Protein AF-0000000074464433 (afdb_homodimer)

Secondary structure (DSSP, 8-state):
---GGGTT---------GGGS-TTS--TT-EEEEPBP-HHHHHHHHHHHHHHHHHHHHHHHHHHHS-SS--TT--SHHHHH----EEEEEET-TTTTTT-EEETT-SSTT--PEEHHHHHHHHHHHHHHHHHHHHHHHHHHHHHHHHHHHHHHHHHB--SS----BHHHHHHHHTTTTT-HHHHHHHTSTTHHHHH--HHHHHHHHHHHHHHHHHHHHHHH-EEEEEEE-EESP--EEEEEEP-HHHHTT-BHHHHHHHHHHHHHH--TT-B-TTEEE-TT-TTTT--BTT-S--------S-S-----SS-TTEEEESS-TT---BT---EEEEEEEEEEEEEE-GGGS-SS--STT-EEEEEEEE-TT--GGG---GGG-SEEEEEEEE-S-TTS--S-S-SS-EEEEEEEEEEE-HHHHHHHTTTS--S-EEEEEEEEEEEEEEEPP-TTTTT-PPPBPS---TTTS-SPEEEEEETT----GGG--GGGBTTTTPPPPPPPSSBPPPHHHHHHHHHHSTTSHHHHHTT------------TT--SEEPTTTTT-------SS-TTS----SEE-TTT--HHHHHHHHHHHHT--SSS--HHHHHHHHHHHHHHHHHHHHTT-TTT-EEEEEB--EEEEEEE--HHHHHHHHHHHHHHHHHHHHHHHHHHHS-BSSSS--HHHHHHHHHHHTTSHHHHHHS--SSS--GGG-THHHHSB--EEE-TT---BTTEE-EEET--B---TT-EEEEE-/---GGGTT---------GGGS-TTS-----EEEEPBP-HHHHHHHHHHHHHHHHHHHHHHHHHHHS-SS-BTTB-SHHHHH----EEEEEET-TTTTTT-EEESSSSSTT--PEEHHHHHHHHHHHHHHHHHHHHHHHHHHHHHHHHHHHHHHHHHB--SS----BHHHHHHHHTTTTT-HHHHHHHTSTTHHHHH--HHHHHHHHHHHHHHHHHHHHHHH-EEEEEEE-EESP--EEEEEEP-HHHHTT-BHHHHHHHHHHHHHH--TT-B-TTEEE-TT-TTTT--BTT-S--------S-S------S-TTEEEESS-TT---BT---EEEEEEEEEEEEEE-GGGS-SS--STT-EEEEEEEE-TT--GGG---GGG-SEEEEEEEE-S-TTS--S-S-SS-EEEEEEEEEEE-HHHHHHHTTTS--S-EEEEEEEEEEEEEEEPP-TTTTT-PPPBPS---TTTS-SPEEEEEETTS---GGG--GGGBTTTTPPPPPPPSSBPPPHHHHHHHHHHSTTSHHHHHTT------------TT--SEEPTTTTT-------SS-TTS----SEE-TTT--HHHHHHHHHHHHT--SSS--HHHHHHHHHHHHHHHHHHHHTT-TTT-EEEEEB--EEEEEEE--HHHHHHHHHHHHHHHHHHHHHHHHHHHS-BSSSSS-HHHHHHHHHHHTTSHHHHHHS--SSS--GGG-THHHHSB--EEE-GGG--BTTEE-EEET--B---TT-EEEEE-

Nearest PDB structures (foldseek):
  5tcr-assembly1_A  TM=2.470E-01  e=5.179E+00  Salmonella enterica subsp. enterica serovar Typhimurium
  7ahi-assembly1_5K  TM=2.379E-01  e=8.612E+00  Salmonella enterica subsp. enterica serovar Typhimurium str. LT2
  3ron-assembly1_A  TM=1.395E-01  e=6.500E+00  Bacillus thuringiensis serovar israelensis

Sequence (1516 aa):
MGSGDTALRGEYIPFHTLNDDDKSADYSHRTSRSLSRSLKHLIPIVLIYCSLLIFSWTVTCILTHRPLLYHHSTPTWESARQLTCASQTVLGVTDSDATATFSCSQREATKVTLTAAVIAATRRWRLAARVVNSVMAVLTIPFSSFIAARAAIVYGQAAGNKRAFSLRKLLAVADRGWWNPFILARLFSAGGRRRLGSPLLYYAFLVCALGGLNWPLQQLLVSEVTILVESLPSKVTPLVSDADITGLSQVKSIETVGDTRSLINYATQYDSQPNIWRTPDTVCNSSMSWAYSCVSNSNQGGIATQFYPLRGNSSFVSIPVNSATTGIISDHAFRFNTSVASEEVSDESYPDSCGGPGSFSASTLTNLSSLDASYNVPSSADGMMEVKVCALGDSQTFPWNLTRNRQDISEEVYIHFNSVAMSFLTNGSRIASWTQRIRANTTAGYFMLPNYMNNYQTGPLLETFDLATSFDPENVIVDQEESMDVRALDNSHVLGYGYPDPTPVSSPALGPLLTATKALFGPSTFFANRANSTPTLPNITSLSLDECSEPIPFTYLSNTNTEDTTSWRYATLKPCASDTNSTYFNDLAAWLAQLFANYDNPQTTSVFTQGAFFANKANLGRASTEQAYRRILFKDDGTSVEIFAIRPWAIAFLSTIIGLHLVGLVIMAFYAGLHPTWTESFDAFAMLRIGVQLAERKDVRAQMPLLGNAETEDTAILDRTDGIIGEDIDAVETENVGRLVVGGHGQVEKGKRYLVFQMGSGDTALRGEYIPFHTLNDDDKSADYSHRTSRSLSRSLKHLIPIVLIYCSLLIFSWTVTCILTHRPLLYHHSTPTWESARQLTCASQTVLGVTDSDATATFSCSQREATKVTLTAAVIAATRRWRLAARVVNSVMAVLTIPFSSFIAARAAIVYGQAAGNKRAFSLRKLLAVADRGWWNPFILARLFSAGGRRRLGSPLLYYAFLVCALGGLNWPLQQLLVSEVTILVESLPSKVTPLVSDADITGLSQVKSIETVGDTRSLINYATQYDSQPNIWRTPDTVCNSSMSWAYSCVSNSNQGGIATQFYPLRGNSSFVSIPVNSATTGIISDHAFRFNTSVASEEVSDESYPDSCGGPGSFSASTLTNLSSLDASYNVPSSADGMMEVKVCALGDSQTFPWNLTRNRQDISEEVYIHFNSVAMSFLTNGSRIASWTQRIRANTTAGYFMLPNYMNNYQTGPLLETFDLATSFDPENVIVDQEESMDVRALDNSHVLGYGYPDPTPVSSPALGPLLTATKALFGPSTFFANRANSTPTLPNITSLSLDECSEPIPFTYLSNTNTEDTTSWRYATLKPCASDTNSTYFNDLAAWLAQLFANYDNPQTTSVFTQGAFFANKANLGRASTEQAYRRILFKDDGTSVEIFAIRPWAIAFLSTIIGLHLVGLVIMAFYAGLHPTWTESFDAFAMLRIGVQLAERKDVRAQMPLLGNAETEDTAILDRTDGIIGEDIDAVETENVGRLVVGGHGQVEKGKRYLVFQ

Organism: Aspergillus tubingensis (strain CBS 134.48) (NCBI:txid767770)

Structure (mmCIF, N/CA/C/O backbone):
data_AF-0000000074464433-model_v1
#
loop_
_entity.id
_entity.type
_entity.pdbx_description
1 polymer 'Uncharacterized protein'
#
loop_
_atom_site.group_PDB
_atom_site.id
_atom_site.type_symbol
_atom_site.label_atom_id
_atom_site.label_alt_id
_atom_site.label_comp_id
_atom_site.label_asym_id
_atom_site.label_entity_id
_atom_site.label_seq_id
_atom_site.pdbx_PDB_ins_code
_atom_site.Cartn_x
_atom_site.Cartn_y
_atom_site.Cartn_z
_atom_site.occupancy
_atom_site.B_iso_or_equiv
_atom_site.auth_seq_id
_atom_site.auth_comp_id
_atom_site.auth_asym_id
_atom_site.auth_atom_id
_atom_site.pdbx_PDB_model_num
ATOM 1 N N . MET A 1 1 ? 37.656 -61.406 -10.445 1 21.8 1 MET A N 1
ATOM 2 C CA . MET A 1 1 ? 36.594 -62.375 -10.289 1 21.8 1 MET A CA 1
ATOM 3 C C . MET A 1 1 ? 35.75 -62.469 -11.555 1 21.8 1 MET A C 1
ATOM 5 O O . MET A 1 1 ? 34.625 -61.969 -11.594 1 21.8 1 MET A O 1
ATOM 9 N N . GLY A 1 2 ? 36.344 -62.219 -12.695 1 23.41 2 GLY A N 1
ATOM 10 C CA . GLY A 1 2 ? 35.938 -61.938 -14.078 1 23.41 2 GLY A CA 1
ATOM 11 C C . GLY A 1 2 ? 35.344 -63.156 -14.766 1 23.41 2 GLY A C 1
ATOM 12 O O . GLY A 1 2 ? 35 -63.094 -15.953 1 23.41 2 GLY A O 1
ATOM 13 N N . SER A 1 3 ? 35.562 -64.375 -14.211 1 26.69 3 SER A N 1
ATOM 14 C CA . SER A 1 3 ? 35.562 -65.625 -14.945 1 26.69 3 SER A CA 1
ATOM 15 C C . SER A 1 3 ? 34.125 -66.125 -15.195 1 26.69 3 SER A C 1
ATOM 17 O O . SER A 1 3 ? 33.938 -67.125 -15.836 1 26.69 3 SER A O 1
ATOM 19 N N . GLY A 1 4 ? 33.219 -65.75 -14.328 1 26.59 4 GLY A N 1
ATOM 20 C CA . GLY A 1 4 ? 32.031 -66.625 -14.172 1 26.59 4 GLY A CA 1
ATOM 21 C C . GLY A 1 4 ? 31.062 -66.5 -15.328 1 26.59 4 GLY A C 1
ATOM 22 O O . GLY A 1 4 ? 29.969 -67.062 -15.289 1 26.59 4 GLY A O 1
ATOM 23 N N . ASP A 1 5 ? 31.172 -65.5 -16.172 1 27.12 5 ASP A N 1
ATOM 24 C CA . ASP A 1 5 ? 30.062 -65.188 -17.062 1 27.12 5 ASP A CA 1
ATOM 25 C C . ASP A 1 5 ? 30.047 -66.125 -18.25 1 27.12 5 ASP A C 1
ATOM 27 O O . ASP A 1 5 ? 29.344 -65.938 -19.234 1 27.12 5 ASP A O 1
ATOM 31 N N . THR A 1 6 ? 31.031 -67.125 -18.312 1 29 6 THR A N 1
ATOM 32 C CA . THR A 1 6 ? 31.172 -67.812 -19.562 1 29 6 THR A CA 1
ATOM 33 C C . THR A 1 6 ? 30 -68.812 -19.766 1 29 6 THR A C 1
ATOM 35 O O . THR A 1 6 ? 29.875 -69.438 -20.828 1 29 6 THR A O 1
ATOM 38 N N . ALA A 1 7 ? 29.469 -69.375 -18.703 1 31.97 7 ALA A N 1
ATOM 39 C CA . ALA A 1 7 ? 28.656 -70.562 -18.828 1 31.97 7 ALA A CA 1
ATOM 40 C C . ALA A 1 7 ? 27.359 -70.312 -19.578 1 31.97 7 ALA A C 1
ATOM 42 O O . ALA A 1 7 ? 26.609 -71.25 -19.891 1 31.97 7 ALA A O 1
ATOM 43 N N . LEU A 1 8 ? 26.844 -69.125 -19.391 1 29.81 8 LEU A N 1
ATOM 44 C CA . LEU A 1 8 ? 25.516 -69 -19.953 1 29.81 8 LEU A CA 1
ATOM 45 C C . LEU A 1 8 ? 25.562 -68.875 -21.469 1 29.81 8 LEU A C 1
ATOM 47 O O . LEU A 1 8 ? 24.609 -68.438 -22.109 1 29.81 8 LEU A O 1
ATOM 51 N N . ARG A 1 9 ? 26.828 -69.125 -22.078 1 31.67 9 ARG A N 1
ATOM 52 C CA . ARG A 1 9 ? 26.891 -69.062 -23.531 1 31.67 9 ARG A CA 1
ATOM 53 C C . ARG A 1 9 ? 26.25 -70.25 -24.188 1 31.67 9 ARG A C 1
ATOM 55 O O . ARG A 1 9 ? 26.828 -71.375 -24.203 1 31.67 9 ARG A O 1
ATOM 62 N N . GLY A 1 10 ? 25 -70.562 -24.031 1 30.06 10 GLY A N 1
ATOM 63 C CA . GLY A 1 10 ? 24.359 -71.625 -24.75 1 30.06 10 GLY A CA 1
ATOM 64 C C . GLY A 1 10 ? 24.781 -71.75 -26.203 1 30.06 10 GLY A C 1
ATOM 65 O O . GLY A 1 10 ? 25.266 -70.75 -26.781 1 30.06 10 GLY A O 1
ATOM 66 N N . GLU A 1 11 ? 25.172 -72.938 -26.656 1 31.12 11 GLU A N 1
ATOM 67 C CA . GLU A 1 11 ? 25.531 -73.312 -28.016 1 31.12 11 GLU A CA 1
ATOM 68 C C . GLU A 1 11 ? 24.547 -72.75 -29.047 1 31.12 11 GLU A C 1
ATOM 70 O O . GLU A 1 11 ? 23.344 -72.75 -28.797 1 31.12 11 GLU A O 1
ATOM 75 N N . TYR A 1 12 ? 25.047 -72 -29.953 1 32.97 12 TYR A N 1
ATOM 76 C CA . TYR A 1 12 ? 24.312 -71.562 -31.125 1 32.97 12 TYR A CA 1
ATOM 77 C C . TYR A 1 12 ? 23.625 -72.75 -31.828 1 32.97 12 TYR A C 1
ATOM 79 O O . TYR A 1 12 ? 24.297 -73.625 -32.312 1 32.97 12 TYR A O 1
ATOM 87 N N . ILE A 1 13 ? 22.594 -73.25 -31.484 1 34.78 13 ILE A N 1
ATOM 88 C CA . ILE A 1 13 ? 21.906 -74.188 -32.312 1 34.78 13 ILE A CA 1
ATOM 89 C C . ILE A 1 13 ? 21.453 -73.562 -33.625 1 34.78 13 ILE A C 1
ATOM 91 O O . ILE A 1 13 ? 20.688 -72.562 -33.594 1 34.78 13 ILE A O 1
ATOM 95 N N . PRO A 1 14 ? 22.109 -73.812 -34.688 1 33.53 14 PRO A N 1
ATOM 96 C CA . PRO A 1 14 ? 21.719 -73.25 -36 1 33.53 14 PRO A CA 1
ATOM 97 C C . PRO A 1 14 ? 20.219 -73.375 -36.25 1 33.53 14 PRO A C 1
ATOM 99 O O . PRO A 1 14 ? 19.562 -74.312 -35.719 1 33.53 14 PRO A O 1
ATOM 102 N N . PHE A 1 15 ? 19.625 -72.438 -36.75 1 34.38 15 PHE A N 1
ATOM 103 C CA . PHE A 1 15 ? 18.219 -72.312 -37.125 1 34.38 15 PHE A CA 1
ATOM 104 C C . PHE A 1 15 ? 17.875 -73.312 -38.188 1 34.38 15 PHE A C 1
ATOM 106 O O . PHE A 1 15 ? 18.359 -73.25 -39.312 1 34.38 15 PHE A O 1
ATOM 113 N N . HIS A 1 16 ? 17.859 -74.688 -37.969 1 35.34 16 HIS A N 1
ATOM 114 C CA . HIS A 1 16 ? 17.344 -75.562 -39.031 1 35.34 16 HIS A CA 1
ATOM 115 C C . HIS A 1 16 ? 15.867 -75.25 -39.312 1 35.34 16 HIS A C 1
ATOM 117 O O . HIS A 1 16 ? 15.031 -75.375 -38.406 1 35.34 16 HIS A O 1
ATOM 123 N N . THR A 1 17 ? 15.602 -74.438 -40.25 1 36.59 17 THR A N 1
ATOM 124 C CA . THR A 1 17 ? 14.234 -74.125 -40.656 1 36.59 17 THR A CA 1
ATOM 125 C C . THR A 1 17 ? 13.5 -75.438 -41.094 1 36.59 17 THR A C 1
ATOM 127 O O . THR A 1 17 ? 14.125 -76.375 -41.562 1 36.59 17 THR A O 1
ATOM 130 N N . LEU A 1 18 ? 12.414 -75.75 -40.688 1 37.53 18 LEU A N 1
ATOM 131 C CA . LEU A 1 18 ? 11.57 -76.875 -41.031 1 37.53 18 LEU A CA 1
ATOM 132 C C . LEU A 1 18 ? 11.359 -77 -42.531 1 37.53 18 LEU A C 1
ATOM 134 O O . LEU A 1 18 ? 10.797 -77.938 -43.031 1 37.53 18 LEU A O 1
ATOM 138 N N . ASN A 1 19 ? 11.461 -76 -43.344 1 37.41 19 ASN A N 1
ATOM 139 C CA . ASN A 1 19 ? 10.984 -76.125 -44.719 1 37.41 19 ASN A CA 1
ATOM 140 C C . ASN A 1 19 ? 12.008 -76.812 -45.594 1 37.41 19 ASN A C 1
ATOM 142 O O . ASN A 1 19 ? 11.969 -76.688 -46.812 1 37.41 19 ASN A O 1
ATOM 146 N N . ASP A 1 20 ? 13.008 -77.562 -45.188 1 37.72 20 ASP A N 1
ATOM 147 C CA . ASP A 1 20 ? 13.805 -78.125 -46.281 1 37.72 20 ASP A CA 1
ATOM 148 C C . ASP A 1 20 ? 12.961 -79 -47.188 1 37.72 20 ASP A C 1
ATOM 150 O O . ASP A 1 20 ? 13.43 -79.438 -48.25 1 37.72 20 ASP A O 1
ATOM 154 N N . ASP A 1 21 ? 12 -79.75 -46.781 1 35.75 21 ASP A N 1
ATOM 155 C CA . ASP A 1 21 ? 11.469 -80.75 -47.688 1 35.75 21 ASP A CA 1
ATOM 156 C C . ASP A 1 21 ? 10.539 -80.125 -48.719 1 35.75 21 ASP A C 1
ATOM 158 O O . ASP A 1 21 ? 10.07 -80.812 -49.625 1 35.75 21 ASP A O 1
ATOM 162 N N . ASP A 1 22 ? 9.562 -79.375 -48.469 1 33.94 22 ASP A N 1
ATOM 163 C CA . ASP A 1 22 ? 8.609 -79.125 -49.531 1 33.94 22 ASP A CA 1
ATOM 164 C C . ASP A 1 22 ? 9.188 -78.188 -50.594 1 33.94 22 ASP A C 1
ATOM 166 O O . ASP A 1 22 ? 9.375 -77 -50.344 1 33.94 22 ASP A O 1
ATOM 170 N N . LYS A 1 23 ? 10 -78.625 -51.438 1 44.97 23 LYS A N 1
ATOM 171 C CA . LYS A 1 23 ? 10.586 -78.062 -52.625 1 44.97 23 LYS A CA 1
ATOM 172 C C . LYS A 1 23 ? 9.578 -77.188 -53.375 1 44.97 23 LYS A C 1
ATOM 174 O O . LYS A 1 23 ? 9.906 -76.562 -54.406 1 44.97 23 LYS A O 1
ATOM 179 N N . SER A 1 24 ? 8.32 -77.625 -53.438 1 34.19 24 SER A N 1
ATOM 180 C CA . SER A 1 24 ? 7.547 -77.125 -54.594 1 34.19 24 SER A CA 1
ATOM 181 C C . SER A 1 24 ? 7.066 -75.688 -54.406 1 34.19 24 SER A C 1
ATOM 183 O O . SER A 1 24 ? 6.254 -75.25 -55.188 1 34.19 24 SER A O 1
ATOM 185 N N . ALA A 1 25 ? 6.938 -75.125 -53.219 1 38.78 25 ALA A N 1
ATOM 186 C CA . ALA A 1 25 ? 6.238 -73.875 -53.281 1 38.78 25 ALA A CA 1
ATOM 187 C C . ALA A 1 25 ? 7.02 -72.875 -54.125 1 38.78 25 ALA A C 1
ATOM 189 O O . ALA A 1 25 ? 8.242 -72.75 -54 1 38.78 25 ALA A O 1
ATOM 190 N N . ASP A 1 26 ? 6.395 -72.312 -55.219 1 37.34 26 ASP A N 1
ATOM 191 C CA . ASP A 1 26 ? 6.727 -71.375 -56.312 1 37.34 26 ASP A CA 1
ATOM 192 C C . ASP A 1 26 ? 7.48 -70.125 -55.781 1 37.34 26 ASP A C 1
ATOM 194 O O . ASP A 1 26 ? 7.016 -69.5 -54.844 1 37.34 26 ASP A O 1
ATOM 198 N N . TYR A 1 27 ? 8.75 -69.938 -55.844 1 39.75 27 TYR A N 1
ATOM 199 C CA . TYR A 1 27 ? 9.789 -68.938 -55.688 1 39.75 27 TYR A CA 1
ATOM 200 C C . TYR A 1 27 ? 9.305 -67.562 -56.219 1 39.75 27 TYR A C 1
ATOM 202 O O . TYR A 1 27 ? 10.07 -66.625 -56.219 1 39.75 27 TYR A O 1
ATOM 210 N N . SER A 1 28 ? 8.32 -67.5 -57.031 1 41 28 SER A N 1
ATOM 211 C CA . SER A 1 28 ? 8.172 -66.312 -57.938 1 41 28 SER A CA 1
ATOM 212 C C . SER A 1 28 ? 8.062 -65.062 -57.156 1 41 28 SER A C 1
ATOM 214 O O . SER A 1 28 ? 8.391 -63.969 -57.688 1 41 28 SER A O 1
ATOM 216 N N . HIS A 1 29 ? 7.203 -64.625 -56.156 1 50.84 29 HIS A N 1
ATOM 217 C CA . HIS A 1 29 ? 6.898 -63.25 -55.812 1 50.84 29 HIS A CA 1
ATOM 218 C C . HIS A 1 29 ? 7.613 -62.812 -54.531 1 50.84 29 HIS A C 1
ATOM 220 O O . HIS A 1 29 ? 6.973 -62.344 -53.594 1 50.84 29 HIS A O 1
ATOM 226 N N . ARG A 1 30 ? 8.875 -62.906 -54.406 1 72.12 30 ARG A N 1
ATOM 227 C CA . ARG A 1 30 ? 9.664 -62.438 -53.281 1 72.12 30 ARG A CA 1
ATOM 228 C C . ARG A 1 30 ? 9.969 -60.938 -53.406 1 72.12 30 ARG A C 1
ATOM 230 O O . ARG A 1 30 ? 10.508 -60.5 -54.438 1 72.12 30 ARG A O 1
ATOM 237 N N . THR A 1 31 ? 9.406 -60.031 -52.625 1 84.56 31 THR A N 1
ATOM 238 C CA . THR A 1 31 ? 9.594 -58.594 -52.656 1 84.56 31 THR A CA 1
ATOM 239 C C . THR A 1 31 ? 10.602 -58.156 -51.594 1 84.56 31 THR A C 1
ATOM 241 O O . THR A 1 31 ? 10.539 -58.625 -50.438 1 84.56 31 THR A O 1
ATOM 244 N N . SER A 1 32 ? 11.734 -57.5 -51.938 1 86.56 32 SER A N 1
ATOM 245 C CA . SER A 1 32 ? 12.734 -56.969 -51.031 1 86.56 32 SER A CA 1
ATOM 246 C C . SER A 1 32 ? 12.648 -55.438 -51 1 86.56 32 SER A C 1
ATOM 248 O O . SER A 1 32 ? 12.289 -54.781 -52 1 86.56 32 SER A O 1
ATOM 250 N N . ARG A 1 33 ? 12.758 -54.906 -49.812 1 87.81 33 ARG A N 1
ATOM 251 C CA . ARG A 1 33 ? 12.727 -53.438 -49.625 1 87.81 33 ARG A CA 1
ATOM 252 C C . ARG A 1 33 ? 13.961 -52.969 -48.875 1 87.81 33 ARG A C 1
ATOM 254 O O . ARG A 1 33 ? 14.578 -53.719 -48.125 1 87.81 33 ARG A O 1
ATOM 261 N N . SER A 1 34 ? 14.297 -51.781 -49.156 1 87.06 34 SER A N 1
ATOM 262 C CA . SER A 1 34 ? 15.422 -51.156 -48.438 1 87.06 34 SER A CA 1
ATOM 263 C C . SER A 1 34 ? 14.984 -50.594 -47.094 1 87.06 34 SER A C 1
ATOM 265 O O . SER A 1 34 ? 13.805 -50.281 -46.906 1 87.06 34 SER A O 1
ATOM 267 N N . LEU A 1 35 ? 15.961 -50.594 -46.219 1 87.69 35 LEU A N 1
ATOM 268 C CA . LEU A 1 35 ? 15.672 -50.031 -44.906 1 87.69 35 LEU A CA 1
ATOM 269 C C . LEU A 1 35 ? 15.797 -48.5 -44.938 1 87.69 35 LEU A C 1
ATOM 271 O O . LEU A 1 35 ? 16.609 -47.938 -45.656 1 87.69 35 LEU A O 1
ATOM 275 N N . SER A 1 36 ? 14.852 -47.844 -44.312 1 81.56 36 SER A N 1
ATOM 276 C CA . SER A 1 36 ? 14.828 -46.375 -44.281 1 81.56 36 SER A CA 1
ATOM 277 C C . SER A 1 36 ? 15.352 -45.812 -42.969 1 81.56 36 SER A C 1
ATOM 279 O O . SER A 1 36 ? 15.273 -46.5 -41.938 1 81.56 36 SER A O 1
ATOM 281 N N . ARG A 1 37 ? 16.016 -44.625 -43.125 1 82 37 ARG A N 1
ATOM 282 C CA . ARG A 1 37 ? 16.453 -43.875 -41.969 1 82 37 ARG A CA 1
ATOM 283 C C . ARG A 1 37 ? 15.398 -42.875 -41.531 1 82 37 ARG A C 1
ATOM 285 O O . ARG A 1 37 ? 14.719 -42.281 -42.375 1 82 37 ARG A O 1
ATOM 292 N N . SER A 1 38 ? 15.18 -42.75 -40.25 1 82.88 38 SER A N 1
ATOM 293 C CA . SER A 1 38 ? 14.133 -41.906 -39.719 1 82.88 38 SER A CA 1
ATOM 294 C C . SER A 1 38 ? 14.703 -40.562 -39.219 1 82.88 38 SER A C 1
ATOM 296 O O . SER A 1 38 ? 14.008 -39.812 -38.562 1 82.88 38 SER A O 1
ATOM 298 N N . LEU A 1 39 ? 15.867 -40.188 -39.594 1 85.81 39 LEU A N 1
ATOM 299 C CA . LEU A 1 39 ? 16.516 -39 -39.062 1 85.81 39 LEU A CA 1
ATOM 300 C C . LEU A 1 39 ? 15.781 -37.719 -39.531 1 85.81 39 LEU A C 1
ATOM 302 O O . LEU A 1 39 ? 15.609 -36.781 -38.75 1 85.81 39 LEU A O 1
ATOM 306 N N . LYS A 1 40 ? 15.219 -37.719 -40.719 1 85.38 40 LYS A N 1
ATOM 307 C CA . LYS A 1 40 ? 14.594 -36.531 -41.312 1 85.38 40 LYS A CA 1
ATOM 308 C C . LYS A 1 40 ? 13.281 -36.188 -40.594 1 85.38 40 LYS A C 1
ATOM 310 O O . LYS A 1 40 ? 12.875 -35.031 -40.562 1 85.38 40 LYS A O 1
ATOM 315 N N . HIS A 1 41 ? 12.617 -37.094 -39.938 1 85.44 41 HIS A N 1
ATOM 316 C CA . HIS A 1 41 ? 11.352 -36.844 -39.25 1 85.44 41 HIS A CA 1
ATOM 317 C C . HIS A 1 41 ? 11.547 -36.656 -37.75 1 85.44 41 HIS A C 1
ATOM 319 O O . HIS A 1 41 ? 10.82 -35.906 -37.094 1 85.44 41 HIS A O 1
ATOM 325 N N . LEU A 1 42 ? 12.477 -37.344 -37.25 1 89.81 42 LEU A N 1
ATOM 326 C CA . LEU A 1 42 ? 12.656 -37.312 -35.812 1 89.81 42 LEU A CA 1
ATOM 327 C C . LEU A 1 42 ? 13.344 -36.062 -35.344 1 89.81 42 LEU A C 1
ATOM 329 O O . LEU A 1 42 ? 12.984 -35.5 -34.312 1 89.81 42 LEU A O 1
ATOM 333 N N . ILE A 1 43 ? 14.227 -35.531 -36.094 1 90 43 ILE A N 1
ATOM 334 C CA . ILE A 1 43 ? 15.039 -34.406 -35.656 1 90 43 ILE A CA 1
ATOM 335 C C . ILE A 1 43 ? 14.18 -33.156 -35.594 1 90 43 ILE A C 1
ATOM 337 O O . ILE A 1 43 ? 14.211 -32.438 -34.594 1 90 43 ILE A O 1
ATOM 341 N N . PRO A 1 44 ? 13.289 -32.844 -36.562 1 91.94 44 PRO A N 1
ATOM 342 C CA . PRO A 1 44 ? 12.469 -31.656 -36.438 1 91.94 44 PRO A CA 1
ATOM 343 C C . PRO A 1 44 ? 11.508 -31.719 -35.25 1 91.94 44 PRO A C 1
ATOM 345 O O . PRO A 1 44 ? 11.25 -30.688 -34.594 1 91.94 44 PRO A O 1
ATOM 348 N N . ILE A 1 45 ? 11.008 -32.812 -34.906 1 92.12 45 ILE A N 1
ATOM 349 C CA . ILE A 1 45 ? 10.078 -32.938 -33.781 1 92.12 45 ILE A CA 1
ATOM 350 C C . ILE A 1 45 ? 10.805 -32.688 -32.469 1 92.12 45 ILE A C 1
ATOM 352 O O . ILE A 1 45 ? 10.273 -32.031 -31.578 1 92.12 45 ILE A O 1
ATOM 356 N N . VAL A 1 46 ? 11.969 -33.219 -32.406 1 94.81 46 VAL A N 1
ATOM 357 C CA . VAL A 1 46 ? 12.758 -33 -31.188 1 94.81 46 VAL A CA 1
ATOM 358 C C . VAL A 1 46 ? 13.188 -31.547 -31.094 1 94.81 46 VAL A C 1
ATOM 360 O O . VAL A 1 46 ? 13.211 -30.969 -30 1 94.81 46 VAL A O 1
ATOM 363 N N . LEU A 1 47 ? 13.484 -31 -32.219 1 94.88 47 LEU A N 1
ATOM 364 C CA . LEU A 1 47 ? 13.891 -29.594 -32.219 1 94.88 47 LEU A CA 1
ATOM 365 C C . LEU A 1 47 ? 12.734 -28.703 -31.797 1 94.88 47 LEU A C 1
ATOM 367 O O . LEU A 1 47 ? 12.938 -27.703 -31.109 1 94.88 47 LEU A O 1
ATOM 371 N N . ILE A 1 48 ? 11.555 -28.984 -32.156 1 95.31 48 ILE A N 1
ATOM 372 C CA . ILE A 1 48 ? 10.391 -28.219 -31.75 1 95.31 48 ILE A CA 1
ATOM 373 C C . ILE A 1 48 ? 10.18 -28.328 -30.25 1 95.31 48 ILE A C 1
ATOM 375 O O . ILE A 1 48 ? 9.945 -27.328 -29.562 1 95.31 48 ILE A O 1
ATOM 379 N N . TYR A 1 49 ? 10.258 -29.516 -29.734 1 95.69 49 TYR A N 1
ATOM 380 C CA . TYR A 1 49 ? 10.133 -29.75 -28.297 1 95.69 49 TYR A CA 1
ATOM 381 C C . TYR A 1 49 ? 11.203 -28.969 -27.531 1 95.69 49 TYR A C 1
ATOM 383 O O . TYR A 1 49 ? 10.898 -28.281 -26.547 1 95.69 49 TYR A O 1
ATOM 391 N N . CYS A 1 50 ? 12.398 -29.078 -28 1 96 50 CYS A N 1
ATOM 392 C CA . CYS A 1 50 ? 13.5 -28.391 -27.344 1 96 50 CYS A CA 1
ATOM 393 C C . CYS A 1 50 ? 13.328 -26.875 -27.422 1 96 50 CYS A C 1
ATOM 395 O O . CYS A 1 50 ? 13.555 -26.172 -26.438 1 96 50 CYS A O 1
ATOM 397 N N . SER A 1 51 ? 12.891 -26.438 -28.531 1 96.25 51 SER A N 1
ATOM 398 C CA . SER A 1 51 ? 12.703 -25 -28.703 1 96.25 51 SER A CA 1
ATOM 399 C C . SER A 1 51 ? 11.617 -24.469 -27.766 1 96.25 51 SER A C 1
ATOM 401 O O . SER A 1 51 ? 11.758 -23.391 -27.188 1 96.25 51 SER A O 1
ATOM 403 N N . LEU A 1 52 ? 10.547 -25.156 -27.562 1 96.25 52 LEU A N 1
ATOM 404 C CA . LEU A 1 52 ? 9.461 -24.719 -26.703 1 96.25 52 LEU A CA 1
ATOM 405 C C . LEU A 1 52 ? 9.891 -24.734 -25.234 1 96.25 52 LEU A C 1
ATOM 407 O O . LEU A 1 52 ? 9.539 -23.844 -24.469 1 96.25 52 LEU A O 1
ATOM 411 N N . LEU A 1 53 ? 10.625 -25.75 -24.906 1 96.44 53 LEU A N 1
ATOM 412 C CA . LEU A 1 53 ? 11.094 -25.844 -23.531 1 96.44 53 LEU A CA 1
ATOM 413 C C . LEU A 1 53 ? 12.102 -24.734 -23.219 1 96.44 53 LEU A C 1
ATOM 415 O O . LEU A 1 53 ? 12.039 -24.109 -22.156 1 96.44 53 LEU A O 1
ATOM 419 N N . ILE A 1 54 ? 12.992 -24.531 -24.125 1 96.25 54 ILE A N 1
ATOM 420 C CA . ILE A 1 54 ? 13.984 -23.484 -23.938 1 96.25 54 ILE A CA 1
ATOM 421 C C . ILE A 1 54 ? 13.297 -22.125 -23.938 1 96.25 54 ILE A C 1
ATOM 423 O O . ILE A 1 54 ? 13.656 -21.234 -23.156 1 96.25 54 ILE A O 1
ATOM 427 N N . PHE A 1 55 ? 12.352 -21.984 -24.797 1 95.56 55 PHE A N 1
ATOM 428 C CA . PHE A 1 55 ? 11.609 -20.734 -24.859 1 95.56 55 PHE A CA 1
ATOM 429 C C . PHE A 1 55 ? 10.938 -20.438 -23.531 1 95.56 55 PHE A C 1
ATOM 431 O O . PHE A 1 55 ? 11.086 -19.344 -22.984 1 95.56 55 PHE A O 1
ATOM 438 N N . SER A 1 56 ? 10.172 -21.312 -23.016 1 95.06 56 SER A N 1
ATOM 439 C CA . SER A 1 56 ? 9.438 -21.078 -21.766 1 95.06 56 SER A CA 1
ATOM 440 C C . SER A 1 56 ? 10.375 -20.828 -20.594 1 95.06 56 SER A C 1
ATOM 442 O O . SER A 1 56 ? 10.133 -19.953 -19.781 1 95.06 56 SER A O 1
ATOM 444 N N . TRP A 1 57 ? 11.477 -21.562 -20.578 1 96.38 57 TRP A N 1
ATOM 445 C CA . TRP A 1 57 ? 12.438 -21.391 -19.484 1 96.38 57 TRP A CA 1
ATOM 446 C C . TRP A 1 57 ? 13.18 -20.062 -19.609 1 96.38 57 TRP A C 1
ATOM 448 O O . TRP A 1 57 ? 13.375 -19.375 -18.609 1 96.38 57 TRP A O 1
ATOM 458 N N . THR A 1 58 ? 13.539 -19.719 -20.797 1 96.12 58 THR A N 1
ATOM 459 C CA . THR A 1 58 ? 14.25 -18.453 -21.016 1 96.12 58 THR A CA 1
ATOM 460 C C . THR A 1 58 ? 13.352 -17.266 -20.672 1 96.12 58 THR A C 1
ATOM 462 O O . THR A 1 58 ? 13.805 -16.297 -20.062 1 96.12 58 THR A O 1
ATOM 465 N N . VAL A 1 59 ? 12.133 -17.344 -21.078 1 95.44 59 VAL A N 1
ATOM 466 C CA . VAL A 1 59 ? 11.188 -16.266 -20.797 1 95.44 59 VAL A CA 1
ATOM 467 C C . VAL A 1 59 ? 11.008 -16.141 -19.281 1 95.44 59 VAL A C 1
ATOM 469 O O . VAL A 1 59 ? 10.969 -15.031 -18.75 1 95.44 59 VAL A O 1
ATOM 472 N N . THR A 1 60 ? 10.898 -17.234 -18.562 1 95.81 60 THR A N 1
ATOM 473 C CA . THR A 1 60 ? 10.75 -17.219 -17.109 1 95.81 60 THR A CA 1
ATOM 474 C C . THR A 1 60 ? 11.969 -16.578 -16.453 1 95.81 60 THR A C 1
ATOM 476 O O . THR A 1 60 ? 11.828 -15.773 -15.531 1 95.81 60 THR A O 1
ATOM 479 N N . CYS A 1 61 ? 13.133 -16.906 -16.984 1 95.12 61 CYS A N 1
ATOM 480 C CA . CYS A 1 61 ? 14.359 -16.359 -16.422 1 95.12 61 CYS A CA 1
ATOM 481 C C . CYS A 1 61 ? 14.484 -14.875 -16.703 1 95.12 61 CYS A C 1
ATOM 483 O O . CYS A 1 61 ? 14.852 -14.094 -15.828 1 95.12 61 CYS A O 1
ATOM 485 N N . ILE A 1 62 ? 14.18 -14.477 -17.875 1 94.25 62 ILE A N 1
ATOM 486 C CA . ILE A 1 62 ? 14.289 -13.07 -18.25 1 94.25 62 ILE A CA 1
ATOM 487 C C . ILE A 1 62 ? 13.297 -12.234 -17.453 1 94.25 62 ILE A C 1
ATOM 489 O O . ILE A 1 62 ? 13.641 -11.156 -16.969 1 94.25 62 ILE A O 1
ATOM 493 N N . LEU A 1 63 ? 12.078 -12.719 -17.281 1 93.75 63 LEU A N 1
ATOM 494 C CA . LEU A 1 63 ? 11.023 -11.977 -16.594 1 93.75 63 LEU A CA 1
ATOM 495 C C . LEU A 1 63 ? 11.336 -11.844 -15.102 1 93.75 63 LEU A C 1
ATOM 497 O O . LEU A 1 63 ? 10.75 -11.016 -14.406 1 93.75 63 LEU A O 1
ATOM 501 N N . THR A 1 64 ? 12.219 -12.625 -14.617 1 93.62 64 THR A N 1
ATOM 502 C CA . THR A 1 64 ? 12.664 -12.5 -13.234 1 93.62 64 THR A CA 1
ATOM 503 C C . THR A 1 64 ? 13.562 -11.281 -13.055 1 93.62 64 THR A C 1
ATOM 505 O O . THR A 1 64 ? 13.555 -10.648 -12 1 93.62 64 THR A O 1
ATOM 508 N N . HIS A 1 65 ? 14.234 -10.867 -14.125 1 91.75 65 HIS A N 1
ATOM 509 C CA . HIS A 1 65 ? 15.227 -9.812 -13.984 1 91.75 65 HIS A CA 1
ATOM 510 C C . HIS A 1 65 ? 14.766 -8.523 -14.664 1 91.75 65 HIS A C 1
ATOM 512 O O . HIS A 1 65 ? 15.164 -7.43 -14.266 1 91.75 65 HIS A O 1
ATOM 518 N N . ARG A 1 66 ? 14.102 -8.711 -15.789 1 90.31 66 ARG A N 1
ATOM 519 C CA . ARG A 1 66 ? 13.711 -7.543 -16.562 1 90.31 66 ARG A CA 1
ATOM 520 C C . ARG A 1 66 ? 12.453 -7.828 -17.391 1 90.31 66 ARG A C 1
ATOM 522 O O . ARG A 1 66 ? 12.094 -8.984 -17.594 1 90.31 66 ARG A O 1
ATOM 529 N N . PRO A 1 67 ? 11.773 -6.746 -17.766 1 87.94 67 PRO A N 1
ATOM 530 C CA . PRO A 1 67 ? 10.68 -6.969 -18.719 1 87.94 67 PRO A CA 1
ATOM 531 C C . PRO A 1 67 ? 11.164 -7.441 -20.078 1 87.94 67 PRO A C 1
ATOM 533 O O . PRO A 1 67 ? 12.297 -7.16 -20.469 1 87.94 67 PRO A O 1
ATOM 536 N N . LEU A 1 68 ? 10.383 -8.219 -20.734 1 87.38 68 LEU A N 1
ATOM 537 C CA . LEU A 1 68 ? 10.781 -8.758 -22.016 1 87.38 68 LEU A CA 1
ATOM 538 C C . LEU A 1 68 ? 10.953 -7.648 -23.047 1 87.38 68 LEU A C 1
ATOM 540 O O . LEU A 1 68 ? 11.883 -7.684 -23.859 1 87.38 68 LEU A O 1
ATOM 544 N N . LEU A 1 69 ? 10.031 -6.684 -23 1 80.38 69 LEU A N 1
ATOM 545 C CA . LEU A 1 69 ? 10.164 -5.523 -23.859 1 80.38 69 LEU A CA 1
ATOM 546 C C . LEU A 1 69 ? 10.914 -4.398 -23.156 1 80.38 69 LEU A C 1
ATOM 548 O O . LEU A 1 69 ? 10.297 -3.49 -22.609 1 80.38 69 LEU A O 1
ATOM 552 N N . TYR A 1 70 ? 12.227 -4.605 -22.891 1 69.12 70 TYR A N 1
ATOM 553 C CA . TYR A 1 70 ? 12.969 -3.631 -22.094 1 69.12 70 TYR A CA 1
ATOM 554 C C . TYR A 1 70 ? 13.555 -2.543 -22.984 1 69.12 70 TYR A C 1
ATOM 556 O O . TYR A 1 70 ? 13.727 -2.744 -24.188 1 69.12 70 TYR A O 1
ATOM 564 N N . HIS A 1 71 ? 13.57 -1.455 -22.375 1 68.81 71 HIS A N 1
ATOM 565 C CA . HIS A 1 71 ? 14.32 -0.354 -22.969 1 68.81 71 HIS A CA 1
ATOM 566 C C . HIS A 1 71 ? 15.711 -0.239 -22.359 1 68.81 71 HIS A C 1
ATOM 568 O O . HIS A 1 71 ? 15.922 -0.605 -21.203 1 68.81 71 HIS A O 1
ATOM 574 N N . HIS A 1 72 ? 16.641 0.091 -23.156 1 67.75 72 HIS A N 1
ATOM 575 C CA . HIS A 1 72 ? 18.047 0.175 -22.766 1 67.75 72 HIS A CA 1
ATOM 576 C C . HIS A 1 72 ? 18.203 0.992 -21.484 1 67.75 72 HIS A C 1
ATOM 578 O O . HIS A 1 72 ? 19.109 0.724 -20.688 1 67.75 72 HIS A O 1
ATOM 584 N N . SER A 1 73 ? 17.281 1.855 -21.281 1 65.38 73 SER A N 1
ATOM 585 C CA . SER A 1 73 ? 17.422 2.719 -20.109 1 65.38 73 SER A CA 1
ATOM 586 C C . SER A 1 73 ? 16.797 2.09 -18.875 1 65.38 73 SER A C 1
ATOM 588 O O . SER A 1 73 ? 17.047 2.527 -17.75 1 65.38 73 SER A O 1
ATOM 590 N N . THR A 1 74 ? 15.945 1.082 -19.078 1 68.06 74 THR A N 1
ATOM 591 C CA . THR A 1 74 ? 15.352 0.359 -17.953 1 68.06 74 THR A CA 1
ATOM 592 C C . THR A 1 74 ? 15.648 -1.135 -18.062 1 68.06 74 THR A C 1
ATOM 594 O O . THR A 1 74 ? 14.742 -1.938 -18.281 1 68.06 74 THR A O 1
ATOM 597 N N . PRO A 1 75 ? 16.875 -1.373 -17.703 1 71.19 75 PRO A N 1
ATOM 598 C CA . PRO A 1 75 ? 17.344 -2.73 -18 1 71.19 75 PRO A CA 1
ATOM 599 C C . PRO A 1 75 ? 16.859 -3.752 -16.969 1 71.19 75 PRO A C 1
ATOM 601 O O . PRO A 1 75 ? 16.875 -4.957 -17.234 1 71.19 75 PRO A O 1
ATOM 604 N N . THR A 1 76 ? 16.562 -3.234 -15.805 1 85.88 76 THR A N 1
ATOM 605 C CA . THR A 1 76 ? 16.172 -4.164 -14.742 1 85.88 76 THR A CA 1
ATOM 606 C C . THR A 1 76 ? 14.93 -3.67 -14.016 1 85.88 76 THR A C 1
ATOM 608 O O . THR A 1 76 ? 14.531 -2.514 -14.164 1 85.88 76 THR A O 1
ATOM 611 N N . TRP A 1 77 ? 14.32 -4.66 -13.297 1 87 77 TRP A N 1
ATOM 612 C CA . TRP A 1 77 ? 13.18 -4.273 -12.477 1 87 77 TRP A CA 1
ATOM 613 C C . TRP A 1 77 ? 13.594 -3.283 -11.391 1 87 77 TRP A C 1
ATOM 615 O O . TRP A 1 77 ? 12.812 -2.414 -11.008 1 87 77 TRP A O 1
ATOM 625 N N . GLU A 1 78 ? 14.812 -3.289 -10.984 1 80.56 78 GLU A N 1
ATOM 626 C CA . GLU A 1 78 ? 15.336 -2.375 -9.969 1 80.56 78 GLU A CA 1
ATOM 627 C C . GLU A 1 78 ? 15.422 -0.949 -10.508 1 80.56 78 GLU A C 1
ATOM 629 O O . GLU A 1 78 ? 15.086 0.006 -9.805 1 80.56 78 GLU A O 1
ATOM 634 N N . SER A 1 79 ? 15.828 -0.854 -11.68 1 78.56 79 SER A N 1
ATOM 635 C CA . SER A 1 79 ? 15.93 0.466 -12.297 1 78.56 79 SER A CA 1
ATOM 636 C C . SER A 1 79 ? 14.547 1.051 -12.578 1 78.56 79 SER A C 1
ATOM 638 O O . SER A 1 79 ? 14.383 2.271 -12.641 1 78.56 79 SER A O 1
ATOM 640 N N . ALA A 1 80 ? 13.664 0.202 -12.766 1 78 80 ALA A N 1
ATOM 641 C CA . ALA A 1 80 ? 12.297 0.642 -13.039 1 78 80 ALA A CA 1
ATOM 642 C C . ALA A 1 80 ? 11.641 1.218 -11.789 1 78 80 ALA A C 1
ATOM 644 O O . ALA A 1 80 ? 10.641 1.933 -11.883 1 78 80 ALA A O 1
ATOM 645 N N . ARG A 1 81 ? 12.25 0.977 -10.68 1 75.75 81 ARG A N 1
ATOM 646 C CA . ARG A 1 81 ? 11.703 1.437 -9.406 1 75.75 81 ARG A CA 1
ATOM 647 C C . ARG A 1 81 ? 12.18 2.848 -9.086 1 75.75 81 ARG A C 1
ATOM 649 O O . ARG A 1 81 ? 11.578 3.537 -8.258 1 75.75 81 ARG A O 1
ATOM 656 N N . GLN A 1 82 ? 13.195 3.256 -9.688 1 69.31 82 GLN A N 1
ATOM 657 C CA . GLN A 1 82 ? 13.797 4.543 -9.352 1 69.31 82 GLN A CA 1
ATOM 658 C C . GLN A 1 82 ? 13.242 5.656 -10.234 1 69.31 82 GLN A C 1
ATOM 660 O O . GLN A 1 82 ? 13.266 5.551 -11.461 1 69.31 82 GLN A O 1
ATOM 665 N N . LEU A 1 83 ? 12.469 6.57 -9.578 1 65.56 83 LEU A N 1
ATOM 666 C CA . LEU A 1 83 ? 11.914 7.711 -10.297 1 65.56 83 LEU A CA 1
ATOM 667 C C . LEU A 1 83 ? 12.789 8.945 -10.133 1 65.56 83 LEU A C 1
ATOM 669 O O . LEU A 1 83 ? 13.172 9.289 -9.008 1 65.56 83 LEU A O 1
ATOM 673 N N . THR A 1 84 ? 13.289 9.406 -11.258 1 63.31 84 THR A N 1
ATOM 674 C CA . THR A 1 84 ? 13.953 10.703 -11.234 1 63.31 84 THR A CA 1
ATOM 675 C C . THR A 1 84 ? 13.039 11.789 -11.781 1 63.31 84 THR A C 1
ATOM 677 O O . THR A 1 84 ? 12.578 11.703 -12.922 1 63.31 84 THR A O 1
ATOM 680 N N . CYS A 1 85 ? 12.5 12.594 -10.883 1 64.69 85 CYS A N 1
ATOM 681 C CA . CYS A 1 85 ? 11.594 13.664 -11.273 1 64.69 85 CYS A CA 1
ATOM 682 C C . CYS A 1 85 ? 12.18 15.031 -10.922 1 64.69 85 CYS A C 1
ATOM 684 O O . CYS A 1 85 ? 13.055 15.133 -10.062 1 64.69 85 CYS A O 1
ATOM 686 N N . ALA A 1 86 ? 11.859 15.93 -11.859 1 67.31 86 ALA A N 1
ATOM 687 C CA . ALA A 1 86 ? 12.219 17.312 -11.578 1 67.31 86 ALA A CA 1
ATOM 688 C C . ALA A 1 86 ? 10.977 18.203 -11.492 1 67.31 86 ALA A C 1
ATOM 690 O O . ALA A 1 86 ? 10.016 18 -12.25 1 67.31 86 ALA A O 1
ATOM 691 N N . SER A 1 87 ? 10.992 19 -10.523 1 69.94 87 SER A N 1
ATOM 692 C CA . SER A 1 87 ? 9.953 20 -10.406 1 69.94 87 SER A CA 1
ATOM 693 C C . SER A 1 87 ? 10.461 21.375 -10.852 1 69.94 87 SER A C 1
ATOM 695 O O . SER A 1 87 ? 11.641 21.688 -10.688 1 69.94 87 SER A O 1
ATOM 697 N N . GLN A 1 88 ? 9.602 22.031 -11.531 1 66.5 88 GLN A N 1
ATOM 698 C CA . GLN A 1 88 ? 9.914 23.406 -11.906 1 66.5 88 GLN A CA 1
ATOM 699 C C . GLN A 1 88 ? 9.023 24.391 -11.148 1 66.5 88 GLN A C 1
ATOM 701 O O . GLN A 1 88 ? 7.797 24.266 -11.172 1 66.5 88 GLN A O 1
ATOM 706 N N . THR A 1 89 ? 9.805 25.203 -10.453 1 68.44 89 THR A N 1
ATOM 707 C CA . THR A 1 89 ? 9.109 26.281 -9.75 1 68.44 89 THR A CA 1
ATOM 708 C C . THR A 1 89 ? 9.422 27.641 -10.383 1 68.44 89 THR A C 1
ATOM 710 O O . THR A 1 89 ? 10.594 27.969 -10.602 1 68.44 89 THR A O 1
ATOM 713 N N . VAL A 1 90 ? 8.438 28.312 -10.836 1 63.78 90 VAL A N 1
ATOM 714 C CA . VAL A 1 90 ? 8.602 29.656 -11.391 1 63.78 90 VAL A CA 1
ATOM 715 C C . VAL A 1 90 ? 8.453 30.703 -10.273 1 63.78 90 VAL A C 1
ATOM 717 O O . VAL A 1 90 ? 7.438 30.734 -9.578 1 63.78 90 VAL A O 1
ATOM 720 N N . LEU A 1 91 ? 9.641 31.469 -10.242 1 64.44 91 LEU A N 1
ATOM 721 C CA . LEU A 1 91 ? 9.664 32.469 -9.188 1 64.44 91 LEU A CA 1
ATOM 722 C C . LEU A 1 91 ? 8.695 33.625 -9.492 1 64.44 91 LEU A C 1
ATOM 724 O O . LEU A 1 91 ? 8.539 34 -10.656 1 64.44 91 LEU A O 1
ATOM 728 N N . GLY A 1 92 ? 8.391 34.25 -8.555 1 54.66 92 GLY A N 1
ATOM 729 C CA . GLY A 1 92 ? 7.609 35.469 -8.664 1 54.66 92 GLY A CA 1
ATOM 730 C C . GLY A 1 92 ? 6.172 35.219 -9.086 1 54.66 92 GLY A C 1
ATOM 731 O O . GLY A 1 92 ? 5.414 36.156 -9.312 1 54.66 92 GLY A O 1
ATOM 732 N N . VAL A 1 93 ? 6.168 34 -9.648 1 49.12 93 VAL A N 1
ATOM 733 C CA . VAL A 1 93 ? 4.793 33.688 -10.047 1 49.12 93 VAL A CA 1
ATOM 734 C C . VAL A 1 93 ? 3.98 33.281 -8.82 1 49.12 93 VAL A C 1
ATOM 736 O O . VAL A 1 93 ? 4.457 32.5 -7.98 1 49.12 93 VAL A O 1
ATOM 739 N N . THR A 1 94 ? 3.092 34.094 -8.914 1 40.78 94 THR A N 1
ATOM 740 C CA . THR A 1 94 ? 2.09 33.75 -7.906 1 40.78 94 THR A CA 1
ATOM 741 C C . THR A 1 94 ? 1.54 32.344 -8.125 1 40.78 94 THR A C 1
ATOM 743 O O . THR A 1 94 ? 1.382 31.906 -9.258 1 40.78 94 THR A O 1
ATOM 746 N N . ASP A 1 95 ? 1.672 31.375 -7.289 1 43.72 95 ASP A N 1
ATOM 747 C CA . ASP A 1 95 ? 1.143 30.016 -7.312 1 43.72 95 ASP A CA 1
ATOM 748 C C . ASP A 1 95 ? 2.16 29.031 -7.902 1 43.72 95 ASP A C 1
ATOM 750 O O . ASP A 1 95 ? 1.863 28.328 -8.859 1 43.72 95 ASP A O 1
ATOM 754 N N . SER A 1 96 ? 3.428 29.391 -7.758 1 45 96 SER A N 1
ATOM 755 C CA . SER A 1 96 ? 4.52 28.641 -8.375 1 45 96 SER A CA 1
ATOM 756 C C . SER A 1 96 ? 4.344 27.141 -8.18 1 45 96 SER A C 1
ATOM 758 O O . SER A 1 96 ? 4.727 26.359 -9.047 1 45 96 SER A O 1
ATOM 760 N N . ASP A 1 97 ? 3.852 26.766 -7.109 1 46.72 97 ASP A N 1
ATOM 761 C CA . ASP A 1 97 ? 3.764 25.344 -6.859 1 46.72 97 ASP A CA 1
ATOM 762 C C . ASP A 1 97 ? 2.75 24.672 -7.793 1 46.72 97 ASP A C 1
ATOM 764 O O . ASP A 1 97 ? 2.959 23.547 -8.242 1 46.72 97 ASP A O 1
ATOM 768 N N . ALA A 1 98 ? 1.547 25.5 -7.934 1 42.03 98 ALA A N 1
ATOM 769 C CA . ALA A 1 98 ? 0.543 24.984 -8.859 1 42.03 98 ALA A CA 1
ATOM 770 C C . ALA A 1 98 ? 1.113 24.844 -10.266 1 42.03 98 ALA A C 1
ATOM 772 O O . ALA A 1 98 ? 0.628 24.031 -11.062 1 42.03 98 ALA A O 1
ATOM 773 N N . THR A 1 99 ? 2.055 25.766 -10.398 1 44.69 99 THR A N 1
ATOM 774 C CA . THR A 1 99 ? 2.617 25.766 -11.742 1 44.69 99 THR A CA 1
ATOM 775 C C . THR A 1 99 ? 3.85 24.859 -11.812 1 44.69 99 THR A C 1
ATOM 777 O O . THR A 1 99 ? 4.57 24.875 -12.812 1 44.69 99 THR A O 1
ATOM 780 N N . ALA A 1 100 ? 3.955 24.391 -10.531 1 51.78 100 ALA A N 1
ATOM 781 C CA . ALA A 1 100 ? 5.129 23.531 -10.648 1 51.78 100 ALA A CA 1
ATOM 782 C C . ALA A 1 100 ? 4.871 22.375 -11.609 1 51.78 100 ALA A C 1
ATOM 784 O O . ALA A 1 100 ? 3.836 21.719 -11.531 1 51.78 100 ALA A O 1
ATOM 785 N N . THR A 1 101 ? 5.312 22.531 -12.68 1 57.88 101 THR A N 1
ATOM 786 C CA . THR A 1 101 ? 5.305 21.438 -13.641 1 57.88 101 THR A CA 1
ATOM 787 C C . THR A 1 101 ? 6.406 20.422 -13.32 1 57.88 101 THR A C 1
ATOM 789 O O . THR A 1 101 ? 7.414 20.781 -12.711 1 57.88 101 THR A O 1
ATOM 792 N N . PHE A 1 102 ? 5.887 19.328 -13.047 1 59.28 102 PHE A N 1
ATOM 793 C CA . PHE A 1 102 ? 6.926 18.328 -12.852 1 59.28 102 PHE A CA 1
ATOM 794 C C . PHE A 1 102 ? 7.047 17.422 -14.078 1 59.28 102 PHE A C 1
ATOM 796 O O . PHE A 1 102 ? 6.078 17.25 -14.82 1 59.28 102 PHE A O 1
ATOM 803 N N . SER A 1 103 ? 8.164 17.359 -14.617 1 57.59 103 SER A N 1
ATOM 804 C CA . SER A 1 103 ? 8.461 16.406 -15.695 1 57.59 103 SER A CA 1
ATOM 805 C C . SER A 1 103 ? 9.344 15.266 -15.203 1 57.59 103 SER A C 1
ATOM 807 O O . SER A 1 103 ? 10.453 15.5 -14.711 1 57.59 103 SER A O 1
ATOM 809 N N . CYS A 1 104 ? 8.758 14.242 -14.859 1 54.44 104 CYS A N 1
ATOM 810 C CA . CYS A 1 104 ? 9.539 13.078 -14.445 1 54.44 104 CYS A CA 1
ATOM 811 C C . CYS A 1 104 ? 10.32 12.5 -15.617 1 54.44 104 CYS A C 1
ATOM 813 O O . CYS A 1 104 ? 11.102 11.562 -15.453 1 54.44 104 CYS A O 1
ATOM 815 N N . SER A 1 105 ? 10.086 12.883 -16.844 1 46.28 105 SER A N 1
ATOM 816 C CA . SER A 1 105 ? 10.914 12.383 -17.938 1 46.28 105 SER A CA 1
ATOM 817 C C . SER A 1 105 ? 12.328 12.945 -17.859 1 46.28 105 SER A C 1
ATOM 819 O O . SER A 1 105 ? 13.164 12.664 -18.719 1 46.28 105 SER A O 1
ATOM 821 N N . GLN A 1 106 ? 12.469 13.867 -17.062 1 44.44 106 GLN A N 1
ATOM 822 C CA . GLN A 1 106 ? 13.492 14.859 -17.391 1 44.44 106 GLN A CA 1
ATOM 823 C C . GLN A 1 106 ? 14.891 14.242 -17.344 1 44.44 106 GLN A C 1
ATOM 825 O O . GLN A 1 106 ? 15.461 13.914 -18.391 1 44.44 106 GLN A O 1
ATOM 830 N N . ARG A 1 107 ? 15.883 14.859 -16.266 1 45.59 107 ARG A N 1
ATOM 831 C CA . ARG A 1 107 ? 17.25 15.133 -16.719 1 45.59 107 ARG A CA 1
ATOM 832 C C . ARG A 1 107 ? 17.953 13.836 -17.109 1 45.59 107 ARG A C 1
ATOM 834 O O . ARG A 1 107 ? 19.031 13.875 -17.719 1 45.59 107 ARG A O 1
ATOM 841 N N . GLU A 1 108 ? 17.734 12.953 -16.188 1 48.03 108 GLU A N 1
ATOM 842 C CA . GLU A 1 108 ? 18.453 11.867 -16.844 1 48.03 108 GLU A CA 1
ATOM 843 C C . GLU A 1 108 ? 17.641 11.281 -18 1 48.03 108 GLU A C 1
ATOM 845 O O . GLU A 1 108 ? 16.656 10.562 -17.781 1 48.03 108 GLU A O 1
ATOM 850 N N . ALA A 1 109 ? 17.625 11.898 -19.109 1 45.16 109 ALA A N 1
ATOM 851 C CA . ALA A 1 109 ? 17.109 11.641 -20.453 1 45.16 109 ALA A CA 1
ATOM 852 C C . ALA A 1 109 ? 16.953 10.141 -20.688 1 45.16 109 ALA A C 1
ATOM 854 O O . ALA A 1 109 ? 16.109 9.734 -21.5 1 45.16 109 ALA A O 1
ATOM 855 N N . THR A 1 110 ? 17.672 9.336 -20.031 1 51.72 110 THR A N 1
ATOM 856 C CA . THR A 1 110 ? 17.781 8.039 -20.688 1 51.72 110 THR A CA 1
ATOM 857 C C . THR A 1 110 ? 16.844 7.023 -20.047 1 51.72 110 THR A C 1
ATOM 859 O O . THR A 1 110 ? 16.688 5.91 -20.562 1 51.72 110 THR A O 1
ATOM 862 N N . LYS A 1 111 ? 16.25 7.441 -18.844 1 59.53 111 LYS A N 1
ATOM 863 C CA . LYS A 1 111 ? 15.406 6.387 -18.281 1 59.53 111 LYS A CA 1
ATOM 864 C C . LYS A 1 111 ? 14.008 6.422 -18.875 1 59.53 111 LYS A C 1
ATOM 866 O O . LYS A 1 111 ? 13.375 7.48 -18.938 1 59.53 111 LYS A O 1
ATOM 871 N N . VAL A 1 112 ? 13.719 5.367 -19.562 1 61.06 112 VAL A N 1
ATOM 872 C CA . VAL A 1 112 ? 12.375 5.246 -20.125 1 61.06 112 VAL A CA 1
ATOM 873 C C . VAL A 1 112 ? 11.461 4.547 -19.125 1 61.06 112 VAL A C 1
ATOM 875 O O . VAL A 1 112 ? 11.75 3.439 -18.672 1 61.06 112 VAL A O 1
ATOM 878 N N . THR A 1 113 ? 10.453 5.246 -18.578 1 70.44 113 THR A N 1
ATOM 879 C CA . THR A 1 113 ? 9.406 4.711 -17.703 1 70.44 113 THR A CA 1
ATOM 880 C C . THR A 1 113 ? 8.594 3.65 -18.453 1 70.44 113 THR A C 1
ATOM 882 O O . THR A 1 113 ? 8.398 3.742 -19.656 1 70.44 113 THR A O 1
ATOM 885 N N . LEU A 1 114 ? 8.273 2.627 -17.641 1 80.38 114 LEU A N 1
ATOM 886 C CA . LEU A 1 114 ? 7.484 1.544 -18.219 1 80.38 114 LEU A CA 1
ATOM 887 C C . LEU A 1 114 ? 6.086 2.025 -18.594 1 80.38 114 LEU A C 1
ATOM 889 O O . LEU A 1 114 ? 5.453 2.75 -17.828 1 80.38 114 LEU A O 1
ATOM 893 N N . THR A 1 115 ? 5.703 1.711 -19.734 1 82.44 115 THR A N 1
ATOM 894 C CA . THR A 1 115 ? 4.355 2.059 -20.188 1 82.44 115 THR A CA 1
ATOM 895 C C . THR A 1 115 ? 3.352 0.999 -19.734 1 82.44 115 THR A C 1
ATOM 897 O O . THR A 1 115 ? 3.734 -0.11 -19.359 1 82.44 115 THR A O 1
ATOM 900 N N . ALA A 1 116 ? 2.082 1.395 -19.734 1 83.62 116 ALA A N 1
ATOM 901 C CA . ALA A 1 116 ? 1.009 0.454 -19.422 1 83.62 116 ALA A CA 1
ATOM 902 C C . ALA A 1 116 ? 1.04 -0.747 -20.375 1 83.62 116 ALA A C 1
ATOM 904 O O . ALA A 1 116 ? 0.706 -1.864 -19.969 1 83.62 116 ALA A O 1
ATOM 905 N N . ALA A 1 117 ? 1.516 -0.562 -21.531 1 85.5 117 ALA A N 1
ATOM 906 C CA . ALA A 1 117 ? 1.586 -1.632 -22.516 1 85.5 117 ALA A CA 1
ATOM 907 C C . ALA A 1 117 ? 2.652 -2.656 -22.156 1 85.5 117 ALA A C 1
ATOM 909 O O . ALA A 1 117 ? 2.453 -3.861 -22.328 1 85.5 117 ALA A O 1
ATOM 910 N N . VAL A 1 118 ? 3.746 -2.184 -21.641 1 87.88 118 VAL A N 1
ATOM 911 C CA . VAL A 1 118 ? 4.828 -3.082 -21.25 1 87.88 118 VAL A CA 1
ATOM 912 C C . VAL A 1 118 ? 4.406 -3.906 -20.031 1 87.88 118 VAL A C 1
ATOM 914 O O . VAL A 1 118 ? 4.734 -5.09 -19.938 1 87.88 118 VAL A O 1
ATOM 917 N N . ILE A 1 119 ? 3.676 -3.352 -19.188 1 88.81 119 ILE A N 1
ATOM 918 C CA . ILE A 1 119 ? 3.195 -4.051 -18 1 88.81 119 ILE A CA 1
ATOM 919 C C . ILE A 1 119 ? 2.178 -5.117 -18.406 1 88.81 119 ILE A C 1
ATOM 921 O O . ILE A 1 119 ? 2.223 -6.246 -17.906 1 88.81 119 ILE A O 1
ATOM 925 N N . ALA A 1 120 ? 1.301 -4.703 -19.312 1 90.5 120 ALA A N 1
ATOM 926 C CA . ALA A 1 120 ? 0.332 -5.676 -19.812 1 90.5 120 ALA A CA 1
ATOM 927 C C . ALA A 1 120 ? 1.028 -6.809 -20.562 1 90.5 120 ALA A C 1
ATOM 929 O O . ALA A 1 120 ? 0.627 -7.969 -20.469 1 90.5 120 ALA A O 1
ATOM 930 N N . ALA A 1 121 ? 2.035 -6.477 -21.281 1 91.81 121 ALA A N 1
ATOM 931 C CA . ALA A 1 121 ? 2.801 -7.484 -22.016 1 91.81 121 ALA A CA 1
ATOM 932 C C . ALA A 1 121 ? 3.492 -8.445 -21.047 1 91.81 121 ALA A C 1
ATOM 934 O O . ALA A 1 121 ? 3.59 -9.648 -21.328 1 91.81 121 ALA A O 1
ATOM 935 N N . THR A 1 122 ? 4.055 -7.91 -20.031 1 91.75 122 THR A N 1
ATOM 936 C CA . THR A 1 122 ? 4.691 -8.758 -19.031 1 91.75 122 THR A CA 1
ATOM 937 C C . THR A 1 122 ? 3.691 -9.758 -18.453 1 91.75 122 THR A C 1
ATOM 939 O O . THR A 1 122 ? 4.023 -10.93 -18.25 1 91.75 122 THR A O 1
ATOM 942 N N . ARG A 1 123 ? 2.5 -9.352 -18.234 1 91.38 123 ARG A N 1
ATOM 943 C CA . ARG A 1 123 ? 1.455 -10.242 -17.734 1 91.38 123 ARG A CA 1
ATOM 944 C C . ARG A 1 123 ? 1.122 -11.32 -18.766 1 91.38 123 ARG A C 1
ATOM 946 O O . ARG A 1 123 ? 0.963 -12.492 -18.406 1 91.38 123 ARG A O 1
ATOM 953 N N . ARG A 1 124 ? 1.067 -10.969 -20 1 93.44 124 ARG A N 1
ATOM 954 C CA . ARG A 1 124 ? 0.751 -11.922 -21.062 1 93.44 124 ARG A CA 1
ATOM 955 C C . ARG A 1 124 ? 1.871 -12.945 -21.234 1 93.44 124 ARG A C 1
ATOM 957 O O . ARG A 1 124 ? 1.609 -14.133 -21.406 1 93.44 124 ARG A O 1
ATOM 964 N N . TRP A 1 125 ? 3.061 -12.469 -21.188 1 93.69 125 TRP A N 1
ATOM 965 C CA . TRP A 1 125 ? 4.195 -13.367 -21.359 1 93.69 125 TRP A CA 1
ATOM 966 C C . TRP A 1 125 ? 4.32 -14.312 -20.156 1 93.69 125 TRP A C 1
ATOM 968 O O . TRP A 1 125 ? 4.723 -15.469 -20.328 1 93.69 125 TRP A O 1
ATOM 978 N N . ARG A 1 126 ? 4.031 -13.844 -19 1 93.44 126 ARG A N 1
ATOM 979 C CA . ARG A 1 126 ? 4.031 -14.727 -17.844 1 93.44 126 ARG A CA 1
ATOM 980 C C . ARG A 1 126 ? 2.979 -15.82 -17.984 1 93.44 126 ARG A C 1
ATOM 982 O O . ARG A 1 126 ? 3.248 -16.984 -17.719 1 93.44 126 ARG A O 1
ATOM 989 N N . LEU A 1 127 ? 1.829 -15.422 -18.469 1 93.81 127 LEU A N 1
ATOM 990 C CA . LEU A 1 127 ? 0.762 -16.391 -18.703 1 93.81 127 LEU A CA 1
ATOM 991 C C . LEU A 1 127 ? 1.155 -17.375 -19.797 1 93.81 127 LEU A C 1
ATOM 993 O O . LEU A 1 127 ? 0.934 -18.578 -19.656 1 93.81 127 LEU A O 1
ATOM 997 N N . ALA A 1 128 ? 1.714 -16.828 -20.812 1 94.88 128 ALA A N 1
ATOM 998 C CA . ALA A 1 128 ? 2.15 -17.688 -21.906 1 94.88 128 ALA A CA 1
ATOM 999 C C . ALA A 1 128 ? 3.189 -18.703 -21.438 1 94.88 128 ALA A C 1
ATOM 1001 O O . ALA A 1 128 ? 3.123 -19.891 -21.781 1 94.88 128 ALA A O 1
ATOM 1002 N N . ALA A 1 129 ? 4.105 -18.25 -20.656 1 94.25 129 ALA A N 1
ATOM 1003 C CA . ALA A 1 129 ? 5.129 -19.141 -20.141 1 94.25 129 ALA A CA 1
ATOM 1004 C C . ALA A 1 129 ? 4.512 -20.234 -19.266 1 94.25 129 ALA A C 1
ATOM 1006 O O . ALA A 1 129 ? 4.891 -21.406 -19.344 1 94.25 129 ALA A O 1
ATOM 1007 N N . ARG A 1 130 ? 3.551 -19.906 -18.484 1 92.94 130 ARG A N 1
ATOM 1008 C CA . ARG A 1 130 ? 2.896 -20.875 -17.609 1 92.94 130 ARG A CA 1
ATOM 1009 C C . ARG A 1 130 ? 2.098 -21.891 -18.406 1 92.94 130 ARG A C 1
ATOM 1011 O O . ARG A 1 130 ? 2.123 -23.094 -18.109 1 92.94 130 ARG A O 1
ATOM 1018 N N . VAL A 1 131 ? 1.448 -21.453 -19.391 1 95.19 131 VAL A N 1
ATOM 1019 C CA . VAL A 1 131 ? 0.643 -22.344 -20.234 1 95.19 131 VAL A CA 1
ATOM 1020 C C . VAL A 1 131 ? 1.554 -23.297 -21 1 95.19 131 VAL A C 1
ATOM 1022 O O . VAL A 1 131 ? 1.316 -24.5 -21.031 1 95.19 131 VAL A O 1
ATOM 1025 N N . VAL A 1 132 ? 2.604 -22.75 -21.578 1 96.31 132 VAL A N 1
ATOM 1026 C CA . VAL A 1 132 ? 3.533 -23.594 -22.328 1 96.31 132 VAL A CA 1
ATOM 1027 C C . VAL A 1 132 ? 4.188 -24.609 -21.375 1 96.31 132 VAL A C 1
ATOM 1029 O O . VAL A 1 132 ? 4.355 -25.781 -21.734 1 96.31 132 VAL A O 1
ATOM 1032 N N . ASN A 1 133 ? 4.516 -24.156 -20.172 1 95.31 133 ASN A N 1
ATOM 1033 C CA . ASN A 1 133 ? 5.086 -25.062 -19.188 1 95.31 133 ASN A CA 1
ATOM 1034 C C . ASN A 1 133 ? 4.125 -26.203 -18.844 1 95.31 133 ASN A C 1
ATOM 1036 O O . ASN A 1 133 ? 4.543 -27.359 -18.703 1 95.31 133 ASN A O 1
ATOM 1040 N N . SER A 1 134 ? 2.881 -25.875 -18.734 1 95.31 134 SER A N 1
ATOM 1041 C CA . SER A 1 134 ? 1.905 -26.906 -18.406 1 95.31 134 SER A CA 1
ATOM 1042 C C . SER A 1 134 ? 1.745 -27.906 -19.547 1 95.31 134 SER A C 1
ATOM 1044 O O . SER A 1 134 ? 1.615 -29.109 -19.312 1 95.31 134 SER A O 1
ATOM 1046 N N . VAL A 1 135 ? 1.813 -27.453 -20.75 1 95.44 135 VAL A N 1
ATOM 1047 C CA . VAL A 1 135 ? 1.733 -28.344 -21.922 1 95.44 135 VAL A CA 1
ATOM 1048 C C . VAL A 1 135 ? 2.973 -29.234 -21.984 1 95.44 135 VAL A C 1
ATOM 1050 O O . VAL A 1 135 ? 2.869 -30.438 -22.203 1 95.44 135 VAL A O 1
ATOM 1053 N N . MET A 1 136 ? 4.074 -28.609 -21.734 1 95.94 136 MET A N 1
ATOM 1054 C CA . MET A 1 136 ? 5.32 -29.375 -21.75 1 95.94 136 MET A CA 1
ATOM 1055 C C . MET A 1 136 ? 5.352 -30.391 -20.625 1 95.94 136 MET A C 1
ATOM 1057 O O . MET A 1 136 ? 5.883 -31.484 -20.797 1 95.94 136 MET A O 1
ATOM 1061 N N . ALA A 1 137 ? 4.816 -30.031 -19.5 1 95.88 137 ALA A N 1
ATOM 1062 C CA . ALA A 1 137 ? 4.77 -30.969 -18.375 1 95.88 137 ALA A CA 1
ATOM 1063 C C . ALA A 1 137 ? 3.943 -32.219 -18.734 1 95.88 137 ALA A C 1
ATOM 1065 O O . ALA A 1 137 ? 4.359 -33.344 -18.469 1 95.88 137 ALA A O 1
ATOM 1066 N N . VAL A 1 138 ? 2.863 -32.031 -19.391 1 95.5 138 VAL A N 1
ATOM 1067 C CA . VAL A 1 138 ? 1.972 -33.125 -19.766 1 95.5 138 VAL A CA 1
ATOM 1068 C C . VAL A 1 138 ? 2.639 -34 -20.828 1 95.5 138 VAL A C 1
ATOM 1070 O O . VAL A 1 138 ? 2.506 -35.25 -20.797 1 95.5 138 VAL A O 1
ATOM 1073 N N . LEU A 1 139 ? 3.492 -33.406 -21.672 1 94.69 139 LEU A N 1
ATOM 1074 C CA . LEU A 1 139 ? 4.023 -34.125 -22.828 1 94.69 139 LEU A CA 1
ATOM 1075 C C . LEU A 1 139 ? 5.418 -34.656 -22.531 1 94.69 139 LEU A C 1
ATOM 1077 O O . LEU A 1 139 ? 5.961 -35.438 -23.328 1 94.69 139 LEU A O 1
ATOM 1081 N N . THR A 1 140 ? 5.988 -34.344 -21.438 1 95.06 140 THR A N 1
ATOM 1082 C CA . THR A 1 140 ? 7.395 -34.625 -21.188 1 95.06 140 THR A CA 1
ATOM 1083 C C . THR A 1 140 ? 7.645 -36.156 -21.219 1 95.06 140 THR A C 1
ATOM 1085 O O . THR A 1 140 ? 8.539 -36.625 -21.938 1 95.06 140 THR A O 1
ATOM 1088 N N . ILE A 1 141 ? 6.84 -36.906 -20.562 1 93.88 141 ILE A N 1
ATOM 1089 C CA . ILE A 1 141 ? 7.086 -38.344 -20.469 1 93.88 141 ILE A CA 1
ATOM 1090 C C . ILE A 1 141 ? 6.672 -39.031 -21.781 1 93.88 141 ILE A C 1
ATOM 1092 O O . ILE A 1 141 ? 7.441 -39.781 -22.375 1 93.88 141 ILE A O 1
ATOM 1096 N N . PRO A 1 142 ? 5.512 -38.719 -22.312 1 93 142 PRO A N 1
ATOM 1097 C CA . PRO A 1 142 ? 5.152 -39.344 -23.594 1 93 142 PRO A CA 1
ATOM 1098 C C . PRO A 1 142 ? 6.137 -39.031 -24.703 1 93 142 PRO A C 1
ATOM 1100 O O . PRO A 1 142 ? 6.457 -39.875 -25.531 1 93 142 PRO A O 1
ATOM 1103 N N . PHE A 1 143 ? 6.625 -37.875 -24.734 1 94.56 143 PHE A N 1
ATOM 1104 C CA . PHE A 1 143 ? 7.539 -37.469 -25.797 1 94.56 143 PHE A CA 1
ATOM 1105 C C . PHE A 1 143 ? 8.891 -38.156 -25.641 1 94.56 143 PHE A C 1
ATOM 1107 O O . PHE A 1 143 ? 9.461 -38.656 -26.594 1 94.56 143 PHE A O 1
ATOM 1114 N N . SER A 1 144 ? 9.422 -38.125 -24.453 1 95.56 144 SER A N 1
ATOM 1115 C CA . SER A 1 144 ? 10.703 -38.781 -24.203 1 95.56 144 SER A CA 1
ATOM 1116 C C . SER A 1 144 ? 10.609 -40.281 -24.453 1 95.56 144 SER A C 1
ATOM 1118 O O . SER A 1 144 ? 11.547 -40.875 -24.984 1 95.56 144 SER A O 1
ATOM 1120 N N . SER A 1 145 ? 9.5 -40.812 -24.062 1 94.19 145 SER A N 1
ATOM 1121 C CA . SER A 1 145 ? 9.305 -42.25 -24.266 1 94.19 145 SER A CA 1
ATOM 1122 C C . SER A 1 145 ? 9.203 -42.594 -25.75 1 94.19 145 SER A C 1
ATOM 1124 O O . SER A 1 145 ? 9.648 -43.656 -26.188 1 94.19 145 SER A O 1
ATOM 1126 N N . PHE A 1 146 ? 8.672 -41.781 -26.484 1 93.06 146 PHE A N 1
ATOM 1127 C CA . PHE A 1 146 ? 8.562 -41.938 -27.922 1 93.06 146 PHE A CA 1
ATOM 1128 C C . PHE A 1 146 ? 9.945 -42 -28.578 1 93.06 146 PHE A C 1
ATOM 1130 O O . PHE A 1 146 ? 10.203 -42.875 -29.406 1 93.06 146 PHE A O 1
ATOM 1137 N N . ILE A 1 147 ? 10.773 -41.125 -28.266 1 94.81 147 ILE A N 1
ATOM 1138 C CA . ILE A 1 147 ? 12.117 -41.094 -28.828 1 94.81 147 ILE A CA 1
ATOM 1139 C C . ILE A 1 147 ? 12.906 -42.312 -28.344 1 94.81 147 ILE A C 1
ATOM 1141 O O . ILE A 1 147 ? 13.641 -42.906 -29.125 1 94.81 147 ILE A O 1
ATOM 1145 N N . ALA A 1 148 ? 12.703 -42.656 -27.109 1 95.88 148 ALA A N 1
ATOM 1146 C CA . ALA A 1 148 ? 13.391 -43.812 -26.562 1 95.88 148 ALA A CA 1
ATOM 1147 C C . ALA A 1 148 ? 12.953 -45.094 -27.281 1 95.88 148 ALA A C 1
ATOM 1149 O O . ALA A 1 148 ? 13.766 -46 -27.516 1 95.88 148 ALA A O 1
ATOM 1150 N N . ALA A 1 149 ? 11.734 -45.188 -27.641 1 94.56 149 ALA A N 1
ATOM 1151 C CA . ALA A 1 149 ? 11.227 -46.375 -28.344 1 94.56 149 ALA A CA 1
ATOM 1152 C C . ALA A 1 149 ? 11.867 -46.5 -29.719 1 94.56 149 ALA A C 1
ATOM 1154 O O . ALA A 1 149 ? 12.117 -47.594 -30.203 1 94.56 149 ALA A O 1
ATOM 1155 N N . ARG A 1 150 ? 12.141 -45.438 -30.297 1 94 150 ARG A N 1
ATOM 1156 C CA . ARG A 1 150 ? 12.812 -45.469 -31.594 1 94 150 ARG A CA 1
ATOM 1157 C C . ARG A 1 150 ? 14.273 -45.875 -31.438 1 94 150 ARG A C 1
ATOM 1159 O O . ARG A 1 150 ? 14.836 -46.531 -32.312 1 94 150 ARG A O 1
ATOM 1166 N N . ALA A 1 151 ? 14.852 -45.406 -30.406 1 94.88 151 ALA A N 1
ATOM 1167 C CA . ALA A 1 151 ? 16.25 -45.781 -30.141 1 94.88 151 ALA A CA 1
ATOM 1168 C C . ALA A 1 151 ? 16.359 -47.25 -29.781 1 94.88 151 ALA A C 1
ATOM 1170 O O . ALA A 1 151 ? 17.406 -47.875 -30.031 1 94.88 151 ALA A O 1
ATOM 1171 N N . ALA A 1 152 ? 15.336 -47.812 -29.25 1 95.44 152 ALA A N 1
ATOM 1172 C CA . ALA A 1 152 ? 15.352 -49.188 -28.828 1 95.44 152 ALA A CA 1
ATOM 1173 C C . ALA A 1 152 ? 15.516 -50.125 -30.031 1 95.44 152 ALA A C 1
ATOM 1175 O O . ALA A 1 152 ? 16.141 -51.188 -29.922 1 95.44 152 ALA A O 1
ATOM 1176 N N . ILE A 1 153 ? 15.008 -49.812 -31.172 1 93.81 153 ILE A N 1
ATOM 1177 C CA . ILE A 1 153 ? 15.125 -50.625 -32.375 1 93.81 153 ILE A CA 1
ATOM 1178 C C . ILE A 1 153 ? 16.578 -50.688 -32.812 1 93.81 153 ILE A C 1
ATOM 1180 O O . ILE A 1 153 ? 17.078 -51.75 -33.219 1 93.81 153 ILE A O 1
ATOM 1184 N N . VAL A 1 154 ? 17.172 -49.594 -32.781 1 92 154 VAL A N 1
ATOM 1185 C CA . VAL A 1 154 ? 18.578 -49.562 -33.188 1 92 154 VAL A CA 1
ATOM 1186 C C . VAL A 1 154 ? 19.422 -50.375 -32.219 1 92 154 VAL A C 1
ATOM 1188 O O . VAL A 1 154 ? 20.328 -51.125 -32.656 1 92 154 VAL A O 1
ATOM 1191 N N . TYR A 1 155 ? 19.109 -50.281 -31.016 1 93.06 155 TYR A N 1
ATOM 1192 C CA . TYR A 1 155 ? 19.859 -51 -30 1 93.06 155 TYR A CA 1
ATOM 1193 C C . TYR A 1 155 ? 19.641 -52.5 -30.141 1 93.06 155 TYR A C 1
ATOM 1195 O O . TYR A 1 155 ? 20.547 -53.312 -29.844 1 93.06 155 TYR A O 1
ATOM 1203 N N . GLY A 1 156 ? 18.469 -52.969 -30.609 1 92.06 156 GLY A N 1
ATOM 1204 C CA . GLY A 1 156 ? 18.125 -54.375 -30.766 1 92.06 156 GLY A CA 1
ATOM 1205 C C . GLY A 1 156 ? 18.625 -54.969 -32.062 1 92.06 156 GLY A C 1
ATOM 1206 O O . GLY A 1 156 ? 18.5 -56.156 -32.281 1 92.06 156 GLY A O 1
ATOM 1207 N N . GLN A 1 157 ? 19.141 -54.156 -32.875 1 90.75 157 GLN A N 1
ATOM 1208 C CA . GLN A 1 157 ? 19.672 -54.656 -34.125 1 90.75 157 GLN A CA 1
ATOM 1209 C C . GLN A 1 157 ? 21.156 -55 -34 1 90.75 157 GLN A C 1
ATOM 1211 O O . GLN A 1 157 ? 21.859 -54.406 -33.156 1 90.75 157 GLN A O 1
ATOM 1216 N N . ALA A 1 158 ? 21.594 -55.969 -34.875 1 87.12 158 ALA A N 1
ATOM 1217 C CA . ALA A 1 158 ? 22.969 -56.469 -34.844 1 87.12 158 ALA A CA 1
ATOM 1218 C C . ALA A 1 158 ? 23.938 -55.375 -35.312 1 87.12 158 ALA A C 1
ATOM 1220 O O . ALA A 1 158 ? 23.703 -54.75 -36.344 1 87.12 158 ALA A O 1
ATOM 1221 N N . ALA A 1 159 ? 24.75 -55.062 -34.406 1 76.94 159 ALA A N 1
ATOM 1222 C CA . ALA A 1 159 ? 25.812 -54.125 -34.75 1 76.94 159 ALA A CA 1
ATOM 1223 C C . ALA A 1 159 ? 27.188 -54.812 -34.656 1 76.94 159 ALA A C 1
ATOM 1225 O O . ALA A 1 159 ? 27.266 -56 -34.375 1 76.94 159 ALA A O 1
ATOM 1226 N N . GLY A 1 160 ? 28.266 -54.281 -35.156 1 66.38 160 GLY A N 1
ATOM 1227 C CA . GLY A 1 160 ? 29.609 -54.812 -35.219 1 66.38 160 GLY A CA 1
ATOM 1228 C C . GLY A 1 160 ? 30.047 -55.438 -33.906 1 66.38 160 GLY A C 1
ATOM 1229 O O . GLY A 1 160 ? 30.703 -56.5 -33.906 1 66.38 160 GLY A O 1
ATOM 1230 N N . ASN A 1 161 ? 29.547 -54.938 -32.844 1 66.06 161 ASN A N 1
ATOM 1231 C CA . ASN A 1 161 ? 30.031 -55.438 -31.547 1 66.06 161 ASN A CA 1
ATOM 1232 C C . ASN A 1 161 ? 29.031 -56.438 -30.938 1 66.06 161 ASN A C 1
ATOM 1234 O O . ASN A 1 161 ? 27.828 -56.156 -30.906 1 66.06 161 ASN A O 1
ATOM 1238 N N . LYS A 1 162 ? 29.516 -57.562 -30.578 1 73.19 162 LYS A N 1
ATOM 1239 C CA . LYS A 1 162 ? 28.688 -58.625 -30 1 73.19 162 LYS A CA 1
ATOM 1240 C C . LYS A 1 162 ? 28.172 -58.219 -28.625 1 73.19 162 LYS A C 1
ATOM 1242 O O . LYS A 1 162 ? 28.953 -57.875 -27.734 1 73.19 162 LYS A O 1
ATOM 1247 N N . ARG A 1 163 ? 26.969 -57.812 -28.516 1 79.56 163 ARG A N 1
ATOM 1248 C CA . ARG A 1 163 ? 26.344 -57.5 -27.234 1 79.56 163 ARG A CA 1
ATOM 1249 C C . ARG A 1 163 ? 25.391 -58.594 -26.797 1 79.56 163 ARG A C 1
ATOM 1251 O O . ARG A 1 163 ? 24.781 -59.281 -27.625 1 79.56 163 ARG A O 1
ATOM 1258 N N . ALA A 1 164 ? 25.531 -58.875 -25.484 1 80.88 164 ALA A N 1
ATOM 1259 C CA . ALA A 1 164 ? 24.594 -59.844 -24.922 1 80.88 164 ALA A CA 1
ATOM 1260 C C . ALA A 1 164 ? 23.203 -59.25 -24.75 1 80.88 164 ALA A C 1
ATOM 1262 O O . ALA A 1 164 ? 23.016 -58.344 -23.938 1 80.88 164 ALA A O 1
ATOM 1263 N N . PHE A 1 165 ? 22.328 -59.531 -25.656 1 91.69 165 PHE A N 1
ATOM 1264 C CA . PHE A 1 165 ? 20.969 -59.031 -25.656 1 91.69 165 PHE A CA 1
ATOM 1265 C C . PHE A 1 165 ? 19.969 -60.156 -25.812 1 91.69 165 PHE A C 1
ATOM 1267 O O . PHE A 1 165 ? 19.688 -60.594 -26.922 1 91.69 165 PHE A O 1
ATOM 1274 N N . SER A 1 166 ? 19.484 -60.594 -24.672 1 93 166 SER A N 1
ATOM 1275 C CA . SER A 1 166 ? 18.547 -61.719 -24.672 1 93 166 SER A CA 1
ATOM 1276 C C . SER A 1 166 ? 17.156 -61.281 -25.125 1 93 166 SER A C 1
ATOM 1278 O O . SER A 1 166 ? 16.891 -60.062 -25.234 1 93 166 SER A O 1
ATOM 1280 N N . LEU A 1 167 ? 16.359 -62.25 -25.469 1 94.56 167 LEU A N 1
ATOM 1281 C CA . LEU A 1 167 ? 14.984 -61.969 -25.859 1 94.56 167 LEU A CA 1
ATOM 1282 C C . LEU A 1 167 ? 14.227 -61.281 -24.719 1 94.56 167 LEU A C 1
ATOM 1284 O O . LEU A 1 167 ? 13.359 -60.438 -24.953 1 94.56 167 LEU A O 1
ATOM 1288 N N . ARG A 1 168 ? 14.523 -61.562 -23.516 1 94 168 ARG A N 1
ATOM 1289 C CA . ARG A 1 168 ? 13.906 -60.938 -22.359 1 94 168 ARG A CA 1
ATOM 1290 C C . ARG A 1 168 ? 14.242 -59.469 -22.297 1 94 168 ARG A C 1
ATOM 1292 O O . ARG A 1 168 ? 13.383 -58.625 -21.969 1 94 168 ARG A O 1
ATOM 1299 N N . LYS A 1 169 ? 15.453 -59.125 -22.5 1 94 169 LYS A N 1
ATOM 1300 C CA . LYS A 1 169 ? 15.875 -57.719 -22.531 1 94 169 LYS A CA 1
ATOM 1301 C C . LYS A 1 169 ? 15.188 -56.969 -23.672 1 94 169 LYS A C 1
ATOM 1303 O O . LYS A 1 169 ? 14.844 -55.781 -23.531 1 94 169 LYS A O 1
ATOM 1308 N N . LEU A 1 170 ? 14.969 -57.625 -24.781 1 95.19 170 LEU A N 1
ATOM 1309 C CA . LEU A 1 170 ? 14.25 -57.031 -25.891 1 95.19 170 LEU A CA 1
ATOM 1310 C C . LEU A 1 170 ? 12.812 -56.719 -25.516 1 95.19 170 LEU A C 1
ATOM 1312 O O . LEU A 1 170 ? 12.281 -55.656 -25.875 1 95.19 170 LEU A O 1
ATOM 1316 N N . LEU A 1 171 ? 12.219 -57.594 -24.797 1 94.94 171 LEU A N 1
ATOM 1317 C CA . LEU A 1 171 ? 10.836 -57.406 -24.375 1 94.94 171 LEU A CA 1
ATOM 1318 C C . LEU A 1 171 ? 10.742 -56.219 -23.406 1 94.94 171 LEU A C 1
ATOM 1320 O O . LEU A 1 171 ? 9.781 -55.438 -23.438 1 94.94 171 LEU A O 1
ATOM 1324 N N . ALA A 1 172 ? 11.727 -56.094 -22.531 1 94.38 172 ALA A N 1
ATOM 1325 C CA . ALA A 1 172 ? 11.742 -55 -21.578 1 94.38 172 ALA A CA 1
ATOM 1326 C C . ALA A 1 172 ? 11.82 -53.625 -22.297 1 94.38 172 ALA A C 1
ATOM 1328 O O . ALA A 1 172 ? 11.133 -52.688 -21.922 1 94.38 172 ALA A O 1
ATOM 1329 N N . VAL A 1 173 ? 12.633 -53.531 -23.281 1 94.69 173 VAL A N 1
ATOM 1330 C CA . VAL A 1 173 ? 12.797 -52.281 -24.016 1 94.69 173 VAL A CA 1
ATOM 1331 C C . VAL A 1 173 ? 11.586 -52.062 -24.922 1 94.69 173 VAL A C 1
ATOM 1333 O O . VAL A 1 173 ? 11.164 -50.938 -25.141 1 94.69 173 VAL A O 1
ATOM 1336 N N . ALA A 1 174 ? 11.031 -53.125 -25.469 1 94.75 174 ALA A N 1
ATOM 1337 C CA . ALA A 1 174 ? 9.852 -53.031 -26.328 1 94.75 174 ALA A CA 1
ATOM 1338 C C . ALA A 1 174 ? 8.648 -52.531 -25.531 1 94.75 174 ALA A C 1
ATOM 1340 O O . ALA A 1 174 ? 7.789 -51.812 -26.078 1 94.75 174 ALA A O 1
ATOM 1341 N N . ASP A 1 175 ? 8.562 -52.875 -24.266 1 93.06 175 ASP A N 1
ATOM 1342 C CA . ASP A 1 175 ? 7.465 -52.438 -23.391 1 93.06 175 ASP A CA 1
ATOM 1343 C C . ASP A 1 175 ? 7.766 -51.094 -22.75 1 93.06 175 ASP A C 1
ATOM 1345 O O . ASP A 1 175 ? 7.125 -50.719 -21.766 1 93.06 175 ASP A O 1
ATOM 1349 N N . ARG A 1 176 ? 8.688 -50.469 -23.25 1 93.75 176 ARG A N 1
ATOM 1350 C CA . ARG A 1 176 ? 9.07 -49.156 -22.703 1 93.75 176 ARG A CA 1
ATOM 1351 C C . ARG A 1 176 ? 9.328 -49.25 -21.203 1 93.75 176 ARG A C 1
ATOM 1353 O O . ARG A 1 176 ? 8.797 -48.438 -20.438 1 93.75 176 ARG A O 1
ATOM 1360 N N . GLY A 1 177 ? 10.141 -50.125 -20.828 1 92.44 177 GLY A N 1
ATOM 1361 C CA . GLY A 1 177 ? 10.461 -50.406 -19.438 1 92.44 177 GLY A CA 1
ATOM 1362 C C . GLY A 1 177 ? 11.031 -49.219 -18.703 1 92.44 177 GLY A C 1
ATOM 1363 O O . GLY A 1 177 ? 11.07 -49.188 -17.484 1 92.44 177 GLY A O 1
ATOM 1364 N N . TRP A 1 178 ? 11.422 -48.156 -19.453 1 93.44 178 TRP A N 1
ATOM 1365 C CA . TRP A 1 178 ? 12.023 -46.969 -18.844 1 93.44 178 TRP A CA 1
ATOM 1366 C C . TRP A 1 178 ? 10.969 -46.125 -18.125 1 93.44 178 TRP A C 1
ATOM 1368 O O . TRP A 1 178 ? 11.305 -45.25 -17.328 1 93.44 178 TRP A O 1
ATOM 1378 N N . TRP A 1 179 ? 9.703 -46.406 -18.344 1 88.38 179 TRP A N 1
ATOM 1379 C CA . TRP A 1 179 ? 8.695 -45.625 -17.641 1 88.38 179 TRP A CA 1
ATOM 1380 C C . TRP A 1 179 ? 7.598 -46.531 -17.078 1 88.38 179 TRP A C 1
ATOM 1382 O O . TRP A 1 179 ? 6.574 -46.062 -16.594 1 88.38 179 TRP A O 1
ATOM 1392 N N . ASN A 1 180 ? 7.75 -47.812 -17.188 1 88.19 180 ASN A N 1
ATOM 1393 C CA . ASN A 1 180 ? 6.859 -48.781 -16.562 1 88.19 180 ASN A CA 1
ATOM 1394 C C . ASN A 1 180 ? 7.281 -49.094 -15.133 1 88.19 180 ASN A C 1
ATOM 1396 O O . ASN A 1 180 ? 8.352 -49.656 -14.906 1 88.19 180 ASN A O 1
ATOM 1400 N N . PRO A 1 181 ? 6.441 -48.75 -14.203 1 85.25 181 PRO A N 1
ATOM 1401 C CA . PRO A 1 181 ? 6.848 -48.906 -12.805 1 85.25 181 PRO A CA 1
ATOM 1402 C C . PRO A 1 181 ? 7.094 -50.344 -12.398 1 85.25 181 PRO A C 1
ATOM 1404 O O . PRO A 1 181 ? 7.941 -50.625 -11.547 1 85.25 181 PRO A O 1
ATOM 1407 N N . PHE A 1 182 ? 6.477 -51.312 -13.07 1 84.94 182 PHE A N 1
ATOM 1408 C CA . PHE A 1 182 ? 6.641 -52.719 -12.719 1 84.94 182 PHE A CA 1
ATOM 1409 C C . PHE A 1 182 ? 7.973 -53.25 -13.234 1 84.94 182 PHE A C 1
ATOM 1411 O O . PHE A 1 182 ? 8.656 -54 -12.539 1 84.94 182 PHE A O 1
ATOM 1418 N N . ILE A 1 183 ? 8.258 -52.844 -14.43 1 89.56 183 ILE A N 1
ATOM 1419 C CA . ILE A 1 183 ? 9.539 -53.281 -14.992 1 89.56 183 ILE A CA 1
ATOM 1420 C C . ILE A 1 183 ? 10.68 -52.594 -14.242 1 89.56 183 ILE A C 1
ATOM 1422 O O . ILE A 1 183 ? 11.703 -53.219 -13.961 1 89.56 183 ILE A O 1
ATOM 1426 N N . LEU A 1 184 ? 10.438 -51.375 -13.836 1 90.44 184 LEU A N 1
ATOM 1427 C CA . LEU A 1 184 ? 11.461 -50.625 -13.102 1 90.44 184 LEU A CA 1
ATOM 1428 C C . LEU A 1 184 ? 11.664 -51.219 -11.711 1 90.44 184 LEU A C 1
ATOM 1430 O O . LEU A 1 184 ? 12.797 -51.312 -11.234 1 90.44 184 LEU A O 1
ATOM 1434 N N . ALA A 1 185 ? 10.57 -51.656 -11.062 1 89.38 185 ALA A N 1
ATOM 1435 C CA . ALA A 1 185 ? 10.695 -52.281 -9.75 1 89.38 185 ALA A CA 1
ATOM 1436 C C . ALA A 1 185 ? 11.5 -53.562 -9.836 1 89.38 185 ALA A C 1
ATOM 1438 O O . ALA A 1 185 ? 12.305 -53.875 -8.945 1 89.38 185 ALA A O 1
ATOM 1439 N N . ARG A 1 186 ? 11.312 -54.312 -10.906 1 88.62 186 ARG A N 1
ATOM 1440 C CA . ARG A 1 186 ? 12.047 -55.562 -11.125 1 88.62 186 ARG A CA 1
ATOM 1441 C C . ARG A 1 186 ? 13.5 -55.281 -11.492 1 88.62 186 ARG A C 1
ATOM 1443 O O . ARG A 1 186 ? 14.398 -56.031 -11.109 1 88.62 186 ARG A O 1
ATOM 1450 N N . LEU A 1 187 ? 13.617 -54.25 -12.227 1 90.44 187 LEU A N 1
ATOM 1451 C CA . LEU A 1 187 ? 14.961 -53.875 -12.648 1 90.44 187 LEU A CA 1
ATOM 1452 C C . LEU A 1 187 ? 15.836 -53.531 -11.438 1 90.44 187 LEU A C 1
ATOM 1454 O O . LEU A 1 187 ? 17.016 -53.875 -11.398 1 90.44 187 LEU A O 1
ATOM 1458 N N . PHE A 1 188 ? 15.25 -52.906 -10.453 1 88.88 188 PHE A N 1
ATOM 1459 C CA . PHE A 1 188 ? 16.031 -52.438 -9.312 1 88.88 188 PHE A CA 1
ATOM 1460 C C . PHE A 1 188 ? 16 -53.469 -8.188 1 88.88 188 PHE A C 1
ATOM 1462 O O . PHE A 1 188 ? 16.609 -53.25 -7.129 1 88.88 188 PHE A O 1
ATOM 1469 N N . SER A 1 189 ? 15.281 -54.594 -8.453 1 89 189 SER A N 1
ATOM 1470 C CA . SER A 1 189 ? 15.297 -55.688 -7.484 1 89 189 SER A CA 1
ATOM 1471 C C . SER A 1 189 ? 16.547 -56.531 -7.637 1 89 189 SER A C 1
ATOM 1473 O O . SER A 1 189 ? 17.328 -56.344 -8.57 1 89 189 SER A O 1
ATOM 1475 N N . ALA A 1 190 ? 16.703 -57.562 -6.715 1 85.81 190 ALA A N 1
ATOM 1476 C CA . ALA A 1 190 ? 17.875 -58.438 -6.715 1 85.81 190 ALA A CA 1
ATOM 1477 C C . ALA A 1 190 ? 17.938 -59.281 -7.98 1 85.81 190 ALA A C 1
ATOM 1479 O O . ALA A 1 190 ? 16.969 -59.969 -8.32 1 85.81 190 ALA A O 1
ATOM 1480 N N . GLY A 1 191 ? 19 -59.219 -8.805 1 84.62 191 GLY A N 1
ATOM 1481 C CA . GLY A 1 191 ? 19.203 -60 -10.016 1 84.62 191 GLY A CA 1
ATOM 1482 C C . GLY A 1 191 ? 18.562 -59.375 -11.242 1 84.62 191 GLY A C 1
ATOM 1483 O O . GLY A 1 191 ? 18.766 -59.875 -12.359 1 84.62 191 GLY A O 1
ATOM 1484 N N . GLY A 1 192 ? 17.719 -58.406 -11.008 1 86.62 192 GLY A N 1
ATOM 1485 C CA . GLY A 1 192 ? 17 -57.812 -12.109 1 86.62 192 GLY A CA 1
ATOM 1486 C C . GLY A 1 192 ? 17.891 -57.062 -13.094 1 86.62 192 GLY A C 1
ATOM 1487 O O . GLY A 1 192 ? 17.625 -57.062 -14.297 1 86.62 192 GLY A O 1
ATOM 1488 N N . ARG A 1 193 ? 19 -56.562 -12.648 1 88.81 193 ARG A N 1
ATOM 1489 C CA . ARG A 1 193 ? 19.922 -55.812 -13.5 1 88.81 193 ARG A CA 1
ATOM 1490 C C . ARG A 1 193 ? 20.531 -56.719 -14.562 1 88.81 193 ARG A C 1
ATOM 1492 O O . ARG A 1 193 ? 20.703 -56.312 -15.711 1 88.81 193 ARG A O 1
ATOM 1499 N N . ARG A 1 194 ? 20.75 -58 -14.312 1 85.88 194 ARG A N 1
ATOM 1500 C CA . ARG A 1 194 ? 21.375 -58.938 -15.242 1 85.88 194 ARG A CA 1
ATOM 1501 C C . ARG A 1 194 ? 20.344 -59.5 -16.219 1 85.88 194 ARG A C 1
ATOM 1503 O O . ARG A 1 194 ? 20.656 -59.719 -17.406 1 85.88 194 ARG A O 1
ATOM 1510 N N . ARG A 1 195 ? 19.188 -59.562 -15.758 1 87.94 195 ARG A N 1
ATOM 1511 C CA . ARG A 1 195 ? 18.156 -60.219 -16.594 1 87.94 195 ARG A CA 1
ATOM 1512 C C . ARG A 1 195 ? 17.469 -59.188 -17.484 1 87.94 195 ARG A C 1
ATOM 1514 O O . ARG A 1 195 ? 17.172 -59.469 -18.641 1 87.94 195 ARG A O 1
ATOM 1521 N N . LEU A 1 196 ? 17.25 -57.969 -16.875 1 91.19 196 LEU A N 1
ATOM 1522 C CA . LEU A 1 196 ? 16.453 -57 -17.609 1 91.19 196 LEU A CA 1
ATOM 1523 C C . LEU A 1 196 ? 17.281 -55.781 -18 1 91.19 196 LEU A C 1
ATOM 1525 O O . LEU A 1 196 ? 16.906 -55.031 -18.891 1 91.19 196 LEU A O 1
ATOM 1529 N N . GLY A 1 197 ? 18.422 -55.625 -17.375 1 90.88 197 GLY A N 1
ATOM 1530 C CA . GLY A 1 197 ? 19.172 -54.375 -17.5 1 90.88 197 GLY A CA 1
ATOM 1531 C C . GLY A 1 197 ? 19.922 -54.25 -18.812 1 90.88 197 GLY A C 1
ATOM 1532 O O . GLY A 1 197 ? 20.5 -55.25 -19.297 1 90.88 197 GLY A O 1
ATOM 1533 N N . SER A 1 198 ? 19.719 -53.125 -19.438 1 92.44 198 SER A N 1
ATOM 1534 C CA . SER A 1 198 ? 20.484 -52.688 -20.609 1 92.44 198 SER A CA 1
ATOM 1535 C C . SER A 1 198 ? 20.875 -51.219 -20.516 1 92.44 198 SER A C 1
ATOM 1537 O O . SER A 1 198 ? 20.203 -50.438 -19.859 1 92.44 198 SER A O 1
ATOM 1539 N N . PRO A 1 199 ? 22.062 -50.844 -21.031 1 93.06 199 PRO A N 1
ATOM 1540 C CA . PRO A 1 199 ? 22.469 -49.438 -20.969 1 93.06 199 PRO A CA 1
ATOM 1541 C C . PRO A 1 199 ? 21.438 -48.5 -21.578 1 93.06 199 PRO A C 1
ATOM 1543 O O . PRO A 1 199 ? 21.25 -47.375 -21.078 1 93.06 199 PRO A O 1
ATOM 1546 N N . LEU A 1 200 ? 20.781 -48.875 -22.609 1 94.31 200 LEU A N 1
ATOM 1547 C CA . LEU A 1 200 ? 19.766 -48.031 -23.203 1 94.31 200 LEU A CA 1
ATOM 1548 C C . LEU A 1 200 ? 18.594 -47.812 -22.25 1 94.31 200 LEU A C 1
ATOM 1550 O O . LEU A 1 200 ? 18.047 -46.719 -22.156 1 94.31 200 LEU A O 1
ATOM 1554 N N . LEU A 1 201 ? 18.203 -48.906 -21.562 1 95.5 201 LEU A N 1
ATOM 1555 C CA . LEU A 1 201 ? 17.094 -48.812 -20.609 1 95.5 201 LEU A CA 1
ATOM 1556 C C . LEU A 1 201 ? 17.438 -47.812 -19.484 1 95.5 201 LEU A C 1
ATOM 1558 O O . LEU A 1 201 ? 16.594 -47 -19.109 1 95.5 201 LEU A O 1
ATOM 1562 N N . TYR A 1 202 ? 18.641 -47.844 -18.984 1 95.25 202 TYR A N 1
ATOM 1563 C CA . TYR A 1 202 ? 19.062 -46.906 -17.938 1 95.25 202 TYR A CA 1
ATOM 1564 C C . TYR A 1 202 ? 19.141 -45.5 -18.469 1 95.25 202 TYR A C 1
ATOM 1566 O O . TYR A 1 202 ? 18.75 -44.531 -17.781 1 95.25 202 TYR A O 1
ATOM 1574 N N . TYR A 1 203 ? 19.688 -45.344 -19.625 1 96.19 203 TYR A N 1
ATOM 1575 C CA . TYR A 1 203 ? 19.797 -44.031 -20.234 1 96.19 203 TYR A CA 1
ATOM 1576 C C . TYR A 1 203 ? 18.438 -43.406 -20.469 1 96.19 203 TYR A C 1
ATOM 1578 O O . TYR A 1 203 ? 18.203 -42.25 -20.156 1 96.19 203 TYR A O 1
ATOM 1586 N N . ALA A 1 204 ? 17.531 -44.188 -21.016 1 96.69 204 ALA A N 1
ATOM 1587 C CA . ALA A 1 204 ? 16.172 -43.719 -21.281 1 96.69 204 ALA A CA 1
ATOM 1588 C C . ALA A 1 204 ? 15.453 -43.375 -19.969 1 96.69 204 ALA A C 1
ATOM 1590 O O . ALA A 1 204 ? 14.703 -42.406 -19.906 1 96.69 204 ALA A O 1
ATOM 1591 N N . PHE A 1 205 ? 15.656 -44.156 -18.969 1 96.19 205 PHE A N 1
ATOM 1592 C CA . PHE A 1 205 ? 15.07 -43.875 -17.672 1 96.19 205 PHE A CA 1
ATOM 1593 C C . PHE A 1 205 ? 15.578 -42.562 -17.109 1 96.19 205 PHE A C 1
ATOM 1595 O O . PHE A 1 205 ? 14.797 -41.75 -16.609 1 96.19 205 PHE A O 1
ATOM 1602 N N . LEU A 1 206 ? 16.844 -42.344 -17.188 1 96.56 206 LEU A N 1
ATOM 1603 C CA . LEU A 1 206 ? 17.453 -41.094 -16.688 1 96.56 206 LEU A CA 1
ATOM 1604 C C . LEU A 1 206 ? 16.906 -39.875 -17.422 1 96.56 206 LEU A C 1
ATOM 1606 O O . LEU A 1 206 ? 16.609 -38.875 -16.797 1 96.56 206 LEU A O 1
ATOM 1610 N N . VAL A 1 207 ? 16.734 -39.938 -18.719 1 96.81 207 VAL A N 1
ATOM 1611 C CA . VAL A 1 207 ? 16.234 -38.844 -19.516 1 96.81 207 VAL A CA 1
ATOM 1612 C C . VAL A 1 207 ? 14.781 -38.562 -19.141 1 96.81 207 VAL A C 1
ATOM 1614 O O . VAL A 1 207 ? 14.383 -37.406 -18.969 1 96.81 207 VAL A O 1
ATOM 1617 N N . CYS A 1 208 ? 13.961 -39.594 -18.969 1 95.62 208 CYS A N 1
ATOM 1618 C CA . CYS A 1 208 ? 12.562 -39.406 -18.578 1 95.62 208 CYS A CA 1
ATOM 1619 C C . CYS A 1 208 ? 12.445 -38.875 -17.172 1 95.62 208 CYS A C 1
ATOM 1621 O O . CYS A 1 208 ? 11.609 -38 -16.891 1 95.62 208 CYS A O 1
ATOM 1623 N N . ALA A 1 209 ? 13.289 -39.375 -16.297 1 95.5 209 ALA A N 1
ATOM 1624 C CA . ALA A 1 209 ? 13.25 -38.938 -14.898 1 95.5 209 ALA A CA 1
ATOM 1625 C C . ALA A 1 209 ? 13.641 -37.469 -14.773 1 95.5 209 ALA A C 1
ATOM 1627 O O . ALA A 1 209 ? 13.008 -36.719 -14.031 1 95.5 209 ALA A O 1
ATOM 1628 N N . LEU A 1 210 ? 14.641 -37.062 -15.477 1 96.75 210 LEU A N 1
ATOM 1629 C CA . LEU A 1 210 ? 15.07 -35.656 -15.453 1 96.75 210 LEU A CA 1
ATOM 1630 C C . LEU A 1 210 ? 13.992 -34.75 -16.031 1 96.75 210 LEU A C 1
ATOM 1632 O O . LEU A 1 210 ? 13.727 -33.688 -15.484 1 96.75 210 LEU A O 1
ATOM 1636 N N . GLY A 1 211 ? 13.383 -35.188 -17.062 1 95.62 211 GLY A N 1
ATOM 1637 C CA . GLY A 1 211 ? 12.297 -34.406 -17.656 1 95.62 211 GLY A CA 1
ATOM 1638 C C . GLY A 1 211 ? 11.078 -34.312 -16.75 1 95.62 211 GLY A C 1
ATOM 1639 O O . GLY A 1 211 ? 10.469 -33.25 -16.641 1 95.62 211 GLY A O 1
ATOM 1640 N N . GLY A 1 212 ? 10.688 -35.344 -16.062 1 95.19 212 GLY A N 1
ATOM 1641 C CA . GLY A 1 212 ? 9.539 -35.375 -15.18 1 95.19 212 GLY A CA 1
ATOM 1642 C C . GLY A 1 212 ? 9.773 -34.594 -13.891 1 95.19 212 GLY A C 1
ATOM 1643 O O . GLY A 1 212 ? 8.867 -33.938 -13.383 1 95.19 212 GLY A O 1
ATOM 1644 N N . LEU A 1 213 ? 10.93 -34.625 -13.344 1 95.75 213 LEU A N 1
ATOM 1645 C CA . LEU A 1 213 ? 11.266 -34 -12.062 1 95.75 213 LEU A CA 1
ATOM 1646 C C . LEU A 1 213 ? 11.398 -32.5 -12.211 1 95.75 213 LEU A C 1
ATOM 1648 O O . LEU A 1 213 ? 11.281 -31.766 -11.227 1 95.75 213 LEU A O 1
ATOM 1652 N N . ASN A 1 214 ? 11.656 -32.062 -13.375 1 96.25 214 ASN A N 1
ATOM 1653 C CA . ASN A 1 214 ? 11.836 -30.641 -13.641 1 96.25 214 ASN A CA 1
ATOM 1654 C C . ASN A 1 214 ? 10.602 -29.828 -13.234 1 96.25 214 ASN A C 1
ATOM 1656 O O . ASN A 1 214 ? 10.727 -28.734 -12.68 1 96.25 214 ASN A O 1
ATOM 1660 N N . TRP A 1 215 ? 9.445 -30.375 -13.367 1 96.5 215 TRP A N 1
ATOM 1661 C CA . TRP A 1 215 ? 8.211 -29.594 -13.242 1 96.5 215 TRP A CA 1
ATOM 1662 C C . TRP A 1 215 ? 7.84 -29.406 -11.773 1 96.5 215 TRP A C 1
ATOM 1664 O O . TRP A 1 215 ? 7.586 -28.297 -11.328 1 96.5 215 TRP A O 1
ATOM 1674 N N . PRO A 1 216 ? 7.875 -30.406 -10.875 1 95.44 216 PRO A N 1
ATOM 1675 C CA . PRO A 1 216 ? 7.668 -30.141 -9.453 1 95.44 216 PRO A CA 1
ATOM 1676 C C . PRO A 1 216 ? 8.781 -29.281 -8.852 1 95.44 216 PRO A C 1
ATOM 1678 O O . PRO A 1 216 ? 8.531 -28.484 -7.938 1 95.44 216 PRO A O 1
ATOM 1681 N N . LEU A 1 217 ? 9.945 -29.375 -9.352 1 96.88 217 LEU A N 1
ATOM 1682 C CA . LEU A 1 217 ? 11.047 -28.562 -8.852 1 96.88 217 LEU A CA 1
ATOM 1683 C C . LEU A 1 217 ? 10.844 -27.094 -9.219 1 96.88 217 LEU A C 1
ATOM 1685 O O . LEU A 1 217 ? 11.156 -26.203 -8.422 1 96.88 217 LEU A O 1
ATOM 1689 N N . GLN A 1 218 ? 10.375 -26.859 -10.367 1 95.81 218 GLN A N 1
ATOM 1690 C CA . GLN A 1 218 ? 10.086 -25.484 -10.766 1 95.81 218 GLN A CA 1
ATOM 1691 C C . GLN A 1 218 ? 9.008 -24.875 -9.875 1 95.81 218 GLN A C 1
ATOM 1693 O O . GLN A 1 218 ? 9.086 -23.688 -9.523 1 95.81 218 GLN A O 1
ATOM 1698 N N . GLN A 1 219 ? 8.023 -25.719 -9.516 1 94.06 219 GLN A N 1
ATOM 1699 C CA . GLN A 1 219 ? 6.961 -25.203 -8.656 1 94.06 219 GLN A CA 1
ATOM 1700 C C . GLN A 1 219 ? 7.488 -24.891 -7.258 1 94.06 219 GLN A C 1
ATOM 1702 O O . GLN A 1 219 ? 7.004 -23.953 -6.602 1 94.06 219 GLN A O 1
ATOM 1707 N N . LEU A 1 220 ? 8.5 -25.531 -6.871 1 94.75 220 LEU A N 1
ATOM 1708 C CA . LEU A 1 220 ? 9.078 -25.328 -5.543 1 94.75 220 LEU A CA 1
ATOM 1709 C C . LEU A 1 220 ? 10 -24.125 -5.531 1 94.75 220 LEU A C 1
ATOM 1711 O O . LEU A 1 220 ? 10.07 -23.391 -4.535 1 94.75 220 LEU A O 1
ATOM 1715 N N . LEU A 1 221 ? 10.625 -23.844 -6.645 1 95.81 221 LEU A N 1
ATOM 1716 C CA . LEU A 1 221 ? 11.719 -22.875 -6.617 1 95.81 221 LEU A CA 1
ATOM 1717 C C . LEU A 1 221 ? 11.305 -21.578 -7.297 1 95.81 221 LEU A C 1
ATOM 1719 O O . LEU A 1 221 ? 11.953 -20.531 -7.117 1 95.81 221 LEU A O 1
ATOM 1723 N N . VAL A 1 222 ? 10.32 -21.609 -8.102 1 93.19 222 VAL A N 1
ATOM 1724 C CA . VAL A 1 222 ? 9.852 -20.406 -8.781 1 93.19 222 VAL A CA 1
ATOM 1725 C C . VAL A 1 222 ? 8.641 -19.844 -8.039 1 93.19 222 VAL A C 1
ATOM 1727 O O . VAL A 1 222 ? 7.613 -20.5 -7.906 1 93.19 222 VAL A O 1
ATOM 1730 N N . SER A 1 223 ? 8.836 -18.672 -7.531 1 89.44 223 SER A N 1
ATOM 1731 C CA . SER A 1 223 ? 7.75 -18 -6.836 1 89.44 223 SER A CA 1
ATOM 1732 C C . SER A 1 223 ? 7.328 -16.719 -7.57 1 89.44 223 SER A C 1
ATOM 1734 O O . SER A 1 223 ? 7.973 -16.328 -8.539 1 89.44 223 SER A O 1
ATOM 1736 N N . GLU A 1 224 ? 6.152 -16.25 -7.227 1 88.56 224 GLU A N 1
ATOM 1737 C CA . GLU A 1 224 ? 5.66 -15 -7.777 1 88.56 224 GLU A CA 1
ATOM 1738 C C . GLU A 1 224 ? 5.551 -13.93 -6.695 1 88.56 224 GLU A C 1
ATOM 1740 O O . GLU A 1 224 ? 5.117 -14.211 -5.578 1 88.56 224 GLU A O 1
ATOM 1745 N N . VAL A 1 225 ? 6.125 -12.766 -7.07 1 88.56 225 VAL A N 1
ATOM 1746 C CA . VAL A 1 225 ? 6.078 -11.656 -6.125 1 88.56 225 VAL A CA 1
ATOM 1747 C C . VAL A 1 225 ? 5.547 -10.406 -6.824 1 88.56 225 VAL A C 1
ATOM 1749 O O . VAL A 1 225 ? 5.688 -10.258 -8.039 1 88.56 225 VAL A O 1
ATOM 1752 N N . THR A 1 226 ? 4.938 -9.578 -6.031 1 88.44 226 THR A N 1
ATOM 1753 C CA . THR A 1 226 ? 4.453 -8.297 -6.551 1 88.44 226 THR A CA 1
ATOM 1754 C C . THR A 1 226 ? 5.422 -7.172 -6.203 1 88.44 226 THR A C 1
ATOM 1756 O O . THR A 1 226 ? 5.816 -7.02 -5.047 1 88.44 226 THR A O 1
ATOM 1759 N N . ILE A 1 227 ? 5.859 -6.426 -7.176 1 89.31 227 ILE A N 1
ATOM 1760 C CA . ILE A 1 227 ? 6.742 -5.285 -6.957 1 89.31 227 ILE A CA 1
ATOM 1761 C C . ILE A 1 227 ? 6.066 -4.008 -7.449 1 89.31 227 ILE A C 1
ATOM 1763 O O . ILE A 1 227 ? 5.121 -4.062 -8.242 1 89.31 227 ILE A O 1
ATOM 1767 N N . LEU A 1 228 ? 6.551 -2.916 -6.969 1 88.69 228 LEU A N 1
ATOM 1768 C CA . LEU A 1 228 ? 6.051 -1.618 -7.406 1 88.69 228 LEU A CA 1
ATOM 1769 C C . LEU A 1 228 ? 7.043 -0.94 -8.344 1 88.69 228 LEU A C 1
ATOM 1771 O O . LEU A 1 228 ? 8.25 -0.94 -8.086 1 88.69 228 LEU A O 1
ATOM 1775 N N . VAL A 1 229 ? 6.473 -0.456 -9.484 1 87.69 229 VAL A N 1
ATOM 1776 C CA . VAL A 1 229 ? 7.324 0.185 -10.484 1 87.69 229 VAL A CA 1
ATOM 1777 C C . VAL A 1 229 ? 6.691 1.496 -10.938 1 87.69 229 VAL A C 1
ATOM 1779 O O . VAL A 1 229 ? 5.504 1.736 -10.703 1 87.69 229 VAL A O 1
ATOM 1782 N N . GLU A 1 230 ? 7.586 2.295 -11.586 1 82.75 230 GLU A N 1
ATOM 1783 C CA . GLU A 1 230 ? 7.086 3.52 -12.211 1 82.75 230 GLU A CA 1
ATOM 1784 C C . GLU A 1 230 ? 6.453 3.232 -13.562 1 82.75 230 GLU A C 1
ATOM 1786 O O . GLU A 1 230 ? 6.977 2.428 -14.344 1 82.75 230 GLU A O 1
ATOM 1791 N N . SER A 1 231 ? 5.262 3.748 -13.719 1 79.75 231 SER A N 1
ATOM 1792 C CA . SER A 1 231 ? 4.594 3.523 -15 1 79.75 231 SER A CA 1
ATOM 1793 C C . SER A 1 231 ? 4.047 4.828 -15.57 1 79.75 231 SER A C 1
ATOM 1795 O O . SER A 1 231 ? 3.852 5.801 -14.844 1 79.75 231 SER A O 1
ATOM 1797 N N . LEU A 1 232 ? 4.031 4.789 -16.938 1 75.38 232 LEU A N 1
ATOM 1798 C CA . LEU A 1 232 ? 3.352 5.883 -17.625 1 75.38 232 LEU A CA 1
ATOM 1799 C C . LEU A 1 232 ? 1.883 5.547 -17.875 1 75.38 232 LEU A C 1
ATOM 1801 O O . LEU A 1 232 ? 1.551 4.414 -18.219 1 75.38 232 LEU A O 1
ATOM 1805 N N . PRO A 1 233 ? 0.945 6.5 -17.719 1 69.62 233 PRO A N 1
ATOM 1806 C CA . PRO A 1 233 ? 1.213 7.863 -17.266 1 69.62 233 PRO A CA 1
ATOM 1807 C C . PRO A 1 233 ? 1.584 7.93 -15.781 1 69.62 233 PRO A C 1
ATOM 1809 O O . PRO A 1 233 ? 1.061 7.152 -14.977 1 69.62 233 PRO A O 1
ATOM 1812 N N . SER A 1 234 ? 2.578 8.859 -15.633 1 66.31 234 SER A N 1
ATOM 1813 C CA . SER A 1 234 ? 3.045 9.016 -14.258 1 66.31 234 SER A CA 1
ATOM 1814 C C . SER A 1 234 ? 1.925 9.508 -13.344 1 66.31 234 SER A C 1
ATOM 1816 O O . SER A 1 234 ? 1.106 10.336 -13.75 1 66.31 234 SER A O 1
ATOM 1818 N N . LYS A 1 235 ? 1.887 8.875 -12.211 1 70.12 235 LYS A N 1
ATOM 1819 C CA . LYS A 1 235 ? 0.911 9.289 -11.203 1 70.12 235 LYS A CA 1
ATOM 1820 C C . LYS A 1 235 ? 1.584 10.039 -10.062 1 70.12 235 LYS A C 1
ATOM 1822 O O . LYS A 1 235 ? 1.162 9.938 -8.906 1 70.12 235 LYS A O 1
ATOM 1827 N N . VAL A 1 236 ? 2.721 10.758 -10.523 1 73.62 236 VAL A N 1
ATOM 1828 C CA . VAL A 1 236 ? 3.465 11.516 -9.531 1 73.62 236 VAL A CA 1
ATOM 1829 C C . VAL A 1 236 ? 2.633 12.711 -9.062 1 73.62 236 VAL A C 1
ATOM 1831 O O . VAL A 1 236 ? 2.041 13.414 -9.883 1 73.62 236 VAL A O 1
ATOM 1834 N N . THR A 1 237 ? 2.539 12.883 -7.801 1 72.94 237 THR A N 1
ATOM 1835 C CA . THR A 1 237 ? 1.815 14.016 -7.219 1 72.94 237 THR A CA 1
ATOM 1836 C C . THR A 1 237 ? 2.684 14.742 -6.199 1 72.94 237 THR A C 1
ATOM 1838 O O . THR A 1 237 ? 3.445 14.109 -5.461 1 72.94 237 THR A O 1
ATOM 1841 N N . PRO A 1 238 ? 2.664 16.078 -6.27 1 73.88 238 PRO A N 1
ATOM 1842 C CA . PRO A 1 238 ? 3.352 16.781 -5.191 1 73.88 238 PRO A CA 1
ATOM 1843 C C . PRO A 1 238 ? 2.777 16.469 -3.812 1 73.88 238 PRO A C 1
ATOM 1845 O O . PRO A 1 238 ? 1.557 16.406 -3.646 1 73.88 238 PRO A O 1
ATOM 1848 N N . LEU A 1 239 ? 3.615 16.188 -2.93 1 77.44 239 LEU A N 1
ATOM 1849 C CA . LEU A 1 239 ? 3.207 15.859 -1.57 1 77.44 239 LEU A CA 1
ATOM 1850 C C . LEU A 1 239 ? 3.127 17.109 -0.705 1 77.44 239 LEU A C 1
ATOM 1852 O O . LEU A 1 239 ? 2.074 17.406 -0.137 1 77.44 239 LEU A O 1
ATOM 1856 N N . VAL A 1 240 ? 4.266 17.812 -0.562 1 79.69 240 VAL A N 1
ATOM 1857 C CA . VAL A 1 240 ? 4.352 19 0.279 1 79.69 240 VAL A CA 1
ATOM 1858 C C . VAL A 1 240 ? 5.59 19.812 -0.102 1 79.69 240 VAL A C 1
ATOM 1860 O O . VAL A 1 240 ? 6.527 19.281 -0.703 1 79.69 240 VAL A O 1
ATOM 1863 N N . SER A 1 241 ? 5.496 21.078 0.18 1 81.56 241 SER A N 1
ATOM 1864 C CA . SER A 1 241 ? 6.695 21.906 0.113 1 81.56 241 SER A CA 1
ATOM 1865 C C . SER A 1 241 ? 7.488 21.828 1.413 1 81.56 241 SER A C 1
ATOM 1867 O O . SER A 1 241 ? 6.992 22.219 2.471 1 81.56 241 SER A O 1
ATOM 1869 N N . ASP A 1 242 ? 8.641 21.359 1.25 1 88.44 242 ASP A N 1
ATOM 1870 C CA . ASP A 1 242 ? 9.5 21.203 2.422 1 88.44 242 ASP A CA 1
ATOM 1871 C C . ASP A 1 242 ? 10.477 22.359 2.561 1 88.44 242 ASP A C 1
ATOM 1873 O O . ASP A 1 242 ? 10.672 23.125 1.614 1 88.44 242 ASP A O 1
ATOM 1877 N N . ALA A 1 243 ? 10.953 22.469 3.805 1 92.69 243 ALA A N 1
ATOM 1878 C CA . ALA A 1 243 ? 11.945 23.484 4.113 1 92.69 243 ALA A CA 1
ATOM 1879 C C . ALA A 1 243 ? 13.344 23.047 3.682 1 92.69 243 ALA A C 1
ATOM 1881 O O . ALA A 1 243 ? 13.594 21.844 3.518 1 92.69 243 ALA A O 1
ATOM 1882 N N . ASP A 1 244 ? 14.195 24 3.391 1 92.94 244 ASP A N 1
ATOM 1883 C CA . ASP A 1 244 ? 15.617 23.812 3.146 1 92.94 244 ASP A CA 1
ATOM 1884 C C . ASP A 1 244 ? 16.438 24.812 3.957 1 92.94 244 ASP A C 1
ATOM 1886 O O . ASP A 1 244 ? 15.969 25.906 4.281 1 92.94 244 ASP A O 1
ATOM 1890 N N . ILE A 1 245 ? 17.656 24.406 4.293 1 94 245 ILE A N 1
ATOM 1891 C CA . ILE A 1 245 ? 18.516 25.266 5.102 1 94 245 ILE A CA 1
ATOM 1892 C C . ILE A 1 245 ? 18.734 26.594 4.395 1 94 245 ILE A C 1
ATOM 1894 O O . ILE A 1 245 ? 18.844 27.641 5.043 1 94 245 ILE A O 1
ATOM 1898 N N . THR A 1 246 ? 18.828 26.578 3.119 1 91.56 246 THR A N 1
ATOM 1899 C CA . THR A 1 246 ? 19 27.812 2.359 1 91.56 246 THR A CA 1
ATOM 1900 C C . THR A 1 246 ? 17.766 28.703 2.482 1 91.56 246 THR A C 1
ATOM 1902 O O . THR A 1 246 ? 17.875 29.922 2.611 1 91.56 246 THR A O 1
ATOM 1905 N N . GLY A 1 247 ? 16.594 28.062 2.393 1 90.88 247 GLY A N 1
ATOM 1906 C CA . GLY A 1 247 ? 15.367 28.812 2.598 1 90.88 247 GLY A CA 1
ATOM 1907 C C . GLY A 1 247 ? 15.25 29.406 3.988 1 90.88 247 GLY A C 1
ATOM 1908 O O . GLY A 1 247 ? 14.758 30.516 4.152 1 90.88 247 GLY A O 1
ATOM 1909 N N . LEU A 1 248 ? 15.695 28.703 4.973 1 94.75 248 LEU A N 1
ATOM 1910 C CA . LEU A 1 248 ? 15.656 29.172 6.352 1 94.75 248 LEU A CA 1
ATOM 1911 C C . LEU A 1 248 ? 16.5 30.438 6.516 1 94.75 248 LEU A C 1
ATOM 1913 O O . LEU A 1 248 ? 16.141 31.328 7.293 1 94.75 248 LEU A O 1
ATOM 1917 N N . SER A 1 249 ? 17.578 30.562 5.832 1 93.25 249 SER A N 1
ATOM 1918 C CA . SER A 1 249 ? 18.469 31.719 5.918 1 93.25 249 SER A CA 1
ATOM 1919 C C . SER A 1 249 ? 17.797 32.969 5.398 1 93.25 249 SER A C 1
ATOM 1921 O O . SER A 1 249 ? 18.234 34.094 5.688 1 93.25 249 SER A O 1
ATOM 1923 N N . GLN A 1 250 ? 16.75 32.75 4.68 1 89.38 250 GLN A N 1
ATOM 1924 C CA . GLN A 1 250 ? 16.062 33.875 4.078 1 89.38 250 GLN A CA 1
ATOM 1925 C C . GLN A 1 250 ? 14.875 34.312 4.934 1 89.38 250 GLN A C 1
ATOM 1927 O O . GLN A 1 250 ? 14.25 35.344 4.664 1 89.38 250 GLN A O 1
ATOM 1932 N N . VAL A 1 251 ? 14.609 33.562 5.941 1 90.19 251 VAL A N 1
ATOM 1933 C CA . VAL A 1 251 ? 13.469 33.875 6.805 1 90.19 251 VAL A CA 1
ATOM 1934 C C . VAL A 1 251 ? 13.844 34.969 7.789 1 90.19 251 VAL A C 1
ATOM 1936 O O . VAL A 1 251 ? 14.953 34.969 8.328 1 90.19 251 VAL A O 1
ATOM 1939 N N . LYS A 1 252 ? 12.922 35.812 8.008 1 85 252 LYS A N 1
ATOM 1940 C CA . LYS A 1 252 ? 13.133 36.906 8.984 1 85 252 LYS A CA 1
ATOM 1941 C C . LYS A 1 252 ? 12.703 36.469 10.375 1 85 252 LYS A C 1
ATOM 1943 O O . LYS A 1 252 ? 11.68 35.781 10.531 1 85 252 LYS A O 1
ATOM 1948 N N . SER A 1 253 ? 13.438 36.906 11.336 1 88.94 253 SER A N 1
ATOM 1949 C CA . SER A 1 253 ? 13.195 36.469 12.711 1 88.94 253 SER A CA 1
ATOM 1950 C C . SER A 1 253 ? 11.844 36.969 13.211 1 88.94 253 SER A C 1
ATOM 1952 O O . SER A 1 253 ? 11.195 36.312 14.016 1 88.94 253 SER A O 1
ATOM 1954 N N . ILE A 1 254 ? 11.43 38.094 12.797 1 79.62 254 ILE A N 1
ATOM 1955 C CA . ILE A 1 254 ? 10.18 38.688 13.273 1 79.62 254 ILE A CA 1
ATOM 1956 C C . ILE A 1 254 ? 9.016 37.75 12.938 1 79.62 254 ILE A C 1
ATOM 1958 O O . ILE A 1 254 ? 8.055 37.625 13.703 1 79.62 254 ILE A O 1
ATOM 1962 N N . GLU A 1 255 ? 9.109 37.094 11.812 1 79.56 255 GLU A N 1
ATOM 1963 C CA . GLU A 1 255 ? 8.055 36.188 11.391 1 79.56 255 GLU A CA 1
ATOM 1964 C C . GLU A 1 255 ? 8.023 34.938 12.258 1 79.56 255 GLU A C 1
ATOM 1966 O O . GLU A 1 255 ? 6.957 34.5 12.703 1 79.56 255 GLU A O 1
ATOM 1971 N N . THR A 1 256 ? 9.188 34.406 12.484 1 89.19 256 THR A N 1
ATOM 1972 C CA . THR A 1 256 ? 9.25 33.156 13.258 1 89.19 256 THR A CA 1
ATOM 1973 C C . THR A 1 256 ? 8.898 33.438 14.719 1 89.19 256 THR A C 1
ATOM 1975 O O . THR A 1 256 ? 8.273 32.594 15.375 1 89.19 256 THR A O 1
ATOM 1978 N N . VAL A 1 257 ? 9.336 34.562 15.242 1 88.44 257 VAL A N 1
ATOM 1979 C CA . VAL A 1 257 ? 8.992 34.906 16.609 1 88.44 257 VAL A CA 1
ATOM 1980 C C . VAL A 1 257 ? 7.484 35.094 16.734 1 88.44 257 VAL A C 1
ATOM 1982 O O . VAL A 1 257 ? 6.875 34.656 17.703 1 88.44 257 VAL A O 1
ATOM 1985 N N . GLY A 1 258 ? 6.91 35.781 15.773 1 80.31 258 GLY A N 1
ATOM 1986 C CA . GLY A 1 258 ? 5.469 35.938 15.773 1 80.31 258 GLY A CA 1
ATOM 1987 C C . GLY A 1 258 ? 4.699 34.656 15.711 1 80.31 258 GLY A C 1
ATOM 1988 O O . GLY A 1 258 ? 3.73 34.469 16.453 1 80.31 258 GLY A O 1
ATOM 1989 N N . ASP A 1 259 ? 5.152 33.75 14.82 1 82.38 259 ASP A N 1
ATOM 1990 C CA . ASP A 1 259 ? 4.508 32.469 14.703 1 82.38 259 ASP A CA 1
ATOM 1991 C C . ASP A 1 259 ? 4.621 31.672 16.016 1 82.38 259 ASP A C 1
ATOM 1993 O O . ASP A 1 259 ? 3.664 31.031 16.438 1 82.38 259 ASP A O 1
ATOM 1997 N N . THR A 1 260 ? 5.785 31.688 16.547 1 88.31 260 THR A N 1
ATOM 1998 C CA . THR A 1 260 ? 6.02 30.969 17.797 1 88.31 260 THR A CA 1
ATOM 1999 C C . THR A 1 260 ? 5.129 31.531 18.906 1 88.31 260 THR A C 1
ATOM 2001 O O . THR A 1 260 ? 4.57 30.766 19.703 1 88.31 260 THR A O 1
ATOM 2004 N N . ARG A 1 261 ? 4.992 32.781 19 1 86.06 261 ARG A N 1
ATOM 2005 C CA . ARG A 1 261 ? 4.141 33.438 20 1 86.06 261 ARG A CA 1
ATOM 2006 C C . ARG A 1 261 ? 2.689 33 19.844 1 86.06 261 ARG A C 1
ATOM 2008 O O . ARG A 1 261 ? 2.021 32.688 20.844 1 86.06 261 ARG A O 1
ATOM 2015 N N . SER A 1 262 ? 2.285 32.969 18.656 1 75.88 262 SER A N 1
ATOM 2016 C CA . SER A 1 262 ? 0.917 32.531 18.391 1 75.88 262 SER A CA 1
ATOM 2017 C C . SER A 1 262 ? 0.69 31.109 18.875 1 75.88 262 SER A C 1
ATOM 2019 O O . SER A 1 262 ? -0.333 30.812 19.484 1 75.88 262 SER A O 1
ATOM 2021 N N . LEU A 1 263 ? 1.591 30.297 18.594 1 78.44 263 LEU A N 1
ATOM 2022 C CA . LEU A 1 263 ? 1.47 28.906 19 1 78.44 263 LEU A CA 1
ATOM 2023 C C . LEU A 1 263 ? 1.517 28.781 20.531 1 78.44 263 LEU A C 1
ATOM 2025 O O . LEU A 1 263 ? 0.772 27.984 21.109 1 78.44 263 LEU A O 1
ATOM 2029 N N . ILE A 1 264 ? 2.391 29.516 21.109 1 82.62 264 ILE A N 1
ATOM 2030 C CA . ILE A 1 264 ? 2.514 29.5 22.562 1 82.62 264 ILE A CA 1
ATOM 2031 C C . ILE A 1 264 ? 1.201 29.953 23.203 1 82.62 264 ILE A C 1
ATOM 2033 O O . ILE A 1 264 ? 0.782 29.422 24.219 1 82.62 264 ILE A O 1
ATOM 2037 N N . ASN A 1 265 ? 0.562 30.828 22.609 1 76.94 265 ASN A N 1
ATOM 2038 C CA . ASN A 1 265 ? -0.644 31.438 23.172 1 76.94 265 ASN A CA 1
ATOM 2039 C C . ASN A 1 265 ? -1.859 30.531 22.984 1 76.94 265 ASN A C 1
ATOM 2041 O O . ASN A 1 265 ? -2.775 30.531 23.812 1 76.94 265 ASN A O 1
ATOM 2045 N N . TYR A 1 266 ? -1.781 29.719 21.938 1 65.56 266 TYR A N 1
ATOM 2046 C CA . TYR A 1 266 ? -3.066 29.125 21.609 1 65.56 266 TYR A CA 1
ATOM 2047 C C . TYR A 1 266 ? -2.943 27.609 21.484 1 65.56 266 TYR A C 1
ATOM 2049 O O . TYR A 1 266 ? -3.951 26.906 21.375 1 65.56 266 TYR A O 1
ATOM 2057 N N . ALA A 1 267 ? -1.775 27.156 21.5 1 68.81 267 ALA A N 1
ATOM 2058 C CA . ALA A 1 267 ? -1.624 25.703 21.406 1 68.81 267 ALA A CA 1
ATOM 2059 C C . ALA A 1 267 ? -2.229 25.016 22.609 1 68.81 267 ALA A C 1
ATOM 2061 O O . ALA A 1 267 ? -2.148 25.531 23.734 1 68.81 267 ALA A O 1
ATOM 2062 N N . THR A 1 268 ? -2.883 23.953 22.328 1 61.53 268 THR A N 1
ATOM 2063 C CA . THR A 1 268 ? -3.449 23.141 23.406 1 61.53 268 THR A CA 1
ATOM 2064 C C . THR A 1 268 ? -2.781 21.781 23.484 1 61.53 268 THR A C 1
ATOM 2066 O O . THR A 1 268 ? -2.1 21.359 22.547 1 61.53 268 THR A O 1
ATOM 2069 N N . GLN A 1 269 ? -2.932 21.109 24.547 1 58.66 269 GLN A N 1
ATOM 2070 C CA . GLN A 1 269 ? -2.336 19.797 24.734 1 58.66 269 GLN A CA 1
ATOM 2071 C C . GLN A 1 269 ? -3.004 18.766 23.828 1 58.66 269 GLN A C 1
ATOM 2073 O O . GLN A 1 269 ? -2.43 17.703 23.562 1 58.66 269 GLN A O 1
ATOM 2078 N N . TYR A 1 270 ? -4.125 19.062 23.359 1 54.03 270 TYR A N 1
ATOM 2079 C CA . TYR A 1 270 ? -4.891 18.094 22.594 1 54.03 270 TYR A CA 1
ATOM 2080 C C . TYR A 1 270 ? -4.746 18.344 21.094 1 54.03 270 TYR A C 1
ATOM 2082 O O . TYR A 1 270 ? -5.293 17.609 20.266 1 54.03 270 TYR A O 1
ATOM 2090 N N . ASP A 1 271 ? -3.906 19.406 20.812 1 59.22 271 ASP A N 1
ATOM 2091 C CA . ASP A 1 271 ? -3.697 19.703 19.406 1 59.22 271 ASP A CA 1
ATOM 2092 C C . ASP A 1 271 ? -2.994 18.547 18.688 1 59.22 271 ASP A C 1
ATOM 2094 O O . ASP A 1 271 ? -2.09 17.922 19.25 1 59.22 271 ASP A O 1
ATOM 2098 N N . SER A 1 272 ? -3.516 18.172 17.5 1 59.19 272 SER A N 1
ATOM 2099 C CA . SER A 1 272 ? -2.809 17.219 16.656 1 59.19 272 SER A CA 1
ATOM 2100 C C . SER A 1 272 ? -1.471 17.781 16.188 1 59.19 272 SER A C 1
ATOM 2102 O O . SER A 1 272 ? -1.374 18.953 15.828 1 59.19 272 SER A O 1
ATOM 2104 N N . GLN A 1 273 ? -0.423 17 16.469 1 69.44 273 GLN A N 1
ATOM 2105 C CA . GLN A 1 273 ? 0.908 17.391 16.016 1 69.44 273 GLN A CA 1
ATOM 2106 C C . GLN A 1 273 ? 1.438 16.406 14.977 1 69.44 273 GLN A C 1
ATOM 2108 O O . GLN A 1 273 ? 2.398 15.672 15.242 1 69.44 273 GLN A O 1
ATOM 2113 N N . PRO A 1 274 ? 0.889 16.422 13.758 1 70.81 274 PRO A N 1
ATOM 2114 C CA . PRO A 1 274 ? 1.28 15.438 12.758 1 70.81 274 PRO A CA 1
ATOM 2115 C C . PRO A 1 274 ? 2.713 15.633 12.266 1 70.81 274 PRO A C 1
ATOM 2117 O O . PRO A 1 274 ? 3.266 14.75 11.602 1 70.81 274 PRO A O 1
ATOM 2120 N N . ASN A 1 275 ? 3.359 16.766 12.633 1 79.56 275 ASN A N 1
ATOM 2121 C CA . ASN A 1 275 ? 4.699 17.047 12.125 1 79.56 275 ASN A CA 1
ATOM 2122 C C . ASN A 1 275 ? 5.777 16.484 13.047 1 79.56 275 ASN A C 1
ATOM 2124 O O . ASN A 1 275 ? 6.969 16.594 12.758 1 79.56 275 ASN A O 1
ATOM 2128 N N . ILE A 1 276 ? 5.344 15.891 14.109 1 78.69 276 ILE A N 1
ATOM 2129 C CA . ILE A 1 276 ? 6.309 15.281 15.016 1 78.69 276 ILE A CA 1
ATOM 2130 C C . ILE A 1 276 ? 6.613 13.852 14.555 1 78.69 276 ILE A C 1
ATOM 2132 O O . ILE A 1 276 ? 5.699 13.047 14.375 1 78.69 276 ILE A O 1
ATOM 2136 N N . TRP A 1 277 ? 7.898 13.664 14.258 1 81.12 277 TRP A N 1
ATOM 2137 C CA . TRP A 1 277 ? 8.367 12.344 13.852 1 81.12 277 TRP A CA 1
ATOM 2138 C C . TRP A 1 277 ? 9.047 11.625 15.016 1 81.12 277 TRP A C 1
ATOM 2140 O O . TRP A 1 277 ? 9.664 12.266 15.875 1 81.12 277 TRP A O 1
ATOM 2150 N N . ARG A 1 278 ? 8.773 10.352 15.008 1 66.31 278 ARG A N 1
ATOM 2151 C CA . ARG A 1 278 ? 9.391 9.578 16.078 1 66.31 278 ARG A CA 1
ATOM 2152 C C . ARG A 1 278 ? 10.445 8.625 15.531 1 66.31 278 ARG A C 1
ATOM 2154 O O . ARG A 1 278 ? 10.336 8.156 14.398 1 66.31 278 ARG A O 1
ATOM 2161 N N . THR A 1 279 ? 11.555 8.602 16.328 1 56.62 279 THR A N 1
ATOM 2162 C CA . THR A 1 279 ? 12.531 7.582 15.953 1 56.62 279 THR A CA 1
ATOM 2163 C C . THR A 1 279 ? 11.945 6.184 16.156 1 56.62 279 THR A C 1
ATOM 2165 O O . THR A 1 279 ? 11.125 5.969 17.047 1 56.62 279 THR A O 1
ATOM 2168 N N . PRO A 1 280 ? 11.922 5.266 15.164 1 47.66 280 PRO A N 1
ATOM 2169 C CA . PRO A 1 280 ? 11.352 3.914 15.18 1 47.66 280 PRO A CA 1
ATOM 2170 C C . PRO A 1 280 ? 11.453 3.25 16.547 1 47.66 280 PRO A C 1
ATOM 2172 O O . PRO A 1 280 ? 10.594 2.445 16.922 1 47.66 280 PRO A O 1
ATOM 2175 N N . ASP A 1 281 ? 12.43 3.461 17.375 1 42.41 281 ASP A N 1
ATOM 2176 C CA . ASP A 1 281 ? 12.688 2.682 18.578 1 42.41 281 ASP A CA 1
ATOM 2177 C C . ASP A 1 281 ? 11.781 3.133 19.719 1 42.41 281 ASP A C 1
ATOM 2179 O O . ASP A 1 281 ? 11.781 2.533 20.797 1 42.41 281 ASP A O 1
ATOM 2183 N N . THR A 1 282 ? 11.109 4.16 19.578 1 41.62 282 THR A N 1
ATOM 2184 C CA . THR A 1 282 ? 10.477 4.621 20.797 1 41.62 282 THR A CA 1
ATOM 2185 C C . THR A 1 282 ? 9.039 4.113 20.891 1 41.62 282 THR A C 1
ATOM 2187 O O . THR A 1 282 ? 8.305 4.125 19.891 1 41.62 282 THR A O 1
ATOM 2190 N N . VAL A 1 283 ? 8.773 3.324 21.734 1 40.06 283 VAL A N 1
ATOM 2191 C CA . VAL A 1 283 ? 7.527 2.65 22.094 1 40.06 283 VAL A CA 1
ATOM 2192 C C . VAL A 1 283 ? 6.375 3.65 22.062 1 40.06 283 VAL A C 1
ATOM 2194 O O . VAL A 1 283 ? 5.207 3.258 21.969 1 40.06 283 VAL A O 1
ATOM 2197 N N . CYS A 1 284 ? 6.598 4.789 22.531 1 40.94 284 CYS A N 1
ATOM 2198 C CA . CYS A 1 284 ? 5.488 5.715 22.703 1 40.94 284 CYS A CA 1
ATOM 2199 C C . CYS A 1 284 ? 4.934 6.168 21.359 1 40.94 284 CYS A C 1
ATOM 2201 O O . CYS A 1 284 ? 4.203 7.156 21.297 1 40.94 284 CYS A O 1
ATOM 2203 N N . ASN A 1 285 ? 5.273 5.676 20.297 1 40.56 285 ASN A N 1
ATOM 2204 C CA . ASN A 1 285 ? 5.258 6.027 18.875 1 40.56 285 ASN A CA 1
ATOM 2205 C C . ASN A 1 285 ? 3.865 6.445 18.422 1 40.56 285 ASN A C 1
ATOM 2207 O O . ASN A 1 285 ? 3.68 6.848 17.266 1 40.56 285 ASN A O 1
ATOM 2211 N N . SER A 1 286 ? 2.83 5.93 18.891 1 38.38 286 SER A N 1
ATOM 2212 C CA . SER A 1 286 ? 1.688 5.992 17.984 1 38.38 286 SER A CA 1
ATOM 2213 C C . SER A 1 286 ? 0.961 7.328 18.094 1 38.38 286 SER A C 1
ATOM 2215 O O . SER A 1 286 ? -0.013 7.574 17.375 1 38.38 286 SER A O 1
ATOM 2217 N N . SER A 1 287 ? 1.151 8.195 19.312 1 39.62 287 SER A N 1
ATOM 2218 C CA . SER A 1 287 ? 0.022 9.102 19.484 1 39.62 287 SER A CA 1
ATOM 2219 C C . SER A 1 287 ? 0.26 10.43 18.781 1 39.62 287 SER A C 1
ATOM 2221 O O . SER A 1 287 ? 1.358 10.984 18.844 1 39.62 287 SER A O 1
ATOM 2223 N N . MET A 1 288 ? -0.459 10.742 17.828 1 44 288 MET A N 1
ATOM 2224 C CA . MET A 1 288 ? -0.6 11.914 16.969 1 44 288 MET A CA 1
ATOM 2225 C C . MET A 1 288 ? -0.809 13.172 17.797 1 44 288 MET A C 1
ATOM 2227 O O . MET A 1 288 ? -0.915 14.273 17.25 1 44 288 MET A O 1
ATOM 2231 N N . SER A 1 289 ? -1.257 13.141 19 1 43.25 289 SER A N 1
ATOM 2232 C CA . SER A 1 289 ? -1.5 14.383 19.719 1 43.25 289 SER A CA 1
ATOM 2233 C C . SER A 1 289 ? -0.403 14.648 20.75 1 43.25 289 SER A C 1
ATOM 2235 O O . SER A 1 289 ? 0.34 13.742 21.125 1 43.25 289 SER A O 1
ATOM 2237 N N . TRP A 1 290 ? 0.02 16 20.922 1 43.09 290 TRP A N 1
ATOM 2238 C CA . TRP A 1 290 ? 0.957 16.375 21.969 1 43.09 290 TRP A CA 1
ATOM 2239 C C . TRP A 1 290 ? 0.761 15.508 23.203 1 43.09 290 TRP A C 1
ATOM 2241 O O . TRP A 1 290 ? 1.725 15.188 23.906 1 43.09 290 TRP A O 1
ATOM 2251 N N . ALA A 1 291 ? -0.414 15.359 23.531 1 37.66 291 ALA A N 1
ATOM 2252 C CA . ALA A 1 291 ? -0.79 14.789 24.828 1 37.66 291 ALA A CA 1
ATOM 2253 C C . ALA A 1 291 ? -0.307 13.352 24.953 1 37.66 291 ALA A C 1
ATOM 2255 O O . ALA A 1 291 ? -0.329 12.773 26.031 1 37.66 291 ALA A O 1
ATOM 2256 N N . TYR A 1 292 ? -0.195 12.742 23.875 1 40.78 292 TYR A N 1
ATOM 2257 C CA . TYR A 1 292 ? 0.047 11.312 24.016 1 40.78 292 TYR A CA 1
ATOM 2258 C C . TYR A 1 292 ? 1.526 11.031 24.266 1 40.78 292 TYR A C 1
ATOM 2260 O O . TYR A 1 292 ? 2.215 10.508 23.375 1 40.78 292 TYR A O 1
ATOM 2268 N N . SER A 1 293 ? 2.197 12.008 24.703 1 38.25 293 SER A N 1
ATOM 2269 C CA . SER A 1 293 ? 3.568 11.727 25.125 1 38.25 293 SER A CA 1
ATOM 2270 C C . SER A 1 293 ? 3.621 10.539 26.078 1 38.25 293 SER A C 1
ATOM 2272 O O . SER A 1 293 ? 2.688 10.312 26.844 1 38.25 293 SER A O 1
ATOM 2274 N N . CYS A 1 294 ? 4.504 9.688 25.953 1 38.19 294 CYS A N 1
ATOM 2275 C CA . CYS A 1 294 ? 4.754 8.57 26.859 1 38.19 294 CYS A CA 1
ATOM 2276 C C . CYS A 1 294 ? 4.633 9.008 28.312 1 38.19 294 CYS A C 1
ATOM 2278 O O . CYS A 1 294 ? 5.07 10.102 28.672 1 38.19 294 CYS A O 1
ATOM 2280 N N . VAL A 1 295 ? 3.678 8.344 28.953 1 34.5 295 VAL A N 1
ATOM 2281 C CA . VAL A 1 295 ? 3.346 8.469 30.375 1 34.5 295 VAL A CA 1
ATOM 2282 C C . VAL A 1 295 ? 4.617 8.695 31.188 1 34.5 295 VAL A C 1
ATOM 2284 O O . VAL A 1 295 ? 5.508 7.844 31.219 1 34.5 295 VAL A O 1
ATOM 2287 N N . SER A 1 296 ? 5.273 9.805 31.047 1 36.94 296 SER A N 1
ATOM 2288 C CA . SER A 1 296 ? 6.055 9.867 32.281 1 36.94 296 SER A CA 1
ATOM 2289 C C . SER A 1 296 ? 5.164 9.719 33.5 1 36.94 296 SER A C 1
ATOM 2291 O O . SER A 1 296 ? 3.979 10.062 33.469 1 36.94 296 SER A O 1
ATOM 2293 N N . ASN A 1 297 ? 5.539 8.812 34.375 1 32.72 297 ASN A N 1
ATOM 2294 C CA . ASN A 1 297 ? 4.992 8.68 35.719 1 32.72 297 ASN A CA 1
ATOM 2295 C C . ASN A 1 297 ? 4.574 10.031 36.281 1 32.72 297 ASN A C 1
ATOM 2297 O O . ASN A 1 297 ? 5.402 10.93 36.438 1 32.72 297 ASN A O 1
ATOM 2301 N N . SER A 1 298 ? 3.432 10.375 36 1 34.75 298 SER A N 1
ATOM 2302 C CA . SER A 1 298 ? 2.807 11.461 36.75 1 34.75 298 SER A CA 1
ATOM 2303 C C . SER A 1 298 ? 3.148 11.375 38.219 1 34.75 298 SER A C 1
ATOM 2305 O O . SER A 1 298 ? 2.42 11.906 39.062 1 34.75 298 SER A O 1
ATOM 2307 N N . ASN A 1 299 ? 3.979 10.492 38.719 1 29.45 299 ASN A N 1
ATOM 2308 C CA . ASN A 1 299 ? 3.984 10.492 40.188 1 29.45 299 ASN A CA 1
ATOM 2309 C C . ASN A 1 299 ? 4.148 11.898 40.75 1 29.45 299 ASN A C 1
ATOM 2311 O O . ASN A 1 299 ? 4.387 12.07 41.938 1 29.45 299 ASN A O 1
ATOM 2315 N N . GLN A 1 300 ? 4.805 12.797 40.031 1 29.59 300 GLN A N 1
ATOM 2316 C CA . GLN A 1 300 ? 5.148 13.789 41.031 1 29.59 300 GLN A CA 1
ATOM 2317 C C . GLN A 1 300 ? 3.922 14.578 41.469 1 29.59 300 GLN A C 1
ATOM 2319 O O . GLN A 1 300 ? 3.109 14.984 40.656 1 29.59 300 GLN A O 1
ATOM 2324 N N . GLY A 1 301 ? 3.396 14.469 42.594 1 27.94 301 GLY A N 1
ATOM 2325 C CA . GLY A 1 301 ? 2.367 15 43.469 1 27.94 301 GLY A CA 1
ATOM 2326 C C . GLY A 1 301 ? 1.989 16.438 43.156 1 27.94 301 GLY A C 1
ATOM 2327 O O . GLY A 1 301 ? 1.075 16.984 43.75 1 27.94 301 GLY A O 1
ATOM 2328 N N . GLY A 1 302 ? 3.025 17.406 42.875 1 27.44 302 GLY A N 1
ATOM 2329 C CA . GLY A 1 302 ? 2.705 18.812 43.031 1 27.44 302 GLY A CA 1
ATOM 2330 C C . GLY A 1 302 ? 1.922 19.406 41.875 1 27.44 302 GLY A C 1
ATOM 2331 O O . GLY A 1 302 ? 1.812 18.781 40.812 1 27.44 302 GLY A O 1
ATOM 2332 N N . ILE A 1 303 ? 1.089 20.625 42.094 1 29.7 303 ILE A N 1
ATOM 2333 C CA . ILE A 1 303 ? 0.139 21.531 41.469 1 29.7 303 ILE A CA 1
ATOM 2334 C C . ILE A 1 303 ? 0.738 22.078 40.156 1 29.7 303 ILE A C 1
ATOM 2336 O O . ILE A 1 303 ? 0.189 23 39.562 1 29.7 303 ILE A O 1
ATOM 2340 N N . ALA A 1 304 ? 2.055 21.891 39.875 1 30.59 304 ALA A N 1
ATOM 2341 C CA . ALA A 1 304 ? 2.678 22.656 38.812 1 30.59 304 ALA A CA 1
ATOM 2342 C C . ALA A 1 304 ? 2.174 22.203 37.438 1 30.59 304 ALA A C 1
ATOM 2344 O O . ALA A 1 304 ? 1.715 21.062 37.281 1 30.59 304 ALA A O 1
ATOM 2345 N N . THR A 1 305 ? 1.812 23.297 36.656 1 37.53 305 THR A N 1
ATOM 2346 C CA . THR A 1 305 ? 1.506 23.188 35.25 1 37.53 305 THR A CA 1
ATOM 2347 C C . THR A 1 305 ? 2.379 22.109 34.594 1 37.53 305 THR A C 1
ATOM 2349 O O . THR A 1 305 ? 3.605 22.219 34.594 1 37.53 305 THR A O 1
ATOM 2352 N N . GLN A 1 306 ? 1.971 20.875 34.781 1 39.44 306 GLN A N 1
ATOM 2353 C CA . GLN A 1 306 ? 2.775 19.828 34.156 1 39.44 306 GLN A CA 1
ATOM 2354 C C . GLN A 1 306 ? 2.75 19.938 32.656 1 39.44 306 GLN A C 1
ATOM 2356 O O . GLN A 1 306 ? 1.677 20.016 32.031 1 39.44 306 GLN A O 1
ATOM 2361 N N . PHE A 1 307 ? 3.695 20.719 32.25 1 44.38 307 PHE A N 1
ATOM 2362 C CA . PHE A 1 307 ? 3.883 20.656 30.797 1 44.38 307 PHE A CA 1
ATOM 2363 C C . PHE A 1 307 ? 4.266 19.25 30.359 1 44.38 307 PHE A C 1
ATOM 2365 O O . PHE A 1 307 ? 5.141 18.625 30.969 1 44.38 307 PHE A O 1
ATOM 2372 N N . TYR A 1 308 ? 3.361 18.641 29.859 1 45.03 308 TYR A N 1
ATOM 2373 C CA . TYR A 1 308 ? 3.74 17.328 29.328 1 45.03 308 TYR A CA 1
ATOM 2374 C C . TYR A 1 308 ? 4.926 17.453 28.391 1 45.03 308 TYR A C 1
ATOM 2376 O O . TYR A 1 308 ? 4.902 18.266 27.453 1 45.03 308 TYR A O 1
ATOM 2384 N N . PRO A 1 309 ? 6.141 17.156 29.016 1 45.72 309 PRO A N 1
ATOM 2385 C CA . PRO A 1 309 ? 7.281 17.266 28.109 1 45.72 309 PRO A CA 1
ATOM 2386 C C . PRO A 1 309 ? 6.953 16.812 26.688 1 45.72 309 PRO A C 1
ATOM 2388 O O . PRO A 1 309 ? 6.133 15.914 26.5 1 45.72 309 PRO A O 1
ATOM 2391 N N . LEU A 1 310 ? 7.082 17.844 25.797 1 44.97 310 LEU A N 1
ATOM 2392 C CA . LEU A 1 310 ? 7.059 17.391 24.406 1 44.97 310 LEU A CA 1
ATOM 2393 C C . LEU A 1 310 ? 7.57 15.961 24.297 1 44.97 310 LEU A C 1
ATOM 2395 O O . LEU A 1 310 ? 8.508 15.578 25.016 1 44.97 310 LEU A O 1
ATOM 2399 N N . ARG A 1 311 ? 6.879 15.086 23.938 1 38.97 311 ARG A N 1
ATOM 2400 C CA . ARG A 1 311 ? 7.074 13.641 23.844 1 38.97 311 ARG A CA 1
ATOM 2401 C C . ARG A 1 311 ? 8.445 13.312 23.266 1 38.97 311 ARG A C 1
ATOM 2403 O O . ARG A 1 311 ? 8.75 13.672 22.125 1 38.97 311 ARG A O 1
ATOM 2410 N N . GLY A 1 312 ? 9.344 12.617 24.156 1 40.25 312 GLY A N 1
ATOM 2411 C CA . GLY A 1 312 ? 10.578 11.852 24.078 1 40.25 312 GLY A CA 1
ATOM 2412 C C . GLY A 1 312 ? 11.711 12.609 23.422 1 40.25 312 GLY A C 1
ATOM 2413 O O . GLY A 1 312 ? 11.477 13.516 22.609 1 40.25 312 GLY A O 1
ATOM 2414 N N . ASN A 1 313 ? 12.711 12.758 24.125 1 43.38 313 ASN A N 1
ATOM 2415 C CA . ASN A 1 313 ? 14.039 13.133 23.641 1 43.38 313 ASN A CA 1
ATOM 2416 C C . ASN A 1 313 ? 14.273 12.68 22.203 1 43.38 313 ASN A C 1
ATOM 2418 O O . ASN A 1 313 ? 15.188 13.156 21.547 1 43.38 313 ASN A O 1
ATOM 2422 N N . SER A 1 314 ? 13.414 11.734 21.75 1 53.91 314 SER A N 1
ATOM 2423 C CA . SER A 1 314 ? 13.836 11.164 20.469 1 53.91 314 SER A CA 1
ATOM 2424 C C . SER A 1 314 ? 12.898 11.594 19.344 1 53.91 314 SER A C 1
ATOM 2426 O O . SER A 1 314 ? 12.906 11.008 18.266 1 53.91 314 SER A O 1
ATOM 2428 N N . SER A 1 315 ? 12.141 12.742 19.562 1 74.94 315 SER A N 1
ATOM 2429 C CA . SER A 1 315 ? 11.234 13.219 18.516 1 74.94 315 SER A CA 1
ATOM 2430 C C . SER A 1 315 ? 11.805 14.453 17.812 1 74.94 315 SER A C 1
ATOM 2432 O O . SER A 1 315 ? 12.617 15.172 18.375 1 74.94 315 SER A O 1
ATOM 2434 N N . PHE A 1 316 ? 11.633 14.43 16.562 1 86.25 316 PHE A N 1
ATOM 2435 C CA . PHE A 1 316 ? 12.016 15.602 15.773 1 86.25 316 PHE A CA 1
ATOM 2436 C C . PHE A 1 316 ? 10.828 16.125 14.977 1 86.25 316 PHE A C 1
ATOM 2438 O O . PHE A 1 316 ? 9.781 15.469 14.906 1 86.25 316 PHE A O 1
ATOM 2445 N N . VAL A 1 317 ? 11.008 17.359 14.602 1 88.44 317 VAL A N 1
ATOM 2446 C CA . VAL A 1 317 ? 9.93 18.016 13.867 1 88.44 317 VAL A CA 1
ATOM 2447 C C . VAL A 1 317 ? 10.336 18.203 12.406 1 88.44 317 VAL A C 1
ATOM 2449 O O . VAL A 1 317 ? 11.5 18.516 12.117 1 88.44 317 VAL A O 1
ATOM 2452 N N . SER A 1 318 ? 9.359 17.953 11.555 1 90.69 318 SER A N 1
ATOM 2453 C CA . SER A 1 318 ? 9.5 18.172 10.117 1 90.69 318 SER A CA 1
ATOM 2454 C C . SER A 1 318 ? 8.188 18.641 9.5 1 90.69 318 SER A C 1
ATOM 2456 O O . SER A 1 318 ? 7.141 18.594 10.148 1 90.69 318 SER A O 1
ATOM 2458 N N . ILE A 1 319 ? 8.289 19.109 8.312 1 88.75 319 ILE A N 1
ATOM 2459 C CA . ILE A 1 319 ? 7.109 19.656 7.664 1 88.75 319 ILE A CA 1
ATOM 2460 C C . ILE A 1 319 ? 6.184 18.531 7.223 1 88.75 319 ILE A C 1
ATOM 2462 O O . ILE A 1 319 ? 4.973 18.578 7.453 1 88.75 319 ILE A O 1
ATOM 2466 N N . PRO A 1 320 ? 6.773 17.484 6.543 1 86.88 320 PRO A N 1
ATOM 2467 C CA . PRO A 1 320 ? 5.871 16.375 6.203 1 86.88 320 PRO A CA 1
ATOM 2468 C C . PRO A 1 320 ? 5.285 15.695 7.434 1 86.88 320 PRO A C 1
ATOM 2470 O O . PRO A 1 320 ? 5.969 15.547 8.445 1 86.88 320 PRO A O 1
ATOM 2473 N N . VAL A 1 321 ? 4.082 15.289 7.266 1 80.44 321 VAL A N 1
ATOM 2474 C CA . VAL A 1 321 ? 3.402 14.641 8.383 1 80.44 321 VAL A CA 1
ATOM 2475 C C . VAL A 1 321 ? 4.016 13.266 8.633 1 80.44 321 VAL A C 1
ATOM 2477 O O . VAL A 1 321 ? 4.562 12.648 7.723 1 80.44 321 VAL A O 1
ATOM 2480 N N . ASN A 1 322 ? 3.932 12.773 9.789 1 79.12 322 ASN A N 1
ATOM 2481 C CA . ASN A 1 322 ? 4.613 11.547 10.195 1 79.12 322 ASN A CA 1
ATOM 2482 C C . ASN A 1 322 ? 3.994 10.32 9.547 1 79.12 322 ASN A C 1
ATOM 2484 O O . ASN A 1 322 ? 4.59 9.242 9.555 1 79.12 322 ASN A O 1
ATOM 2488 N N . SER A 1 323 ? 2.873 10.43 8.93 1 74 323 SER A N 1
ATOM 2489 C CA . SER A 1 323 ? 2.242 9.312 8.234 1 74 323 SER A CA 1
ATOM 2490 C C . SER A 1 323 ? 2.514 9.375 6.734 1 74 323 SER A C 1
ATOM 2492 O O . SER A 1 323 ? 2.09 8.492 5.984 1 74 323 SER A O 1
ATOM 2494 N N . ALA A 1 324 ? 3.301 10.336 6.398 1 81.25 324 ALA A N 1
ATOM 2495 C CA . ALA A 1 324 ? 3.539 10.539 4.973 1 81.25 324 ALA A CA 1
ATOM 2496 C C . ALA A 1 324 ? 4.469 9.469 4.414 1 81.25 324 ALA A C 1
ATOM 2498 O O . ALA A 1 324 ? 5.434 9.07 5.07 1 81.25 324 ALA A O 1
ATOM 2499 N N . THR A 1 325 ? 4.105 8.961 3.359 1 86.69 325 THR A N 1
ATOM 2500 C CA . THR A 1 325 ? 4.949 8.086 2.555 1 86.69 325 THR A CA 1
ATOM 2501 C C . THR A 1 325 ? 5.09 8.625 1.134 1 86.69 325 THR A C 1
ATOM 2503 O O . THR A 1 325 ? 4.195 9.305 0.632 1 86.69 325 THR A O 1
ATOM 2506 N N . THR A 1 326 ? 6.188 8.336 0.525 1 89 326 THR A N 1
ATOM 2507 C CA . THR A 1 326 ? 6.41 8.883 -0.81 1 89 326 THR A CA 1
ATOM 2508 C C . THR A 1 326 ? 6.32 7.781 -1.865 1 89 326 THR A C 1
ATOM 2510 O O . THR A 1 326 ? 6.645 8.008 -3.033 1 89 326 THR A O 1
ATOM 2513 N N . GLY A 1 327 ? 5.887 6.605 -1.453 1 87.44 327 GLY A N 1
ATOM 2514 C CA . GLY A 1 327 ? 5.738 5.508 -2.395 1 87.44 327 GLY A CA 1
ATOM 2515 C C . GLY A 1 327 ? 7.059 5.023 -2.959 1 87.44 327 GLY A C 1
ATOM 2516 O O . GLY A 1 327 ? 7.973 4.676 -2.207 1 87.44 327 GLY A O 1
ATOM 2517 N N . ILE A 1 328 ? 7.258 5.145 -4.258 1 86.69 328 ILE A N 1
ATOM 2518 C CA . ILE A 1 328 ? 8.453 4.613 -4.895 1 86.69 328 ILE A CA 1
ATOM 2519 C C . ILE A 1 328 ? 9.5 5.715 -5.035 1 86.69 328 ILE A C 1
ATOM 2521 O O . ILE A 1 328 ? 10.602 5.477 -5.543 1 86.69 328 ILE A O 1
ATOM 2525 N N . ILE A 1 329 ? 9.211 6.918 -4.555 1 86.25 329 ILE A N 1
ATOM 2526 C CA . ILE A 1 329 ? 10.133 8.039 -4.664 1 86.25 329 ILE A CA 1
ATOM 2527 C C . ILE A 1 329 ? 10.945 8.172 -3.377 1 86.25 329 ILE A C 1
ATOM 2529 O O . ILE A 1 329 ? 10.398 8.039 -2.277 1 86.25 329 ILE A O 1
ATOM 2533 N N . SER A 1 330 ? 12.234 8.352 -3.582 1 87.38 330 SER A N 1
ATOM 2534 C CA . SER A 1 330 ? 13.086 8.656 -2.438 1 87.38 330 SER A CA 1
ATOM 2535 C C . SER A 1 330 ? 13.188 10.156 -2.205 1 87.38 330 SER A C 1
ATOM 2537 O O . SER A 1 330 ? 13.625 10.898 -3.086 1 87.38 330 SER A O 1
ATOM 2539 N N . ASP A 1 331 ? 12.68 10.57 -1.119 1 90.94 331 ASP A N 1
ATOM 2540 C CA . ASP A 1 331 ? 12.734 11.984 -0.753 1 90.94 331 ASP A CA 1
ATOM 2541 C C . ASP A 1 331 ? 13.289 12.164 0.659 1 90.94 331 ASP A C 1
ATOM 2543 O O . ASP A 1 331 ? 13.039 11.336 1.539 1 90.94 331 ASP A O 1
ATOM 2547 N N . HIS A 1 332 ? 14.047 13.195 0.738 1 94.31 332 HIS A N 1
ATOM 2548 C CA . HIS A 1 332 ? 14.562 13.586 2.045 1 94.31 332 HIS A CA 1
ATOM 2549 C C . HIS A 1 332 ? 13.906 14.867 2.535 1 94.31 332 HIS A C 1
ATOM 2551 O O . HIS A 1 332 ? 13.578 15.75 1.736 1 94.31 332 HIS A O 1
ATOM 2557 N N . ALA A 1 333 ? 13.617 14.953 3.779 1 95.62 333 ALA A N 1
ATOM 2558 C CA . ALA A 1 333 ? 13 16.125 4.375 1 95.62 333 ALA A CA 1
ATOM 2559 C C . ALA A 1 333 ? 13.898 16.75 5.445 1 95.62 333 ALA A C 1
ATOM 2561 O O . ALA A 1 333 ? 14.742 16.062 6.02 1 95.62 333 ALA A O 1
ATOM 2562 N N . PHE A 1 334 ? 13.734 18.016 5.605 1 96.38 334 PHE A N 1
ATOM 2563 C CA . PHE A 1 334 ? 14.469 18.781 6.605 1 96.38 334 PHE A CA 1
ATOM 2564 C C . PHE A 1 334 ? 13.852 18.594 7.988 1 96.38 334 PHE A C 1
ATOM 2566 O O . PHE A 1 334 ? 12.625 18.562 8.133 1 96.38 334 PHE A O 1
ATOM 2573 N N . ARG A 1 335 ? 14.727 18.484 9.094 1 94.56 335 ARG A N 1
ATOM 2574 C CA . ARG A 1 335 ? 14.195 18.234 10.43 1 94.56 335 ARG A CA 1
ATOM 2575 C C . ARG A 1 335 ? 15 18.984 11.484 1 94.56 335 ARG A C 1
ATOM 2577 O O . ARG A 1 335 ? 16.156 19.328 11.258 1 94.56 335 ARG A O 1
ATOM 2584 N N . PHE A 1 336 ? 14.344 19.281 12.617 1 93.88 336 PHE A N 1
ATOM 2585 C CA . PHE A 1 336 ? 14.961 19.812 13.82 1 93.88 336 PHE A CA 1
ATOM 2586 C C . PHE A 1 336 ? 14.68 18.922 15.023 1 93.88 336 PHE A C 1
ATOM 2588 O O . PHE A 1 336 ? 13.602 18.344 15.125 1 93.88 336 PHE A O 1
ATOM 2595 N N . ASN A 1 337 ? 15.633 18.812 15.844 1 89.75 337 ASN A N 1
ATOM 2596 C CA . ASN A 1 337 ? 15.445 18.266 17.188 1 89.75 337 ASN A CA 1
ATOM 2597 C C . ASN A 1 337 ? 16.125 19.125 18.25 1 89.75 337 ASN A C 1
ATOM 2599 O O . ASN A 1 337 ? 17.25 19.594 18.047 1 89.75 337 ASN A O 1
ATOM 2603 N N . THR A 1 338 ? 15.359 19.469 19.297 1 91.75 338 THR A N 1
ATOM 2604 C CA . THR A 1 338 ? 15.891 20.312 20.359 1 91.75 338 THR A CA 1
ATOM 2605 C C . THR A 1 338 ? 15.758 19.625 21.719 1 91.75 338 THR A C 1
ATOM 2607 O O . THR A 1 338 ? 14.703 19.078 22.031 1 91.75 338 THR A O 1
ATOM 2610 N N . SER A 1 339 ? 16.859 19.656 22.422 1 88.69 339 SER A N 1
ATOM 2611 C CA . SER A 1 339 ? 16.859 19.234 23.828 1 88.69 339 SER A CA 1
ATOM 2612 C C . SER A 1 339 ? 17.156 20.422 24.75 1 88.69 339 SER A C 1
ATOM 2614 O O . SER A 1 339 ? 18.078 21.188 24.5 1 88.69 339 SER A O 1
ATOM 2616 N N . VAL A 1 340 ? 16.266 20.531 25.766 1 91.38 340 VAL A N 1
ATOM 2617 C CA . VAL A 1 340 ? 16.391 21.656 26.688 1 91.38 340 VAL A CA 1
ATOM 2618 C C . VAL A 1 340 ? 16.703 21.156 28.094 1 91.38 340 VAL A C 1
ATOM 2620 O O . VAL A 1 340 ? 16.141 20.141 28.531 1 91.38 340 VAL A O 1
ATOM 2623 N N . ALA A 1 341 ? 17.641 21.828 28.75 1 91.5 341 ALA A N 1
ATOM 2624 C CA . ALA A 1 341 ? 17.969 21.547 30.141 1 91.5 341 ALA A CA 1
ATOM 2625 C C . ALA A 1 341 ? 18.094 22.844 30.938 1 91.5 341 ALA A C 1
ATOM 2627 O O . ALA A 1 341 ? 18.609 23.844 30.438 1 91.5 341 ALA A O 1
ATOM 2628 N N . SER A 1 342 ? 17.453 22.859 32.062 1 93.44 342 SER A N 1
ATOM 2629 C CA . SER A 1 342 ? 17.562 24 32.969 1 93.44 342 SER A CA 1
ATOM 2630 C C . SER A 1 342 ? 18.281 23.609 34.25 1 93.44 342 SER A C 1
ATOM 2632 O O . SER A 1 342 ? 18.125 22.5 34.75 1 93.44 342 SER A O 1
ATOM 2634 N N . GLU A 1 343 ? 19.125 24.547 34.781 1 94 343 GLU A N 1
ATOM 2635 C CA . GLU A 1 343 ? 19.844 24.328 36.062 1 94 343 GLU A CA 1
ATOM 2636 C C . GLU A 1 343 ? 19.922 25.609 36.875 1 94 343 GLU A C 1
ATOM 2638 O O . GLU A 1 343 ? 19.906 26.719 36.312 1 94 343 GLU A O 1
ATOM 2643 N N . GLU A 1 344 ? 19.875 25.375 38.125 1 94.62 344 GLU A N 1
ATOM 2644 C CA . GLU A 1 344 ? 20.109 26.5 39.031 1 94.62 344 GLU A CA 1
ATOM 2645 C C . GLU A 1 344 ? 21.578 26.906 39.031 1 94.62 344 GLU A C 1
ATOM 2647 O O . GLU A 1 344 ? 22.453 26.031 39.125 1 94.62 344 GLU A O 1
ATOM 2652 N N . VAL A 1 345 ? 21.797 28.156 38.906 1 95.56 345 VAL A N 1
ATOM 2653 C CA . VAL A 1 345 ? 23.172 28.672 38.938 1 95.56 345 VAL A CA 1
ATOM 2654 C C . VAL A 1 345 ? 23.281 29.812 39.969 1 95.56 345 VAL A C 1
ATOM 2656 O O . VAL A 1 345 ? 22.266 30.297 40.469 1 95.56 345 VAL A O 1
ATOM 2659 N N . SER A 1 346 ? 24.469 30.172 40.25 1 93.06 346 SER A N 1
ATOM 2660 C CA . SER A 1 346 ? 24.688 31.266 41.188 1 93.06 346 SER A CA 1
ATOM 2661 C C . SER A 1 346 ? 24.297 32.594 40.562 1 93.06 346 SER A C 1
ATOM 2663 O O . SER A 1 346 ? 24.25 32.75 39.344 1 93.06 346 SER A O 1
ATOM 2665 N N . ASP A 1 347 ? 23.969 33.531 41.406 1 91.81 347 ASP A N 1
ATOM 2666 C CA . ASP A 1 347 ? 23.594 34.875 40.969 1 91.81 347 ASP A CA 1
ATOM 2667 C C . ASP A 1 347 ? 24.703 35.5 40.125 1 91.81 347 ASP A C 1
ATOM 2669 O O . ASP A 1 347 ? 24.422 36.281 39.219 1 91.81 347 ASP A O 1
ATOM 2673 N N . GLU A 1 348 ? 25.859 35.125 40.406 1 88.62 348 GLU A N 1
ATOM 2674 C CA . GLU A 1 348 ? 27.016 35.688 39.719 1 88.62 348 GLU A CA 1
ATOM 2675 C C . GLU A 1 348 ? 27.109 35.156 38.281 1 88.62 348 GLU A C 1
ATOM 2677 O O . GLU A 1 348 ? 27.75 35.781 37.438 1 88.62 348 GLU A O 1
ATOM 2682 N N . SER A 1 349 ? 26.484 34.094 38.062 1 89.44 349 SER A N 1
ATOM 2683 C CA . SER A 1 349 ? 26.531 33.5 36.75 1 89.44 349 SER A CA 1
ATOM 2684 C C . SER A 1 349 ? 25.672 34.281 35.75 1 89.44 349 SER A C 1
ATOM 2686 O O . SER A 1 349 ? 25.828 34.125 34.531 1 89.44 349 SER A O 1
ATOM 2688 N N . TYR A 1 350 ? 24.672 35.031 36.281 1 92.38 350 TYR A N 1
ATOM 2689 C CA . TYR A 1 350 ? 23.906 35.875 35.375 1 92.38 350 TYR A CA 1
ATOM 2690 C C . TYR A 1 350 ? 24.812 36.875 34.688 1 92.38 350 TYR A C 1
ATOM 2692 O O . TYR A 1 350 ? 25.578 37.594 35.344 1 92.38 350 TYR A O 1
ATOM 2700 N N . PRO A 1 351 ? 24.812 36.906 33.406 1 88.06 351 PRO A N 1
ATOM 2701 C CA . PRO A 1 351 ? 25.75 37.781 32.688 1 88.06 351 PRO A CA 1
ATOM 2702 C C . PRO A 1 351 ? 25.531 39.25 33.031 1 88.06 351 PRO A C 1
ATOM 2704 O O . PRO A 1 351 ? 24.391 39.719 33.125 1 88.06 351 PRO A O 1
ATOM 2707 N N . ASP A 1 352 ? 26.562 40 33.406 1 75.88 352 ASP A N 1
ATOM 2708 C CA . ASP A 1 352 ? 26.5 41.438 33.75 1 75.88 352 ASP A CA 1
ATOM 2709 C C . ASP A 1 352 ? 25.938 42.25 32.594 1 75.88 352 ASP A C 1
ATOM 2711 O O . ASP A 1 352 ? 25.141 43.156 32.781 1 75.88 352 ASP A O 1
ATOM 2715 N N . SER A 1 353 ? 26.406 41.938 31.375 1 75.5 353 SER A N 1
ATOM 2716 C CA . SER A 1 353 ? 25.844 42.531 30.172 1 75.5 353 SER A CA 1
ATOM 2717 C C . SER A 1 353 ? 25.328 41.469 29.219 1 75.5 353 SER A C 1
ATOM 2719 O O . SER A 1 353 ? 26.047 40.531 28.859 1 75.5 353 SER A O 1
ATOM 2721 N N . CYS A 1 354 ? 23.906 41.25 29.391 1 79.44 354 CYS A N 1
ATOM 2722 C CA . CYS A 1 354 ? 23.359 40.312 28.438 1 79.44 354 CYS A CA 1
ATOM 2723 C C . CYS A 1 354 ? 24.031 40.438 27.078 1 79.44 354 CYS A C 1
ATOM 2725 O O . CYS A 1 354 ? 23.922 41.469 26.422 1 79.44 354 CYS A O 1
ATOM 2727 N N . GLY A 1 355 ? 25.312 39.969 27 1 58.56 355 GLY A N 1
ATOM 2728 C CA . GLY A 1 355 ? 26.438 39.844 26.078 1 58.56 355 GLY A CA 1
ATOM 2729 C C . GLY A 1 355 ? 26.047 40 24.625 1 58.56 355 GLY A C 1
ATOM 2730 O O . GLY A 1 355 ? 24.906 39.75 24.25 1 58.56 355 GLY A O 1
ATOM 2731 N N . GLY A 1 356 ? 26.859 40.719 23.719 1 60.19 356 GLY A N 1
ATOM 2732 C CA . GLY A 1 356 ? 27.234 40.969 22.344 1 60.19 356 GLY A CA 1
ATOM 2733 C C . GLY A 1 356 ? 26.125 41.625 21.531 1 60.19 356 GLY A C 1
ATOM 2734 O O . GLY A 1 356 ? 24.984 41.719 22 1 60.19 356 GLY A O 1
ATOM 2735 N N . PRO A 1 357 ? 26.516 42.031 20.531 1 62.88 357 PRO A N 1
ATOM 2736 C CA . PRO A 1 357 ? 25.562 42.625 19.562 1 62.88 357 PRO A CA 1
ATOM 2737 C C . PRO A 1 357 ? 24.469 41.625 19.172 1 62.88 357 PRO A C 1
ATOM 2739 O O . PRO A 1 357 ? 24.734 40.469 18.875 1 62.88 357 PRO A O 1
ATOM 2742 N N . GLY A 1 358 ? 23.203 41.938 19.609 1 70.38 358 GLY A N 1
ATOM 2743 C CA . GLY A 1 358 ? 22.047 41.156 19.156 1 70.38 358 GLY A CA 1
ATOM 2744 C C . GLY A 1 358 ? 21.422 40.344 20.266 1 70.38 358 GLY A C 1
ATOM 2745 O O . GLY A 1 358 ? 20.438 39.625 20.031 1 70.38 358 GLY A O 1
ATOM 2746 N N . SER A 1 359 ? 22.109 40.375 21.516 1 81 359 SER A N 1
ATOM 2747 C CA . SER A 1 359 ? 21.5 39.688 22.641 1 81 359 SER A CA 1
ATOM 2748 C C . SER A 1 359 ? 20.172 40.312 23.016 1 81 359 SER A C 1
ATOM 2750 O O . SER A 1 359 ? 19.891 41.469 22.656 1 81 359 SER A O 1
ATOM 2752 N N . PHE A 1 360 ? 19.344 39.438 23.625 1 90.25 360 PHE A N 1
ATOM 2753 C CA . PHE A 1 360 ? 18.016 39.906 24 1 90.25 360 PHE A CA 1
ATOM 2754 C C . PHE A 1 360 ? 17.875 39.969 25.516 1 90.25 360 PHE A C 1
ATOM 2756 O O . PHE A 1 360 ? 18.297 39.031 26.219 1 90.25 360 PHE A O 1
ATOM 2763 N N . SER A 1 361 ? 17.375 41.062 25.953 1 91.5 361 SER A N 1
ATOM 2764 C CA . SER A 1 361 ? 17.125 41.188 27.391 1 91.5 361 SER A CA 1
ATOM 2765 C C . SER A 1 361 ? 15.758 41.812 27.656 1 91.5 361 SER A C 1
ATOM 2767 O O . SER A 1 361 ? 15.25 42.594 26.859 1 91.5 361 SER A O 1
ATOM 2769 N N . ALA A 1 362 ? 15.172 41.312 28.656 1 92.69 362 ALA A N 1
ATOM 2770 C CA . ALA A 1 362 ? 13.898 41.844 29.156 1 92.69 362 ALA A CA 1
ATOM 2771 C C . ALA A 1 362 ? 13.867 41.812 30.688 1 92.69 362 ALA A C 1
ATOM 2773 O O . ALA A 1 362 ? 14.547 41.031 31.328 1 92.69 362 ALA A O 1
ATOM 2774 N N . SER A 1 363 ? 13.203 42.812 31.266 1 93.69 363 SER A N 1
ATOM 2775 C CA . SER A 1 363 ? 13.117 42.875 32.719 1 93.69 363 SER A CA 1
ATOM 2776 C C . SER A 1 363 ? 11.836 43.562 33.156 1 93.69 363 SER A C 1
ATOM 2778 O O . SER A 1 363 ? 11.172 44.219 32.375 1 93.69 363 SER A O 1
ATOM 2780 N N . THR A 1 364 ? 11.438 43.312 34.344 1 95.62 364 THR A N 1
ATOM 2781 C CA . THR A 1 364 ? 10.352 44 35 1 95.62 364 THR A CA 1
ATOM 2782 C C . THR A 1 364 ? 10.758 44.406 36.438 1 95.62 364 THR A C 1
ATOM 2784 O O . THR A 1 364 ? 11.477 43.656 37.094 1 95.62 364 THR A O 1
ATOM 2787 N N . LEU A 1 365 ? 10.523 45.656 36.781 1 94.56 365 LEU A N 1
ATOM 2788 C CA . LEU A 1 365 ? 10.797 46.219 38.094 1 94.56 365 LEU A CA 1
ATOM 2789 C C . LEU A 1 365 ? 9.531 46.781 38.719 1 94.56 365 LEU A C 1
ATOM 2791 O O . LEU A 1 365 ? 8.852 47.625 38.125 1 94.56 365 LEU A O 1
ATOM 2795 N N . THR A 1 366 ? 9.203 46.188 39.875 1 92.88 366 THR A N 1
ATOM 2796 C CA . THR A 1 366 ? 8 46.656 40.562 1 92.88 366 THR A CA 1
ATOM 2797 C C . THR A 1 366 ? 8.289 46.938 42.031 1 92.88 366 THR A C 1
ATOM 2799 O O . THR A 1 366 ? 8.93 46.125 42.719 1 92.88 366 THR A O 1
ATOM 2802 N N . ASN A 1 367 ? 7.809 48.031 42.5 1 89.88 367 ASN A N 1
ATOM 2803 C CA . ASN A 1 367 ? 7.961 48.406 43.906 1 89.88 367 ASN A CA 1
ATOM 2804 C C . ASN A 1 367 ? 6.852 47.812 44.75 1 89.88 367 ASN A C 1
ATOM 2806 O O . ASN A 1 367 ? 5.68 48.156 44.594 1 89.88 367 ASN A O 1
ATOM 2810 N N . LEU A 1 368 ? 7.27 47 45.656 1 90.06 368 LEU A N 1
ATOM 2811 C CA . LEU A 1 368 ? 6.297 46.344 46.5 1 90.06 368 LEU A CA 1
ATOM 2812 C C . LEU A 1 368 ? 6.277 46.969 47.906 1 90.06 368 LEU A C 1
ATOM 2814 O O . LEU A 1 368 ? 5.641 46.438 48.812 1 90.06 368 LEU A O 1
ATOM 2818 N N . SER A 1 369 ? 6.938 48.125 47.781 1 83.12 369 SER A N 1
ATOM 2819 C CA . SER A 1 369 ? 6.949 48.844 49.062 1 83.12 369 SER A CA 1
ATOM 2820 C C . SER A 1 369 ? 5.602 49.469 49.344 1 83.12 369 SER A C 1
ATOM 2822 O O . SER A 1 369 ? 5.027 50.156 48.469 1 83.12 369 SER A O 1
ATOM 2824 N N . SER A 1 370 ? 4.879 49.094 50.344 1 75.31 370 SER A N 1
ATOM 2825 C CA . SER A 1 370 ? 3.66 49.719 50.844 1 75.31 370 SER A CA 1
ATOM 2826 C C . SER A 1 370 ? 2.426 49.188 50.125 1 75.31 370 SER A C 1
ATOM 2828 O O . SER A 1 370 ? 1.526 49.969 49.781 1 75.31 370 SER A O 1
ATOM 2830 N N . LEU A 1 371 ? 2.65 48 49.75 1 77.75 371 LEU A N 1
ATOM 2831 C CA . LEU A 1 371 ? 1.475 47.344 49.156 1 77.75 371 LEU A CA 1
ATOM 2832 C C . LEU A 1 371 ? 0.324 47.312 50.156 1 77.75 371 LEU A C 1
ATOM 2834 O O . LEU A 1 371 ? 0.549 47.281 51.375 1 77.75 371 LEU A O 1
ATOM 2838 N N . ASP A 1 372 ? -0.797 47.469 49.531 1 73.94 372 ASP A N 1
ATOM 2839 C CA . ASP A 1 372 ? -1.988 47.344 50.375 1 73.94 372 ASP A CA 1
ATOM 2840 C C . ASP A 1 372 ? -1.915 46.094 51.219 1 73.94 372 ASP A C 1
ATOM 2842 O O . ASP A 1 372 ? -1.451 45.031 50.781 1 73.94 372 ASP A O 1
ATOM 2846 N N . ALA A 1 373 ? -2.33 46.219 52.438 1 73 373 ALA A N 1
ATOM 2847 C CA . ALA A 1 373 ? -2.277 45.125 53.406 1 73 373 ALA A CA 1
ATOM 2848 C C . ALA A 1 373 ? -3.031 43.875 52.906 1 73 373 ALA A C 1
ATOM 2850 O O . ALA A 1 373 ? -2.742 42.75 53.312 1 73 373 ALA A O 1
ATOM 2851 N N . SER A 1 374 ? -3.893 44.156 51.938 1 70.88 374 SER A N 1
ATOM 2852 C CA . SER A 1 374 ? -4.715 43.062 51.406 1 70.88 374 SER A CA 1
ATOM 2853 C C . SER A 1 374 ? -3.873 42.062 50.625 1 70.88 374 SER A C 1
ATOM 2855 O O . SER A 1 374 ? -4.266 40.906 50.469 1 70.88 374 SER A O 1
ATOM 2857 N N . TYR A 1 375 ? -2.699 42.5 50.25 1 73.12 375 TYR A N 1
ATOM 2858 C CA . TYR A 1 375 ? -1.817 41.594 49.5 1 73.12 375 TYR A CA 1
ATOM 2859 C C . TYR A 1 375 ? -1.142 40.625 50.438 1 73.12 375 TYR A C 1
ATOM 2861 O O . TYR A 1 375 ? -0.635 39.594 50 1 73.12 375 TYR A O 1
ATOM 2869 N N . ASN A 1 376 ? -1.324 40.844 51.688 1 75.88 376 ASN A N 1
ATOM 2870 C CA . ASN A 1 376 ? -0.708 39.969 52.688 1 75.88 376 ASN A CA 1
ATOM 2871 C C . ASN A 1 376 ? 0.72 39.594 52.281 1 75.88 376 ASN A C 1
ATOM 2873 O O . ASN A 1 376 ? 1.068 38.406 52.25 1 75.88 376 ASN A O 1
ATOM 2877 N N . VAL A 1 377 ? 1.542 40.625 51.938 1 79.94 377 VAL A N 1
ATOM 2878 C CA . VAL A 1 377 ? 2.906 40.438 51.469 1 79.94 377 VAL A CA 1
ATOM 2879 C C . VAL A 1 377 ? 3.844 40.188 52.656 1 79.94 377 VAL A C 1
ATOM 2881 O O . VAL A 1 377 ? 3.811 40.938 53.625 1 79.94 377 VAL A O 1
ATOM 2884 N N . PRO A 1 378 ? 4.543 39.094 52.531 1 86.38 378 PRO A N 1
ATOM 2885 C CA . PRO A 1 378 ? 5.531 38.844 53.594 1 86.38 378 PRO A CA 1
ATOM 2886 C C . PRO A 1 378 ? 6.516 40 53.75 1 86.38 378 PRO A C 1
ATOM 2888 O O . PRO A 1 378 ? 6.82 40.688 52.75 1 86.38 378 PRO A O 1
ATOM 2891 N N . SER A 1 379 ? 7.004 40.188 54.938 1 87.19 379 SER A N 1
ATOM 2892 C CA . SER A 1 379 ? 7.926 41.281 55.219 1 87.19 379 SER A CA 1
ATOM 2893 C C . SER A 1 379 ? 9.195 41.156 54.375 1 87.19 379 SER A C 1
ATOM 2895 O O . SER A 1 379 ? 9.781 42.188 54 1 87.19 379 SER A O 1
ATOM 2897 N N . SER A 1 380 ? 9.586 39.938 54.062 1 88.81 380 SER A N 1
ATOM 2898 C CA . SER A 1 380 ? 10.781 39.719 53.281 1 88.81 380 SER A CA 1
ATOM 2899 C C . SER A 1 380 ? 10.578 40.125 51.812 1 88.81 380 SER A C 1
ATOM 2901 O O . SER A 1 380 ? 11.547 40.25 51.062 1 88.81 380 SER A O 1
ATOM 2903 N N . ALA A 1 381 ? 9.367 40.344 51.469 1 90.06 381 ALA A N 1
ATOM 2904 C CA . ALA A 1 381 ? 9.055 40.75 50.094 1 90.06 381 ALA A CA 1
ATOM 2905 C C . ALA A 1 381 ? 8.906 42.25 50 1 90.06 381 ALA A C 1
ATOM 2907 O O . ALA A 1 381 ? 8.531 42.781 48.938 1 90.06 381 ALA A O 1
ATOM 2908 N N . ASP A 1 382 ? 9.289 42.906 51.031 1 89.75 382 ASP A N 1
ATOM 2909 C CA . ASP A 1 382 ? 9.242 44.375 51 1 89.75 382 ASP A CA 1
ATOM 2910 C C . ASP A 1 382 ? 10.414 44.938 50.219 1 89.75 382 ASP A C 1
ATOM 2912 O O . ASP A 1 382 ? 11.57 44.594 50.469 1 89.75 382 ASP A O 1
ATOM 2916 N N . GLY A 1 383 ? 10.172 45.688 49.219 1 91.44 383 GLY A N 1
ATOM 2917 C CA . GLY A 1 383 ? 11.219 46.281 48.438 1 91.44 383 GLY A CA 1
ATOM 2918 C C . GLY A 1 383 ? 10.945 46.219 46.938 1 91.44 383 GLY A C 1
ATOM 2919 O O . GLY A 1 383 ? 9.789 46.25 46.5 1 91.44 383 GLY A O 1
ATOM 2920 N N . MET A 1 384 ? 12.055 46.281 46.188 1 93.75 384 MET A N 1
ATOM 2921 C CA . MET A 1 384 ? 11.953 46.312 44.75 1 93.75 384 MET A CA 1
ATOM 2922 C C . MET A 1 384 ? 12.031 44.906 44.156 1 93.75 384 MET A C 1
ATOM 2924 O O . MET A 1 384 ? 13.07 44.25 44.25 1 93.75 384 MET A O 1
ATOM 2928 N N . MET A 1 385 ? 10.898 44.406 43.625 1 94.62 385 MET A N 1
ATOM 2929 C CA . MET A 1 385 ? 10.875 43.125 42.938 1 94.62 385 MET A CA 1
ATOM 2930 C C . MET A 1 385 ? 11.477 43.25 41.531 1 94.62 385 MET A C 1
ATOM 2932 O O . MET A 1 385 ? 11.055 44.094 40.75 1 94.62 385 MET A O 1
ATOM 2936 N N . GLU A 1 386 ? 12.477 42.438 41.219 1 95.5 386 GLU A N 1
ATOM 2937 C CA . GLU A 1 386 ? 13.133 42.438 39.906 1 95.5 386 GLU A CA 1
ATOM 2938 C C . GLU A 1 386 ? 13.18 41.062 39.312 1 95.5 386 GLU A C 1
ATOM 2940 O O . GLU A 1 386 ? 13.602 40.094 39.969 1 95.5 386 GLU A O 1
ATOM 2945 N N . VAL A 1 387 ? 12.688 40.938 38.156 1 96.25 387 VAL A N 1
ATOM 2946 C CA . VAL A 1 387 ? 12.836 39.719 37.344 1 96.25 387 VAL A CA 1
ATOM 2947 C C . VAL A 1 387 ? 13.523 40.094 36.031 1 96.25 387 VAL A C 1
ATOM 2949 O O . VAL A 1 387 ? 13.094 41.031 35.312 1 96.25 387 VAL A O 1
ATOM 2952 N N . LYS A 1 388 ? 14.609 39.438 35.688 1 95 388 LYS A N 1
ATOM 2953 C CA . LYS A 1 388 ? 15.344 39.719 34.469 1 95 388 LYS A CA 1
ATOM 2954 C C . LYS A 1 388 ? 15.586 38.469 33.656 1 95 388 LYS A C 1
ATOM 2956 O O . LYS A 1 388 ? 15.727 37.375 34.219 1 95 388 LYS A O 1
ATOM 2961 N N . VAL A 1 389 ? 15.562 38.594 32.375 1 96 389 VAL A N 1
ATOM 2962 C CA . VAL A 1 389 ? 15.82 37.5 31.422 1 96 389 VAL A CA 1
ATOM 2963 C C . VAL A 1 389 ? 16.906 37.938 30.453 1 96 389 VAL A C 1
ATOM 2965 O O . VAL A 1 389 ? 16.938 39.094 29.984 1 96 389 VAL A O 1
ATOM 2968 N N . CYS A 1 390 ? 17.875 37.125 30.266 1 95.69 390 CYS A N 1
ATOM 2969 C CA . CYS A 1 390 ? 18.953 37.375 29.312 1 95.69 390 CYS A CA 1
ATOM 2970 C C . CYS A 1 390 ? 19.156 36.156 28.391 1 95.69 390 CYS A C 1
ATOM 2972 O O . CYS A 1 390 ? 19.438 35.062 28.859 1 95.69 390 CYS A O 1
ATOM 2974 N N . ALA A 1 391 ? 18.891 36.344 27.172 1 94.38 391 ALA A N 1
ATOM 2975 C CA . ALA A 1 391 ? 19.203 35.312 26.172 1 94.38 391 ALA A CA 1
ATOM 2976 C C . ALA A 1 391 ? 20.469 35.656 25.406 1 94.38 391 ALA A C 1
ATOM 2978 O O . ALA A 1 391 ? 20.547 36.688 24.719 1 94.38 391 ALA A O 1
ATOM 2979 N N . LEU A 1 392 ? 21.375 34.781 25.484 1 89.56 392 LEU A N 1
ATOM 2980 C CA . LEU A 1 392 ? 22.641 35 24.797 1 89.56 392 LEU A CA 1
ATOM 2981 C C . LEU A 1 392 ? 22.531 34.656 23.328 1 89.56 392 LEU A C 1
ATOM 2983 O O . LEU A 1 392 ? 21.672 33.844 22.938 1 89.56 392 LEU A O 1
ATOM 2987 N N . GLY A 1 393 ? 23.125 35.188 22.484 1 78.5 393 GLY A N 1
ATOM 2988 C CA . GLY A 1 393 ? 23.125 34.906 21.062 1 78.5 393 GLY A CA 1
ATOM 2989 C C . GLY A 1 393 ? 23.125 36.156 20.203 1 78.5 393 GLY A C 1
ATOM 2990 O O . GLY A 1 393 ? 22.969 37.281 20.719 1 78.5 393 GLY A O 1
ATOM 2991 N N . ASP A 1 394 ? 23.438 36 18.969 1 80.31 394 ASP A N 1
ATOM 2992 C CA . ASP A 1 394 ? 23.453 37.094 18 1 80.31 394 ASP A CA 1
ATOM 2993 C C . ASP A 1 394 ? 22.172 37.125 17.156 1 80.31 394 ASP A C 1
ATOM 2995 O O . ASP A 1 394 ? 21.984 36.25 16.312 1 80.31 394 ASP A O 1
ATOM 2999 N N . SER A 1 395 ? 21.281 38.062 17.422 1 82.94 395 SER A N 1
ATOM 3000 C CA . SER A 1 395 ? 20.016 38.156 16.719 1 82.94 395 SER A CA 1
ATOM 3001 C C . SER A 1 395 ? 20.219 38.688 15.297 1 82.94 395 SER A C 1
ATOM 3003 O O . SER A 1 395 ? 19.266 38.719 14.5 1 82.94 395 SER A O 1
ATOM 3005 N N . GLN A 1 396 ? 21.406 39.031 14.922 1 83.5 396 GLN A N 1
ATOM 3006 C CA . GLN A 1 396 ? 21.641 39.625 13.609 1 83.5 396 GLN A CA 1
ATOM 3007 C C . GLN A 1 396 ? 22.344 38.625 12.688 1 83.5 396 GLN A C 1
ATOM 3009 O O . GLN A 1 396 ? 22.562 38.938 11.508 1 83.5 396 GLN A O 1
ATOM 3014 N N . THR A 1 397 ? 22.609 37.594 13.266 1 86.94 397 THR A N 1
ATOM 3015 C CA . THR A 1 397 ? 23.328 36.594 12.453 1 86.94 397 THR A CA 1
ATOM 3016 C C . THR A 1 397 ? 22.562 35.281 12.383 1 86.94 397 THR A C 1
ATOM 3018 O O . THR A 1 397 ? 21.984 34.844 13.383 1 86.94 397 THR A O 1
ATOM 3021 N N . PHE A 1 398 ? 22.609 34.75 11.195 1 92.94 398 PHE A N 1
ATOM 3022 C CA . PHE A 1 398 ? 22.031 33.438 11 1 92.94 398 PHE A CA 1
ATOM 3023 C C . PHE A 1 398 ? 22.875 32.375 11.703 1 92.94 398 PHE A C 1
ATOM 3025 O O . PHE A 1 398 ? 24.062 32.25 11.445 1 92.94 398 PHE A O 1
ATOM 3032 N N . PRO A 1 399 ? 22.281 31.609 12.617 1 93.81 399 PRO A N 1
ATOM 3033 C CA . PRO A 1 399 ? 23.078 30.75 13.5 1 93.81 399 PRO A CA 1
ATOM 3034 C C . PRO A 1 399 ? 23.578 29.484 12.797 1 93.81 399 PRO A C 1
ATOM 3036 O O . PRO A 1 399 ? 24.469 28.797 13.305 1 93.81 399 PRO A O 1
ATOM 3039 N N . TRP A 1 400 ? 23.062 29.172 11.68 1 95 400 TRP A N 1
ATOM 3040 C CA . TRP A 1 400 ? 23.422 27.938 10.992 1 95 400 TRP A CA 1
ATOM 3041 C C . TRP A 1 400 ? 24.344 28.219 9.805 1 95 400 TRP A C 1
ATOM 3043 O O . TRP A 1 400 ? 24.406 29.344 9.328 1 95 400 TRP A O 1
ATOM 3053 N N . ASN A 1 401 ? 25.047 27.141 9.352 1 92.88 401 ASN A N 1
ATOM 3054 C CA . ASN A 1 401 ? 25.797 27.188 8.102 1 92.88 401 ASN A CA 1
ATOM 3055 C C . ASN A 1 401 ? 24.938 26.781 6.91 1 92.88 401 ASN A C 1
ATOM 3057 O O . ASN A 1 401 ? 23.984 26.016 7.062 1 92.88 401 ASN A O 1
ATOM 3061 N N . LEU A 1 402 ? 25.281 27.328 5.797 1 91.38 402 LEU A N 1
ATOM 3062 C CA . LEU A 1 402 ? 24.531 27.016 4.59 1 91.38 402 LEU A CA 1
ATOM 3063 C C . LEU A 1 402 ? 24.984 25.688 3.996 1 91.38 402 LEU A C 1
ATOM 3065 O O . LEU A 1 402 ? 25.5 25.641 2.881 1 91.38 402 LEU A O 1
ATOM 3069 N N . THR A 1 403 ? 24.828 24.719 4.754 1 91.75 403 THR A N 1
ATOM 3070 C CA . THR A 1 403 ? 25.109 23.344 4.352 1 91.75 403 THR A CA 1
ATOM 3071 C C . THR A 1 403 ? 23.969 22.422 4.758 1 91.75 403 THR A C 1
ATOM 3073 O O . THR A 1 403 ? 23.234 22.703 5.711 1 91.75 403 THR A O 1
ATOM 3076 N N . ARG A 1 404 ? 23.797 21.422 3.996 1 94.06 404 ARG A N 1
ATOM 3077 C CA . ARG A 1 404 ? 22.719 20.469 4.285 1 94.06 404 ARG A CA 1
ATOM 3078 C C . ARG A 1 404 ? 23.219 19.344 5.172 1 94.06 404 ARG A C 1
ATOM 3080 O O . ARG A 1 404 ? 22.453 18.438 5.523 1 94.06 404 ARG A O 1
ATOM 3087 N N . ASN A 1 405 ? 24.453 19.438 5.574 1 95.69 405 ASN A N 1
ATOM 3088 C CA . ASN A 1 405 ? 24.984 18.484 6.527 1 95.69 405 ASN A CA 1
ATOM 3089 C C . ASN A 1 405 ? 24.422 18.703 7.93 1 95.69 405 ASN A C 1
ATOM 3091 O O . ASN A 1 405 ? 23.891 19.766 8.219 1 95.69 405 ASN A O 1
ATOM 3095 N N . ARG A 1 406 ? 24.516 17.688 8.68 1 96.75 406 ARG A N 1
ATOM 3096 C CA . ARG A 1 406 ? 24.078 17.797 10.07 1 96.75 406 ARG A CA 1
ATOM 3097 C C . ARG A 1 406 ? 24.812 18.922 10.789 1 96.75 406 ARG A C 1
ATOM 3099 O O . ARG A 1 406 ? 26.016 19.094 10.609 1 96.75 406 ARG A O 1
ATOM 3106 N N . GLN A 1 407 ? 24.062 19.672 11.57 1 96.44 407 GLN A N 1
ATOM 3107 C CA . GLN A 1 407 ? 24.625 20.781 12.344 1 96.44 407 GLN A CA 1
ATOM 3108 C C . GLN A 1 407 ? 23.984 20.844 13.734 1 96.44 407 GLN A C 1
ATOM 3110 O O . GLN A 1 407 ? 22.812 20.5 13.898 1 96.44 407 GLN A O 1
ATOM 3115 N N . ASP A 1 408 ? 24.781 21.234 14.641 1 96.44 408 ASP A N 1
ATOM 3116 C CA . ASP A 1 408 ? 24.297 21.438 16 1 96.44 408 ASP A CA 1
ATOM 3117 C C . ASP A 1 408 ? 24.594 22.859 16.484 1 96.44 408 ASP A C 1
ATOM 3119 O O . ASP A 1 408 ? 25.641 23.422 16.172 1 96.44 408 ASP A O 1
ATOM 3123 N N . ILE A 1 409 ? 23.656 23.422 17.125 1 96.44 409 ILE A N 1
ATOM 3124 C CA . ILE A 1 409 ? 23.891 24.703 17.781 1 96.44 409 ILE A CA 1
ATOM 3125 C C . ILE A 1 409 ? 23.516 24.609 19.25 1 96.44 409 ILE A C 1
ATOM 3127 O O . ILE A 1 409 ? 22.688 23.781 19.641 1 96.44 409 ILE A O 1
ATOM 3131 N N . SER A 1 410 ? 24.188 25.406 20.062 1 95.69 410 SER A N 1
ATOM 3132 C CA . SER A 1 410 ? 23.891 25.516 21.484 1 95.69 410 SER A CA 1
ATOM 3133 C C . SER A 1 410 ? 23.516 26.938 21.875 1 95.69 410 SER A C 1
ATOM 3135 O O . SER A 1 410 ? 24.188 27.891 21.453 1 95.69 410 SER A O 1
ATOM 3137 N N . GLU A 1 411 ? 22.406 27.062 22.531 1 95.62 411 GLU A N 1
ATOM 3138 C CA . GLU A 1 411 ? 21.922 28.359 23 1 95.62 411 GLU A CA 1
ATOM 3139 C C . GLU A 1 411 ? 21.75 28.359 24.516 1 95.62 411 GLU A C 1
ATOM 3141 O O . GLU A 1 411 ? 21.547 27.312 25.141 1 95.62 411 GLU A O 1
ATOM 3146 N N . GLU A 1 412 ? 21.844 29.625 25.062 1 94.75 412 GLU A N 1
ATOM 3147 C CA . GLU A 1 412 ? 21.703 29.766 26.5 1 94.75 412 GLU A CA 1
ATOM 3148 C C . GLU A 1 412 ? 20.828 30.969 26.875 1 94.75 412 GLU A C 1
ATOM 3150 O O . GLU A 1 412 ? 20.922 32 26.234 1 94.75 412 GLU A O 1
ATOM 3155 N N . VAL A 1 413 ? 19.984 30.75 27.828 1 96.25 413 VAL A N 1
ATOM 3156 C CA . VAL A 1 413 ? 19.125 31.797 28.375 1 96.25 413 VAL A CA 1
ATOM 3157 C C . VAL A 1 413 ? 19.219 31.797 29.891 1 96.25 413 VAL A C 1
ATOM 3159 O O . VAL A 1 413 ? 19.328 30.734 30.516 1 96.25 413 VAL A O 1
ATOM 3162 N N . TYR A 1 414 ? 19.188 32.969 30.516 1 96.19 414 TYR A N 1
ATOM 3163 C CA . TYR A 1 414 ? 19.188 33.125 31.969 1 96.19 414 TYR A CA 1
ATOM 3164 C C . TYR A 1 414 ? 17.922 33.844 32.438 1 96.19 414 TYR A C 1
ATOM 3166 O O . TYR A 1 414 ? 17.484 34.812 31.812 1 96.19 414 TYR A O 1
ATOM 3174 N N . ILE A 1 415 ? 17.328 33.344 33.406 1 96.81 415 ILE A N 1
ATOM 3175 C CA . ILE A 1 415 ? 16.234 34 34.125 1 96.81 415 ILE A CA 1
ATOM 3176 C C . ILE A 1 415 ? 16.625 34.219 35.594 1 96.81 415 ILE A C 1
ATOM 3178 O O . ILE A 1 415 ? 17.047 33.312 36.281 1 96.81 415 ILE A O 1
ATOM 3182 N N . HIS A 1 416 ? 16.516 35.469 36.031 1 96.19 416 HIS A N 1
ATOM 3183 C CA . HIS A 1 416 ? 16.922 35.812 37.406 1 96.19 416 HIS A CA 1
ATOM 3184 C C . HIS A 1 416 ? 15.766 36.438 38.156 1 96.19 416 HIS A C 1
ATOM 3186 O O . HIS A 1 416 ? 15.102 37.344 37.688 1 96.19 416 HIS A O 1
ATOM 3192 N N . PHE A 1 417 ? 15.539 35.938 39.344 1 96.69 417 PHE A N 1
ATOM 3193 C CA . PHE A 1 417 ? 14.625 36.5 40.344 1 96.69 417 PHE A CA 1
ATOM 3194 C C . PHE A 1 417 ? 15.391 37 41.562 1 96.69 417 PHE A C 1
ATOM 3196 O O . PHE A 1 417 ? 16.109 36.25 42.188 1 96.69 417 PHE A O 1
ATOM 3203 N N . ASN A 1 418 ? 15.258 38.219 41.875 1 95.81 418 ASN A N 1
ATOM 3204 C CA . ASN A 1 418 ? 15.93 38.688 43.062 1 95.81 418 ASN A CA 1
ATOM 3205 C C . ASN A 1 418 ? 15.227 38.188 44.344 1 95.81 418 ASN A C 1
ATOM 3207 O O . ASN A 1 418 ? 14.195 37.5 44.25 1 95.81 418 ASN A O 1
ATOM 3211 N N . SER A 1 419 ? 15.789 38.531 45.469 1 95.12 419 SER A N 1
ATOM 3212 C CA . SER A 1 419 ? 15.281 38 46.75 1 95.12 419 SER A CA 1
ATOM 3213 C C . SER A 1 419 ? 13.852 38.469 47 1 95.12 419 SER A C 1
ATOM 3215 O O . SER A 1 419 ? 13.016 37.688 47.469 1 95.12 419 SER A O 1
ATOM 3217 N N . VAL A 1 420 ? 13.562 39.656 46.656 1 94.75 420 VAL A N 1
ATOM 3218 C CA . VAL A 1 420 ? 12.227 40.219 46.844 1 94.75 420 VAL A CA 1
ATOM 3219 C C . VAL A 1 420 ? 11.219 39.5 45.969 1 94.75 420 VAL A C 1
ATOM 3221 O O . VAL A 1 420 ? 10.125 39.156 46.406 1 94.75 420 VAL A O 1
ATOM 3224 N N . ALA A 1 421 ? 11.617 39.281 44.719 1 94.62 421 ALA A N 1
ATOM 3225 C CA . ALA A 1 421 ? 10.742 38.594 43.781 1 94.62 421 ALA A CA 1
ATOM 3226 C C . ALA A 1 421 ? 10.438 37.188 44.25 1 94.62 421 ALA A C 1
ATOM 3228 O O . ALA A 1 421 ? 9.273 36.75 44.219 1 94.62 421 ALA A O 1
ATOM 3229 N N . MET A 1 422 ? 11.438 36.469 44.719 1 93.69 422 MET A N 1
ATOM 3230 C CA . MET A 1 422 ? 11.242 35.094 45.156 1 93.69 422 MET A CA 1
ATOM 3231 C C . MET A 1 422 ? 10.359 35.031 46.406 1 93.69 422 MET A C 1
ATOM 3233 O O . MET A 1 422 ? 9.492 34.156 46.5 1 93.69 422 MET A O 1
ATOM 3237 N N . SER A 1 423 ? 10.578 35.969 47.25 1 91.56 423 SER A N 1
ATOM 3238 C CA . SER A 1 423 ? 9.758 36 48.469 1 91.56 423 SER A CA 1
ATOM 3239 C C . SER A 1 423 ? 8.297 36.281 48.125 1 91.56 423 SER A C 1
ATOM 3241 O O . SER A 1 423 ? 7.395 35.625 48.656 1 91.56 423 SER A O 1
ATOM 3243 N N . PHE A 1 424 ? 8.102 37.188 47.25 1 90.12 424 PHE A N 1
ATOM 3244 C CA . PHE A 1 424 ? 6.746 37.594 46.875 1 90.12 424 PHE A CA 1
ATOM 3245 C C . PHE A 1 424 ? 6.047 36.469 46.125 1 90.12 424 PHE A C 1
ATOM 3247 O O . PHE A 1 424 ? 4.926 36.094 46.469 1 90.12 424 PHE A O 1
ATOM 3254 N N . LEU A 1 425 ? 6.738 35.906 45.094 1 88.88 425 LEU A N 1
ATOM 3255 C CA . LEU A 1 425 ? 6.137 34.969 44.188 1 88.88 425 LEU A CA 1
ATOM 3256 C C . LEU A 1 425 ? 5.926 33.625 44.875 1 88.88 425 LEU A C 1
ATOM 3258 O O . LEU A 1 425 ? 5.066 32.844 44.469 1 88.88 425 LEU A O 1
ATOM 3262 N N . THR A 1 426 ? 6.641 33.375 46 1 86.81 426 THR A N 1
ATOM 3263 C CA . THR A 1 426 ? 6.504 32.094 46.688 1 86.81 426 THR A CA 1
ATOM 3264 C C . THR A 1 426 ? 5.809 32.312 48.031 1 86.81 426 THR A C 1
ATOM 3266 O O . THR A 1 426 ? 5.797 31.391 48.875 1 86.81 426 THR A O 1
ATOM 3269 N N . ASN A 1 427 ? 5.375 33.469 48.219 1 83.75 427 ASN A N 1
ATOM 3270 C CA . ASN A 1 427 ? 4.699 33.812 49.438 1 83.75 427 ASN A CA 1
ATOM 3271 C C . ASN A 1 427 ? 5.582 33.562 50.656 1 83.75 427 ASN A C 1
ATOM 3273 O O . ASN A 1 427 ? 5.145 32.938 51.625 1 83.75 427 ASN A O 1
ATOM 3277 N N . GLY A 1 428 ? 6.801 33.844 50.469 1 86 428 GLY A N 1
ATOM 3278 C CA . GLY A 1 428 ? 7.719 33.812 51.594 1 86 428 GLY A CA 1
ATOM 3279 C C . GLY A 1 428 ? 8.414 32.469 51.75 1 86 428 GLY A C 1
ATOM 3280 O O . GLY A 1 428 ? 9.297 32.312 52.594 1 86 428 GLY A O 1
ATOM 3281 N N . SER A 1 429 ? 8.141 31.531 50.969 1 86 429 SER A N 1
ATOM 3282 C CA . SER A 1 429 ? 8.75 30.219 51.062 1 86 429 SER A CA 1
ATOM 3283 C C . SER A 1 429 ? 10.219 30.25 50.656 1 86 429 SER A C 1
ATOM 3285 O O . SER A 1 429 ? 11.016 29.422 51.156 1 86 429 SER A O 1
ATOM 3287 N N . ARG A 1 430 ? 10.516 31.141 49.812 1 89.69 430 ARG A N 1
ATOM 3288 C CA . ARG A 1 430 ? 11.898 31.344 49.375 1 89.69 430 ARG A CA 1
ATOM 3289 C C . ARG A 1 430 ? 12.297 32.812 49.5 1 89.69 430 ARG A C 1
ATOM 3291 O O . ARG A 1 430 ? 11.594 33.688 48.969 1 89.69 430 ARG A O 1
ATOM 3298 N N . ILE A 1 431 ? 13.383 33.062 50.125 1 91.88 431 ILE A N 1
ATOM 3299 C CA . ILE A 1 431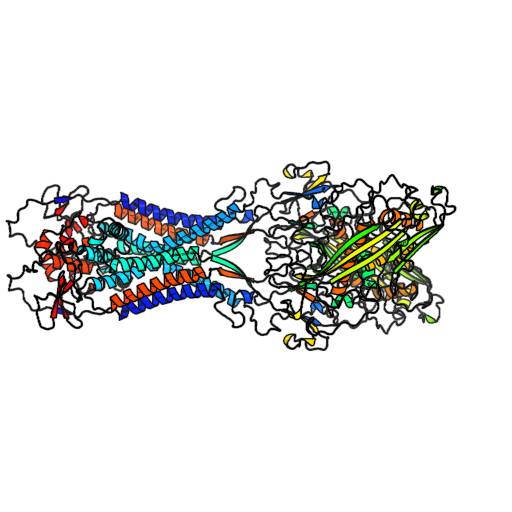 ? 13.75 34.438 50.344 1 91.88 431 ILE A CA 1
ATOM 3300 C C . ILE A 1 431 ? 15.102 34.719 49.688 1 91.88 431 ILE A C 1
ATOM 3302 O O . ILE A 1 431 ? 15.594 35.875 49.75 1 91.88 431 ILE A O 1
ATOM 3306 N N . ALA A 1 432 ? 15.727 33.75 49.125 1 92.94 432 ALA A N 1
ATOM 3307 C CA . ALA A 1 432 ? 16.969 33.969 48.406 1 92.94 432 ALA A CA 1
ATOM 3308 C C . ALA A 1 432 ? 16.719 34.156 46.906 1 92.94 432 ALA A C 1
ATOM 3310 O O . ALA A 1 432 ? 15.719 33.656 46.375 1 92.94 432 ALA A O 1
ATOM 3311 N N . SER A 1 433 ? 17.609 34.938 46.312 1 95.19 433 SER A N 1
ATOM 3312 C CA . SER A 1 433 ? 17.531 35.094 44.875 1 95.19 433 SER A CA 1
ATOM 3313 C C . SER A 1 433 ? 17.703 33.75 44.156 1 95.19 433 SER A C 1
ATOM 3315 O O . SER A 1 433 ? 18.25 32.812 44.719 1 95.19 433 SER A O 1
ATOM 3317 N N . TRP A 1 434 ? 17.156 33.656 43 1 95.56 434 TRP A N 1
ATOM 3318 C CA . TRP A 1 434 ? 17.203 32.406 42.219 1 95.56 434 TRP A CA 1
ATOM 3319 C C . TRP A 1 434 ? 17.5 32.688 40.75 1 95.56 434 TRP A C 1
ATOM 3321 O O . TRP A 1 434 ? 16.781 33.469 40.125 1 95.56 434 TRP A O 1
ATOM 3331 N N . THR A 1 435 ? 18.562 32.188 40.281 1 95.88 435 THR A N 1
ATOM 3332 C CA . THR A 1 435 ? 18.953 32.312 38.875 1 95.88 435 THR A CA 1
ATOM 3333 C C . THR A 1 435 ? 18.953 30.938 38.188 1 95.88 435 THR A C 1
ATOM 3335 O O . THR A 1 435 ? 19.516 29.969 38.719 1 95.88 435 THR A O 1
ATOM 3338 N N . GLN A 1 436 ? 18.25 30.875 37.094 1 96.44 436 GLN A N 1
ATOM 3339 C CA . GLN A 1 436 ? 18.188 29.641 36.281 1 96.44 436 GLN A CA 1
ATOM 3340 C C . GLN A 1 436 ? 18.891 29.828 34.938 1 96.44 436 GLN A C 1
ATOM 3342 O O . GLN A 1 436 ? 18.766 30.875 34.312 1 96.44 436 GLN A O 1
ATOM 3347 N N . ARG A 1 437 ? 19.688 28.891 34.656 1 96.44 437 ARG A N 1
ATOM 3348 C CA . ARG A 1 437 ? 20.297 28.812 33.312 1 96.44 437 ARG A CA 1
ATOM 3349 C C . ARG A 1 437 ? 19.625 27.75 32.469 1 96.44 437 ARG A C 1
ATOM 3351 O O . ARG A 1 437 ? 19.547 26.578 32.875 1 96.44 437 ARG A O 1
ATOM 3358 N N . ILE A 1 438 ? 19.109 28.125 31.344 1 96.5 438 ILE A N 1
ATOM 3359 C CA . ILE A 1 438 ? 18.469 27.219 30.406 1 96.5 438 ILE A CA 1
ATOM 3360 C C . ILE A 1 438 ? 19.359 27.031 29.188 1 96.5 438 ILE A C 1
ATOM 3362 O O . ILE A 1 438 ? 19.766 28 28.547 1 96.5 438 ILE A O 1
ATOM 3366 N N . ARG A 1 439 ? 19.719 25.781 28.891 1 96.62 439 ARG A N 1
ATOM 3367 C CA . ARG A 1 439 ? 20.5 25.422 27.719 1 96.62 439 ARG A CA 1
ATOM 3368 C C . ARG A 1 439 ? 19.688 24.562 26.75 1 96.62 439 ARG A C 1
ATOM 3370 O O . ARG A 1 439 ? 18.953 23.688 27.172 1 96.62 439 ARG A O 1
ATOM 3377 N N . ALA A 1 440 ? 19.734 24.969 25.5 1 95.19 440 ALA A N 1
ATOM 3378 C CA . ALA A 1 440 ? 19.062 24.203 24.453 1 95.19 440 ALA A CA 1
ATOM 3379 C C . ALA A 1 440 ? 20.062 23.766 23.375 1 95.19 440 ALA A C 1
ATOM 3381 O O . ALA A 1 440 ? 20.891 24.562 22.922 1 95.19 440 ALA A O 1
ATOM 3382 N N . ASN A 1 441 ? 20.109 22.516 23.109 1 95.25 441 ASN A N 1
ATOM 3383 C CA . ASN A 1 441 ? 20.859 21.953 21.984 1 95.25 441 ASN A CA 1
ATOM 3384 C C . ASN A 1 441 ? 19.953 21.547 20.844 1 95.25 441 ASN A C 1
ATOM 3386 O O . ASN A 1 441 ? 19.078 20.703 21 1 95.25 441 ASN A O 1
ATOM 3390 N N . THR A 1 442 ? 20.141 22.203 19.734 1 95.56 442 THR A N 1
ATOM 3391 C CA . THR A 1 442 ? 19.312 21.922 18.562 1 95.56 442 THR A CA 1
ATOM 3392 C C . THR A 1 442 ? 20.141 21.328 17.438 1 95.56 442 THR A C 1
ATOM 3394 O O . THR A 1 442 ? 21.219 21.828 17.109 1 95.56 442 THR A O 1
ATOM 3397 N N . THR A 1 443 ? 19.641 20.25 16.891 1 95.5 443 THR A N 1
ATOM 3398 C CA . THR A 1 443 ? 20.266 19.594 15.75 1 95.5 443 THR A CA 1
ATOM 3399 C C . THR A 1 443 ? 19.406 19.766 14.5 1 95.5 443 THR A C 1
ATOM 3401 O O . THR A 1 443 ? 18.188 19.562 14.539 1 95.5 443 THR A O 1
ATOM 3404 N N . ALA A 1 444 ? 20.031 20.203 13.438 1 96.81 444 ALA A N 1
ATOM 3405 C CA . ALA A 1 444 ? 19.391 20.312 12.125 1 96.81 444 ALA A CA 1
ATOM 3406 C C . ALA A 1 444 ? 19.984 19.312 11.141 1 96.81 444 ALA A C 1
ATOM 3408 O O . ALA A 1 444 ? 21.188 19.062 11.156 1 96.81 444 ALA A O 1
ATOM 3409 N N . GLY A 1 445 ? 19.141 18.766 10.367 1 96.44 445 GLY A N 1
ATOM 3410 C CA . GLY A 1 445 ? 19.594 17.828 9.344 1 96.44 445 GLY A CA 1
ATOM 3411 C C . GLY A 1 445 ? 18.453 17.281 8.492 1 96.44 445 GLY A C 1
ATOM 3412 O O . GLY A 1 445 ? 17.344 17.828 8.516 1 96.44 445 GLY A O 1
ATOM 3413 N N . TYR A 1 446 ? 18.828 16.312 7.668 1 96.44 446 TYR A N 1
ATOM 3414 C CA . TYR A 1 446 ? 17.875 15.711 6.746 1 96.44 446 TYR A CA 1
ATOM 3415 C C . TYR A 1 446 ? 17.719 14.219 7.016 1 96.44 446 TYR A C 1
ATOM 3417 O O . TYR A 1 446 ? 18.609 13.578 7.57 1 96.44 446 TYR A O 1
ATOM 3425 N N . PHE A 1 447 ? 16.531 13.719 6.723 1 94.06 447 PHE A N 1
ATOM 3426 C CA . PHE A 1 447 ? 16.25 12.297 6.84 1 94.06 447 PHE A CA 1
ATOM 3427 C C . PHE A 1 447 ? 15.406 11.82 5.656 1 94.06 447 PHE A C 1
ATOM 3429 O O . PHE A 1 447 ? 14.719 12.617 5.016 1 94.06 447 PHE A O 1
ATOM 3436 N N . MET A 1 448 ? 15.516 10.617 5.398 1 94.19 448 MET A N 1
ATOM 3437 C CA . MET A 1 448 ? 14.742 10.055 4.297 1 94.19 448 MET A CA 1
ATOM 3438 C C . MET A 1 448 ? 13.328 9.703 4.75 1 94.19 448 MET A C 1
ATOM 3440 O O . MET A 1 448 ? 13.148 9.102 5.812 1 94.19 448 MET A O 1
ATOM 3444 N N . LEU A 1 449 ? 12.32 10.133 4.012 1 93.38 449 LEU A N 1
ATOM 3445 C CA . LEU A 1 449 ? 10.93 9.789 4.289 1 93.38 449 LEU A CA 1
ATOM 3446 C C . LEU A 1 449 ? 10.656 8.32 4.008 1 93.38 449 LEU A C 1
ATOM 3448 O O . LEU A 1 449 ? 11.352 7.699 3.193 1 93.38 449 LEU A O 1
ATOM 3452 N N . PRO A 1 450 ? 9.695 7.727 4.719 1 90.19 450 PRO A N 1
ATOM 3453 C CA . PRO A 1 450 ? 9.32 6.34 4.422 1 90.19 450 PRO A CA 1
ATOM 3454 C C . PRO A 1 450 ? 8.883 6.141 2.973 1 90.19 450 PRO A C 1
ATOM 3456 O O . PRO A 1 450 ? 8.062 6.902 2.461 1 90.19 450 PRO A O 1
ATOM 3459 N N . ASN A 1 451 ? 9.469 5.199 2.311 1 90.75 451 ASN A N 1
ATOM 3460 C CA . ASN A 1 451 ? 9.156 4.859 0.926 1 90.75 451 ASN A CA 1
ATOM 3461 C C . ASN A 1 451 ? 9.359 3.373 0.654 1 90.75 451 ASN A C 1
ATOM 3463 O O . ASN A 1 451 ? 9.711 2.613 1.56 1 90.75 451 ASN A O 1
ATOM 3467 N N . TYR A 1 452 ? 9.148 2.994 -0.575 1 88.94 452 TYR A N 1
ATOM 3468 C CA . TYR A 1 452 ? 9.203 1.587 -0.951 1 88.94 452 TYR A CA 1
ATOM 3469 C C . TYR A 1 452 ? 10.617 1.043 -0.823 1 88.94 452 TYR A C 1
ATOM 3471 O O . TYR A 1 452 ? 10.812 -0.12 -0.46 1 88.94 452 TYR A O 1
ATOM 3479 N N . MET A 1 453 ? 11.625 1.818 -0.973 1 85.31 453 MET A N 1
ATOM 3480 C CA . MET A 1 453 ? 13.016 1.379 -0.975 1 85.31 453 MET A CA 1
ATOM 3481 C C . MET A 1 453 ? 13.508 1.123 0.446 1 85.31 453 MET A C 1
ATOM 3483 O O . MET A 1 453 ? 14.414 0.316 0.658 1 85.31 453 MET A O 1
ATOM 3487 N N . ASN A 1 454 ? 12.984 1.869 1.413 1 88.69 454 ASN A N 1
ATOM 3488 C CA . ASN A 1 454 ? 13.398 1.65 2.795 1 88.69 454 ASN A CA 1
ATOM 3489 C C . ASN A 1 454 ? 12.32 0.917 3.592 1 88.69 454 ASN A C 1
ATOM 3491 O O . ASN A 1 454 ? 12.195 1.113 4.805 1 88.69 454 ASN A O 1
ATOM 3495 N N . ASN A 1 455 ? 11.5 0.139 2.885 1 86.31 455 ASN A N 1
ATOM 3496 C CA . ASN A 1 455 ? 10.445 -0.681 3.477 1 86.31 455 ASN A CA 1
ATOM 3497 C C . ASN A 1 455 ? 9.492 0.157 4.324 1 86.31 455 ASN A C 1
ATOM 3499 O O . ASN A 1 455 ? 9.07 -0.274 5.402 1 86.31 455 ASN A O 1
ATOM 3503 N N . TYR A 1 456 ? 9.281 1.438 3.904 1 84.75 456 TYR A N 1
ATOM 3504 C CA . TYR A 1 456 ? 8.32 2.354 4.512 1 84.75 456 TYR A CA 1
ATOM 3505 C C . TYR A 1 456 ? 8.68 2.639 5.965 1 84.75 456 TYR A C 1
ATOM 3507 O O . TYR A 1 456 ? 7.801 2.75 6.82 1 84.75 456 TYR A O 1
ATOM 3515 N N . GLN A 1 457 ? 10 2.738 6.18 1 84 457 GLN A N 1
ATOM 3516 C CA . GLN A 1 457 ? 10.523 3.117 7.492 1 84 457 GLN A CA 1
ATOM 3517 C C . GLN A 1 457 ? 11.188 4.492 7.445 1 84 457 GLN A C 1
ATOM 3519 O O . GLN A 1 457 ? 11.734 4.883 6.414 1 84 457 GLN A O 1
ATOM 3524 N N . THR A 1 458 ? 11.039 5.184 8.562 1 87.69 458 THR A N 1
ATOM 3525 C CA . THR A 1 458 ? 11.688 6.484 8.664 1 87.69 458 THR A CA 1
ATOM 3526 C C . THR A 1 458 ? 13.203 6.332 8.648 1 87.69 458 THR A C 1
ATOM 3528 O O . THR A 1 458 ? 13.758 5.516 9.391 1 87.69 458 THR A O 1
ATOM 3531 N N . GLY A 1 459 ? 13.938 7.121 7.801 1 90.31 459 GLY A N 1
ATOM 3532 C CA . GLY A 1 459 ? 15.391 7.082 7.734 1 90.31 459 GLY A CA 1
ATOM 3533 C C . GLY A 1 459 ? 16.062 7.77 8.906 1 90.31 459 GLY A C 1
ATOM 3534 O O . GLY A 1 459 ? 15.445 8.602 9.578 1 90.31 459 GLY A O 1
ATOM 3535 N N . PRO A 1 460 ? 17.25 7.453 9.148 1 90.81 460 PRO A N 1
ATOM 3536 C CA . PRO A 1 460 ? 18.016 8.125 10.203 1 90.81 460 PRO A CA 1
ATOM 3537 C C . PRO A 1 460 ? 18.422 9.547 9.828 1 90.81 460 PRO A C 1
ATOM 3539 O O . PRO A 1 460 ? 18.266 9.953 8.672 1 90.81 460 PRO A O 1
ATOM 3542 N N . LEU A 1 461 ? 18.812 10.281 10.898 1 93.38 461 LEU A N 1
ATOM 3543 C CA . LEU A 1 461 ? 19.422 11.578 10.648 1 93.38 461 LEU A CA 1
ATOM 3544 C C . LEU A 1 461 ? 20.734 11.414 9.867 1 93.38 461 LEU A C 1
ATOM 3546 O O . LEU A 1 461 ? 21.609 10.656 10.266 1 93.38 461 LEU A O 1
ATOM 3550 N N . LEU A 1 462 ? 20.844 12.148 8.75 1 95.62 462 LEU A N 1
ATOM 3551 C CA . LEU A 1 462 ? 22.016 12.008 7.895 1 95.62 462 LEU A CA 1
ATOM 3552 C C . LEU A 1 462 ? 23.141 12.906 8.375 1 95.62 462 LEU A C 1
ATOM 3554 O O . LEU A 1 462 ? 22.922 14.078 8.695 1 95.62 462 LEU A O 1
ATOM 3558 N N . GLU A 1 463 ? 24.312 12.336 8.352 1 96.25 463 GLU A N 1
ATOM 3559 C CA . GLU A 1 463 ? 25.484 13.125 8.703 1 96.25 463 GLU A CA 1
ATOM 3560 C C . GLU A 1 463 ? 25.875 14.07 7.562 1 96.25 463 GLU A C 1
ATOM 3562 O O . GLU A 1 463 ? 26.266 15.211 7.801 1 96.25 463 GLU A O 1
ATOM 3567 N N . THR A 1 464 ? 25.781 13.523 6.445 1 95.88 464 THR A N 1
ATOM 3568 C CA . THR A 1 464 ? 26.031 14.312 5.238 1 95.88 464 THR A CA 1
ATOM 3569 C C . THR A 1 464 ? 24.875 14.141 4.238 1 95.88 464 THR A C 1
ATOM 3571 O O . THR A 1 464 ? 24.328 13.055 4.105 1 95.88 464 THR A O 1
ATOM 3574 N N . PHE A 1 465 ? 24.516 15.203 3.668 1 94.44 465 PHE A N 1
ATOM 3575 C CA . PHE A 1 465 ? 23.469 15.141 2.654 1 94.44 465 PHE A CA 1
ATOM 3576 C C . PHE A 1 465 ? 23.766 16.094 1.5 1 94.44 465 PHE A C 1
ATOM 3578 O O . PHE A 1 465 ? 23.875 17.297 1.694 1 94.44 465 PHE A O 1
ATOM 3585 N N . ASP A 1 466 ? 24 15.406 0.394 1 89.12 466 ASP A N 1
ATOM 3586 C CA . ASP A 1 466 ? 24.203 16.156 -0.838 1 89.12 466 ASP A CA 1
ATOM 3587 C C . ASP A 1 466 ? 23.016 15.992 -1.791 1 89.12 466 ASP A C 1
ATOM 3589 O O . ASP A 1 466 ? 22.812 14.906 -2.346 1 89.12 466 ASP A O 1
ATOM 3593 N N . LEU A 1 467 ? 22.312 17.078 -1.948 1 85.94 467 LEU A N 1
ATOM 3594 C CA . LEU A 1 467 ? 21.109 17.047 -2.779 1 85.94 467 LEU A CA 1
ATOM 3595 C C . LEU A 1 467 ? 21.469 16.703 -4.223 1 85.94 467 LEU A C 1
ATOM 3597 O O . LEU A 1 467 ? 20.672 16.047 -4.918 1 85.94 467 LEU A O 1
ATOM 3601 N N . ALA A 1 468 ? 22.594 17.047 -4.688 1 77.38 468 ALA A N 1
ATOM 3602 C CA . ALA A 1 468 ? 23 16.828 -6.074 1 77.38 468 ALA A CA 1
ATOM 3603 C C . ALA A 1 468 ? 23.266 15.352 -6.344 1 77.38 468 ALA A C 1
ATOM 3605 O O . ALA A 1 468 ? 23.078 14.883 -7.469 1 77.38 468 ALA A O 1
ATOM 3606 N N . THR A 1 469 ? 23.641 14.648 -5.348 1 78.19 469 THR A N 1
ATOM 3607 C CA . THR A 1 469 ? 23.984 13.242 -5.535 1 78.19 469 THR A CA 1
ATOM 3608 C C . THR A 1 469 ? 22.844 12.344 -5.059 1 78.19 469 THR A C 1
ATOM 3610 O O . THR A 1 469 ? 22.891 11.125 -5.215 1 78.19 469 THR A O 1
ATOM 3613 N N . SER A 1 470 ? 21.906 12.984 -4.5 1 81.81 470 SER A N 1
ATOM 3614 C CA . SER A 1 470 ? 20.781 12.211 -4 1 81.81 470 SER A CA 1
ATOM 3615 C C . SER A 1 470 ? 19.812 11.844 -5.129 1 81.81 470 SER A C 1
ATOM 3617 O O . SER A 1 470 ? 19.906 12.398 -6.227 1 81.81 470 SER A O 1
ATOM 3619 N N . PHE A 1 471 ? 18.969 10.93 -4.918 1 77.69 471 PHE A N 1
ATOM 3620 C CA . PHE A 1 471 ? 17.969 10.523 -5.895 1 77.69 471 PHE A CA 1
ATOM 3621 C C . PHE A 1 471 ? 16.672 11.32 -5.711 1 77.69 471 PHE A C 1
ATOM 3623 O O . PHE A 1 471 ? 15.633 10.953 -6.262 1 77.69 471 PHE A O 1
ATOM 3630 N N . ASP A 1 472 ? 16.797 12.406 -4.926 1 85.5 472 ASP A N 1
ATOM 3631 C CA . ASP A 1 472 ? 15.641 13.281 -4.754 1 85.5 472 ASP A CA 1
ATOM 3632 C C . ASP A 1 472 ? 15.25 13.945 -6.07 1 85.5 472 ASP A C 1
ATOM 3634 O O . ASP A 1 472 ? 16.109 14.25 -6.895 1 85.5 472 ASP A O 1
ATOM 3638 N N . PRO A 1 473 ? 13.914 14.125 -6.172 1 80.12 473 PRO A N 1
ATOM 3639 C CA . PRO A 1 473 ? 13.516 14.914 -7.336 1 80.12 473 PRO A CA 1
ATOM 3640 C C . PRO A 1 473 ? 14.164 16.297 -7.363 1 80.12 473 PRO A C 1
ATOM 3642 O O . PRO A 1 473 ? 14.289 16.938 -6.324 1 80.12 473 PRO A O 1
ATOM 3645 N N . GLU A 1 474 ? 14.602 16.641 -8.523 1 80.06 474 GLU A N 1
ATOM 3646 C CA . GLU A 1 474 ? 15.258 17.938 -8.672 1 80.06 474 GLU A CA 1
ATOM 3647 C C . GLU A 1 474 ? 14.242 19.078 -8.633 1 80.06 474 GLU A C 1
ATOM 3649 O O . GLU A 1 474 ? 13.148 18.953 -9.188 1 80.06 474 GLU A O 1
ATOM 3654 N N . ASN A 1 475 ? 14.617 20.078 -7.906 1 80.44 475 ASN A N 1
ATOM 3655 C CA . ASN A 1 475 ? 13.805 21.281 -7.852 1 80.44 475 ASN A CA 1
ATOM 3656 C C . ASN A 1 475 ? 14.422 22.406 -8.672 1 80.44 475 ASN A C 1
ATOM 3658 O O . ASN A 1 475 ? 15.461 22.953 -8.297 1 80.44 475 ASN A O 1
ATOM 3662 N N . VAL A 1 476 ? 13.75 22.703 -9.758 1 77.56 476 VAL A N 1
ATOM 3663 C CA . VAL A 1 476 ? 14.219 23.734 -10.672 1 77.56 476 VAL A CA 1
ATOM 3664 C C . VAL A 1 476 ? 13.453 25.031 -10.43 1 77.56 476 VAL A C 1
ATOM 3666 O O . VAL A 1 476 ? 12.219 25.031 -10.367 1 77.56 476 VAL A O 1
ATOM 3669 N N . ILE A 1 477 ? 14.234 26.031 -10.297 1 76.06 477 ILE A N 1
ATOM 3670 C CA . ILE A 1 477 ? 13.641 27.328 -10.016 1 76.06 477 ILE A CA 1
ATOM 3671 C C . ILE A 1 477 ? 13.938 28.297 -11.164 1 76.06 477 ILE A C 1
ATOM 3673 O O . ILE A 1 477 ? 15.094 28.484 -11.531 1 76.06 477 ILE A O 1
ATOM 3677 N N . VAL A 1 478 ? 12.852 28.734 -11.758 1 71.94 478 VAL A N 1
ATOM 3678 C CA . VAL A 1 478 ? 13.039 29.641 -12.891 1 71.94 478 VAL A CA 1
ATOM 3679 C C . VAL A 1 478 ? 12.258 30.922 -12.656 1 71.94 478 VAL A C 1
ATOM 3681 O O . VAL A 1 478 ? 11.258 30.938 -11.93 1 71.94 478 VAL A O 1
ATOM 3684 N N . ASP A 1 479 ? 12.781 31.953 -13.266 1 68.62 479 ASP A N 1
ATOM 3685 C CA . ASP A 1 479 ? 12.062 33.219 -13.219 1 68.62 479 ASP A CA 1
ATOM 3686 C C . ASP A 1 479 ? 10.945 33.25 -14.258 1 68.62 479 ASP A C 1
ATOM 3688 O O . ASP A 1 479 ? 10.969 32.5 -15.227 1 68.62 479 ASP A O 1
ATOM 3692 N N . GLN A 1 480 ? 9.852 33.938 -14.047 1 60.25 480 GLN A N 1
ATOM 3693 C CA . GLN A 1 480 ? 8.68 34.062 -14.914 1 60.25 480 GLN A CA 1
ATOM 3694 C C . GLN A 1 480 ? 9.102 34.281 -16.359 1 60.25 480 GLN A C 1
ATOM 3696 O O . GLN A 1 480 ? 8.453 33.812 -17.297 1 60.25 480 GLN A O 1
ATOM 3701 N N . GLU A 1 481 ? 9.992 35 -16.609 1 57.59 481 GLU A N 1
ATOM 3702 C CA . GLU A 1 481 ? 10.359 35.375 -17.969 1 57.59 481 GLU A CA 1
ATOM 3703 C C . GLU A 1 481 ? 11.094 34.25 -18.672 1 57.59 481 GLU A C 1
ATOM 3705 O O . GLU A 1 481 ? 11.305 34.281 -19.891 1 57.59 481 GLU A O 1
ATOM 3710 N N . GLU A 1 482 ? 11.375 33.281 -17.906 1 55.22 482 GLU A N 1
ATOM 3711 C CA . GLU A 1 482 ? 12.211 32.281 -18.531 1 55.22 482 GLU A CA 1
ATOM 3712 C C . GLU A 1 482 ? 11.367 31.094 -19.031 1 55.22 482 GLU A C 1
ATOM 3714 O O . GLU A 1 482 ? 10.484 30.609 -18.328 1 55.22 482 GLU A O 1
ATOM 3719 N N . SER A 1 483 ? 10.844 31 -20.312 1 51.19 483 SER A N 1
ATOM 3720 C CA . SER A 1 483 ? 10.086 29.938 -20.984 1 51.19 483 SER A CA 1
ATOM 3721 C C . SER A 1 483 ? 10.68 28.562 -20.703 1 51.19 483 SER A C 1
ATOM 3723 O O . SER A 1 483 ? 10.102 27.547 -21.078 1 51.19 483 SER A O 1
ATOM 3725 N N . MET A 1 484 ? 10.906 27.875 -19.594 1 53.09 484 MET A N 1
ATOM 3726 C CA . MET A 1 484 ? 12.078 27 -19.594 1 53.09 484 MET A CA 1
ATOM 3727 C C . MET A 1 484 ? 11.656 25.531 -19.656 1 53.09 484 MET A C 1
ATOM 3729 O O . MET A 1 484 ? 10.781 25.109 -18.906 1 53.09 484 MET A O 1
ATOM 3733 N N . ASP A 1 485 ? 11.766 24.938 -20.703 1 56.06 485 ASP A N 1
ATOM 3734 C CA . ASP A 1 485 ? 11.898 23.484 -20.781 1 56.06 485 ASP A CA 1
ATOM 3735 C C . ASP A 1 485 ? 12.859 22.969 -19.719 1 56.06 485 ASP A C 1
ATOM 3737 O O . ASP A 1 485 ? 14.07 23.203 -19.797 1 56.06 485 ASP A O 1
ATOM 3741 N N . VAL A 1 486 ? 12.414 22.5 -18.656 1 59.25 486 VAL A N 1
ATOM 3742 C CA . VAL A 1 486 ? 13.203 21.969 -17.547 1 59.25 486 VAL A CA 1
ATOM 3743 C C . VAL A 1 486 ? 14.352 21.125 -18.078 1 59.25 486 VAL A C 1
ATOM 3745 O O . VAL A 1 486 ? 15.43 21.078 -17.469 1 59.25 486 VAL A O 1
ATOM 3748 N N . ARG A 1 487 ? 14.203 20.609 -19.266 1 60.12 487 ARG A N 1
ATOM 3749 C CA . ARG A 1 487 ? 15.211 19.734 -19.844 1 60.12 487 ARG A CA 1
ATOM 3750 C C . ARG A 1 487 ? 16.422 20.531 -20.328 1 60.12 487 ARG A C 1
ATOM 3752 O O . ARG A 1 487 ? 17.516 20 -20.422 1 60.12 487 ARG A O 1
ATOM 3759 N N . ALA A 1 488 ? 16.078 21.688 -20.594 1 60.81 488 ALA A N 1
ATOM 3760 C CA . ALA A 1 488 ? 17.125 22.516 -21.188 1 60.81 488 ALA A CA 1
ATOM 3761 C C . ALA A 1 488 ? 17.844 23.328 -20.125 1 60.81 488 ALA A C 1
ATOM 3763 O O . ALA A 1 488 ? 18.828 24 -20.406 1 60.81 488 ALA A O 1
ATOM 3764 N N . LEU A 1 489 ? 17.297 23.094 -18.938 1 63.25 489 LEU A N 1
ATOM 3765 C CA . LEU A 1 489 ? 17.859 23.969 -17.922 1 63.25 489 LEU A CA 1
ATOM 3766 C C . LEU A 1 489 ? 19.125 23.344 -17.312 1 63.25 489 LEU A C 1
ATOM 3768 O O . LEU A 1 489 ? 19.172 22.141 -17.078 1 63.25 489 LEU A O 1
ATOM 3772 N N . ASP A 1 490 ? 20.234 24.172 -17.234 1 66.94 490 ASP A N 1
ATOM 3773 C CA . ASP A 1 490 ? 21.5 23.75 -16.656 1 66.94 490 ASP A CA 1
ATOM 3774 C C . ASP A 1 490 ? 21.438 23.703 -15.133 1 66.94 490 ASP A C 1
ATOM 3776 O O . ASP A 1 490 ? 20.406 24.031 -14.547 1 66.94 490 ASP A O 1
ATOM 3780 N N . ASN A 1 491 ? 22.484 23.188 -14.508 1 73.38 491 ASN A N 1
ATOM 3781 C CA . ASN A 1 491 ? 22.594 22.984 -13.07 1 73.38 491 ASN A CA 1
ATOM 3782 C C . ASN A 1 491 ? 22.5 24.297 -12.297 1 73.38 491 ASN A C 1
ATOM 3784 O O . ASN A 1 491 ? 22.281 24.297 -11.086 1 73.38 491 ASN A O 1
ATOM 3788 N N . SER A 1 492 ? 22.531 25.406 -13.086 1 75.31 492 SER A N 1
ATOM 3789 C CA . SER A 1 492 ? 22.547 26.703 -12.414 1 75.31 492 SER A CA 1
ATOM 3790 C C . SER A 1 492 ? 21.156 27.047 -11.867 1 75.31 492 SER A C 1
ATOM 3792 O O . SER A 1 492 ? 21.031 27.922 -11.008 1 75.31 492 SER A O 1
ATOM 3794 N N . HIS A 1 493 ? 20.172 26.281 -12.312 1 77.81 493 HIS A N 1
ATOM 3795 C CA . HIS A 1 493 ? 18.812 26.578 -11.859 1 77.81 493 HIS A CA 1
ATOM 3796 C C . HIS A 1 493 ? 18.312 25.516 -10.898 1 77.81 493 HIS A C 1
ATOM 3798 O O . HIS A 1 493 ? 17.156 25.578 -10.445 1 77.81 493 HIS A O 1
ATOM 3804 N N . VAL A 1 494 ? 19.188 24.594 -10.578 1 78.44 494 VAL A N 1
ATOM 3805 C CA . VAL A 1 494 ? 18.75 23.453 -9.781 1 78.44 494 VAL A CA 1
ATOM 3806 C C . VAL A 1 494 ? 19.234 23.609 -8.344 1 78.44 494 VAL A C 1
ATOM 3808 O O . VAL A 1 494 ? 20.438 23.781 -8.117 1 78.44 494 VAL A O 1
ATOM 3811 N N . LEU A 1 495 ? 18.281 23.578 -7.465 1 82 495 LEU A N 1
ATOM 3812 C CA . LEU A 1 495 ? 18.625 23.656 -6.051 1 82 495 LEU A CA 1
ATOM 3813 C C . LEU A 1 495 ? 19.594 22.547 -5.656 1 82 495 LEU A C 1
ATOM 3815 O O . LEU A 1 495 ? 19.359 21.391 -5.969 1 82 495 LEU A O 1
ATOM 3819 N N . GLY A 1 496 ? 20.719 22.969 -4.93 1 77.12 496 GLY A N 1
ATOM 3820 C CA . GLY A 1 496 ? 21.719 22 -4.488 1 77.12 496 GLY A CA 1
ATOM 3821 C C . GLY A 1 496 ? 22.906 21.906 -5.426 1 77.12 496 GLY A C 1
ATOM 3822 O O . GLY A 1 496 ? 23.969 21.406 -5.043 1 77.12 496 GLY A O 1
ATOM 3823 N N . TYR A 1 497 ? 22.688 22.203 -6.762 1 74.94 497 TYR A N 1
ATOM 3824 C CA . TYR A 1 497 ? 23.781 22.188 -7.723 1 74.94 497 TYR A CA 1
ATOM 3825 C C . TYR A 1 497 ? 24.391 23.578 -7.898 1 74.94 497 TYR A C 1
ATOM 3827 O O . TYR A 1 497 ? 25.594 23.75 -7.785 1 74.94 497 TYR A O 1
ATOM 3835 N N . GLY A 1 498 ? 23.562 24.562 -8.25 1 69.5 498 GLY A N 1
ATOM 3836 C CA . GLY A 1 498 ? 24.109 25.875 -8.547 1 69.5 498 GLY A CA 1
ATOM 3837 C C . GLY A 1 498 ? 23.172 27.016 -8.164 1 69.5 498 GLY A C 1
ATOM 3838 O O . GLY A 1 498 ? 23.422 28.172 -8.508 1 69.5 498 GLY A O 1
ATOM 3839 N N . TYR A 1 499 ? 22.047 26.609 -7.938 1 69 499 TYR A N 1
ATOM 3840 C CA . TYR A 1 499 ? 21.031 27.641 -7.801 1 69 499 TYR A CA 1
ATOM 3841 C C . TYR A 1 499 ? 21.453 28.688 -6.773 1 69 499 TYR A C 1
ATOM 3843 O O . TYR A 1 499 ? 22.188 28.375 -5.828 1 69 499 TYR A O 1
ATOM 3851 N N . PRO A 1 500 ? 21.047 30.141 -7.078 1 64.69 500 PRO A N 1
ATOM 3852 C CA . PRO A 1 500 ? 21.719 31.312 -6.527 1 64.69 500 PRO A CA 1
ATOM 3853 C C . PRO A 1 500 ? 21.906 31.234 -5.016 1 64.69 500 PRO A C 1
ATOM 3855 O O . PRO A 1 500 ? 21.109 30.609 -4.32 1 64.69 500 PRO A O 1
ATOM 3858 N N . ASP A 1 501 ? 23.047 31.672 -4.621 1 73.56 501 ASP A N 1
ATOM 3859 C CA . ASP A 1 501 ? 23.375 31.828 -3.203 1 73.56 501 ASP A CA 1
ATOM 3860 C C . ASP A 1 501 ? 22.391 32.812 -2.525 1 73.56 501 ASP A C 1
ATOM 3862 O O . ASP A 1 501 ? 22 33.812 -3.117 1 73.56 501 ASP A O 1
ATOM 3866 N N . PRO A 1 502 ? 21.906 32.438 -1.445 1 83.06 502 PRO A N 1
ATOM 3867 C CA . PRO A 1 502 ? 20.984 33.312 -0.728 1 83.06 502 PRO A CA 1
ATOM 3868 C C . PRO A 1 502 ? 21.609 34.625 -0.335 1 83.06 502 PRO A C 1
ATOM 3870 O O . PRO A 1 502 ? 22.844 34.719 -0.187 1 83.06 502 PRO A O 1
ATOM 3873 N N . THR A 1 503 ? 20.812 35.688 -0.404 1 82.25 503 THR A N 1
ATOM 3874 C CA . THR A 1 503 ? 21.25 37 0.068 1 82.25 503 THR A CA 1
ATOM 3875 C C . THR A 1 503 ? 21.078 37.125 1.581 1 82.25 503 THR A C 1
ATOM 3877 O O . THR A 1 503 ? 20.109 36.594 2.145 1 82.25 503 THR A O 1
ATOM 3880 N N . PRO A 1 504 ? 22.094 37.781 2.174 1 82.25 504 PRO A N 1
ATOM 3881 C CA . PRO A 1 504 ? 21.969 37.938 3.625 1 82.25 504 PRO A CA 1
ATOM 3882 C C . PRO A 1 504 ? 20.75 38.781 4.02 1 82.25 504 PRO A C 1
ATOM 3884 O O . PRO A 1 504 ? 20.469 39.781 3.375 1 82.25 504 PRO A O 1
ATOM 3887 N N . VAL A 1 505 ? 20.125 38.25 4.949 1 85.25 505 VAL A N 1
ATOM 3888 C CA . VAL A 1 505 ? 18.953 38.938 5.488 1 85.25 505 VAL A CA 1
ATOM 3889 C C . VAL A 1 505 ? 19.328 39.656 6.789 1 85.25 505 VAL A C 1
ATOM 3891 O O . VAL A 1 505 ? 20.109 39.125 7.582 1 85.25 505 VAL A O 1
ATOM 3894 N N . SER A 1 506 ? 18.938 40.875 7.012 1 78.38 506 SER A N 1
ATOM 3895 C CA . SER A 1 506 ? 19.297 41.688 8.172 1 78.38 506 SER A CA 1
ATOM 3896 C C . SER A 1 506 ? 18.812 41.031 9.469 1 78.38 506 SER A C 1
ATOM 3898 O O . SER A 1 506 ? 19.516 41.062 10.484 1 78.38 506 SER A O 1
ATOM 3900 N N . SER A 1 507 ? 17.719 40.469 9.617 1 85.56 507 SER A N 1
ATOM 3901 C CA . SER A 1 507 ? 17.172 39.812 10.797 1 85.56 507 SER A CA 1
ATOM 3902 C C . SER A 1 507 ? 16.719 38.375 10.461 1 85.56 507 SER A C 1
ATOM 3904 O O . SER A 1 507 ? 15.523 38.094 10.461 1 85.56 507 SER A O 1
ATOM 3906 N N . PRO A 1 508 ? 17.844 37.625 10.359 1 90.56 508 PRO A N 1
ATOM 3907 C CA . PRO A 1 508 ? 17.516 36.281 9.906 1 90.56 508 PRO A CA 1
ATOM 3908 C C . PRO A 1 508 ? 16.891 35.406 11 1 90.56 508 PRO A C 1
ATOM 3910 O O . PRO A 1 508 ? 16.797 35.844 12.148 1 90.56 508 PRO A O 1
ATOM 3913 N N . ALA A 1 509 ? 16.453 34.25 10.586 1 93.62 509 ALA A N 1
ATOM 3914 C CA . ALA A 1 509 ? 15.875 33.281 11.531 1 93.62 509 ALA A CA 1
ATOM 3915 C C . ALA A 1 509 ? 16.859 32.969 12.648 1 93.62 509 ALA A C 1
ATOM 3917 O O . ALA A 1 509 ? 18.062 32.812 12.406 1 93.62 509 ALA A O 1
ATOM 3918 N N . LEU A 1 510 ? 16.359 32.875 13.836 1 95.25 510 LEU A N 1
ATOM 3919 C CA . LEU A 1 510 ? 17.172 32.656 15.016 1 95.25 510 LEU A CA 1
ATOM 3920 C C . LEU A 1 510 ? 17.109 31.188 15.453 1 95.25 510 LEU A C 1
ATOM 3922 O O . LEU A 1 510 ? 16.328 30.406 14.891 1 95.25 510 LEU A O 1
ATOM 3926 N N . GLY A 1 511 ? 18 30.859 16.391 1 95.75 511 GLY A N 1
ATOM 3927 C CA . GLY A 1 511 ? 17.844 29.547 17.016 1 95.75 511 GLY A CA 1
ATOM 3928 C C . GLY A 1 511 ? 16.531 29.391 17.766 1 95.75 511 GLY A C 1
ATOM 3929 O O . GLY A 1 511 ? 15.891 30.391 18.094 1 95.75 511 GLY A O 1
ATOM 3930 N N . PRO A 1 512 ? 16.141 28.141 17.984 1 95.69 512 PRO A N 1
ATOM 3931 C CA . PRO A 1 512 ? 14.82 27.906 18.578 1 95.69 512 PRO A CA 1
ATOM 3932 C C . PRO A 1 512 ? 14.703 28.469 19.984 1 95.69 512 PRO A C 1
ATOM 3934 O O . PRO A 1 512 ? 13.648 28.984 20.359 1 95.69 512 PRO A O 1
ATOM 3937 N N . LEU A 1 513 ? 15.719 28.391 20.812 1 96.56 513 LEU A N 1
ATOM 3938 C CA . LEU A 1 513 ? 15.625 28.891 22.172 1 96.56 513 LEU A CA 1
ATOM 3939 C C . LEU A 1 513 ? 15.5 30.406 22.188 1 96.56 513 LEU A C 1
ATOM 3941 O O . LEU A 1 513 ? 14.695 30.953 22.938 1 96.56 513 LEU A O 1
ATOM 3945 N N . LEU A 1 514 ? 16.359 31.031 21.438 1 96 514 LEU A N 1
ATOM 3946 C CA . LEU A 1 514 ? 16.297 32.5 21.344 1 96 514 LEU A CA 1
ATOM 3947 C C . LEU A 1 514 ? 14.938 32.938 20.797 1 96 514 LEU A C 1
ATOM 3949 O O . LEU A 1 514 ? 14.367 33.906 21.281 1 96 514 LEU A O 1
ATOM 3953 N N . THR A 1 515 ? 14.461 32.25 19.781 1 94.94 515 THR A N 1
ATOM 3954 C CA . THR A 1 515 ? 13.148 32.562 19.219 1 94.94 515 THR A CA 1
ATOM 3955 C C . THR A 1 515 ? 12.055 32.406 20.281 1 94.94 515 THR A C 1
ATOM 3957 O O . THR A 1 515 ? 11.18 33.281 20.406 1 94.94 515 THR A O 1
ATOM 3960 N N . ALA A 1 516 ? 12.094 31.359 20.984 1 94.94 516 ALA A N 1
ATOM 3961 C CA . ALA A 1 516 ? 11.109 31.125 22.047 1 94.94 516 ALA A CA 1
ATOM 3962 C C . ALA A 1 516 ? 11.195 32.188 23.125 1 94.94 516 ALA A C 1
ATOM 3964 O O . ALA A 1 516 ? 10.164 32.656 23.625 1 94.94 516 ALA A O 1
ATOM 3965 N N . THR A 1 517 ? 12.367 32.562 23.5 1 96.12 517 THR A N 1
ATOM 3966 C CA . THR A 1 517 ? 12.555 33.594 24.516 1 96.12 517 THR A CA 1
ATOM 3967 C C . THR A 1 517 ? 11.977 34.906 24.062 1 96.12 517 THR A C 1
ATOM 3969 O O . THR A 1 517 ? 11.289 35.594 24.828 1 96.12 517 THR A O 1
ATOM 3972 N N . LYS A 1 518 ? 12.273 35.25 22.844 1 92.81 518 LYS A N 1
ATOM 3973 C CA . LYS A 1 518 ? 11.734 36.5 22.312 1 92.81 518 LYS A CA 1
ATOM 3974 C C . LYS A 1 518 ? 10.219 36.438 22.188 1 92.81 518 LYS A C 1
ATOM 3976 O O . LYS A 1 518 ? 9.539 37.469 22.359 1 92.81 518 LYS A O 1
ATOM 3981 N N . ALA A 1 519 ? 9.719 35.312 21.938 1 92.19 519 ALA A N 1
ATOM 3982 C CA . ALA A 1 519 ? 8.273 35.125 21.828 1 92.19 519 ALA A CA 1
ATOM 3983 C C . ALA A 1 519 ? 7.605 35.25 23.203 1 92.19 519 ALA A C 1
ATOM 3985 O O . ALA A 1 519 ? 6.426 35.594 23.297 1 92.19 519 ALA A O 1
ATOM 3986 N N . LEU A 1 520 ? 8.305 34.969 24.203 1 94.12 520 LEU A N 1
ATOM 3987 C CA . LEU A 1 520 ? 7.746 34.969 25.562 1 94.12 520 LEU A CA 1
ATOM 3988 C C . LEU A 1 520 ? 7.961 36.344 26.219 1 94.12 520 LEU A C 1
ATOM 3990 O O . LEU A 1 520 ? 7.102 36.812 26.969 1 94.12 520 LEU A O 1
ATOM 3994 N N . PHE A 1 521 ? 9.102 36.906 25.984 1 94.12 521 PHE A N 1
ATOM 3995 C CA . PHE A 1 521 ? 9.492 38.062 26.797 1 94.12 521 PHE A CA 1
ATOM 3996 C C . PHE A 1 521 ? 9.734 39.281 25.922 1 94.12 521 PHE A C 1
ATOM 3998 O O . PHE A 1 521 ? 9.984 40.375 26.438 1 94.12 521 PHE A O 1
ATOM 4005 N N . GLY A 1 522 ? 9.68 39.094 24.625 1 88.62 522 GLY A N 1
ATOM 4006 C CA . GLY A 1 522 ? 9.953 40.219 23.719 1 88.62 522 GLY A CA 1
ATOM 4007 C C . GLY A 1 522 ? 8.836 41.219 23.672 1 88.62 522 GLY A C 1
ATOM 4008 O O . GLY A 1 522 ? 7.891 41.156 24.469 1 88.62 522 GLY A O 1
ATOM 4009 N N . PRO A 1 523 ? 8.977 42.125 22.844 1 78.5 523 PRO A N 1
ATOM 4010 C CA . PRO A 1 523 ? 7.953 43.156 22.703 1 78.5 523 PRO A CA 1
ATOM 4011 C C . PRO A 1 523 ? 6.586 42.594 22.328 1 78.5 523 PRO A C 1
ATOM 4013 O O . PRO A 1 523 ? 6.508 41.656 21.547 1 78.5 523 PRO A O 1
ATOM 4016 N N . SER A 1 524 ? 5.539 43.188 22.875 1 73.31 524 SER A N 1
ATOM 4017 C CA . SER A 1 524 ? 4.152 42.875 22.562 1 73.31 524 SER A CA 1
ATOM 4018 C C . SER A 1 524 ? 3.766 41.5 23.078 1 73.31 524 SER A C 1
ATOM 4020 O O . SER A 1 524 ? 2.869 40.844 22.531 1 73.31 524 SER A O 1
ATOM 4022 N N . THR A 1 525 ? 4.641 41.094 23.969 1 87.69 525 THR A N 1
ATOM 4023 C CA . THR A 1 525 ? 4.293 39.844 24.609 1 87.69 525 THR A CA 1
ATOM 4024 C C . THR A 1 525 ? 3.51 40.094 25.906 1 87.69 525 THR A C 1
ATOM 4026 O O . THR A 1 525 ? 3.41 41.219 26.359 1 87.69 525 THR A O 1
ATOM 4029 N N . PHE A 1 526 ? 2.918 38.969 26.406 1 86.81 526 PHE A N 1
ATOM 4030 C CA . PHE A 1 526 ? 2.213 39.031 27.688 1 86.81 526 PHE A CA 1
ATOM 4031 C C . PHE A 1 526 ? 3.096 39.656 28.766 1 86.81 526 PHE A C 1
ATOM 4033 O O . PHE A 1 526 ? 2.635 40.469 29.547 1 86.81 526 PHE A O 1
ATOM 4040 N N . PHE A 1 527 ? 4.359 39.281 28.781 1 92.56 527 PHE A N 1
ATOM 4041 C CA . PHE A 1 527 ? 5.324 39.781 29.75 1 92.56 527 PHE A CA 1
ATOM 4042 C C . PHE A 1 527 ? 5.551 41.281 29.547 1 92.56 527 PHE A C 1
ATOM 4044 O O . PHE A 1 527 ? 5.457 42.062 30.484 1 92.56 527 PHE A O 1
ATOM 4051 N N . ALA A 1 528 ? 5.848 41.625 28.312 1 88.56 528 ALA A N 1
ATOM 4052 C CA . ALA A 1 528 ? 6.203 43 28.016 1 88.56 528 ALA A CA 1
ATOM 4053 C C . ALA A 1 528 ? 5.02 43.938 28.266 1 88.56 528 ALA A C 1
ATOM 4055 O O . ALA A 1 528 ? 5.195 45.062 28.734 1 88.56 528 ALA A O 1
ATOM 4056 N N . ASN A 1 529 ? 3.855 43.531 27.969 1 83.62 529 ASN A N 1
ATOM 4057 C CA . ASN A 1 529 ? 2.66 44.375 28.125 1 83.62 529 ASN A CA 1
ATOM 4058 C C . ASN A 1 529 ? 2.348 44.625 29.609 1 83.62 529 ASN A C 1
ATOM 4060 O O . ASN A 1 529 ? 1.702 45.625 29.938 1 83.62 529 ASN A O 1
ATOM 4064 N N . ARG A 1 530 ? 2.801 43.781 30.391 1 89.69 530 ARG A N 1
ATOM 4065 C CA . ARG A 1 530 ? 2.443 43.875 31.812 1 89.69 530 ARG A CA 1
ATOM 4066 C C . ARG A 1 530 ? 3.664 44.188 32.656 1 89.69 530 ARG A C 1
ATOM 4068 O O . ARG A 1 530 ? 3.557 44.312 33.875 1 89.69 530 ARG A O 1
ATOM 4075 N N . ALA A 1 531 ? 4.742 44.344 31.969 1 91.31 531 ALA A N 1
ATOM 4076 C CA . ALA A 1 531 ? 5.973 44.656 32.688 1 91.31 531 ALA A CA 1
ATOM 4077 C C . ALA A 1 531 ? 5.879 46 33.375 1 91.31 531 ALA A C 1
ATOM 4079 O O . ALA A 1 531 ? 5.309 46.969 32.844 1 91.31 531 ALA A O 1
ATOM 4080 N N . ASN A 1 532 ? 6.441 46.094 34.625 1 89.75 532 ASN A N 1
ATOM 4081 C CA . ASN A 1 532 ? 6.574 47.344 35.406 1 89.75 532 ASN A CA 1
ATOM 4082 C C . ASN A 1 532 ? 5.215 47.875 35.812 1 89.75 532 ASN A C 1
ATOM 4084 O O . ASN A 1 532 ? 5.066 49.094 36 1 89.75 532 ASN A O 1
ATOM 4088 N N . SER A 1 533 ? 4.23 47.031 35.844 1 88.44 533 SER A N 1
ATOM 4089 C CA . SER A 1 533 ? 2.902 47.438 36.25 1 88.44 533 SER A CA 1
ATOM 4090 C C . SER A 1 533 ? 2.855 47.688 37.781 1 88.44 533 SER A C 1
ATOM 4092 O O . SER A 1 533 ? 3.527 47 38.531 1 88.44 533 SER A O 1
ATOM 4094 N N . THR A 1 534 ? 2 48.594 38.094 1 85.62 534 THR A N 1
ATOM 4095 C CA . THR A 1 534 ? 1.82 48.938 39.531 1 85.62 534 THR A CA 1
ATOM 4096 C C . THR A 1 534 ? 0.825 47.969 40.156 1 85.62 534 THR A C 1
ATOM 4098 O O . THR A 1 534 ? -0.222 47.656 39.594 1 85.62 534 THR A O 1
ATOM 4101 N N . PRO A 1 535 ? 1.308 47.469 41.312 1 85.25 535 PRO A N 1
ATOM 4102 C CA . PRO A 1 535 ? 0.356 46.594 42.031 1 85.25 535 PRO A CA 1
ATOM 4103 C C . PRO A 1 535 ? -0.923 47.312 42.406 1 85.25 535 PRO A C 1
ATOM 4105 O O . PRO A 1 535 ? -0.866 48.344 43.125 1 85.25 535 PRO A O 1
ATOM 4108 N N . THR A 1 536 ? -1.978 46.969 41.781 1 79.62 536 THR A N 1
ATOM 4109 C CA . THR A 1 536 ? -3.279 47.531 42.125 1 79.62 536 THR A CA 1
ATOM 4110 C C . THR A 1 536 ? -4.281 46.438 42.469 1 79.62 536 THR A C 1
ATOM 4112 O O . THR A 1 536 ? -4.129 45.281 42 1 79.62 536 THR A O 1
ATOM 4115 N N . LEU A 1 537 ? -5.219 46.656 43.438 1 73.56 537 LEU A N 1
ATOM 4116 C CA . LEU A 1 537 ? -6.273 45.688 43.75 1 73.56 537 LEU A CA 1
ATOM 4117 C C . LEU A 1 537 ? -7.289 45.625 42.625 1 73.56 537 LEU A C 1
ATOM 4119 O O . LEU A 1 537 ? -7.648 46.656 42.031 1 73.56 537 LEU A O 1
ATOM 4123 N N . PRO A 1 538 ? -7.5 44.281 42.188 1 66.75 538 PRO A N 1
ATOM 4124 C CA . PRO A 1 538 ? -8.508 44.156 41.156 1 66.75 538 PRO A CA 1
ATOM 4125 C C . PRO A 1 538 ? -9.859 44.75 41.562 1 66.75 538 PRO A C 1
ATOM 4127 O O . PRO A 1 538 ? -10.258 44.656 42.719 1 66.75 538 PRO A O 1
ATOM 4130 N N . ASN A 1 539 ? -10.406 45.688 40.688 1 60.53 539 ASN A N 1
ATOM 4131 C CA . ASN A 1 539 ? -11.805 46.094 40.844 1 60.53 539 ASN A CA 1
ATOM 4132 C C . ASN A 1 539 ? -12.742 45.156 40.062 1 60.53 539 ASN A C 1
ATOM 4134 O O . ASN A 1 539 ? -13.023 45.438 38.875 1 60.53 539 ASN A O 1
ATOM 4138 N N . ILE A 1 540 ? -12.953 43.906 40.594 1 54.69 540 ILE A N 1
ATOM 4139 C CA . ILE A 1 540 ? -13.75 42.906 39.906 1 54.69 540 ILE A CA 1
ATOM 4140 C C . ILE A 1 540 ? -15.164 43.438 39.688 1 54.69 540 ILE A C 1
ATOM 4142 O O . ILE A 1 540 ? -15.93 43.594 40.625 1 54.69 540 ILE A O 1
ATOM 4146 N N . THR A 1 541 ? -15.375 44.156 38.656 1 51.97 541 THR A N 1
ATOM 4147 C CA . THR A 1 541 ? -16.734 44.656 38.438 1 51.97 541 THR A CA 1
ATOM 4148 C C . THR A 1 541 ? -17.562 43.625 37.688 1 51.97 541 THR A C 1
ATOM 4150 O O . THR A 1 541 ? -18.797 43.688 37.688 1 51.97 541 THR A O 1
ATOM 4153 N N . SER A 1 542 ? -17.078 42.906 36.688 1 48.88 542 SER A N 1
ATOM 4154 C CA . SER A 1 542 ? -17.938 42.031 35.906 1 48.88 542 SER A CA 1
ATOM 4155 C C . SER A 1 542 ? -17.422 40.594 35.969 1 48.88 542 SER A C 1
ATOM 4157 O O . SER A 1 542 ? -16.219 40.344 35.844 1 48.88 542 SER A O 1
ATOM 4159 N N . LEU A 1 543 ? -18.141 39.781 36.625 1 43.12 543 LEU A N 1
ATOM 4160 C CA . LEU A 1 543 ? -17.906 38.344 36.656 1 43.12 543 LEU A CA 1
ATOM 4161 C C . LEU A 1 543 ? -17.922 37.781 35.25 1 43.12 543 LEU A C 1
ATOM 4163 O O . LEU A 1 543 ? -17.859 36.562 35.094 1 43.12 543 LEU A O 1
ATOM 4167 N N . SER A 1 544 ? -18.328 38.531 34.344 1 44.38 544 SER A N 1
ATOM 4168 C CA . SER A 1 544 ? -18.562 37.812 33.062 1 44.38 544 SER A CA 1
ATOM 4169 C C . SER A 1 544 ? -17.281 37.219 32.531 1 44.38 544 SER A C 1
ATOM 4171 O O . SER A 1 544 ? -16.281 37.906 32.312 1 44.38 544 SER A O 1
ATOM 4173 N N . LEU A 1 545 ? -17.047 36 32.875 1 45.59 545 LEU A N 1
ATOM 4174 C CA . LEU A 1 545 ? -16 35.062 32.5 1 45.59 545 LEU A CA 1
ATOM 4175 C C . LEU A 1 545 ? -15.695 35.188 31 1 45.59 545 LEU A C 1
ATOM 4177 O O . LEU A 1 545 ? -14.727 34.594 30.516 1 45.59 545 LEU A O 1
ATOM 4181 N N . ASP A 1 546 ? -16.562 35.969 30.25 1 51.94 546 ASP A N 1
ATOM 4182 C CA . ASP A 1 546 ? -16.516 35.75 28.797 1 51.94 546 ASP A CA 1
ATOM 4183 C C . ASP A 1 546 ? -15.594 36.781 28.125 1 51.94 546 ASP A C 1
ATOM 4185 O O . ASP A 1 546 ? -15.617 36.906 26.891 1 51.94 546 ASP A O 1
ATOM 4189 N N . GLU A 1 547 ? -14.836 37.562 28.922 1 57.47 547 GLU A N 1
ATOM 4190 C CA . GLU A 1 547 ? -14.023 38.562 28.203 1 57.47 547 GLU A CA 1
ATOM 4191 C C . GLU A 1 547 ? -12.555 38.125 28.172 1 57.47 547 GLU A C 1
ATOM 4193 O O . GLU A 1 547 ? -11.961 37.844 29.219 1 57.47 547 GLU A O 1
ATOM 4198 N N . CYS A 1 548 ? -12.016 37.75 27.062 1 61.34 548 CYS A N 1
ATOM 4199 C CA . CYS A 1 548 ? -10.594 37.5 26.875 1 61.34 548 CYS A CA 1
ATOM 4200 C C . CYS A 1 548 ? -9.891 38.688 26.25 1 61.34 548 CYS A C 1
ATOM 4202 O O . CYS A 1 548 ? -10.133 39.031 25.094 1 61.34 548 CYS A O 1
ATOM 4204 N N . SER A 1 549 ? -9.195 39.469 27.125 1 64.94 549 SER A N 1
ATOM 4205 C CA . SER A 1 549 ? -8.445 40.594 26.609 1 64.94 549 SER A CA 1
ATOM 4206 C C . SER A 1 549 ? -7.125 40.156 26 1 64.94 549 SER A C 1
ATOM 4208 O O . SER A 1 549 ? -6.676 40.719 25 1 64.94 549 SER A O 1
ATOM 4210 N N . GLU A 1 550 ? -6.453 39.219 26.609 1 72.81 550 GLU A N 1
ATOM 4211 C CA . GLU A 1 550 ? -5.16 38.719 26.141 1 72.81 550 GLU A CA 1
ATOM 4212 C C . GLU A 1 550 ? -4.953 37.25 26.531 1 72.81 550 GLU A C 1
ATOM 4214 O O . GLU A 1 550 ? -5.199 36.875 27.688 1 72.81 550 GLU A O 1
ATOM 4219 N N . PRO A 1 551 ? -4.539 36.531 25.516 1 75.19 551 PRO A N 1
ATOM 4220 C CA . PRO A 1 551 ? -4.238 35.156 25.906 1 75.19 551 PRO A CA 1
ATOM 4221 C C . PRO A 1 551 ? -3.008 35.031 26.812 1 75.19 551 PRO A C 1
ATOM 4223 O O . PRO A 1 551 ? -2.037 35.781 26.625 1 75.19 551 PRO A O 1
ATOM 4226 N N . ILE A 1 552 ? -3.123 34.188 27.703 1 80.44 552 ILE A N 1
ATOM 4227 C CA . ILE A 1 552 ? -1.99 33.938 28.578 1 80.44 552 ILE A CA 1
ATOM 4228 C C . ILE A 1 552 ? -1.134 32.781 28.016 1 80.44 552 ILE A C 1
ATOM 4230 O O . ILE A 1 552 ? -1.626 31.688 27.797 1 80.44 552 ILE A O 1
ATOM 4234 N N . PRO A 1 553 ? 0.108 33.062 27.781 1 85.69 553 PRO A N 1
ATOM 4235 C CA . PRO A 1 553 ? 0.974 32.062 27.156 1 85.69 553 PRO A CA 1
ATOM 4236 C C . PRO A 1 553 ? 0.98 30.734 27.906 1 85.69 553 PRO A C 1
ATOM 4238 O O . PRO A 1 553 ? 1.118 30.734 29.141 1 85.69 553 PRO A O 1
ATOM 4241 N N . PHE A 1 554 ? 0.807 29.562 27.219 1 78 554 PHE A N 1
ATOM 4242 C CA . PHE A 1 554 ? 0.928 28.156 27.641 1 78 554 PHE A CA 1
ATOM 4243 C C . PHE A 1 554 ? -0.233 27.766 28.531 1 78 554 PHE A C 1
ATOM 4245 O O . PHE A 1 554 ? -0.202 26.703 29.156 1 78 554 PHE A O 1
ATOM 4252 N N . THR A 1 555 ? -1.195 28.562 28.703 1 68.69 555 THR A N 1
ATOM 4253 C CA . THR A 1 555 ? -2.271 28.203 29.609 1 68.69 555 THR A CA 1
ATOM 4254 C C . THR A 1 555 ? -3.213 27.188 28.969 1 68.69 555 THR A C 1
ATOM 4256 O O . THR A 1 555 ? -3.855 26.406 29.656 1 68.69 555 THR A O 1
ATOM 4259 N N . TYR A 1 556 ? -3.293 27.234 27.672 1 57.16 556 TYR A N 1
ATOM 4260 C CA . TYR A 1 556 ? -4.148 26.25 27.031 1 57.16 556 TYR A CA 1
ATOM 4261 C C . TYR A 1 556 ? -3.498 24.875 27.047 1 57.16 556 TYR A C 1
ATOM 4263 O O . TYR A 1 556 ? -4.176 23.859 26.875 1 57.16 556 TYR A O 1
ATOM 4271 N N . LEU A 1 557 ? -2.293 24.828 27.094 1 54.78 557 LEU A N 1
ATOM 4272 C CA . LEU A 1 557 ? -1.554 23.578 27.141 1 54.78 557 LEU A CA 1
ATOM 4273 C C . LEU A 1 557 ? -1.538 23.016 28.562 1 54.78 557 LEU A C 1
ATOM 4275 O O . LEU A 1 557 ? -1.447 21.797 28.75 1 54.78 557 LEU A O 1
ATOM 4279 N N . SER A 1 558 ? -1.673 23.953 29.609 1 49.56 558 SER A N 1
ATOM 4280 C CA . SER A 1 558 ? -1.477 23.531 31 1 49.56 558 SER A CA 1
ATOM 4281 C C . SER A 1 558 ? -2.807 23.422 31.734 1 49.56 558 SER A C 1
ATOM 4283 O O . SER A 1 558 ? -3.623 24.344 31.703 1 49.56 558 SER A O 1
ATOM 4285 N N . ASN A 1 559 ? -3.584 22.234 31.734 1 44.84 559 ASN A N 1
ATOM 4286 C CA . ASN A 1 559 ? -4.766 22.094 32.562 1 44.84 559 ASN A CA 1
ATOM 4287 C C . ASN A 1 559 ? -4.469 22.5 34.031 1 44.84 559 ASN A C 1
ATOM 4289 O O . ASN A 1 559 ? -4.043 21.672 34.812 1 44.84 559 ASN A O 1
ATOM 4293 N N . THR A 1 560 ? -3.961 23.484 34.375 1 37.28 560 THR A N 1
ATOM 4294 C CA . THR A 1 560 ? -3.674 23.672 35.781 1 37.28 560 THR A CA 1
ATOM 4295 C C . THR A 1 560 ? -4.965 23.703 36.594 1 37.28 560 THR A C 1
ATOM 4297 O O . THR A 1 560 ? -5.809 24.578 36.406 1 37.28 560 THR A O 1
ATOM 4300 N N . ASN A 1 561 ? -5.59 22.609 36.844 1 34.03 561 ASN A N 1
ATOM 4301 C CA . ASN A 1 561 ? -6.363 22.625 38.094 1 34.03 561 ASN A CA 1
ATOM 4302 C C . ASN A 1 561 ? -5.602 23.312 39.219 1 34.03 561 ASN A C 1
ATOM 4304 O O . ASN A 1 561 ? -4.906 22.672 40 1 34.03 561 ASN A O 1
ATOM 4308 N N . THR A 1 562 ? -5.004 24.312 39.094 1 32.16 562 THR A N 1
ATOM 4309 C CA . THR A 1 562 ? -4.367 24.906 40.281 1 32.16 562 THR A CA 1
ATOM 4310 C C . THR A 1 562 ? -5.363 25.047 41.406 1 32.16 562 THR A C 1
ATOM 4312 O O . THR A 1 562 ? -6.051 26.062 41.531 1 32.16 562 THR A O 1
ATOM 4315 N N . GLU A 1 563 ? -6.121 24.109 41.75 1 33.25 563 GLU A N 1
ATOM 4316 C CA . GLU A 1 563 ? -6.555 24.297 43.125 1 33.25 563 GLU A CA 1
ATOM 4317 C C . GLU A 1 563 ? -5.363 24.578 44.031 1 33.25 563 GLU A C 1
ATOM 4319 O O . GLU A 1 563 ? -4.852 23.672 44.688 1 33.25 563 GLU A O 1
ATOM 4324 N N . ASP A 1 564 ? -4.285 24.938 43.594 1 32.5 564 ASP A N 1
ATOM 4325 C CA . ASP A 1 564 ? -3.273 25.172 44.625 1 32.5 564 ASP A CA 1
ATOM 4326 C C . ASP A 1 564 ? -3.857 25.953 45.812 1 32.5 564 ASP A C 1
ATOM 4328 O O . ASP A 1 564 ? -4.27 27.094 45.656 1 32.5 564 ASP A O 1
ATOM 4332 N N . THR A 1 565 ? -4.297 25.312 46.719 1 33.03 565 THR A N 1
ATOM 4333 C CA . THR A 1 565 ? -4.473 25.812 48.062 1 33.03 565 THR A CA 1
ATOM 4334 C C . THR A 1 565 ? -3.285 26.672 48.5 1 33.03 565 THR A C 1
ATOM 4336 O O . THR A 1 565 ? -3.301 27.266 49.562 1 33.03 565 THR A O 1
ATOM 4339 N N . THR A 1 566 ? -2.111 26.344 48.094 1 31.84 566 THR A N 1
ATOM 4340 C CA . THR A 1 566 ? -1.105 27.156 48.75 1 31.84 566 THR A CA 1
ATOM 4341 C C . THR A 1 566 ? -1.233 28.625 48.375 1 31.84 566 THR A C 1
ATOM 4343 O O . THR A 1 566 ? -0.98 29.516 49.188 1 31.84 566 THR A O 1
ATOM 4346 N N . SER A 1 567 ? -0.838 29.094 47.188 1 34.75 567 SER A N 1
ATOM 4347 C CA . SER A 1 567 ? -0.927 30.531 47 1 34.75 567 SER A CA 1
ATOM 4348 C C . SER A 1 567 ? -2.279 30.938 46.438 1 34.75 567 SER A C 1
ATOM 4350 O O . SER A 1 567 ? -2.574 30.656 45.281 1 34.75 567 SER A O 1
ATOM 4352 N N . TRP A 1 568 ? -3.285 30.906 47.188 1 37.19 568 TRP A N 1
ATOM 4353 C CA . TRP A 1 568 ? -4.637 31.453 47.094 1 37.19 568 TRP A CA 1
ATOM 4354 C C . TRP A 1 568 ? -4.652 32.719 46.25 1 37.19 568 TRP A C 1
ATOM 4356 O O . TRP A 1 568 ? -5.723 33.219 45.906 1 37.19 568 TRP A O 1
ATOM 4366 N N . ARG A 1 569 ? -3.521 33.438 46.219 1 37.62 569 ARG A N 1
ATOM 4367 C CA . ARG A 1 569 ? -3.562 34.812 45.75 1 37.62 569 ARG A CA 1
ATOM 4368 C C . ARG A 1 569 ? -3.9 34.875 44.25 1 37.62 569 ARG A C 1
ATOM 4370 O O . ARG A 1 569 ? -4.352 35.906 43.75 1 37.62 569 ARG A O 1
ATOM 4377 N N . TYR A 1 570 ? -3.389 33.875 43.625 1 38.72 570 TYR A N 1
ATOM 4378 C CA . TYR A 1 570 ? -3.617 34.031 42.188 1 38.72 570 TYR A CA 1
ATOM 4379 C C . TYR A 1 570 ? -4.652 33.031 41.688 1 38.72 570 TYR A C 1
ATOM 4381 O O . TYR A 1 570 ? -4.609 31.859 42.062 1 38.72 570 TYR A O 1
ATOM 4389 N N . ALA A 1 571 ? -5.773 33.5 41.5 1 44.06 571 ALA A N 1
ATOM 4390 C CA . ALA A 1 571 ? -6.793 32.75 40.781 1 44.06 571 ALA A CA 1
ATOM 4391 C C . ALA A 1 571 ? -6.168 31.906 39.656 1 44.06 571 ALA A C 1
ATOM 4393 O O . ALA A 1 571 ? -5.102 32.25 39.125 1 44.06 571 ALA A O 1
ATOM 4394 N N . THR A 1 572 ? -6.461 30.703 39.562 1 50.34 572 THR A N 1
ATOM 4395 C CA . THR A 1 572 ? -6.137 29.828 38.438 1 50.34 572 THR A CA 1
ATOM 4396 C C . THR A 1 572 ? -6.082 30.641 37.125 1 50.34 572 THR A C 1
ATOM 4398 O O . THR A 1 572 ? -7.016 31.375 36.812 1 50.34 572 THR A O 1
ATOM 4401 N N . LEU A 1 573 ? -4.77 30.875 36.688 1 58.12 573 LEU A N 1
ATOM 4402 C CA . LEU A 1 573 ? -4.641 31.578 35.406 1 58.12 573 LEU A CA 1
ATOM 4403 C C . LEU A 1 573 ? -5.609 31.016 34.375 1 58.12 573 LEU A C 1
ATOM 4405 O O . LEU A 1 573 ? -5.621 29.812 34.125 1 58.12 573 LEU A O 1
ATOM 4409 N N . LYS A 1 574 ? -6.551 31.75 34.125 1 63.44 574 LYS A N 1
ATOM 4410 C CA . LYS A 1 574 ? -7.461 31.438 33.031 1 63.44 574 LYS A CA 1
ATOM 4411 C C . LYS A 1 574 ? -6.758 31.531 31.688 1 63.44 574 LYS A C 1
ATOM 4413 O O . LYS A 1 574 ? -5.668 32.094 31.594 1 63.44 574 LYS A O 1
ATOM 4418 N N . PRO A 1 575 ? -7.176 30.828 30.812 1 66.31 575 PRO A N 1
ATOM 4419 C CA . PRO A 1 575 ? -6.559 30.875 29.484 1 66.31 575 PRO A CA 1
ATOM 4420 C C . PRO A 1 575 ? -6.516 32.281 28.906 1 66.31 575 PRO A C 1
ATOM 4422 O O . PRO A 1 575 ? -5.68 32.562 28.047 1 66.31 575 PRO A O 1
ATOM 4425 N N . CYS A 1 576 ? -7.355 33.094 29.469 1 70.31 576 CYS A N 1
ATOM 4426 C CA . CYS A 1 576 ? -7.414 34.469 28.969 1 70.31 576 CYS A CA 1
ATOM 4427 C C . CYS A 1 576 ? -7.469 35.469 30.125 1 70.31 576 CYS A C 1
ATOM 4429 O O . CYS A 1 576 ? -8.164 35.219 31.109 1 70.31 576 CYS A O 1
ATOM 4431 N N . ALA A 1 577 ? -6.551 36.438 30 1 75.12 577 ALA A N 1
ATOM 4432 C CA . ALA A 1 577 ? -6.586 37.531 30.969 1 75.12 577 ALA A CA 1
ATOM 4433 C C . ALA A 1 577 ? -7.762 38.469 30.703 1 75.12 577 ALA A C 1
ATOM 4435 O O . ALA A 1 577 ? -8.195 38.625 29.562 1 75.12 577 ALA A O 1
ATOM 4436 N N . SER A 1 578 ? -8.414 38.875 31.797 1 70.12 578 SER A N 1
ATOM 4437 C CA . SER A 1 578 ? -9.508 39.844 31.703 1 70.12 578 SER A CA 1
ATOM 4438 C C . SER A 1 578 ? -9.164 41.125 32.406 1 70.12 578 SER A C 1
ATOM 4440 O O . SER A 1 578 ? -8.719 41.125 33.562 1 70.12 578 SER A O 1
ATOM 4442 N N . ASP A 1 579 ? -9.266 42.25 31.688 1 65.5 579 ASP A N 1
ATOM 4443 C CA . ASP A 1 579 ? -8.945 43.562 32.281 1 65.5 579 ASP A CA 1
ATOM 4444 C C . ASP A 1 579 ? -9.945 43.906 33.375 1 65.5 579 ASP A C 1
ATOM 4446 O O . ASP A 1 579 ? -9.648 44.75 34.25 1 65.5 579 ASP A O 1
ATOM 4450 N N . THR A 1 580 ? -11.094 43.312 33.25 1 64.5 580 THR A N 1
ATOM 4451 C CA . THR A 1 580 ? -12.117 43.625 34.25 1 64.5 580 THR A CA 1
ATOM 4452 C C . THR A 1 580 ? -11.953 42.781 35.5 1 64.5 580 THR A C 1
ATOM 4454 O O . THR A 1 580 ? -12.359 43.188 36.594 1 64.5 580 THR A O 1
ATOM 4457 N N . ASN A 1 581 ? -11.344 41.656 35.344 1 65.69 581 ASN A N 1
ATOM 4458 C CA . ASN A 1 581 ? -11.328 40.719 36.469 1 65.69 581 ASN A CA 1
ATOM 4459 C C . ASN A 1 581 ? -9.953 40.656 37.094 1 65.69 581 ASN A C 1
ATOM 4461 O O . ASN A 1 581 ? -9.812 40.156 38.219 1 65.69 581 ASN A O 1
ATOM 4465 N N . SER A 1 582 ? -8.984 41.094 36.438 1 73.44 582 SER A N 1
ATOM 4466 C CA . SER A 1 582 ? -7.621 41 36.938 1 73.44 582 SER A CA 1
ATOM 4467 C C . SER A 1 582 ? -6.801 42.25 36.562 1 73.44 582 SER A C 1
ATOM 4469 O O . SER A 1 582 ? -7.211 43 35.688 1 73.44 582 SER A O 1
ATOM 4471 N N . THR A 1 583 ? -5.789 42.469 37.375 1 78.44 583 THR A N 1
ATOM 4472 C CA . THR A 1 583 ? -4.887 43.562 37.062 1 78.44 583 THR A CA 1
ATOM 4473 C C . THR A 1 583 ? -3.658 43.062 36.312 1 78.44 583 THR A C 1
ATOM 4475 O O . THR A 1 583 ? -3.324 41.875 36.406 1 78.44 583 THR A O 1
ATOM 4478 N N . TYR A 1 584 ? -3.006 43.969 35.625 1 84.06 584 TYR A N 1
ATOM 4479 C CA . TYR A 1 584 ? -1.81 43.625 34.875 1 84.06 584 TYR A CA 1
ATOM 4480 C C . TYR A 1 584 ? -0.739 43.031 35.781 1 84.06 584 TYR A C 1
ATOM 4482 O O . TYR A 1 584 ? -0.122 42.031 35.438 1 84.06 584 TYR A O 1
ATOM 4490 N N . PHE A 1 585 ? -0.597 43.594 37 1 86.31 585 PHE A N 1
ATOM 4491 C CA . PHE A 1 585 ? 0.434 43.125 37.906 1 86.31 585 PHE A CA 1
ATOM 4492 C C . PHE A 1 585 ? 0.12 41.75 38.438 1 86.31 585 PHE A C 1
ATOM 4494 O O . PHE A 1 585 ? 0.995 40.875 38.438 1 86.31 585 PHE A O 1
ATOM 4501 N N . ASN A 1 586 ? -1.104 41.469 38.812 1 83.31 586 ASN A N 1
ATOM 4502 C CA . ASN A 1 586 ? -1.478 40.188 39.375 1 83.31 586 ASN A CA 1
ATOM 4503 C C . ASN A 1 586 ? -1.355 39.062 38.312 1 83.31 586 ASN A C 1
ATOM 4505 O O . ASN A 1 586 ? -0.955 37.969 38.656 1 83.31 586 ASN A O 1
ATOM 4509 N N . ASP A 1 587 ? -1.732 39.438 37.125 1 84 587 ASP A N 1
ATOM 4510 C CA . ASP A 1 587 ? -1.621 38.469 36.062 1 84 587 ASP A CA 1
ATOM 4511 C C . ASP A 1 587 ? -0.165 38.062 35.812 1 84 587 ASP A C 1
ATOM 4513 O O . ASP A 1 587 ? 0.146 36.875 35.656 1 84 587 ASP A O 1
ATOM 4517 N N . LEU A 1 588 ? 0.666 39.062 35.719 1 89.31 588 LEU A N 1
ATOM 4518 C CA . LEU A 1 588 ? 2.078 38.812 35.469 1 89.31 588 LEU A CA 1
ATOM 4519 C C . LEU A 1 588 ? 2.699 38.031 36.625 1 89.31 588 LEU A C 1
ATOM 4521 O O . LEU A 1 588 ? 3.461 37.094 36.375 1 89.31 588 LEU A O 1
ATOM 4525 N N . ALA A 1 589 ? 2.375 38.406 37.812 1 87.12 589 ALA A N 1
ATOM 4526 C CA . ALA A 1 589 ? 2.91 37.719 39 1 87.12 589 ALA A CA 1
ATOM 4527 C C . ALA A 1 589 ? 2.494 36.25 39.031 1 87.12 589 ALA A C 1
ATOM 4529 O O . ALA A 1 589 ? 3.311 35.375 39.312 1 87.12 589 ALA A O 1
ATOM 4530 N N . ALA A 1 590 ? 1.262 36.094 38.688 1 83.31 590 ALA A N 1
ATOM 4531 C CA . ALA A 1 590 ? 0.759 34.719 38.656 1 83.31 590 ALA A CA 1
ATOM 4532 C C . ALA A 1 590 ? 1.457 33.906 37.594 1 83.31 590 ALA A C 1
ATOM 4534 O O . ALA A 1 590 ? 1.783 32.719 37.781 1 83.31 590 ALA A O 1
ATOM 4535 N N . TRP A 1 591 ? 1.611 34.469 36.406 1 87.31 591 TRP A N 1
ATOM 4536 C CA . TRP A 1 591 ? 2.254 33.812 35.281 1 87.31 591 TRP A CA 1
ATOM 4537 C C . TRP A 1 591 ? 3.703 33.469 35.594 1 87.31 591 TRP A C 1
ATOM 4539 O O . TRP A 1 591 ? 4.16 32.344 35.312 1 87.31 591 TRP A O 1
ATOM 4549 N N . LEU A 1 592 ? 4.43 34.344 36.25 1 89.69 592 LEU A N 1
ATOM 4550 C CA . LEU A 1 592 ? 5.824 34.156 36.625 1 89.69 592 LEU A CA 1
ATOM 4551 C C . LEU A 1 592 ? 5.945 33.094 37.719 1 89.69 592 LEU A C 1
ATOM 4553 O O . LEU A 1 592 ? 6.84 32.25 37.656 1 89.69 592 LEU A O 1
ATOM 4557 N N . ALA A 1 593 ? 5.105 33.188 38.625 1 86.25 593 ALA A N 1
ATOM 4558 C CA . ALA A 1 593 ? 5.141 32.25 39.75 1 86.25 593 ALA A CA 1
ATOM 4559 C C . ALA A 1 593 ? 4.891 30.812 39.281 1 86.25 593 ALA A C 1
ATOM 4561 O O . ALA A 1 593 ? 5.547 29.891 39.781 1 86.25 593 ALA A O 1
ATOM 4562 N N . GLN A 1 594 ? 4.047 30.75 38.375 1 79.69 594 GLN A N 1
ATOM 4563 C CA . GLN A 1 594 ? 3.619 29.422 37.969 1 79.69 594 GLN A CA 1
ATOM 4564 C C . GLN A 1 594 ? 4.613 28.797 36.969 1 79.69 594 GLN A C 1
ATOM 4566 O O . GLN A 1 594 ? 4.918 27.609 37.062 1 79.69 594 GLN A O 1
ATOM 4571 N N . LEU A 1 595 ? 5.102 29.547 36.094 1 83.75 595 LEU A N 1
ATOM 4572 C CA . LEU A 1 595 ? 5.855 28.969 35 1 83.75 595 LEU A CA 1
ATOM 4573 C C . LEU A 1 595 ? 7.355 29.016 35.281 1 83.75 595 LEU A C 1
ATOM 4575 O O . LEU A 1 595 ? 8.109 28.156 34.812 1 83.75 595 LEU A O 1
ATOM 4579 N N . PHE A 1 596 ? 7.734 29.969 36.094 1 89.06 596 PHE A N 1
ATOM 4580 C CA . PHE A 1 596 ? 9.18 30.172 36.125 1 89.06 596 PHE A CA 1
ATOM 4581 C C . PHE A 1 596 ? 9.695 30.188 37.562 1 89.06 596 PHE A C 1
ATOM 4583 O O . PHE A 1 596 ? 10.867 29.906 37.812 1 89.06 596 PHE A O 1
ATOM 4590 N N . ALA A 1 597 ? 8.891 30.531 38.5 1 89 597 ALA A N 1
ATOM 4591 C CA . ALA A 1 597 ? 9.398 30.766 39.844 1 89 597 ALA A CA 1
ATOM 4592 C C . ALA A 1 597 ? 9.023 29.609 40.781 1 89 597 ALA A C 1
ATOM 4594 O O . ALA A 1 597 ? 9.344 29.641 41.969 1 89 597 ALA A O 1
ATOM 4595 N N . ASN A 1 598 ? 8.383 28.703 40.25 1 79.56 598 ASN A N 1
ATOM 4596 C CA . ASN A 1 598 ? 8.086 27.531 41.094 1 79.56 598 ASN A CA 1
ATOM 4597 C C . ASN A 1 598 ? 9.352 26.734 41.406 1 79.56 598 ASN A C 1
ATOM 4599 O O . ASN A 1 598 ? 9.711 25.828 40.656 1 79.56 598 ASN A O 1
ATOM 4603 N N . TYR A 1 599 ? 9.922 27.016 42.531 1 79.69 599 TYR A N 1
ATOM 4604 C CA . TYR A 1 599 ? 11.227 26.484 42.938 1 79.69 599 TYR A CA 1
ATOM 4605 C C . TYR A 1 599 ? 11.156 24.984 43.188 1 79.69 599 TYR A C 1
ATOM 4607 O O . TYR A 1 599 ? 12.094 24.25 42.844 1 79.69 599 TYR A O 1
ATOM 4615 N N . ASP A 1 600 ? 10.102 24.562 43.75 1 75.31 600 ASP A N 1
ATOM 4616 C CA . ASP A 1 600 ? 9.977 23.156 44.125 1 75.31 600 ASP A CA 1
ATOM 4617 C C . ASP A 1 600 ? 9.727 22.266 42.938 1 75.31 600 ASP A C 1
ATOM 4619 O O . ASP A 1 600 ? 10.195 21.141 42.875 1 75.31 600 ASP A O 1
ATOM 4623 N N . ASN A 1 601 ? 9.016 22.797 42.031 1 73.94 601 ASN A N 1
ATOM 4624 C CA . ASN A 1 601 ? 8.727 22.094 40.781 1 73.94 601 ASN A CA 1
ATOM 4625 C C . ASN A 1 601 ? 8.898 23 39.562 1 73.94 601 ASN A C 1
ATOM 4627 O O . ASN A 1 601 ? 7.914 23.375 38.906 1 73.94 601 ASN A O 1
ATOM 4631 N N . PRO A 1 602 ? 10.18 23.203 39.312 1 76.31 602 PRO A N 1
ATOM 4632 C CA . PRO A 1 602 ? 10.406 24.141 38.188 1 76.31 602 PRO A CA 1
ATOM 4633 C C . PRO A 1 602 ? 9.859 23.641 36.875 1 76.31 602 PRO A C 1
ATOM 4635 O O . PRO A 1 602 ? 10.07 22.469 36.531 1 76.31 602 PRO A O 1
ATOM 4638 N N . GLN A 1 603 ? 9.102 24.484 36.188 1 78.56 603 GLN A N 1
ATOM 4639 C CA . GLN A 1 603 ? 8.516 24.141 34.875 1 78.56 603 GLN A CA 1
ATOM 4640 C C . GLN A 1 603 ? 9.312 24.766 33.75 1 78.56 603 GLN A C 1
ATOM 4642 O O . GLN A 1 603 ? 8.953 24.625 32.562 1 78.56 603 GLN A O 1
ATOM 4647 N N . THR A 1 604 ? 10.391 25.344 34.094 1 87.31 604 THR A N 1
ATOM 4648 C CA . THR A 1 604 ? 11.148 26.125 33.125 1 87.31 604 THR A CA 1
ATOM 4649 C C . THR A 1 604 ? 11.617 25.234 31.969 1 87.31 604 THR A C 1
ATOM 4651 O O . THR A 1 604 ? 11.562 25.641 30.797 1 87.31 604 THR A O 1
ATOM 4654 N N . THR A 1 605 ? 12.094 24.016 32.281 1 86.12 605 THR A N 1
ATOM 4655 C CA . THR A 1 605 ? 12.547 23.094 31.234 1 86.12 605 THR A CA 1
ATOM 4656 C C . THR A 1 605 ? 11.406 22.75 30.281 1 86.12 605 THR A C 1
ATOM 4658 O O . THR A 1 605 ? 11.578 22.75 29.062 1 86.12 605 THR A O 1
ATOM 4661 N N . SER A 1 606 ? 10.234 22.453 30.828 1 79.94 606 SER A N 1
ATOM 4662 C CA . SER A 1 606 ? 9.078 22.078 30.016 1 79.94 606 SER A CA 1
ATOM 4663 C C . SER A 1 606 ? 8.594 23.25 29.172 1 79.94 606 SER A C 1
ATOM 4665 O O . SER A 1 606 ? 8.211 23.062 28.016 1 79.94 606 SER A O 1
ATOM 4667 N N . VAL A 1 607 ? 8.594 24.422 29.781 1 85.94 607 VAL A N 1
ATOM 4668 C CA . VAL A 1 607 ? 8.133 25.625 29.094 1 85.94 607 VAL A CA 1
ATOM 4669 C C . VAL A 1 607 ? 9.031 25.891 27.891 1 85.94 607 VAL A C 1
ATOM 4671 O O . VAL A 1 607 ? 8.547 26.109 26.766 1 85.94 607 VAL A O 1
ATOM 4674 N N . PHE A 1 608 ? 10.297 25.766 28.078 1 91.12 608 PHE A N 1
ATOM 4675 C CA . PHE A 1 608 ? 11.211 26.109 27 1 91.12 608 PHE A CA 1
ATOM 4676 C C . PHE A 1 608 ? 11.336 24.953 26.016 1 91.12 608 PHE A C 1
ATOM 4678 O O . PHE A 1 608 ? 11.68 25.172 24.844 1 91.12 608 PHE A O 1
ATOM 4685 N N . THR A 1 609 ? 11.141 23.766 26.469 1 85.69 609 THR A N 1
ATOM 4686 C CA . THR A 1 609 ? 11.078 22.656 25.516 1 85.69 609 THR A CA 1
ATOM 4687 C C . THR A 1 609 ? 9.922 22.844 24.547 1 85.69 609 THR A C 1
ATOM 4689 O O . THR A 1 609 ? 10.086 22.672 23.328 1 85.69 609 THR A O 1
ATOM 4692 N N . GLN A 1 610 ? 8.766 23.219 25.062 1 83.38 610 GLN A N 1
ATOM 4693 C CA . GLN A 1 610 ? 7.609 23.453 24.203 1 83.38 610 GLN A CA 1
ATOM 4694 C C . GLN A 1 610 ? 7.805 24.703 23.344 1 83.38 610 GLN A C 1
ATOM 4696 O O . GLN A 1 610 ? 7.422 24.719 22.172 1 83.38 610 GLN A O 1
ATOM 4701 N N . GLY A 1 611 ? 8.305 25.703 24 1 88.31 611 GLY A N 1
ATOM 4702 C CA . GLY A 1 611 ? 8.602 26.906 23.234 1 88.31 611 GLY A CA 1
ATOM 4703 C C . GLY A 1 611 ? 9.555 26.656 22.078 1 88.31 611 GLY A C 1
ATOM 4704 O O . GLY A 1 611 ? 9.336 27.156 20.969 1 88.31 611 GLY A O 1
ATOM 4705 N N . ALA A 1 612 ? 10.578 25.875 22.359 1 91.25 612 ALA A N 1
ATOM 4706 C CA . ALA A 1 612 ? 11.555 25.562 21.312 1 91.25 612 ALA A CA 1
ATOM 4707 C C . ALA A 1 612 ? 10.922 24.703 20.219 1 91.25 612 ALA A C 1
ATOM 4709 O O . ALA A 1 612 ? 11.266 24.828 19.047 1 91.25 612 ALA A O 1
ATOM 4710 N N . PHE A 1 613 ? 10.094 23.859 20.578 1 85 613 PHE A N 1
ATOM 4711 C CA . PHE A 1 613 ? 9.367 23.047 19.609 1 85 613 PHE A CA 1
ATOM 4712 C C . PHE A 1 613 ? 8.57 23.938 18.656 1 85 613 PHE A C 1
ATOM 4714 O O . PHE A 1 613 ? 8.617 23.75 17.438 1 85 613 PHE A O 1
ATOM 4721 N N . PHE A 1 614 ? 7.816 24.844 19.266 1 86.69 614 PHE A N 1
ATOM 4722 C CA . PHE A 1 614 ? 7.023 25.75 18.453 1 86.69 614 PHE A CA 1
ATOM 4723 C C . PHE A 1 614 ? 7.922 26.609 17.578 1 86.69 614 PHE A C 1
ATOM 4725 O O . PHE A 1 614 ? 7.562 26.953 16.453 1 86.69 614 PHE A O 1
ATOM 4732 N N . ALA A 1 615 ? 9.031 26.938 18.125 1 93.25 615 ALA A N 1
ATOM 4733 C CA . ALA A 1 615 ? 9.984 27.719 17.328 1 93.25 615 ALA A CA 1
ATOM 4734 C C . ALA A 1 615 ? 10.5 26.906 16.141 1 93.25 615 ALA A C 1
ATOM 4736 O O . ALA A 1 615 ? 10.648 27.453 15.039 1 93.25 615 ALA A O 1
ATOM 4737 N N . ASN A 1 616 ? 10.828 25.672 16.391 1 92.75 616 ASN A N 1
ATOM 4738 C CA . ASN A 1 616 ? 11.25 24.797 15.305 1 92.75 616 ASN A CA 1
ATOM 4739 C C . ASN A 1 616 ? 10.164 24.688 14.234 1 92.75 616 ASN A C 1
ATOM 4741 O O . ASN A 1 616 ? 10.461 24.734 13.039 1 92.75 616 ASN A O 1
ATOM 4745 N N . LYS A 1 617 ? 8.969 24.484 14.688 1 87.81 617 LYS A N 1
ATOM 4746 C CA . LYS A 1 617 ? 7.84 24.391 13.758 1 87.81 617 LYS A CA 1
ATOM 4747 C C . LYS A 1 617 ? 7.707 25.672 12.93 1 87.81 617 LYS A C 1
ATOM 4749 O O . LYS A 1 617 ? 7.457 25.625 11.727 1 87.81 617 LYS A O 1
ATOM 4754 N N . ALA A 1 618 ? 7.863 26.781 13.602 1 89.25 618 ALA A N 1
ATOM 4755 C CA . ALA A 1 618 ? 7.762 28.078 12.93 1 89.25 618 ALA A CA 1
ATOM 4756 C C . ALA A 1 618 ? 8.898 28.266 11.93 1 89.25 618 ALA A C 1
ATOM 4758 O O . ALA A 1 618 ? 8.68 28.734 10.805 1 89.25 618 ALA A O 1
ATOM 4759 N N . ASN A 1 619 ? 10.062 27.938 12.344 1 93.88 619 ASN A N 1
ATOM 4760 C CA . ASN A 1 619 ? 11.211 28.047 11.453 1 93.88 619 ASN A CA 1
ATOM 4761 C C . ASN A 1 619 ? 11.031 27.203 10.195 1 93.88 619 ASN A C 1
ATOM 4763 O O . ASN A 1 619 ? 11.234 27.688 9.086 1 93.88 619 ASN A O 1
ATOM 4767 N N . LEU A 1 620 ? 10.664 26.016 10.422 1 92.44 620 LEU A N 1
ATOM 4768 C CA . LEU A 1 620 ? 10.461 25.109 9.297 1 92.44 620 LEU A CA 1
ATOM 4769 C C . LEU A 1 620 ? 9.305 25.594 8.422 1 92.44 620 LEU A C 1
ATOM 4771 O O . LEU A 1 620 ? 9.391 25.547 7.195 1 92.44 620 LEU A O 1
ATOM 4775 N N . GLY A 1 621 ? 8.258 25.953 9.094 1 86.81 621 GLY A N 1
ATOM 4776 C CA . GLY A 1 621 ? 7.098 26.438 8.359 1 86.81 621 GLY A CA 1
ATOM 4777 C C . GLY A 1 621 ? 7.406 27.609 7.453 1 86.81 621 GLY A C 1
ATOM 4778 O O . GLY A 1 621 ? 7.047 27.609 6.277 1 86.81 621 GLY A O 1
ATOM 4779 N N . ARG A 1 622 ? 8.094 28.594 7.965 1 85.56 622 ARG A N 1
ATOM 4780 C CA . ARG A 1 622 ? 8.422 29.781 7.18 1 85.56 622 ARG A CA 1
ATOM 4781 C C . ARG A 1 622 ? 9.461 29.453 6.109 1 85.56 622 ARG A C 1
ATOM 4783 O O . ARG A 1 622 ? 9.398 30 5 1 85.56 622 ARG A O 1
ATOM 4790 N N . ALA A 1 623 ? 10.359 28.641 6.453 1 91.12 623 ALA A N 1
ATOM 4791 C CA . ALA A 1 623 ? 11.367 28.25 5.473 1 91.12 623 ALA A CA 1
ATOM 4792 C C . ALA A 1 623 ? 10.719 27.547 4.281 1 91.12 623 ALA A C 1
ATOM 4794 O O . ALA A 1 623 ? 11.188 27.672 3.146 1 91.12 623 ALA A O 1
ATOM 4795 N N . SER A 1 624 ? 9.734 26.781 4.488 1 86.62 624 SER A N 1
ATOM 4796 C CA . SER A 1 624 ? 9.07 26.031 3.439 1 86.62 624 SER A CA 1
ATOM 4797 C C . SER A 1 624 ? 8.266 26.938 2.52 1 86.62 624 SER A C 1
ATOM 4799 O O . SER A 1 624 ? 7.84 26.516 1.441 1 86.62 624 SER A O 1
ATOM 4801 N N . THR A 1 625 ? 8.117 28.188 2.934 1 77.12 625 THR A N 1
ATOM 4802 C CA . THR A 1 625 ? 7.34 29.125 2.125 1 77.12 625 THR A CA 1
ATOM 4803 C C . THR A 1 625 ? 8.258 29.984 1.268 1 77.12 625 THR A C 1
ATOM 4805 O O . THR A 1 625 ? 7.785 30.766 0.427 1 77.12 625 THR A O 1
ATOM 4808 N N . GLU A 1 626 ? 9.523 29.859 1.528 1 80 626 GLU A N 1
ATOM 4809 C CA . GLU A 1 626 ? 10.469 30.578 0.681 1 80 626 GLU A CA 1
ATOM 4810 C C . GLU A 1 626 ? 10.539 29.969 -0.714 1 80 626 GLU A C 1
ATOM 4812 O O . GLU A 1 626 ? 11.328 29.047 -0.953 1 80 626 GLU A O 1
ATOM 4817 N N . GLN A 1 627 ? 9.914 30.516 -1.649 1 73.69 627 GLN A N 1
ATOM 4818 C CA . GLN A 1 627 ? 9.688 29.938 -2.971 1 73.69 627 GLN A CA 1
ATOM 4819 C C . GLN A 1 627 ? 11.008 29.641 -3.67 1 73.69 627 GLN A C 1
ATOM 4821 O O . GLN A 1 627 ? 11.125 28.625 -4.359 1 73.69 627 GLN A O 1
ATOM 4826 N N . ALA A 1 628 ? 11.883 30.484 -3.516 1 77.12 628 ALA A N 1
ATOM 4827 C CA . ALA A 1 628 ? 13.133 30.344 -4.258 1 77.12 628 ALA A CA 1
ATOM 4828 C C . ALA A 1 628 ? 13.961 29.172 -3.738 1 77.12 628 ALA A C 1
ATOM 4830 O O . ALA A 1 628 ? 14.852 28.672 -4.434 1 77.12 628 ALA A O 1
ATOM 4831 N N . TYR A 1 629 ? 13.648 28.703 -2.547 1 85.12 629 TYR A N 1
ATOM 4832 C CA . TYR A 1 629 ? 14.562 27.719 -1.974 1 85.12 629 TYR A CA 1
ATOM 4833 C C . TYR A 1 629 ? 13.789 26.531 -1.392 1 85.12 629 TYR A C 1
ATOM 4835 O O . TYR A 1 629 ? 14.391 25.594 -0.862 1 85.12 629 TYR A O 1
ATOM 4843 N N . ARG A 1 630 ? 12.516 26.594 -1.437 1 82.88 630 ARG A N 1
ATOM 4844 C CA . ARG A 1 630 ? 11.734 25.484 -0.914 1 82.88 630 ARG A CA 1
ATOM 4845 C C . ARG A 1 630 ? 11.891 24.25 -1.797 1 82.88 630 ARG A C 1
ATOM 4847 O O . ARG A 1 630 ? 12.219 24.359 -2.98 1 82.88 630 ARG A O 1
ATOM 4854 N N . ARG A 1 631 ? 11.695 23.109 -1.226 1 85.19 631 ARG A N 1
ATOM 4855 C CA . ARG A 1 631 ? 11.773 21.844 -1.945 1 85.19 631 ARG A CA 1
ATOM 4856 C C . ARG A 1 631 ? 10.406 21.172 -2.02 1 85.19 631 ARG A C 1
ATOM 4858 O O . ARG A 1 631 ? 9.797 20.875 -0.988 1 85.19 631 ARG A O 1
ATOM 4865 N N . ILE A 1 632 ? 10.016 21 -3.195 1 81.38 632 ILE A N 1
ATOM 4866 C CA . ILE A 1 632 ? 8.758 20.281 -3.357 1 81.38 632 ILE A CA 1
ATOM 4867 C C . ILE A 1 632 ? 9.008 18.781 -3.297 1 81.38 632 ILE A C 1
ATOM 4869 O O . ILE A 1 632 ? 9.789 18.25 -4.082 1 81.38 632 ILE A O 1
ATOM 4873 N N . LEU A 1 633 ? 8.414 18.141 -2.309 1 84.44 633 LEU A N 1
ATOM 4874 C CA . LEU A 1 633 ? 8.469 16.688 -2.197 1 84.44 633 LEU A CA 1
ATOM 4875 C C . LEU A 1 633 ? 7.359 16.031 -3.012 1 84.44 633 LEU A C 1
ATOM 4877 O O . LEU A 1 633 ? 6.266 16.594 -3.137 1 84.44 633 LEU A O 1
ATOM 4881 N N . PHE A 1 634 ? 7.645 14.836 -3.516 1 79.75 634 PHE A N 1
ATOM 4882 C CA . PHE A 1 634 ? 6.691 14.164 -4.391 1 79.75 634 PHE A CA 1
ATOM 4883 C C . PHE A 1 634 ? 6.32 12.797 -3.836 1 79.75 634 PHE A C 1
ATOM 4885 O O . PHE A 1 634 ? 7.039 12.242 -3 1 79.75 634 PHE A O 1
ATOM 4892 N N . LYS A 1 635 ? 5.152 12.391 -4.266 1 82.19 635 LYS A N 1
ATOM 4893 C CA . LYS A 1 635 ? 4.66 11.055 -3.939 1 82.19 635 LYS A CA 1
ATOM 4894 C C . LYS A 1 635 ? 4.207 10.32 -5.195 1 82.19 635 LYS A C 1
ATOM 4896 O O . LYS A 1 635 ? 3.598 10.914 -6.086 1 82.19 635 LYS A O 1
ATOM 4901 N N . ASP A 1 636 ? 4.637 9.102 -5.312 1 82.81 636 ASP A N 1
ATOM 4902 C CA . ASP A 1 636 ? 4.156 8.164 -6.324 1 82.81 636 ASP A CA 1
ATOM 4903 C C . ASP A 1 636 ? 3.994 6.762 -5.738 1 82.81 636 ASP A C 1
ATOM 4905 O O . ASP A 1 636 ? 4.977 6.129 -5.355 1 82.81 636 ASP A O 1
ATOM 4909 N N . ASP A 1 637 ? 2.758 6.285 -5.676 1 82.19 637 ASP A N 1
ATOM 4910 C CA . ASP A 1 637 ? 2.504 4.984 -5.066 1 82.19 637 ASP A CA 1
ATOM 4911 C C . ASP A 1 637 ? 3.023 3.854 -5.953 1 82.19 637 ASP A C 1
ATOM 4913 O O . ASP A 1 637 ? 3.182 2.721 -5.496 1 82.19 637 ASP A O 1
ATOM 4917 N N . GLY A 1 638 ? 3.346 4.156 -7.145 1 84.12 638 GLY A N 1
ATOM 4918 C CA . GLY A 1 638 ? 3.824 3.135 -8.062 1 84.12 638 GLY A CA 1
ATOM 4919 C C . GLY A 1 638 ? 2.719 2.238 -8.586 1 84.12 638 GLY A C 1
ATOM 4920 O O . GLY A 1 638 ? 1.572 2.336 -8.141 1 84.12 638 GLY A O 1
ATOM 4921 N N . THR A 1 639 ? 3.057 1.478 -9.602 1 86.75 639 THR A N 1
ATOM 4922 C CA . THR A 1 639 ? 2.152 0.493 -10.188 1 86.75 639 THR A CA 1
ATOM 4923 C C . THR A 1 639 ? 2.596 -0.924 -9.836 1 86.75 639 THR A C 1
ATOM 4925 O O . THR A 1 639 ? 3.781 -1.25 -9.93 1 86.75 639 THR A O 1
ATOM 4928 N N . SER A 1 640 ? 1.615 -1.697 -9.336 1 87.31 640 SER A N 1
ATOM 4929 C CA . SER A 1 640 ? 1.932 -3.066 -8.938 1 87.31 640 SER A CA 1
ATOM 4930 C C . SER A 1 640 ? 2.105 -3.965 -10.156 1 87.31 640 SER A C 1
ATOM 4932 O O . SER A 1 640 ? 1.29 -3.934 -11.086 1 87.31 640 SER A O 1
ATOM 4934 N N . VAL A 1 641 ? 3.219 -4.66 -10.219 1 89.56 641 VAL A N 1
ATOM 4935 C CA . VAL A 1 641 ? 3.502 -5.633 -11.273 1 89.56 641 VAL A CA 1
ATOM 4936 C C . VAL A 1 641 ? 3.896 -6.969 -10.648 1 89.56 641 VAL A C 1
ATOM 4938 O O . VAL A 1 641 ? 4.711 -7.012 -9.719 1 89.56 641 VAL A O 1
ATOM 4941 N N . GLU A 1 642 ? 3.258 -8.023 -11.172 1 90.75 642 GLU A N 1
ATOM 4942 C CA . GLU A 1 642 ? 3.633 -9.359 -10.727 1 90.75 642 GLU A CA 1
ATOM 4943 C C . GLU A 1 642 ? 4.785 -9.914 -11.562 1 90.75 642 GLU A C 1
ATOM 4945 O O . GLU A 1 642 ? 4.727 -9.914 -12.789 1 90.75 642 GLU A O 1
ATOM 4950 N N . ILE A 1 643 ? 5.82 -10.352 -10.867 1 91.38 643 ILE A N 1
ATOM 4951 C CA . ILE A 1 643 ? 6.969 -10.914 -11.562 1 91.38 643 ILE A CA 1
ATOM 4952 C C . ILE A 1 643 ? 7.344 -12.258 -10.938 1 91.38 643 ILE A C 1
ATOM 4954 O O . ILE A 1 643 ? 6.859 -12.602 -9.859 1 91.38 643 ILE A O 1
ATOM 4958 N N . PHE A 1 644 ? 8.18 -13.008 -11.656 1 93.31 644 PHE A N 1
ATOM 4959 C CA . PHE A 1 644 ? 8.758 -14.227 -11.102 1 93.31 644 PHE A CA 1
ATOM 4960 C C . PHE A 1 644 ? 9.938 -13.906 -10.195 1 93.31 644 PHE A C 1
ATOM 4962 O O . PHE A 1 644 ? 10.633 -12.914 -10.398 1 93.31 644 PHE A O 1
ATOM 4969 N N . ALA A 1 645 ? 10.016 -14.648 -9.188 1 92.81 645 ALA A N 1
ATOM 4970 C CA . ALA A 1 645 ? 11.156 -14.531 -8.281 1 92.81 645 ALA A CA 1
ATOM 4971 C C . ALA A 1 645 ? 11.875 -15.867 -8.125 1 92.81 645 ALA A C 1
ATOM 4973 O O . ALA A 1 645 ? 11.328 -16.812 -7.551 1 92.81 645 ALA A O 1
ATOM 4974 N N . ILE A 1 646 ? 13.078 -15.906 -8.719 1 96.12 646 ILE A N 1
ATOM 4975 C CA . ILE A 1 646 ? 13.914 -17.109 -8.656 1 96.12 646 ILE A CA 1
ATOM 4976 C C . ILE A 1 646 ? 15.312 -16.734 -8.164 1 96.12 646 ILE A C 1
ATOM 4978 O O . ILE A 1 646 ? 15.914 -15.781 -8.648 1 96.12 646 ILE A O 1
ATOM 4982 N N . ARG A 1 647 ? 15.852 -17.453 -7.262 1 95.81 647 ARG A N 1
ATOM 4983 C CA . ARG A 1 647 ? 17.219 -17.234 -6.801 1 95.81 647 ARG A CA 1
ATOM 4984 C C . ARG A 1 647 ? 18.219 -17.641 -7.871 1 95.81 647 ARG A C 1
ATOM 4986 O O . ARG A 1 647 ? 17.969 -18.562 -8.656 1 95.81 647 ARG A O 1
ATOM 4993 N N . PRO A 1 648 ? 19.359 -17.016 -7.902 1 95.38 648 PRO A N 1
ATOM 4994 C CA . PRO A 1 648 ? 20.328 -17.328 -8.945 1 95.38 648 PRO A CA 1
ATOM 4995 C C . PRO A 1 648 ? 20.812 -18.766 -8.906 1 95.38 648 PRO A C 1
ATOM 4997 O O . PRO A 1 648 ? 21 -19.391 -9.953 1 95.38 648 PRO A O 1
ATOM 5000 N N . TRP A 1 649 ? 21.031 -19.344 -7.758 1 95.94 649 TRP A N 1
ATOM 5001 C CA . TRP A 1 649 ? 21.469 -20.75 -7.691 1 95.94 649 TRP A CA 1
ATOM 5002 C C . TRP A 1 649 ? 20.391 -21.672 -8.234 1 95.94 649 TRP A C 1
ATOM 5004 O O . TRP A 1 649 ? 20.703 -22.703 -8.828 1 95.94 649 TRP A O 1
ATOM 5014 N N . ALA A 1 650 ? 19.109 -21.281 -8.023 1 97.06 650 ALA A N 1
ATOM 5015 C CA . ALA A 1 650 ? 18 -22.094 -8.523 1 97.06 650 ALA A CA 1
ATOM 5016 C C . ALA A 1 650 ? 17.922 -22.031 -10.047 1 97.06 650 ALA A C 1
ATOM 5018 O O . ALA A 1 650 ? 17.578 -23.031 -10.695 1 97.06 650 ALA A O 1
ATOM 5019 N N . ILE A 1 651 ? 18.25 -20.875 -10.633 1 96.56 651 ILE A N 1
ATOM 5020 C CA . ILE A 1 651 ? 18.281 -20.75 -12.086 1 96.56 651 ILE A CA 1
ATOM 5021 C C . ILE A 1 651 ? 19.359 -21.688 -12.656 1 96.56 651 ILE A C 1
ATOM 5023 O O . ILE A 1 651 ? 19.109 -22.422 -13.609 1 96.56 651 ILE A O 1
ATOM 5027 N N . ALA A 1 652 ? 20.562 -21.656 -12.047 1 97.19 652 ALA A N 1
ATOM 5028 C CA . ALA A 1 652 ? 21.641 -22.516 -12.492 1 97.19 652 ALA A CA 1
ATOM 5029 C C . ALA A 1 652 ? 21.281 -24 -12.344 1 97.19 652 ALA A C 1
ATOM 5031 O O . ALA A 1 652 ? 21.516 -24.797 -13.25 1 97.19 652 ALA A O 1
ATOM 5032 N N . PHE A 1 653 ? 20.734 -24.359 -11.289 1 97.56 653 PHE A N 1
ATOM 5033 C CA . PHE A 1 653 ? 20.359 -25.734 -10.984 1 97.56 653 PHE A CA 1
ATOM 5034 C C . PHE A 1 653 ? 19.312 -26.234 -11.961 1 97.56 653 PHE A C 1
ATOM 5036 O O . PHE A 1 653 ? 19.5 -27.297 -12.57 1 97.56 653 PHE A O 1
ATOM 5043 N N . LEU A 1 654 ? 18.219 -25.484 -12.148 1 97.38 654 LEU A N 1
ATOM 5044 C CA . LEU A 1 654 ? 17.141 -25.891 -13.055 1 97.38 654 LEU A CA 1
ATOM 5045 C C . LEU A 1 654 ? 17.625 -25.906 -14.5 1 97.38 654 LEU A C 1
ATOM 5047 O O . LEU A 1 654 ? 17.234 -26.766 -15.289 1 97.38 654 LEU A O 1
ATOM 5051 N N . SER A 1 655 ? 18.5 -24.969 -14.844 1 97.56 655 SER A N 1
ATOM 5052 C CA . SER A 1 655 ? 19.062 -24.938 -16.188 1 97.56 655 SER A CA 1
ATOM 5053 C C . SER A 1 655 ? 19.906 -26.188 -16.453 1 97.56 655 SER A C 1
ATOM 5055 O O . SER A 1 655 ? 19.906 -26.719 -17.562 1 97.56 655 SER A O 1
ATOM 5057 N N . THR A 1 656 ? 20.609 -26.594 -15.461 1 97.69 656 THR A N 1
ATOM 5058 C CA . THR A 1 656 ? 21.422 -27.797 -15.602 1 97.69 656 THR A CA 1
ATOM 5059 C C . THR A 1 656 ? 20.531 -29.031 -15.797 1 97.69 656 THR A C 1
ATOM 5061 O O . THR A 1 656 ? 20.812 -29.875 -16.656 1 97.69 656 THR A O 1
ATOM 5064 N N . ILE A 1 657 ? 19.484 -29.125 -15.055 1 97.62 657 ILE A N 1
ATOM 5065 C CA . ILE A 1 657 ? 18.562 -30.25 -15.164 1 97.62 657 ILE A CA 1
ATOM 5066 C C . ILE A 1 657 ? 17.906 -30.25 -16.531 1 97.62 657 ILE A C 1
ATOM 5068 O O . ILE A 1 657 ? 17.859 -31.281 -17.203 1 97.62 657 ILE A O 1
ATOM 5072 N N . ILE A 1 658 ? 17.453 -29.094 -16.953 1 97.44 658 ILE A N 1
ATOM 5073 C CA . ILE A 1 658 ? 16.812 -28.969 -18.266 1 97.44 658 ILE A CA 1
ATOM 5074 C C . ILE A 1 658 ? 17.828 -29.25 -19.359 1 97.44 658 ILE A C 1
ATOM 5076 O O . ILE A 1 658 ? 17.531 -29.969 -20.312 1 97.44 658 ILE A O 1
ATOM 5080 N N . GLY A 1 659 ? 19.062 -28.734 -19.203 1 97.38 659 GLY A N 1
ATOM 5081 C CA . GLY A 1 659 ? 20.125 -28.969 -20.172 1 97.38 659 GLY A CA 1
ATOM 5082 C C . GLY A 1 659 ? 20.484 -30.438 -20.312 1 97.38 659 GLY A C 1
ATOM 5083 O O . GLY A 1 659 ? 20.625 -30.953 -21.422 1 97.38 659 GLY A O 1
ATOM 5084 N N . LEU A 1 660 ? 20.562 -31.109 -19.219 1 97.69 660 LEU A N 1
ATOM 5085 C CA . LEU A 1 660 ? 20.875 -32.531 -19.234 1 97.69 660 LEU A CA 1
ATOM 5086 C C . LEU A 1 660 ? 19.75 -33.344 -19.891 1 97.69 660 LEU A C 1
ATOM 5088 O O . LEU A 1 660 ? 20 -34.281 -20.625 1 97.69 660 LEU A O 1
ATOM 5092 N N . HIS A 1 661 ? 18.547 -32.969 -19.625 1 97.94 661 HIS A N 1
ATOM 5093 C CA . HIS A 1 661 ? 17.406 -33.625 -20.266 1 97.94 661 HIS A CA 1
ATOM 5094 C C . HIS A 1 661 ? 17.422 -33.406 -21.766 1 97.94 661 HIS A C 1
ATOM 5096 O O . HIS A 1 661 ? 17.25 -34.375 -22.531 1 97.94 661 HIS A O 1
ATOM 5102 N N . LEU A 1 662 ? 17.672 -32.188 -22.172 1 97.5 662 LEU A N 1
ATOM 5103 C CA . LEU A 1 662 ? 17.641 -31.875 -23.594 1 97.5 662 LEU A CA 1
ATOM 5104 C C . LEU A 1 662 ? 18.797 -32.531 -24.328 1 97.5 662 LEU A C 1
ATOM 5106 O O . LEU A 1 662 ? 18.625 -33.094 -25.406 1 97.5 662 LEU A O 1
ATOM 5110 N N . VAL A 1 663 ? 20 -32.469 -23.75 1 97.06 663 VAL A N 1
ATOM 5111 C CA . VAL A 1 663 ? 21.156 -33.125 -24.359 1 97.06 663 VAL A CA 1
ATOM 5112 C C . VAL A 1 663 ? 20.938 -34.625 -24.453 1 97.06 663 VAL A C 1
ATOM 5114 O O . VAL A 1 663 ? 21.25 -35.25 -25.469 1 97.06 663 VAL A O 1
ATOM 5117 N N . GLY A 1 664 ? 20.375 -35.156 -23.328 1 96.88 664 GLY A N 1
ATOM 5118 C CA . GLY A 1 664 ? 20.047 -36.562 -23.359 1 96.88 664 GLY A CA 1
ATOM 5119 C C . GLY A 1 664 ? 19.047 -36.938 -24.438 1 96.88 664 GLY A C 1
ATOM 5120 O O . GLY A 1 664 ? 19.188 -37.969 -25.109 1 96.88 664 GLY A O 1
ATOM 5121 N N . LEU A 1 665 ? 18.078 -36.125 -24.656 1 96.5 665 LEU A N 1
ATOM 5122 C CA . LEU A 1 665 ? 17.062 -36.344 -25.672 1 96.5 665 LEU A CA 1
ATOM 5123 C C . LEU A 1 665 ? 17.656 -36.25 -27.078 1 96.5 665 LEU A C 1
ATOM 5125 O O . LEU A 1 665 ? 17.344 -37.062 -27.953 1 96.5 665 LEU A O 1
ATOM 5129 N N . VAL A 1 666 ? 18.484 -35.281 -27.312 1 95.81 666 VAL A N 1
ATOM 5130 C CA . VAL A 1 666 ? 19.094 -35.062 -28.625 1 95.81 666 VAL A CA 1
ATOM 5131 C C . VAL A 1 666 ? 20.031 -36.219 -28.953 1 95.81 666 VAL A C 1
ATOM 5133 O O . VAL A 1 666 ? 20.016 -36.719 -30.078 1 95.81 666 VAL A O 1
ATOM 5136 N N . ILE A 1 667 ? 20.812 -36.688 -28.016 1 95.88 667 ILE A N 1
ATOM 5137 C CA . ILE A 1 667 ? 21.703 -37.812 -28.234 1 95.88 667 ILE A CA 1
ATOM 5138 C C . ILE A 1 667 ? 20.891 -39.062 -28.609 1 95.88 667 ILE A C 1
ATOM 5140 O O . ILE A 1 667 ? 21.234 -39.781 -29.547 1 95.88 667 ILE A O 1
ATOM 5144 N N . MET A 1 668 ? 19.844 -39.188 -27.875 1 95.12 668 MET A N 1
ATOM 5145 C CA . MET A 1 668 ? 18.984 -40.344 -28.141 1 95.12 668 MET A CA 1
ATOM 5146 C C . MET A 1 668 ? 18.328 -40.219 -29.516 1 95.12 668 MET A C 1
ATOM 5148 O O . MET A 1 668 ? 18.203 -41.25 -30.219 1 95.12 668 MET A O 1
ATOM 5152 N N . ALA A 1 669 ? 17.922 -39.094 -29.859 1 95.06 669 ALA A N 1
ATOM 5153 C CA . ALA A 1 669 ? 17.312 -38.875 -31.172 1 95.06 669 ALA A CA 1
ATOM 5154 C C . ALA A 1 669 ? 18.297 -39.125 -32.312 1 95.06 669 ALA A C 1
ATOM 5156 O O . ALA A 1 669 ? 17.969 -39.75 -33.312 1 95.06 669 ALA A O 1
ATOM 5157 N N . PHE A 1 670 ? 19.516 -38.719 -32.188 1 94.44 670 PHE A N 1
ATOM 5158 C CA . PHE A 1 670 ? 20.547 -38.969 -33.188 1 94.44 670 PHE A CA 1
ATOM 5159 C C . PHE A 1 670 ? 20.891 -40.438 -33.281 1 94.44 670 PHE A C 1
ATOM 5161 O O . PHE A 1 670 ? 21.094 -40.969 -34.375 1 94.44 670 PHE A O 1
ATOM 5168 N N . TYR A 1 671 ? 20.953 -41 -32.094 1 92.81 671 TYR A N 1
ATOM 5169 C CA . TYR A 1 671 ? 21.203 -42.438 -32.094 1 92.81 671 TYR A CA 1
ATOM 5170 C C . TYR A 1 671 ? 20.109 -43.188 -32.844 1 92.81 671 TYR A C 1
ATOM 5172 O O . TYR A 1 671 ? 20.391 -44.094 -33.625 1 92.81 671 TYR A O 1
ATOM 5180 N N . ALA A 1 672 ? 18.922 -42.781 -32.656 1 93.25 672 ALA A N 1
ATOM 5181 C CA . ALA A 1 672 ? 17.766 -43.438 -33.25 1 93.25 672 ALA A CA 1
ATOM 5182 C C . ALA A 1 672 ? 17.688 -43.125 -34.75 1 93.25 672 ALA A C 1
ATOM 5184 O O . ALA A 1 672 ? 17.219 -43.938 -35.531 1 93.25 672 ALA A O 1
ATOM 5185 N N . GLY A 1 673 ? 18.125 -42.031 -35.156 1 90.44 673 GLY A N 1
ATOM 5186 C CA . GLY A 1 673 ? 17.922 -41.562 -36.531 1 90.44 673 GLY A CA 1
ATOM 5187 C C . GLY A 1 673 ? 19.078 -41.906 -37.438 1 90.44 673 GLY A C 1
ATOM 5188 O O . GLY A 1 673 ? 18.906 -41.938 -38.656 1 90.44 673 GLY A O 1
ATOM 5189 N N . LEU A 1 674 ? 20.234 -42.219 -37.031 1 89.31 674 LEU A N 1
ATOM 5190 C CA . LEU A 1 674 ? 21.422 -42.375 -37.875 1 89.31 674 LEU A CA 1
ATOM 5191 C C . LEU A 1 674 ? 21.5 -43.781 -38.469 1 89.31 674 LEU A C 1
ATOM 5193 O O . LEU A 1 674 ? 22.141 -44 -39.5 1 89.31 674 LEU A O 1
ATOM 5197 N N . HIS A 1 675 ? 20.844 -44.75 -37.906 1 86.94 675 HIS A N 1
ATOM 5198 C CA . HIS A 1 675 ? 20.938 -46.125 -38.344 1 86.94 675 HIS A CA 1
ATOM 5199 C C . HIS A 1 675 ? 19.656 -46.562 -39.062 1 86.94 675 HIS A C 1
ATOM 5201 O O . HIS A 1 675 ? 18.562 -46.188 -38.656 1 86.94 675 HIS A O 1
ATOM 5207 N N . PRO A 1 676 ? 19.859 -47.219 -40.125 1 89.12 676 PRO A N 1
ATOM 5208 C CA . PRO A 1 676 ? 18.656 -47.75 -40.75 1 89.12 676 PRO A CA 1
ATOM 5209 C C . PRO A 1 676 ? 17.984 -48.844 -39.906 1 89.12 676 PRO A C 1
ATOM 5211 O O . PRO A 1 676 ? 18.672 -49.656 -39.281 1 89.12 676 PRO A O 1
ATOM 5214 N N . THR A 1 677 ? 16.719 -48.75 -39.875 1 90.75 677 THR A N 1
ATOM 5215 C CA . THR A 1 677 ? 15.977 -49.688 -39.062 1 90.75 677 THR A CA 1
ATOM 5216 C C . THR A 1 677 ? 14.914 -50.406 -39.875 1 90.75 677 THR A C 1
ATOM 5218 O O . THR A 1 677 ? 14.43 -49.875 -40.906 1 90.75 677 THR A O 1
ATOM 5221 N N . TRP A 1 678 ? 14.625 -51.688 -39.562 1 89.94 678 TRP A N 1
ATOM 5222 C CA . TRP A 1 678 ? 13.641 -52.469 -40.281 1 89.94 678 TRP A CA 1
ATOM 5223 C C . TRP A 1 678 ? 12.227 -52.094 -39.906 1 89.94 678 TRP A C 1
ATOM 5225 O O . TRP A 1 678 ? 11.273 -52.312 -40.656 1 89.94 678 TRP A O 1
ATOM 5235 N N . THR A 1 679 ? 12.078 -51.469 -38.656 1 90.56 679 THR A N 1
ATOM 5236 C CA . THR A 1 679 ? 10.812 -50.938 -38.156 1 90.56 679 THR A CA 1
ATOM 5237 C C . THR A 1 679 ? 11.047 -49.656 -37.375 1 90.56 679 THR A C 1
ATOM 5239 O O . THR A 1 679 ? 12.18 -49.312 -37.031 1 90.56 679 THR A O 1
ATOM 5242 N N . GLU A 1 680 ? 10.031 -48.938 -37.125 1 88.44 680 GLU A N 1
ATOM 5243 C CA . GLU A 1 680 ? 10.172 -47.688 -36.438 1 88.44 680 GLU A CA 1
ATOM 5244 C C . GLU A 1 680 ? 10.234 -47.875 -34.938 1 88.44 680 GLU A C 1
ATOM 5246 O O . GLU A 1 680 ? 10.938 -47.156 -34.219 1 88.44 680 GLU A O 1
ATOM 5251 N N . SER A 1 681 ? 9.492 -48.75 -34.438 1 91.19 681 SER A N 1
ATOM 5252 C CA . SER A 1 681 ? 9.484 -49.094 -33 1 91.19 681 SER A CA 1
ATOM 5253 C C . SER A 1 681 ? 9.062 -50.562 -32.812 1 91.19 681 SER A C 1
ATOM 5255 O O . SER A 1 681 ? 8.523 -51.188 -33.719 1 91.19 681 SER A O 1
ATOM 5257 N N . PHE A 1 682 ? 9.492 -51.031 -31.656 1 93.81 682 PHE A N 1
ATOM 5258 C CA . PHE A 1 682 ? 9 -52.375 -31.312 1 93.81 682 PHE A CA 1
ATOM 5259 C C . PHE A 1 682 ? 7.527 -52.312 -30.922 1 93.81 682 PHE A C 1
ATOM 5261 O O . PHE A 1 682 ? 7.18 -52.531 -29.766 1 93.81 682 PHE A O 1
ATOM 5268 N N . ASP A 1 683 ? 6.805 -51.969 -31.953 1 93.31 683 ASP A N 1
ATOM 5269 C CA . ASP A 1 683 ? 5.367 -51.906 -31.703 1 93.31 683 ASP A CA 1
ATOM 5270 C C . ASP A 1 683 ? 4.719 -53.281 -31.797 1 93.31 683 ASP A C 1
ATOM 5272 O O . ASP A 1 683 ? 5.414 -54.312 -31.875 1 93.31 683 ASP A O 1
ATOM 5276 N N . ALA A 1 684 ? 3.445 -53.344 -31.688 1 95.19 684 ALA A N 1
ATOM 5277 C CA . ALA A 1 684 ? 2.723 -54.625 -31.656 1 95.19 684 ALA A CA 1
ATOM 5278 C C . ALA A 1 684 ? 2.898 -55.375 -32.969 1 95.19 684 ALA A C 1
ATOM 5280 O O . ALA A 1 684 ? 3.025 -56.625 -32.969 1 95.19 684 ALA A O 1
ATOM 5281 N N . PHE A 1 685 ? 2.908 -54.688 -34.031 1 93.94 685 PHE A N 1
ATOM 5282 C CA . PHE A 1 685 ? 3.094 -55.312 -35.312 1 93.94 685 PHE A CA 1
ATOM 5283 C C . PHE A 1 685 ? 4.484 -55.938 -35.438 1 93.94 685 PHE A C 1
ATOM 5285 O O . PHE A 1 685 ? 4.633 -57.062 -35.938 1 93.94 685 PHE A O 1
ATOM 5292 N N . ALA A 1 686 ? 5.398 -55.25 -35.031 1 95 686 ALA A N 1
ATOM 5293 C CA . ALA A 1 686 ? 6.77 -55.75 -35.031 1 95 686 ALA A CA 1
ATOM 5294 C C . ALA A 1 686 ? 6.91 -56.969 -34.156 1 95 686 ALA A C 1
ATOM 5296 O O . ALA A 1 686 ? 7.555 -57.969 -34.531 1 95 686 ALA A O 1
ATOM 5297 N N . MET A 1 687 ? 6.344 -56.906 -33.031 1 95.56 687 MET A N 1
ATOM 5298 C CA . MET A 1 687 ? 6.438 -58.031 -32.094 1 95.56 687 MET A CA 1
ATOM 5299 C C . MET A 1 687 ? 5.699 -59.25 -32.625 1 95.56 687 MET A C 1
ATOM 5301 O O . MET A 1 687 ? 6.125 -60.375 -32.406 1 95.56 687 MET A O 1
ATOM 5305 N N . LEU A 1 688 ? 4.656 -58.969 -33.281 1 94.69 688 LEU A N 1
ATOM 5306 C CA . LEU A 1 688 ? 3.912 -60.062 -33.906 1 94.69 688 LEU A CA 1
ATOM 5307 C C . LEU A 1 688 ? 4.773 -60.75 -34.969 1 94.69 688 LEU A C 1
ATOM 5309 O O . LEU A 1 688 ? 4.797 -62 -35.031 1 94.69 688 LEU A O 1
ATOM 5313 N N . ARG A 1 689 ? 5.422 -60.062 -35.75 1 94.25 689 ARG A N 1
ATOM 5314 C CA . ARG A 1 689 ? 6.277 -60.594 -36.812 1 94.25 689 ARG A CA 1
ATOM 5315 C C . ARG A 1 689 ? 7.441 -61.375 -36.188 1 94.25 689 ARG A C 1
ATOM 5317 O O . ARG A 1 689 ? 7.848 -62.406 -36.719 1 94.25 689 ARG A O 1
ATOM 5324 N N . ILE A 1 690 ? 7.934 -60.875 -35.156 1 95 690 ILE A N 1
ATOM 5325 C CA . ILE A 1 690 ? 9.008 -61.562 -34.438 1 95 690 ILE A CA 1
ATOM 5326 C C . ILE A 1 690 ? 8.492 -62.906 -33.906 1 95 690 ILE A C 1
ATOM 5328 O O . ILE A 1 690 ? 9.18 -63.906 -34 1 95 690 ILE A O 1
ATOM 5332 N N . GLY A 1 691 ? 7.34 -62.906 -33.375 1 94.38 691 GLY A N 1
ATOM 5333 C CA . GLY A 1 691 ? 6.738 -64.125 -32.906 1 94.38 691 GLY A CA 1
ATOM 5334 C C . GLY A 1 691 ? 6.547 -65.188 -34 1 94.38 691 GLY A C 1
ATOM 5335 O O . GLY A 1 691 ? 6.848 -66.375 -33.812 1 94.38 691 GLY A O 1
ATOM 5336 N N . VAL A 1 692 ? 6.129 -64.75 -35.125 1 93 692 VAL A N 1
ATOM 5337 C CA . VAL A 1 692 ? 5.902 -65.625 -36.25 1 93 692 VAL A CA 1
ATOM 5338 C C . VAL A 1 692 ? 7.227 -66.25 -36.688 1 93 692 VAL A C 1
ATOM 5340 O O . VAL A 1 692 ? 7.289 -67.438 -37 1 93 692 VAL A O 1
ATOM 5343 N N . GLN A 1 693 ? 8.203 -65.5 -36.719 1 92.19 693 GLN A N 1
ATOM 5344 C CA . GLN A 1 693 ? 9.516 -66 -37.125 1 92.19 693 GLN A CA 1
ATOM 5345 C C . GLN A 1 693 ? 10.086 -66.938 -36.094 1 92.19 693 GLN A C 1
ATOM 5347 O O . GLN A 1 693 ? 10.703 -67.938 -36.469 1 92.19 693 GLN A O 1
ATOM 5352 N N . LEU A 1 694 ? 9.93 -66.688 -34.875 1 92.31 694 LEU A N 1
ATOM 5353 C CA . LEU A 1 694 ? 10.445 -67.562 -33.812 1 92.31 694 LEU A CA 1
ATOM 5354 C C . LEU A 1 694 ? 9.75 -68.875 -33.844 1 92.31 694 LEU A C 1
ATOM 5356 O O . LEU A 1 694 ? 10.32 -69.875 -33.406 1 92.31 694 LEU A O 1
ATOM 5360 N N . ALA A 1 695 ? 8.555 -68.812 -34.281 1 91 695 ALA A N 1
ATOM 5361 C CA . ALA A 1 695 ? 7.785 -70.062 -34.344 1 91 695 ALA A CA 1
ATOM 5362 C C . ALA A 1 695 ? 8.391 -71.062 -35.375 1 91 695 ALA A C 1
ATOM 5364 O O . ALA A 1 695 ? 8.109 -72.25 -35.312 1 91 695 ALA A O 1
ATOM 5365 N N . GLU A 1 696 ? 9.234 -70.562 -36.219 1 84.94 696 GLU A N 1
ATOM 5366 C CA . GLU A 1 696 ? 9.914 -71.438 -37.188 1 84.94 696 GLU A CA 1
ATOM 5367 C C . GLU A 1 696 ? 10.961 -72.312 -36.531 1 84.94 696 GLU A C 1
ATOM 5369 O O . GLU A 1 696 ? 11.359 -73.312 -37.062 1 84.94 696 GLU A O 1
ATOM 5374 N N . ARG A 1 697 ? 11.289 -71.812 -35.406 1 84.19 697 ARG A N 1
ATOM 5375 C CA . ARG A 1 697 ? 12.242 -72.625 -34.625 1 84.19 697 ARG A CA 1
ATOM 5376 C C . ARG A 1 697 ? 11.523 -73.625 -33.75 1 84.19 697 ARG A C 1
ATOM 5378 O O . ARG A 1 697 ? 10.75 -73.25 -32.844 1 84.19 697 ARG A O 1
ATOM 5385 N N . LYS A 1 698 ? 11.906 -74.875 -33.875 1 79.88 698 LYS A N 1
ATOM 5386 C CA . LYS A 1 698 ? 11.203 -75.938 -33.188 1 79.88 698 LYS A CA 1
ATOM 5387 C C . LYS A 1 698 ? 11.414 -75.875 -31.672 1 79.88 698 LYS A C 1
ATOM 5389 O O . LYS A 1 698 ? 10.492 -76.125 -30.891 1 79.88 698 LYS A O 1
ATOM 5394 N N . ASP A 1 699 ? 12.625 -75.5 -31.234 1 81.06 699 ASP A N 1
ATOM 5395 C CA . ASP A 1 699 ? 12.945 -75.438 -29.812 1 81.06 699 ASP A CA 1
ATOM 5396 C C . ASP A 1 699 ? 12.141 -74.312 -29.125 1 81.06 699 ASP A C 1
ATOM 5398 O O . ASP A 1 699 ? 11.648 -74.5 -28.016 1 81.06 699 ASP A O 1
ATOM 5402 N N . VAL A 1 700 ? 11.977 -73.25 -29.859 1 85.81 700 VAL A N 1
ATOM 5403 C CA . VAL A 1 700 ? 11.273 -72.062 -29.281 1 85.81 700 VAL A CA 1
ATOM 5404 C C . VAL A 1 700 ? 9.766 -72.375 -29.312 1 85.81 700 VAL A C 1
ATOM 5406 O O . VAL A 1 700 ? 9.062 -72.062 -28.344 1 85.81 700 VAL A O 1
ATOM 5409 N N . ARG A 1 701 ? 9.32 -72.875 -30.359 1 84.06 701 ARG A N 1
ATOM 5410 C CA . ARG A 1 701 ? 7.895 -73.188 -30.5 1 84.06 701 ARG A CA 1
ATOM 5411 C C . ARG A 1 701 ? 7.418 -74.125 -29.422 1 84.06 701 ARG A C 1
ATOM 5413 O O . ARG A 1 701 ? 6.316 -74 -28.891 1 84.06 701 ARG A O 1
ATOM 5420 N N . ALA A 1 702 ? 8.305 -75.062 -29.078 1 81.81 702 ALA A N 1
ATOM 5421 C CA . ALA A 1 702 ? 7.934 -76.062 -28.094 1 81.81 702 ALA A CA 1
ATOM 5422 C C . ALA A 1 702 ? 7.934 -75.5 -26.688 1 81.81 702 ALA A C 1
ATOM 5424 O O . ALA A 1 702 ? 7.207 -76 -25.812 1 81.81 702 ALA A O 1
ATOM 5425 N N . GLN A 1 703 ? 8.688 -74.5 -26.5 1 85.88 703 GLN A N 1
ATOM 5426 C CA . GLN A 1 703 ? 8.883 -74 -25.141 1 85.88 703 GLN A CA 1
ATOM 5427 C C . GLN A 1 703 ? 8.125 -72.688 -24.891 1 85.88 703 GLN A C 1
ATOM 5429 O O . GLN A 1 703 ? 7.965 -72.312 -23.75 1 85.88 703 GLN A O 1
ATOM 5434 N N . MET A 1 704 ? 7.629 -72.062 -25.906 1 88.75 704 MET A N 1
ATOM 5435 C CA . MET A 1 704 ? 6.859 -70.875 -25.734 1 88.75 704 MET A CA 1
ATOM 5436 C C . MET A 1 704 ? 5.469 -71.125 -25.188 1 88.75 704 MET A C 1
ATOM 5438 O O . MET A 1 704 ? 4.777 -72 -25.688 1 88.75 704 MET A O 1
ATOM 5442 N N . PRO A 1 705 ? 5.168 -70.375 -24.156 1 89.06 705 PRO A N 1
ATOM 5443 C CA . PRO A 1 705 ? 3.842 -70.625 -23.594 1 89.06 705 PRO A CA 1
ATOM 5444 C C . PRO A 1 705 ? 2.709 -70.312 -24.547 1 89.06 705 PRO A C 1
ATOM 5446 O O . PRO A 1 705 ? 2.82 -69.312 -25.328 1 89.06 705 PRO A O 1
ATOM 5449 N N . LEU A 1 706 ? 1.627 -70.938 -24.5 1 88.81 706 LEU A N 1
ATOM 5450 C CA . LEU A 1 706 ? 0.407 -70.688 -25.25 1 88.81 706 LEU A CA 1
ATOM 5451 C C . LEU A 1 706 ? -0.31 -69.438 -24.688 1 88.81 706 LEU A C 1
ATOM 5453 O O . LEU A 1 706 ? 0.221 -68.75 -23.812 1 88.81 706 LEU A O 1
ATOM 5457 N N . LEU A 1 707 ? -1.459 -69.125 -25.297 1 89.81 707 LEU A N 1
ATOM 5458 C CA . LEU A 1 707 ? -2.193 -67.938 -24.891 1 89.81 707 LEU A CA 1
ATOM 5459 C C . LEU A 1 707 ? -2.938 -68.125 -23.578 1 89.81 707 LEU A C 1
ATOM 5461 O O . LEU A 1 707 ? -4.168 -68.188 -23.578 1 89.81 707 LEU A O 1
ATOM 5465 N N . GLY A 1 708 ? -2.262 -68.375 -22.516 1 86.62 708 GLY A N 1
ATOM 5466 C CA . GLY A 1 708 ? -2.752 -68.562 -21.156 1 86.62 708 GLY A CA 1
ATOM 5467 C C . GLY A 1 708 ? -1.989 -67.75 -20.141 1 86.62 708 GLY A C 1
ATOM 5468 O O . GLY A 1 708 ? -1.184 -66.875 -20.516 1 86.62 708 GLY A O 1
ATOM 5469 N N . ASN A 1 709 ? -2.344 -67.938 -18.938 1 85.94 709 ASN A N 1
ATOM 5470 C CA . ASN A 1 709 ? -1.727 -67.188 -17.859 1 85.94 709 ASN A CA 1
ATOM 5471 C C . ASN A 1 709 ? -0.263 -67.562 -17.656 1 85.94 709 ASN A C 1
ATOM 5473 O O . ASN A 1 709 ? 0.043 -68.562 -16.969 1 85.94 709 ASN A O 1
ATOM 5477 N N . ALA A 1 710 ? 0.617 -66.875 -18.312 1 86.38 710 ALA A N 1
ATOM 5478 C CA . ALA A 1 710 ? 2.057 -67.062 -18.203 1 86.38 710 ALA A CA 1
ATOM 5479 C C . ALA A 1 710 ? 2.795 -65.812 -17.891 1 86.38 710 ALA A C 1
ATOM 5481 O O . ALA A 1 710 ? 2.434 -64.75 -18.391 1 86.38 710 ALA A O 1
ATOM 5482 N N . GLU A 1 711 ? 3.736 -65.938 -17 1 83.38 711 GLU A N 1
ATOM 5483 C CA . GLU A 1 711 ? 4.57 -64.75 -16.656 1 83.38 711 GLU A CA 1
ATOM 5484 C C . GLU A 1 711 ? 5.926 -64.875 -17.344 1 83.38 711 GLU A C 1
ATOM 5486 O O . GLU A 1 711 ? 6.422 -65.938 -17.641 1 83.38 711 GLU A O 1
ATOM 5491 N N . THR A 1 712 ? 6.375 -63.719 -17.609 1 82.88 712 THR A N 1
ATOM 5492 C CA . THR A 1 712 ? 7.672 -63.656 -18.266 1 82.88 712 THR A CA 1
ATOM 5493 C C . THR A 1 712 ? 8.758 -64.25 -17.406 1 82.88 712 THR A C 1
ATOM 5495 O O . THR A 1 712 ? 9.734 -64.812 -17.906 1 82.88 712 THR A O 1
ATOM 5498 N N . GLU A 1 713 ? 8.562 -64.312 -16.156 1 81 713 GLU A N 1
ATOM 5499 C CA . GLU A 1 713 ? 9.578 -64.812 -15.227 1 81 713 GLU A CA 1
ATOM 5500 C C . GLU A 1 713 ? 9.68 -66.312 -15.266 1 81 713 GLU A C 1
ATOM 5502 O O . GLU A 1 713 ? 10.75 -66.875 -15.023 1 81 713 GLU A O 1
ATOM 5507 N N . ASP A 1 714 ? 8.656 -66.875 -15.703 1 80.19 714 ASP A N 1
ATOM 5508 C CA . ASP A 1 714 ? 8.617 -68.312 -15.664 1 80.19 714 ASP A CA 1
ATOM 5509 C C . ASP A 1 714 ? 9.008 -68.938 -17.016 1 80.19 714 ASP A C 1
ATOM 5511 O O . ASP A 1 714 ? 8.992 -70.125 -17.203 1 80.19 714 ASP A O 1
ATOM 5515 N N . THR A 1 715 ? 9.383 -68 -17.859 1 88.25 715 THR A N 1
ATOM 5516 C CA . THR A 1 715 ? 9.703 -68.5 -19.203 1 88.25 715 THR A CA 1
ATOM 5517 C C . THR A 1 715 ? 11.211 -68.438 -19.453 1 88.25 715 THR A C 1
ATOM 5519 O O . THR A 1 715 ? 11.711 -67.438 -19.953 1 88.25 715 THR A O 1
ATOM 5522 N N . ALA A 1 716 ? 11.883 -69.438 -19.297 1 86.06 716 ALA A N 1
ATOM 5523 C CA . ALA A 1 716 ? 13.344 -69.5 -19.328 1 86.06 716 ALA A CA 1
ATOM 5524 C C . ALA A 1 716 ? 13.867 -69.375 -20.75 1 86.06 716 ALA A C 1
ATOM 5526 O O . ALA A 1 716 ? 14.992 -68.938 -20.969 1 86.06 716 ALA A O 1
ATOM 5527 N N . ILE A 1 717 ? 13.062 -69.75 -21.734 1 89.12 717 ILE A N 1
ATOM 5528 C CA . ILE A 1 717 ? 13.5 -69.688 -23.125 1 89.12 717 ILE A CA 1
ATOM 5529 C C . ILE A 1 717 ? 13.797 -68.25 -23.531 1 89.12 717 ILE A C 1
ATOM 5531 O O . ILE A 1 717 ? 14.57 -68 -24.453 1 89.12 717 ILE A O 1
ATOM 5535 N N . LEU A 1 718 ? 13.203 -67.375 -22.828 1 92.44 718 LEU A N 1
ATOM 5536 C CA . LEU A 1 718 ? 13.406 -66 -23.156 1 92.44 718 LEU A CA 1
ATOM 5537 C C . LEU A 1 718 ? 14.828 -65.562 -22.812 1 92.44 718 LEU A C 1
ATOM 5539 O O . LEU A 1 718 ? 15.367 -64.625 -23.453 1 92.44 718 LEU A O 1
ATOM 5543 N N . ASP A 1 719 ? 15.469 -66.188 -21.875 1 90.19 719 ASP A N 1
ATOM 5544 C CA . ASP A 1 719 ? 16.828 -65.812 -21.484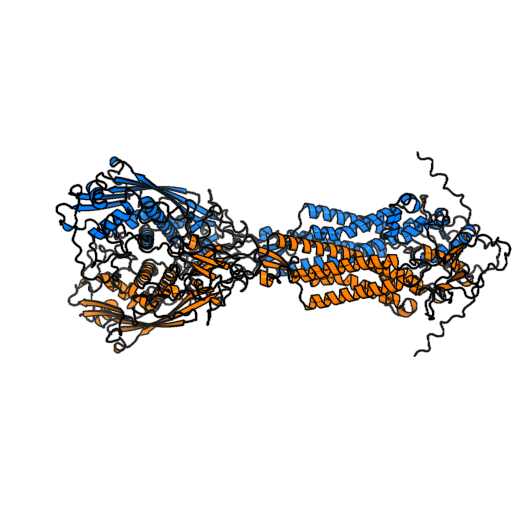 1 90.19 719 ASP A CA 1
ATOM 5545 C C . ASP A 1 719 ? 17.859 -66.562 -22.375 1 90.19 719 ASP A C 1
ATOM 5547 O O . ASP A 1 719 ? 18.953 -66.062 -22.594 1 90.19 719 ASP A O 1
ATOM 5551 N N . ARG A 1 720 ? 17.422 -67.625 -22.953 1 87.88 720 ARG A N 1
ATOM 5552 C CA . ARG A 1 720 ? 18.344 -68.438 -23.703 1 87.88 720 ARG A CA 1
ATOM 5553 C C . ARG A 1 720 ? 18.359 -68.062 -25.188 1 87.88 720 ARG A C 1
ATOM 5555 O O . ARG A 1 720 ? 19.312 -68.375 -25.906 1 87.88 720 ARG A O 1
ATOM 5562 N N . THR A 1 721 ? 17.312 -67.375 -25.516 1 91.31 721 THR A N 1
ATOM 5563 C CA . THR A 1 721 ? 17.219 -67 -26.922 1 91.31 721 THR A CA 1
ATOM 5564 C C . THR A 1 721 ? 17.812 -65.625 -27.141 1 91.31 721 THR A C 1
ATOM 5566 O O . THR A 1 721 ? 17.531 -64.688 -26.359 1 91.31 721 THR A O 1
ATOM 5569 N N . ASP A 1 722 ? 18.641 -65.5 -28.156 1 91.06 722 ASP A N 1
ATOM 5570 C CA . ASP A 1 722 ? 19.203 -64.25 -28.516 1 91.06 722 ASP A CA 1
ATOM 5571 C C . ASP A 1 722 ? 18.141 -63.312 -29.109 1 91.06 722 ASP A C 1
ATOM 5573 O O . ASP A 1 722 ? 17.406 -63.719 -30.016 1 91.06 722 ASP A O 1
ATOM 5577 N N . GLY A 1 723 ? 18.047 -62.125 -28.578 1 91.88 723 GLY A N 1
ATOM 5578 C CA . GLY A 1 723 ? 17.016 -61.219 -29.016 1 91.88 723 GLY A CA 1
ATOM 5579 C C . GLY A 1 723 ? 17.516 -60.188 -30.031 1 91.88 723 GLY A C 1
ATOM 5580 O O . GLY A 1 723 ? 16.781 -59.281 -30.422 1 91.88 723 GLY A O 1
ATOM 5581 N N . ILE A 1 724 ? 18.75 -60.375 -30.531 1 93 724 ILE A N 1
ATOM 5582 C CA . ILE A 1 724 ? 19.312 -59.438 -31.516 1 93 724 ILE A CA 1
ATOM 5583 C C . ILE A 1 724 ? 18.781 -59.781 -32.906 1 93 724 ILE A C 1
ATOM 5585 O O . ILE A 1 724 ? 18.625 -60.969 -33.25 1 93 724 ILE A O 1
ATOM 5589 N N . ILE A 1 725 ? 18.391 -58.781 -33.562 1 93 725 ILE A N 1
ATOM 5590 C CA . ILE A 1 725 ? 17.906 -58.969 -34.938 1 93 725 ILE A CA 1
ATOM 5591 C C . ILE A 1 725 ? 18.984 -58.594 -35.938 1 93 725 ILE A C 1
ATOM 5593 O O . ILE A 1 725 ? 19.469 -57.469 -35.938 1 93 725 ILE A O 1
ATOM 5597 N N . GLY A 1 726 ? 19.375 -59.531 -36.688 1 90.56 726 GLY A N 1
ATOM 5598 C CA . GLY A 1 726 ? 20.422 -59.312 -37.688 1 90.56 726 GLY A CA 1
ATOM 5599 C C . GLY A 1 726 ? 20.297 -60.188 -38.906 1 90.56 726 GLY A C 1
ATOM 5600 O O . GLY A 1 726 ? 19.312 -60.906 -39.062 1 90.56 726 GLY A O 1
ATOM 5601 N N . GLU A 1 727 ? 21.188 -60 -39.75 1 89.19 727 GLU A N 1
ATOM 5602 C CA . GLU A 1 727 ? 21.172 -60.75 -41 1 89.19 727 GLU A CA 1
ATOM 5603 C C . GLU A 1 727 ? 21.609 -62.188 -40.812 1 89.19 727 GLU A C 1
ATOM 5605 O O . GLU A 1 727 ? 22.516 -62.469 -40.031 1 89.19 727 GLU A O 1
ATOM 5610 N N . ASP A 1 728 ? 20.766 -63 -41.469 1 85 728 ASP A N 1
ATOM 5611 C CA . ASP A 1 728 ? 21.125 -64.438 -41.469 1 85 728 ASP A CA 1
ATOM 5612 C C . ASP A 1 728 ? 22.297 -64.688 -42.406 1 85 728 ASP A C 1
ATOM 5614 O O . ASP A 1 728 ? 22.156 -64.688 -43.625 1 85 728 ASP A O 1
ATOM 5618 N N . ILE A 1 729 ? 23.422 -64.938 -41.875 1 76.62 729 ILE A N 1
ATOM 5619 C CA . ILE A 1 729 ? 24.656 -65.125 -42.656 1 76.62 729 ILE A CA 1
ATOM 5620 C C . ILE A 1 729 ? 24.578 -66.375 -43.469 1 76.62 729 ILE A C 1
ATOM 5622 O O . ILE A 1 729 ? 25.141 -66.438 -44.562 1 76.62 729 ILE A O 1
ATOM 5626 N N . ASP A 1 730 ? 23.906 -67.375 -43.031 1 69.38 730 ASP A N 1
ATOM 5627 C CA . ASP A 1 730 ? 23.875 -68.688 -43.688 1 69.38 730 ASP A CA 1
ATOM 5628 C C . ASP A 1 730 ? 22.875 -68.688 -44.844 1 69.38 730 ASP A C 1
ATOM 5630 O O . ASP A 1 730 ? 22.906 -69.562 -45.688 1 69.38 730 ASP A O 1
ATOM 5634 N N . ALA A 1 731 ? 21.922 -67.75 -44.812 1 64.12 731 ALA A N 1
ATOM 5635 C CA . ALA A 1 731 ? 20.859 -67.812 -45.812 1 64.12 731 ALA A CA 1
ATOM 5636 C C . ALA A 1 731 ? 21.078 -66.688 -46.844 1 64.12 731 ALA A C 1
ATOM 5638 O O . ALA A 1 731 ? 20.188 -65.875 -47.062 1 64.12 731 ALA A O 1
ATOM 5639 N N . VAL A 1 732 ? 22.266 -66.438 -47.344 1 58.53 732 VAL A N 1
ATOM 5640 C CA . VAL A 1 732 ? 22.484 -65.438 -48.312 1 58.53 732 VAL A CA 1
ATOM 5641 C C . VAL A 1 732 ? 21.875 -65.812 -49.656 1 58.53 732 VAL A C 1
ATOM 5643 O O . VAL A 1 732 ? 22.25 -66.812 -50.25 1 58.53 732 VAL A O 1
ATOM 5646 N N . GLU A 1 733 ? 20.625 -65.375 -49.906 1 58.56 733 GLU A N 1
ATOM 5647 C CA . GLU A 1 733 ? 19.922 -65.688 -51.156 1 58.56 733 GLU A CA 1
ATOM 5648 C C . GLU A 1 733 ? 20.656 -65.188 -52.375 1 58.56 733 GLU A C 1
ATOM 5650 O O . GLU A 1 733 ? 20.938 -65.938 -53.312 1 58.56 733 GLU A O 1
ATOM 5655 N N . THR A 1 734 ? 20.703 -63.906 -52.625 1 65.06 734 THR A N 1
ATOM 5656 C CA . THR A 1 734 ? 21.484 -63.281 -53.688 1 65.06 734 THR A CA 1
ATOM 5657 C C . THR A 1 734 ? 22.422 -62.219 -53.125 1 65.06 734 THR A C 1
ATOM 5659 O O . THR A 1 734 ? 22.281 -61.812 -51.969 1 65.06 734 THR A O 1
ATOM 5662 N N . GLU A 1 735 ? 23.516 -61.844 -53.844 1 64.06 735 GLU A N 1
ATOM 5663 C CA . GLU A 1 735 ? 24.594 -60.938 -53.438 1 64.06 735 GLU A CA 1
ATOM 5664 C C . GLU A 1 735 ? 24.047 -59.688 -52.812 1 64.06 735 GLU A C 1
ATOM 5666 O O . GLU A 1 735 ? 24.641 -59.125 -51.875 1 64.06 735 GLU A O 1
ATOM 5671 N N . ASN A 1 736 ? 22.812 -59.094 -53.094 1 81.19 736 ASN A N 1
ATOM 5672 C CA . ASN A 1 736 ? 22.375 -57.781 -52.594 1 81.19 736 ASN A CA 1
ATOM 5673 C C . ASN A 1 736 ? 21.062 -57.906 -51.812 1 81.19 736 ASN A C 1
ATOM 5675 O O . ASN A 1 736 ? 20.438 -56.906 -51.5 1 81.19 736 ASN A O 1
ATOM 5679 N N . VAL A 1 737 ? 20.641 -59.094 -51.562 1 85.94 737 VAL A N 1
ATOM 5680 C CA . VAL A 1 737 ? 19.406 -59.25 -50.812 1 85.94 737 VAL A CA 1
ATOM 5681 C C . VAL A 1 737 ? 19.641 -60.188 -49.625 1 85.94 737 VAL A C 1
ATOM 5683 O O . VAL A 1 737 ? 20.125 -61.312 -49.781 1 85.94 737 VAL A O 1
ATOM 5686 N N . GLY A 1 738 ? 19.438 -59.656 -48.438 1 85.44 738 GLY A N 1
ATOM 5687 C CA . GLY A 1 738 ? 19.594 -60.438 -47.219 1 85.44 738 GLY A CA 1
ATOM 5688 C C . GLY A 1 738 ? 18.281 -60.719 -46.531 1 85.44 738 GLY A C 1
ATOM 5689 O O . GLY A 1 738 ? 17.219 -60.281 -46.969 1 85.44 738 GLY A O 1
ATOM 5690 N N . ARG A 1 739 ? 18.344 -61.625 -45.5 1 88 739 ARG A N 1
ATOM 5691 C CA . ARG A 1 739 ? 17.203 -61.938 -44.656 1 88 739 ARG A CA 1
ATOM 5692 C C . ARG A 1 739 ? 17.5 -61.656 -43.188 1 88 739 ARG A C 1
ATOM 5694 O O . ARG A 1 739 ? 18.531 -62.094 -42.688 1 88 739 ARG A O 1
ATOM 5701 N N . LEU A 1 740 ? 16.578 -60.875 -42.625 1 90.94 740 LEU A N 1
ATOM 5702 C CA . LEU A 1 740 ? 16.734 -60.594 -41.188 1 90.94 740 LEU A CA 1
ATOM 5703 C C . LEU A 1 740 ? 16.062 -61.625 -40.344 1 90.94 740 LEU A C 1
ATOM 5705 O O . LEU A 1 740 ? 14.945 -62.062 -40.656 1 90.94 740 LEU A O 1
ATOM 5709 N N . VAL A 1 741 ? 16.75 -62.094 -39.344 1 90.88 741 VAL A N 1
ATOM 5710 C CA . VAL A 1 741 ? 16.188 -63.094 -38.469 1 90.88 741 VAL A CA 1
ATOM 5711 C C . VAL A 1 741 ? 16.516 -62.75 -37 1 90.88 741 VAL A C 1
ATOM 5713 O O . VAL A 1 741 ? 17.469 -62 -36.75 1 90.88 741 VAL A O 1
ATOM 5716 N N . VAL A 1 742 ? 15.742 -63.188 -36.125 1 92.25 742 VAL A N 1
ATOM 5717 C CA . VAL A 1 742 ? 16.016 -63.062 -34.719 1 92.25 742 VAL A CA 1
ATOM 5718 C C . VAL A 1 742 ? 17.188 -63.938 -34.312 1 92.25 742 VAL A C 1
ATOM 5720 O O . VAL A 1 742 ? 17.219 -65.125 -34.625 1 92.25 742 VAL A O 1
ATOM 5723 N N . GLY A 1 743 ? 18.141 -63.406 -33.75 1 87.31 743 GLY A N 1
ATOM 5724 C CA . GLY A 1 743 ? 19.359 -64.125 -33.375 1 87.31 743 GLY A CA 1
ATOM 5725 C C . GLY A 1 743 ? 20.438 -64.062 -34.438 1 87.31 743 GLY A C 1
ATOM 5726 O O . GLY A 1 743 ? 21.484 -64.75 -34.312 1 87.31 743 GLY A O 1
ATOM 5727 N N . GLY A 1 744 ? 20.062 -63.344 -35.5 1 86.88 744 GLY A N 1
ATOM 5728 C CA . GLY A 1 744 ? 21.062 -63.188 -36.531 1 86.88 744 GLY A CA 1
ATOM 5729 C C . GLY A 1 744 ? 22.188 -62.25 -36.156 1 86.88 744 GLY A C 1
ATOM 5730 O O . GLY A 1 744 ? 21.969 -61.188 -35.562 1 86.88 744 GLY A O 1
ATOM 5731 N N . HIS A 1 745 ? 23.422 -62.594 -36.438 1 83.5 745 HIS A N 1
ATOM 5732 C CA . HIS A 1 745 ? 24.562 -61.812 -35.969 1 83.5 745 HIS A CA 1
ATOM 5733 C C . HIS A 1 745 ? 25.156 -61 -37.125 1 83.5 745 HIS A C 1
ATOM 5735 O O . HIS A 1 745 ? 26.094 -60.219 -36.906 1 83.5 745 HIS A O 1
ATOM 5741 N N . GLY A 1 746 ? 24.531 -61.156 -38.25 1 85.19 746 GLY A N 1
ATOM 5742 C CA . GLY A 1 746 ? 25 -60.312 -39.344 1 85.19 746 GLY A CA 1
ATOM 5743 C C . GLY A 1 746 ? 24.625 -58.875 -39.188 1 85.19 746 GLY A C 1
ATOM 5744 O O . GLY A 1 746 ? 23.5 -58.562 -38.781 1 85.19 746 GLY A O 1
ATOM 5745 N N . GLN A 1 747 ? 25.531 -58.031 -39.531 1 86.12 747 GLN A N 1
ATOM 5746 C CA . GLN A 1 747 ? 25.297 -56.625 -39.375 1 86.12 747 GLN A CA 1
ATOM 5747 C C . GLN A 1 747 ? 24.344 -56.094 -40.469 1 86.12 747 GLN A C 1
ATOM 5749 O O . GLN A 1 747 ? 24.422 -56.531 -41.625 1 86.12 747 GLN A O 1
ATOM 5754 N N . VAL A 1 748 ? 23.422 -55.312 -39.969 1 84.81 748 VAL A N 1
ATOM 5755 C CA . VAL A 1 748 ? 22.516 -54.688 -40.938 1 84.81 748 VAL A CA 1
ATOM 5756 C C . VAL A 1 748 ? 23.234 -53.562 -41.688 1 84.81 748 VAL A C 1
ATOM 5758 O O . VAL A 1 748 ? 23.812 -52.656 -41.062 1 84.81 748 VAL A O 1
ATOM 5761 N N . GLU A 1 749 ? 23.453 -53.812 -43 1 77.5 749 GLU A N 1
ATOM 5762 C CA . GLU A 1 749 ? 24.281 -52.906 -43.781 1 77.5 749 GLU A CA 1
ATOM 5763 C C . GLU A 1 749 ? 23.422 -51.875 -44.5 1 77.5 749 GLU A C 1
ATOM 5765 O O . GLU A 1 749 ? 22.281 -52.156 -44.906 1 77.5 749 GLU A O 1
ATOM 5770 N N . LYS A 1 750 ? 24.078 -50.75 -44.625 1 77.69 750 LYS A N 1
ATOM 5771 C CA . LYS A 1 750 ? 23.469 -49.656 -45.375 1 77.69 750 LYS A CA 1
ATOM 5772 C C . LYS A 1 750 ? 23.375 -49.969 -46.875 1 77.69 750 LYS A C 1
ATOM 5774 O O . LYS A 1 750 ? 24.328 -50.5 -47.469 1 77.69 750 LYS A O 1
ATOM 5779 N N . GLY A 1 751 ? 22.188 -49.781 -47.406 1 76.5 751 GLY A N 1
ATOM 5780 C CA . GLY A 1 751 ? 22.047 -49.938 -48.844 1 76.5 751 GLY A CA 1
ATOM 5781 C C . GLY A 1 751 ? 21.625 -51.312 -49.25 1 76.5 751 GLY A C 1
ATOM 5782 O O . GLY A 1 751 ? 21.281 -51.531 -50.438 1 76.5 751 GLY A O 1
ATOM 5783 N N . LYS A 1 752 ? 21.672 -52.219 -48.406 1 83.69 752 LYS A N 1
ATOM 5784 C CA . LYS A 1 752 ? 21.266 -53.594 -48.719 1 83.69 752 LYS A CA 1
ATOM 5785 C C . LYS A 1 752 ? 19.75 -53.75 -48.594 1 83.69 752 LYS A C 1
ATOM 5787 O O . LYS A 1 752 ? 19.094 -53.031 -47.844 1 83.69 752 LYS A O 1
ATOM 5792 N N . ARG A 1 753 ? 19.203 -54.531 -49.469 1 88.56 753 ARG A N 1
ATOM 5793 C CA . ARG A 1 753 ? 17.781 -54.812 -49.438 1 88.56 753 ARG A CA 1
ATOM 5794 C C . ARG A 1 753 ? 17.484 -56.094 -48.688 1 88.56 753 ARG A C 1
ATOM 5796 O O . ARG A 1 753 ? 18.328 -57 -48.656 1 88.56 753 ARG A O 1
ATOM 5803 N N . TYR A 1 754 ? 16.438 -56.094 -48.031 1 89.44 754 TYR A N 1
ATOM 5804 C CA . TYR A 1 754 ? 16.078 -57.25 -47.219 1 89.44 754 TYR A CA 1
ATOM 5805 C C . TYR A 1 754 ? 14.711 -57.812 -47.656 1 89.44 754 TYR A C 1
ATOM 5807 O O . TYR A 1 754 ? 13.812 -57.031 -48.031 1 89.44 754 TYR A O 1
ATOM 5815 N N . LEU A 1 755 ? 14.547 -59.125 -47.562 1 88.06 755 LEU A N 1
ATOM 5816 C CA . LEU A 1 755 ? 13.328 -59.812 -47.969 1 88.06 755 LEU A CA 1
ATOM 5817 C C . LEU A 1 755 ? 12.172 -59.469 -47.031 1 88.06 755 LEU A C 1
ATOM 5819 O O . LEU A 1 755 ? 12.344 -59.469 -45.812 1 88.06 755 LEU A O 1
ATOM 5823 N N . VAL A 1 756 ? 10.984 -59.125 -47.562 1 86.81 756 VAL A N 1
ATOM 5824 C CA . VAL A 1 756 ? 9.82 -58.75 -46.781 1 86.81 756 VAL A CA 1
ATOM 5825 C C . VAL A 1 756 ? 8.711 -59.781 -46.969 1 86.81 756 VAL A C 1
ATOM 5827 O O . VAL A 1 756 ? 8 -60.125 -46 1 86.81 756 VAL A O 1
ATOM 5830 N N . PHE A 1 757 ? 8.383 -60.125 -48.188 1 77.94 757 PHE A N 1
ATOM 5831 C CA . PHE A 1 757 ? 7.344 -61.125 -48.469 1 77.94 757 PHE A CA 1
ATOM 5832 C C . PHE A 1 757 ? 7.918 -62.344 -49.219 1 77.94 757 PHE A C 1
ATOM 5834 O O . PHE A 1 757 ? 8.82 -62.188 -50.031 1 77.94 757 PHE A O 1
ATOM 5841 N N . GLN A 1 758 ? 7.484 -63.594 -48.719 1 66.69 758 GLN A N 1
ATOM 5842 C CA . GLN A 1 758 ? 7.93 -64.812 -49.406 1 66.69 758 GLN A CA 1
ATOM 5843 C C . GLN A 1 758 ? 7.078 -65.062 -50.656 1 66.69 758 GLN A C 1
ATOM 5845 O O . GLN A 1 758 ? 5.871 -64.812 -50.656 1 66.69 758 GLN A O 1
ATOM 5850 N N . MET B 1 1 ? -29.125 -47.938 -45.125 1 22.02 1 MET B N 1
ATOM 5851 C CA . MET B 1 1 ? -27.906 -48.188 -45.938 1 22.02 1 MET B CA 1
ATOM 5852 C C . MET B 1 1 ? -27 -49.188 -45.25 1 22.02 1 MET B C 1
ATOM 5854 O O . MET B 1 1 ? -25.859 -48.844 -44.875 1 22.02 1 MET B O 1
ATOM 5858 N N . GLY B 1 2 ? -27.562 -50.062 -44.406 1 23.97 2 GLY B N 1
ATOM 5859 C CA . GLY B 1 2 ? -27.141 -51.031 -43.406 1 23.97 2 GLY B CA 1
ATOM 5860 C C . GLY B 1 2 ? -26.391 -52.219 -44 1 23.97 2 GLY B C 1
ATOM 5861 O O . GLY B 1 2 ? -25.984 -53.125 -43.312 1 23.97 2 GLY B O 1
ATOM 5862 N N . SER B 1 3 ? -26.562 -52.438 -45.344 1 26.98 3 SER B N 1
ATOM 5863 C CA . SER B 1 3 ? -26.375 -53.719 -45.969 1 26.98 3 SER B CA 1
ATOM 5864 C C . SER B 1 3 ? -24.891 -54.031 -46.219 1 26.98 3 SER B C 1
ATOM 5866 O O . SER B 1 3 ? -24.547 -55.094 -46.688 1 26.98 3 SER B O 1
ATOM 5868 N N . GLY B 1 4 ? -24.109 -53 -46.375 1 27.17 4 GLY B N 1
ATOM 5869 C CA . GLY B 1 4 ? -22.844 -53.188 -47.062 1 27.17 4 GLY B CA 1
ATOM 5870 C C . GLY B 1 4 ? -21.828 -53.969 -46.25 1 27.17 4 GLY B C 1
ATOM 5871 O O . GLY B 1 4 ? -20.688 -54.125 -46.688 1 27.17 4 GLY B O 1
ATOM 5872 N N . ASP B 1 5 ? -22.031 -54.094 -44.969 1 27.7 5 ASP B N 1
ATOM 5873 C CA . ASP B 1 5 ? -20.891 -54.594 -44.188 1 27.7 5 ASP B CA 1
ATOM 5874 C C . ASP B 1 5 ? -20.75 -56.094 -44.344 1 27.7 5 ASP B C 1
ATOM 5876 O O . ASP B 1 5 ? -20 -56.719 -43.594 1 27.7 5 ASP B O 1
ATOM 5880 N N . THR B 1 6 ? -21.672 -56.75 -45.125 1 29.66 6 THR B N 1
ATOM 5881 C CA . THR B 1 6 ? -21.656 -58.188 -45.062 1 29.66 6 THR B CA 1
ATOM 5882 C C . THR B 1 6 ? -20.422 -58.781 -45.719 1 29.66 6 THR B C 1
ATOM 5884 O O . THR B 1 6 ? -20.156 -59.969 -45.625 1 29.66 6 THR B O 1
ATOM 5887 N N . ALA B 1 7 ? -19.953 -58.125 -46.781 1 32.47 7 ALA B N 1
ATOM 5888 C CA . ALA B 1 7 ? -19.031 -58.781 -47.719 1 32.47 7 ALA B CA 1
ATOM 5889 C C . ALA B 1 7 ? -17.703 -59.125 -47.031 1 32.47 7 ALA B C 1
ATOM 5891 O O . ALA B 1 7 ? -16.844 -59.812 -47.594 1 32.47 7 ALA B O 1
ATOM 5892 N N . LEU B 1 8 ? -17.328 -58.25 -46.156 1 30.23 8 LEU B N 1
ATOM 5893 C CA . LEU B 1 8 ? -15.977 -58.469 -45.656 1 30.23 8 LEU B CA 1
ATOM 5894 C C . LEU B 1 8 ? -15.938 -59.656 -44.719 1 30.23 8 LEU B C 1
ATOM 5896 O O . LEU B 1 8 ? -14.969 -59.875 -44 1 30.23 8 LEU B O 1
ATOM 5900 N N . ARG B 1 9 ? -17.156 -60.375 -44.594 1 30.8 9 ARG B N 1
ATOM 5901 C CA . ARG B 1 9 ? -17.141 -61.531 -43.688 1 30.8 9 ARG B CA 1
ATOM 5902 C C . ARG B 1 9 ? -16.391 -62.719 -44.312 1 30.8 9 ARG B C 1
ATOM 5904 O O . ARG B 1 9 ? -16.906 -63.375 -45.219 1 30.8 9 ARG B O 1
ATOM 5911 N N . GLY B 1 10 ? -15.133 -62.656 -44.625 1 30.16 10 GLY B N 1
ATOM 5912 C CA . GLY B 1 10 ? -14.414 -63.812 -45.094 1 30.16 10 GLY B CA 1
ATOM 5913 C C . GLY B 1 10 ? -14.758 -65.062 -44.344 1 30.16 10 GLY B C 1
ATOM 5914 O O . GLY B 1 10 ? -15.32 -65 -43.25 1 30.16 10 GLY B O 1
ATOM 5915 N N . GLU B 1 11 ? -15 -66.188 -45.062 1 31.41 11 GLU B N 1
ATOM 5916 C CA . GLU B 1 11 ? -15.258 -67.562 -44.625 1 31.41 11 GLU B CA 1
ATOM 5917 C C . GLU B 1 11 ? -14.289 -68 -43.5 1 31.41 11 GLU B C 1
ATOM 5919 O O . GLU B 1 11 ? -13.109 -67.625 -43.562 1 31.41 11 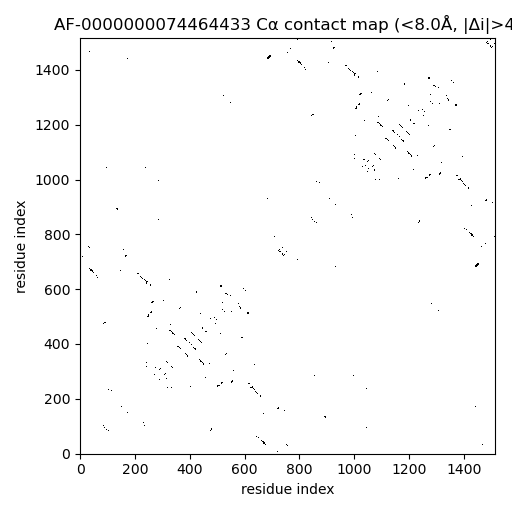GLU B O 1
ATOM 5924 N N . TYR B 1 12 ? -14.82 -68.312 -42.406 1 32.62 12 TYR B N 1
ATOM 5925 C CA . TYR B 1 12 ? -14.078 -68.938 -41.312 1 32.62 12 TYR B CA 1
ATOM 5926 C C . TYR B 1 12 ? -13.234 -70.125 -41.781 1 32.62 12 TYR B C 1
ATOM 5928 O O . TYR B 1 12 ? -13.766 -71.062 -42.312 1 32.62 12 TYR B O 1
ATOM 5936 N N . ILE B 1 13 ? -12.172 -70 -42.344 1 34.72 13 ILE B N 1
ATOM 5937 C CA . ILE B 1 13 ? -11.336 -71.125 -42.625 1 34.72 13 ILE B CA 1
ATOM 5938 C C . ILE B 1 13 ? -10.883 -71.812 -41.312 1 34.72 13 ILE B C 1
ATOM 5940 O O . ILE B 1 13 ? -10.234 -71.125 -40.469 1 34.72 13 ILE B O 1
ATOM 5944 N N . PRO B 1 14 ? -11.438 -72.875 -40.938 1 33.66 14 PRO B N 1
ATOM 5945 C CA . PRO B 1 14 ? -11.047 -73.562 -39.719 1 33.66 14 PRO B CA 1
ATOM 5946 C C . PRO B 1 14 ? -9.531 -73.688 -39.562 1 33.66 14 PRO B C 1
ATOM 5948 O O . PRO B 1 14 ? -8.805 -73.688 -40.531 1 33.66 14 PRO B O 1
ATOM 5951 N N . PHE B 1 15 ? -9.031 -73.5 -38.438 1 34.31 15 PHE B N 1
ATOM 5952 C CA . PHE B 1 15 ? -7.633 -73.562 -38.031 1 34.31 15 PHE B CA 1
ATOM 5953 C C . PHE B 1 15 ? -7.102 -75 -38.219 1 34.31 15 PHE B C 1
ATOM 5955 O O . PHE B 1 15 ? -7.543 -75.938 -37.562 1 34.31 15 PHE B O 1
ATOM 5962 N N . HIS B 1 16 ? -6.945 -75.562 -39.438 1 35.28 16 HIS B N 1
ATOM 5963 C CA . HIS B 1 16 ? -6.285 -76.875 -39.5 1 35.28 16 HIS B CA 1
ATOM 5964 C C . HIS B 1 16 ? -4.84 -76.75 -39 1 35.28 16 HIS B C 1
ATOM 5966 O O . HIS B 1 16 ? -4.051 -76 -39.562 1 35.28 16 HIS B O 1
ATOM 5972 N N . THR B 1 17 ? -4.617 -77.062 -37.781 1 36.72 17 THR B N 1
ATOM 5973 C CA . THR B 1 17 ? -3.266 -77.062 -37.25 1 36.72 17 THR B CA 1
ATOM 5974 C C . THR B 1 17 ? -2.381 -78.062 -37.969 1 36.72 17 THR B C 1
ATOM 5976 O O . THR B 1 17 ? -2.873 -79.062 -38.531 1 36.72 17 THR B O 1
ATOM 5979 N N . LEU B 1 18 ? -1.29 -77.812 -38.438 1 37.91 18 LEU B N 1
ATOM 5980 C CA . LEU B 1 18 ? -0.313 -78.625 -39.125 1 37.91 18 LEU B CA 1
ATOM 5981 C C . LEU B 1 18 ? -0.026 -79.938 -38.344 1 37.91 18 LEU B C 1
ATOM 5983 O O . LEU B 1 18 ? 0.653 -80.812 -38.844 1 37.91 18 LEU B O 1
ATOM 5987 N N . ASN B 1 19 ? -0.192 -80 -37.031 1 37.34 19 ASN B N 1
ATOM 5988 C CA . ASN B 1 19 ? 0.38 -81.125 -36.344 1 37.34 19 ASN B CA 1
ATOM 5989 C C . ASN B 1 19 ? -0.508 -82.375 -36.5 1 37.34 19 ASN B C 1
ATOM 5991 O O . ASN B 1 19 ? -0.416 -83.312 -35.688 1 37.34 19 ASN B O 1
ATOM 5995 N N . ASP B 1 20 ? -1.452 -82.562 -37.406 1 38.03 20 ASP B N 1
ATOM 5996 C CA . ASP B 1 20 ? -2.121 -83.875 -37.25 1 38.03 20 ASP B CA 1
ATOM 5997 C C . ASP B 1 20 ? -1.134 -85.062 -37.406 1 38.03 20 ASP B C 1
ATOM 5999 O O . ASP B 1 20 ? -1.481 -86.188 -37.188 1 38.03 20 ASP B O 1
ATOM 6003 N N . ASP B 1 21 ? -0.116 -85 -38.188 1 36 21 ASP B N 1
ATOM 6004 C CA . ASP B 1 21 ? 0.575 -86.25 -38.469 1 36 21 ASP B CA 1
ATOM 6005 C C . ASP B 1 21 ? 1.479 -86.625 -37.312 1 36 21 ASP B C 1
ATOM 6007 O O . ASP B 1 21 ? 2.053 -87.75 -37.312 1 36 21 ASP B O 1
ATOM 6011 N N . ASP B 1 22 ? 2.354 -85.875 -36.75 1 34.12 22 ASP B N 1
ATOM 6012 C CA . ASP B 1 22 ? 3.322 -86.562 -35.875 1 34.12 22 ASP B CA 1
ATOM 6013 C C . ASP B 1 22 ? 2.684 -86.938 -34.531 1 34.12 22 ASP B C 1
ATOM 6015 O O . ASP B 1 22 ? 2.379 -86.062 -33.719 1 34.12 22 ASP B O 1
ATOM 6019 N N . LYS B 1 23 ? 1.936 -87.875 -34.5 1 45.94 23 LYS B N 1
ATOM 6020 C CA . LYS B 1 23 ? 1.351 -88.625 -33.344 1 45.94 23 LYS B CA 1
ATOM 6021 C C . LYS B 1 23 ? 2.314 -88.625 -32.156 1 45.94 23 LYS B C 1
ATOM 6023 O O . LYS B 1 23 ? 1.991 -89.188 -31.109 1 45.94 23 LYS B O 1
ATOM 6028 N N . SER B 1 24 ? 3.617 -88.812 -32.438 1 34.16 24 SER B N 1
ATOM 6029 C CA . SER B 1 24 ? 4.41 -89.375 -31.359 1 34.16 24 SER B CA 1
ATOM 6030 C C . SER B 1 24 ? 4.738 -88.375 -30.266 1 34.16 24 SER B C 1
ATOM 6032 O O . SER B 1 24 ? 5.531 -88.688 -29.375 1 34.16 24 SER B O 1
ATOM 6034 N N . ALA B 1 25 ? 4.789 -87.125 -30.484 1 39.31 25 ALA B N 1
ATOM 6035 C CA . ALA B 1 25 ? 5.383 -86.375 -29.359 1 39.31 25 ALA B CA 1
ATOM 6036 C C . ALA B 1 25 ? 4.551 -86.562 -28.094 1 39.31 25 ALA B C 1
ATOM 6038 O O . ALA B 1 25 ? 3.318 -86.5 -28.141 1 39.31 25 ALA B O 1
ATOM 6039 N N . ASP B 1 26 ? 5.184 -87 -26.969 1 37.31 26 ASP B N 1
ATOM 6040 C CA . ASP B 1 26 ? 4.832 -87.375 -25.594 1 37.31 26 ASP B CA 1
ATOM 6041 C C . ASP B 1 26 ? 3.906 -86.312 -24.969 1 37.31 26 ASP B C 1
ATOM 6043 O O . ASP B 1 26 ? 4.227 -85.125 -24.938 1 37.31 26 ASP B O 1
ATOM 6047 N N . TYR B 1 27 ? 2.625 -86.438 -24.844 1 39.72 27 TYR B N 1
ATOM 6048 C CA . TYR B 1 27 ? 1.466 -85.875 -24.172 1 39.72 27 TYR B CA 1
ATOM 6049 C C . TYR B 1 27 ? 1.81 -85.438 -22.75 1 39.72 27 TYR B C 1
ATOM 6051 O O . TYR B 1 27 ? 0.935 -85 -21.984 1 39.72 27 TYR B O 1
ATOM 6059 N N . SER B 1 28 ? 2.848 -85.938 -22.141 1 41.5 28 SER B N 1
ATOM 6060 C CA . SER B 1 28 ? 2.914 -86 -20.688 1 41.5 28 SER B CA 1
ATOM 6061 C C . SER B 1 28 ? 2.779 -84.625 -20.047 1 41.5 28 SER B C 1
ATOM 6063 O O . SER B 1 28 ? 2.309 -84.5 -18.922 1 41.5 28 SER B O 1
ATOM 6065 N N . HIS B 1 29 ? 3.52 -83.438 -20.219 1 51.53 29 HIS B N 1
ATOM 6066 C CA . HIS B 1 29 ? 3.574 -82.375 -19.234 1 51.53 29 HIS B CA 1
ATOM 6067 C C . HIS B 1 29 ? 2.75 -81.188 -19.672 1 51.53 29 HIS B C 1
ATOM 6069 O O . HIS B 1 29 ? 3.307 -80.125 -20.031 1 51.53 29 HIS B O 1
ATOM 6075 N N . ARG B 1 30 ? 1.492 -81.25 -19.906 1 73.62 30 ARG B N 1
ATOM 6076 C CA . ARG B 1 30 ? 0.593 -80.125 -20.203 1 73.62 30 ARG B CA 1
ATOM 6077 C C . ARG B 1 30 ? 0.171 -79.375 -18.922 1 73.62 30 ARG B C 1
ATOM 6079 O O . ARG B 1 30 ? -0.323 -80 -17.984 1 73.62 30 ARG B O 1
ATOM 6086 N N . THR B 1 31 ? 0.601 -78.188 -18.672 1 84.5 31 THR B N 1
ATOM 6087 C CA . THR B 1 31 ? 0.275 -77.375 -17.5 1 84.5 31 THR B CA 1
ATOM 6088 C C . THR B 1 31 ? -0.829 -76.375 -17.828 1 84.5 31 THR B C 1
ATOM 6090 O O . THR B 1 31 ? -0.79 -75.688 -18.859 1 84.5 31 THR B O 1
ATOM 6093 N N . SER B 1 32 ? -1.999 -76.375 -17.125 1 86.75 32 SER B N 1
ATOM 6094 C CA . SER B 1 32 ? -3.098 -75.438 -17.266 1 86.75 32 SER B CA 1
ATOM 6095 C C . SER B 1 32 ? -3.178 -74.5 -16.047 1 86.75 32 SER B C 1
ATOM 6097 O O . SER B 1 32 ? -2.828 -74.938 -14.93 1 86.75 32 SER B O 1
ATOM 6099 N N . ARG B 1 33 ? -3.422 -73.312 -16.312 1 87.94 33 ARG B N 1
ATOM 6100 C CA . ARG B 1 33 ? -3.555 -72.312 -15.242 1 87.94 33 ARG B CA 1
ATOM 6101 C C . ARG B 1 33 ? -4.875 -71.562 -15.359 1 87.94 33 ARG B C 1
ATOM 6103 O O . ARG B 1 33 ? -5.445 -71.438 -16.453 1 87.94 33 ARG B O 1
ATOM 6110 N N . SER B 1 34 ? -5.32 -71.125 -14.242 1 87.31 34 SER B N 1
ATOM 6111 C CA . SER B 1 34 ? -6.543 -70.312 -14.234 1 87.31 34 SER B CA 1
ATOM 6112 C C . SER B 1 34 ? -6.238 -68.875 -14.523 1 87.31 34 SER B C 1
ATOM 6114 O O . SER B 1 34 ? -5.113 -68.375 -14.32 1 87.31 34 SER B O 1
ATOM 6116 N N . LEU B 1 35 ? -7.27 -68.25 -15.07 1 87.75 35 LEU B N 1
ATOM 6117 C CA . LEU B 1 35 ? -7.117 -66.812 -15.375 1 87.75 35 LEU B CA 1
ATOM 6118 C C . LEU B 1 35 ? -7.402 -65.938 -14.141 1 87.75 35 LEU B C 1
ATOM 6120 O O . LEU B 1 35 ? -8.242 -66.312 -13.312 1 87.75 35 LEU B O 1
ATOM 6124 N N . SER B 1 36 ? -6.578 -65 -13.906 1 81.94 36 SER B N 1
ATOM 6125 C CA . SER B 1 36 ? -6.711 -64.125 -12.734 1 81.94 36 SER B CA 1
ATOM 6126 C C . SER B 1 36 ? -7.375 -62.812 -13.086 1 81.94 36 SER B C 1
ATOM 6128 O O . SER B 1 36 ? -7.289 -62.344 -14.227 1 81.94 36 SER B O 1
ATOM 6130 N N . ARG B 1 37 ? -8.156 -62.312 -12.062 1 82.56 37 ARG B N 1
ATOM 6131 C CA . ARG B 1 37 ? -8.742 -61 -12.164 1 82.56 37 ARG B CA 1
ATOM 6132 C C . ARG B 1 37 ? -7.828 -59.938 -11.539 1 82.56 37 ARG B C 1
ATOM 6134 O O . ARG B 1 37 ? -7.176 -60.219 -10.523 1 82.56 37 ARG B O 1
ATOM 6141 N N . SER B 1 38 ? -7.688 -58.812 -12.195 1 83 38 SER B N 1
ATOM 6142 C CA . SER B 1 38 ? -6.762 -57.781 -11.75 1 83 38 SER B CA 1
ATOM 6143 C C . SER B 1 38 ? -7.492 -56.688 -10.977 1 83 38 SER B C 1
ATOM 6145 O O . SER B 1 38 ? -6.922 -55.625 -10.703 1 83 38 SER B O 1
ATOM 6147 N N . LEU B 1 39 ? -8.656 -56.875 -10.523 1 85.81 39 LEU B N 1
ATOM 6148 C CA . LEU B 1 39 ? -9.453 -55.844 -9.883 1 85.81 39 LEU B CA 1
ATOM 6149 C C . LEU B 1 39 ? -8.828 -55.438 -8.547 1 85.81 39 LEU B C 1
ATOM 6151 O O . LEU B 1 39 ? -8.797 -54.25 -8.219 1 85.81 39 LEU B O 1
ATOM 6155 N N . LYS B 1 40 ? -8.203 -56.312 -7.824 1 84.94 40 LYS B N 1
ATOM 6156 C CA . LYS B 1 40 ? -7.672 -56.062 -6.492 1 84.94 40 LYS B CA 1
ATOM 6157 C C . LYS B 1 40 ? -6.453 -55.156 -6.551 1 84.94 40 LYS B C 1
ATOM 6159 O O . LYS B 1 40 ? -6.188 -54.406 -5.609 1 84.94 40 LYS B O 1
ATOM 6164 N N . HIS B 1 41 ? -5.73 -55.031 -7.613 1 85.38 41 HIS B N 1
ATOM 6165 C CA . HIS B 1 41 ? -4.539 -54.219 -7.723 1 85.38 41 HIS B CA 1
ATOM 6166 C C . HIS B 1 41 ? -4.84 -52.906 -8.469 1 85.38 41 HIS B C 1
ATOM 6168 O O . HIS B 1 41 ? -4.23 -51.875 -8.188 1 85.38 41 HIS B O 1
ATOM 6174 N N . LEU B 1 42 ? -5.734 -53 -9.352 1 89.75 42 LEU B N 1
ATOM 6175 C CA . LEU B 1 42 ? -5.992 -51.844 -10.203 1 89.75 42 LEU B CA 1
ATOM 6176 C C . LEU B 1 42 ? -6.836 -50.781 -9.469 1 89.75 42 LEU B C 1
ATOM 6178 O O . LEU B 1 42 ? -6.602 -49.594 -9.594 1 89.75 42 LEU B O 1
ATOM 6182 N N . ILE B 1 43 ? -7.711 -51.219 -8.648 1 89.81 43 ILE B N 1
ATOM 6183 C CA . ILE B 1 43 ? -8.664 -50.312 -8.031 1 89.81 43 ILE B CA 1
ATOM 6184 C C . ILE B 1 43 ? -7.953 -49.438 -7.008 1 89.81 43 ILE B C 1
ATOM 6186 O O . ILE B 1 43 ? -8.109 -48.188 -7.012 1 89.81 43 ILE B O 1
ATOM 6190 N N . PRO B 1 44 ? -7.047 -49.938 -6.16 1 92 44 PRO B N 1
ATOM 6191 C CA . PRO B 1 44 ? -6.367 -49.062 -5.215 1 92 44 PRO B CA 1
ATOM 6192 C C . PRO B 1 44 ? -5.48 -48.031 -5.906 1 92 44 PRO B C 1
ATOM 6194 O O . PRO B 1 44 ? -5.367 -46.875 -5.441 1 92 44 PRO B O 1
ATOM 6197 N N . ILE B 1 45 ? -4.883 -48.312 -6.969 1 92.12 45 ILE B N 1
ATOM 6198 C CA . ILE B 1 45 ? -4.008 -47.375 -7.684 1 92.12 45 ILE B CA 1
ATOM 6199 C C . ILE B 1 45 ? -4.836 -46.25 -8.281 1 92.12 45 ILE B C 1
ATOM 6201 O O . ILE B 1 45 ? -4.426 -45.094 -8.234 1 92.12 45 ILE B O 1
ATOM 6205 N N . VAL B 1 46 ? -5.945 -46.625 -8.812 1 94.88 46 VAL B N 1
ATOM 6206 C CA . VAL B 1 46 ? -6.816 -45.625 -9.398 1 94.88 46 VAL B CA 1
ATOM 6207 C C . VAL B 1 46 ? -7.41 -44.75 -8.297 1 94.88 46 VAL B C 1
ATOM 6209 O O . VAL B 1 46 ? -7.547 -43.531 -8.469 1 94.88 46 VAL B O 1
ATOM 6212 N N . LEU B 1 47 ? -7.684 -45.375 -7.207 1 94.81 47 LEU B N 1
ATOM 6213 C CA . LEU B 1 47 ? -8.234 -44.625 -6.094 1 94.81 47 LEU B CA 1
ATOM 6214 C C . LEU B 1 47 ? -7.211 -43.625 -5.547 1 94.81 47 LEU B C 1
ATOM 6216 O O . LEU B 1 47 ? -7.562 -42.531 -5.148 1 94.81 47 LEU B O 1
ATOM 6220 N N . ILE B 1 48 ? -5.996 -43.938 -5.508 1 95.31 48 ILE B N 1
ATOM 6221 C CA . ILE B 1 48 ? -4.945 -43.062 -5.043 1 95.31 48 ILE B CA 1
ATOM 6222 C C . ILE B 1 48 ? -4.809 -41.875 -6.008 1 95.31 48 ILE B C 1
ATOM 6224 O O . ILE B 1 48 ? -4.727 -40.719 -5.578 1 95.31 48 ILE B O 1
ATOM 6228 N N . TYR B 1 49 ? -4.781 -42.156 -7.277 1 95.69 49 TYR B N 1
ATOM 6229 C CA . TYR B 1 49 ? -4.711 -41.094 -8.281 1 95.69 49 TYR B CA 1
ATOM 6230 C C . TYR B 1 49 ? -5.902 -40.156 -8.164 1 95.69 49 TYR B C 1
ATOM 6232 O O . TYR B 1 49 ? -5.73 -38.938 -8.156 1 95.69 49 TYR B O 1
ATOM 6240 N N . CYS B 1 50 ? -7.055 -40.75 -8.039 1 95.94 50 CYS B N 1
ATOM 6241 C CA . CYS B 1 50 ? -8.266 -39.938 -7.926 1 95.94 50 CYS B CA 1
ATOM 6242 C C . CYS B 1 50 ? -8.25 -39.094 -6.648 1 95.94 50 CYS B C 1
ATOM 6244 O O . CYS B 1 50 ? -8.609 -37.938 -6.664 1 95.94 50 CYS B O 1
ATOM 6246 N N . SER B 1 51 ? -7.812 -39.688 -5.609 1 96.25 51 SER B N 1
ATOM 6247 C CA . SER B 1 51 ? -7.781 -38.969 -4.332 1 96.25 51 SER B CA 1
ATOM 6248 C C . SER B 1 51 ? -6.809 -37.812 -4.379 1 96.25 51 SER B C 1
ATOM 6250 O O . SER B 1 51 ? -7.098 -36.719 -3.848 1 96.25 51 SER B O 1
ATOM 6252 N N . LEU B 1 52 ? -5.684 -37.938 -4.988 1 96.25 52 LEU B N 1
ATOM 6253 C CA . LEU B 1 52 ? -4.699 -36.844 -5.078 1 96.25 52 LEU B CA 1
ATOM 6254 C C . LEU B 1 52 ? -5.203 -35.719 -5.965 1 96.25 52 LEU B C 1
ATOM 6256 O O . LEU B 1 52 ? -4.996 -34.562 -5.66 1 96.25 52 LEU B O 1
ATOM 6260 N N . LEU B 1 53 ? -5.84 -36.125 -7.023 1 96.31 53 LEU B N 1
ATOM 6261 C CA . LEU B 1 53 ? -6.371 -35.094 -7.93 1 96.31 53 LEU B CA 1
ATOM 6262 C C . LEU B 1 53 ? -7.512 -34.344 -7.27 1 96.31 53 LEU B C 1
ATOM 6264 O O . LEU B 1 53 ? -7.574 -33.094 -7.367 1 96.31 53 LEU B O 1
ATOM 6268 N N . ILE B 1 54 ? -8.352 -35.031 -6.629 1 96.25 54 ILE B N 1
ATOM 6269 C CA . ILE B 1 54 ? -9.461 -34.406 -5.934 1 96.25 54 ILE B CA 1
ATOM 6270 C C . ILE B 1 54 ? -8.93 -33.531 -4.793 1 96.25 54 ILE B C 1
ATOM 6272 O O . ILE B 1 54 ? -9.422 -32.438 -4.555 1 96.25 54 ILE B O 1
ATOM 6276 N N . PHE B 1 55 ? -7.965 -34.062 -4.125 1 95.44 55 PHE B N 1
ATOM 6277 C CA . PHE B 1 55 ? -7.355 -33.312 -3.027 1 95.44 55 PHE B CA 1
ATOM 6278 C C . PHE B 1 55 ? -6.793 -31.984 -3.518 1 95.44 55 PHE B C 1
ATOM 6280 O O . PHE B 1 55 ? -7.094 -30.938 -2.953 1 95.44 55 PHE B O 1
ATOM 6287 N N . SER B 1 56 ? -5.969 -31.984 -4.488 1 94.94 56 SER B N 1
ATOM 6288 C CA . SER B 1 56 ? -5.324 -30.781 -4.98 1 94.94 56 SER B CA 1
ATOM 6289 C C . SER B 1 56 ? -6.352 -29.781 -5.512 1 94.94 56 SER B C 1
ATOM 6291 O O . SER B 1 56 ? -6.246 -28.578 -5.262 1 94.94 56 SER B O 1
ATOM 6293 N N . TRP B 1 57 ? -7.375 -30.297 -6.176 1 96.31 57 TRP B N 1
ATOM 6294 C CA . TRP B 1 57 ? -8.398 -29.422 -6.73 1 96.31 57 TRP B CA 1
ATOM 6295 C C . TRP B 1 57 ? -9.273 -28.844 -5.625 1 96.31 57 TRP B C 1
ATOM 6297 O O . TRP B 1 57 ? -9.594 -27.641 -5.641 1 96.31 57 TRP B O 1
ATOM 6307 N N . THR B 1 58 ? -9.609 -29.641 -4.668 1 96 58 THR B N 1
ATOM 6308 C CA . THR B 1 58 ? -10.438 -29.172 -3.561 1 96 58 THR B CA 1
ATOM 6309 C C . THR B 1 58 ? -9.695 -28.125 -2.734 1 96 58 THR B C 1
ATOM 6311 O O . THR B 1 58 ? -10.281 -27.109 -2.328 1 96 58 THR B O 1
ATOM 6314 N N . VAL B 1 59 ? -8.445 -28.375 -2.488 1 95.19 59 VAL B N 1
ATOM 6315 C CA . VAL B 1 59 ? -7.645 -27.422 -1.73 1 95.19 59 VAL B CA 1
ATOM 6316 C C . VAL B 1 59 ? -7.555 -26.094 -2.49 1 95.19 59 VAL B C 1
ATOM 6318 O O . VAL B 1 59 ? -7.668 -25.016 -1.894 1 95.19 59 VAL B O 1
ATOM 6321 N N . THR B 1 60 ? -7.363 -26.125 -3.789 1 95.69 60 THR B N 1
ATOM 6322 C CA . THR B 1 60 ? -7.297 -24.938 -4.617 1 95.69 60 THR B CA 1
ATOM 6323 C C . THR B 1 60 ? -8.609 -24.156 -4.555 1 95.69 60 THR B C 1
ATOM 6325 O O . THR B 1 60 ? -8.602 -22.922 -4.422 1 95.69 60 THR B O 1
ATOM 6328 N N . CYS B 1 61 ? -9.719 -24.891 -4.57 1 94.94 61 CYS B N 1
ATOM 6329 C CA . CYS B 1 61 ? -11.023 -24.25 -4.523 1 94.94 61 CYS B CA 1
ATOM 6330 C C . CYS B 1 61 ? -11.289 -23.641 -3.15 1 94.94 61 CYS B C 1
ATOM 6332 O O . CYS B 1 61 ? -11.789 -22.516 -3.043 1 94.94 61 CYS B O 1
ATOM 6334 N N . ILE B 1 62 ? -10.953 -24.328 -2.129 1 93.62 62 ILE B N 1
ATOM 6335 C CA . ILE B 1 62 ? -11.195 -23.844 -0.773 1 93.62 62 ILE B CA 1
ATOM 6336 C C . ILE B 1 62 ? -10.336 -22.609 -0.502 1 93.62 62 ILE B C 1
ATOM 6338 O O . ILE B 1 62 ? -10.82 -21.641 0.07 1 93.62 62 ILE B O 1
ATOM 6342 N N . LEU B 1 63 ? -9.086 -22.625 -0.917 1 93.38 63 LEU B N 1
ATOM 6343 C CA . LEU B 1 63 ? -8.164 -21.531 -0.66 1 93.38 63 LEU B CA 1
ATOM 6344 C C . LEU B 1 63 ? -8.57 -20.281 -1.436 1 93.38 63 LEU B C 1
ATOM 6346 O O . LEU B 1 63 ? -8.117 -19.172 -1.126 1 93.38 63 LEU B O 1
ATOM 6350 N N . THR B 1 64 ? -9.383 -20.438 -2.404 1 93.19 64 THR B N 1
ATOM 6351 C CA . THR B 1 64 ? -9.922 -19.281 -3.135 1 93.19 64 THR B CA 1
ATOM 6352 C C . THR B 1 64 ? -10.961 -18.547 -2.295 1 93.19 64 THR B C 1
ATOM 6354 O O . THR B 1 64 ? -11.078 -17.328 -2.389 1 93.19 64 THR B O 1
ATOM 6357 N N . HIS B 1 65 ? -11.602 -19.25 -1.383 1 91.25 65 HIS B N 1
ATOM 6358 C CA . HIS B 1 65 ? -12.719 -18.641 -0.666 1 91.25 65 HIS B CA 1
ATOM 6359 C C . HIS B 1 65 ? -12.367 -18.406 0.798 1 91.25 65 HIS B C 1
ATOM 6361 O O . HIS B 1 65 ? -12.898 -17.484 1.424 1 91.25 65 HIS B O 1
ATOM 6367 N N . ARG B 1 66 ? -11.617 -19.344 1.347 1 89.81 66 ARG B N 1
ATOM 6368 C CA . ARG B 1 66 ? -11.305 -19.25 2.77 1 89.81 66 ARG B CA 1
ATOM 6369 C C . ARG B 1 66 ? -9.977 -19.938 3.086 1 89.81 66 ARG B C 1
ATOM 6371 O O . ARG B 1 66 ? -9.477 -20.734 2.291 1 89.81 66 ARG B O 1
ATOM 6378 N N . PRO B 1 67 ? -9.414 -19.547 4.246 1 87 67 PRO B N 1
ATOM 6379 C CA . PRO B 1 67 ? -8.234 -20.312 4.676 1 87 67 PRO B CA 1
ATOM 6380 C C . PRO B 1 67 ? -8.578 -21.75 5.047 1 87 67 PRO B C 1
ATOM 6382 O O . PRO B 1 67 ? -9.711 -22.047 5.422 1 87 67 PRO B O 1
ATOM 6385 N N . LEU B 1 68 ? -7.668 -22.625 4.832 1 86 68 LEU B N 1
ATOM 6386 C CA . LEU B 1 68 ? -7.922 -24.047 5.086 1 86 68 LEU B CA 1
ATOM 6387 C C . LEU B 1 68 ? -8.172 -24.297 6.57 1 86 68 LEU B C 1
ATOM 6389 O O . LEU B 1 68 ? -9.023 -25.109 6.93 1 86 68 LEU B O 1
ATOM 6393 N N . LEU B 1 69 ? -7.359 -23.609 7.445 1 78.31 69 LEU B N 1
ATOM 6394 C CA . LEU B 1 69 ? -7.602 -23.734 8.875 1 78.31 69 LEU B CA 1
ATOM 6395 C C . LEU B 1 69 ? -8.672 -22.75 9.336 1 78.31 69 LEU B C 1
ATOM 6397 O O . LEU B 1 69 ? -8.375 -21.594 9.633 1 78.31 69 LEU B O 1
ATOM 6401 N N . TYR B 1 70 ? -9.906 -23.078 9.016 1 66.75 70 TYR B N 1
ATOM 6402 C CA . TYR B 1 70 ? -11.102 -22.266 9.156 1 66.75 70 TYR B CA 1
ATOM 6403 C C . TYR B 1 70 ? -11.492 -22.109 10.617 1 66.75 70 TYR B C 1
ATOM 6405 O O . TYR B 1 70 ? -11.344 -23.031 11.414 1 66.75 70 TYR B O 1
ATOM 6413 N N . HIS B 1 71 ? -11.602 -20.844 10.953 1 65.75 71 HIS B N 1
ATOM 6414 C CA . HIS B 1 71 ? -12.336 -20.625 12.195 1 65.75 71 HIS B CA 1
ATOM 6415 C C . HIS B 1 71 ? -13.758 -20.141 11.922 1 65.75 71 HIS B C 1
ATOM 6417 O O . HIS B 1 71 ? -13.992 -19.422 10.938 1 65.75 71 HIS B O 1
ATOM 6423 N N . HIS B 1 72 ? -14.734 -20.688 12.578 1 64.06 72 HIS B N 1
ATOM 6424 C CA . HIS B 1 72 ? -16.156 -20.406 12.375 1 64.06 72 HIS B CA 1
ATOM 6425 C C . HIS B 1 72 ? -16.422 -18.906 12.297 1 64.06 72 HIS B C 1
ATOM 6427 O O . HIS B 1 72 ? -17.328 -18.469 11.586 1 64.06 72 HIS B O 1
ATOM 6433 N N . SER B 1 73 ? -15.555 -18.188 12.883 1 62.78 73 SER B N 1
ATOM 6434 C CA . SER B 1 73 ? -15.82 -16.75 12.922 1 62.78 73 SER B CA 1
ATOM 6435 C C . SER B 1 73 ? -15.188 -16.047 11.727 1 62.78 73 SER B C 1
ATOM 6437 O O . SER B 1 73 ? -15.516 -14.883 11.445 1 62.78 73 SER B O 1
ATOM 6439 N N . THR B 1 74 ? -14.242 -16.703 11.07 1 62.44 74 THR B N 1
ATOM 6440 C CA . THR B 1 74 ? -13.648 -16.141 9.859 1 62.44 74 THR B CA 1
ATOM 6441 C C . THR B 1 74 ? -13.867 -17.062 8.672 1 62.44 74 THR B C 1
ATOM 6443 O O . THR B 1 74 ? -12.914 -17.672 8.172 1 62.44 74 THR B O 1
ATOM 6446 N N . PRO B 1 75 ? -15.062 -16.953 8.211 1 67.06 75 PRO B N 1
ATOM 6447 C CA . PRO B 1 75 ? -15.438 -17.984 7.238 1 67.06 75 PRO B CA 1
ATOM 6448 C C . PRO B 1 75 ? -14.906 -17.688 5.84 1 67.06 75 PRO B C 1
ATOM 6450 O O . PRO B 1 75 ? -14.797 -18.594 5.012 1 67.06 75 PRO B O 1
ATOM 6453 N N . THR B 1 76 ? -14.68 -16.422 5.609 1 84.75 76 THR B N 1
ATOM 6454 C CA . THR B 1 76 ? -14.242 -16.062 4.266 1 84.75 76 THR B CA 1
ATOM 6455 C C . THR B 1 76 ? -13.102 -15.047 4.316 1 84.75 76 THR B C 1
ATOM 6457 O O . THR B 1 76 ? -12.82 -14.469 5.367 1 84.75 76 THR B O 1
ATOM 6460 N N . TRP B 1 77 ? -12.422 -14.977 3.145 1 86.31 77 TRP B N 1
ATOM 6461 C CA . TRP B 1 77 ? -11.375 -13.977 3.051 1 86.31 77 TRP B CA 1
ATOM 6462 C C . TRP B 1 77 ? -11.945 -12.57 3.207 1 86.31 77 TRP B C 1
ATOM 6464 O O . TRP B 1 77 ? -11.281 -11.672 3.734 1 86.31 77 TRP B O 1
ATOM 6474 N N . GLU B 1 78 ? -13.18 -12.375 2.896 1 79.44 78 GLU B N 1
ATOM 6475 C CA . GLU B 1 78 ? -13.852 -11.086 3.029 1 79.44 78 GLU B CA 1
ATOM 6476 C C . GLU B 1 78 ? -14.062 -10.719 4.496 1 79.44 78 GLU B C 1
ATOM 6478 O O . GLU B 1 78 ? -13.867 -9.57 4.891 1 79.44 78 GLU B O 1
ATOM 6483 N N . SER B 1 79 ? -14.398 -11.656 5.227 1 77.94 79 SER B N 1
ATOM 6484 C CA . SER B 1 79 ? -14.609 -11.414 6.652 1 77.94 79 SER B CA 1
ATOM 6485 C C . SER B 1 79 ? -13.281 -11.164 7.367 1 77.94 79 SER B C 1
ATOM 6487 O O . SER B 1 79 ? -13.25 -10.5 8.406 1 77.94 79 SER B O 1
ATOM 6489 N N . ALA B 1 80 ? -12.312 -11.703 6.828 1 77.56 80 ALA B N 1
ATOM 6490 C CA . ALA B 1 80 ? -10.984 -11.531 7.422 1 77.56 80 ALA B CA 1
ATOM 6491 C C . ALA B 1 80 ? -10.469 -10.117 7.211 1 77.56 80 ALA B C 1
ATOM 6493 O O . ALA B 1 80 ? -9.539 -9.68 7.902 1 77.56 80 ALA B O 1
ATOM 6494 N N . ARG B 1 81 ? -11.117 -9.414 6.34 1 75.25 81 ARG B N 1
ATOM 6495 C CA . ARG B 1 81 ? -10.695 -8.055 6.016 1 75.25 81 ARG B CA 1
ATOM 6496 C C . ARG B 1 81 ? -11.336 -7.043 6.957 1 75.25 81 ARG B C 1
ATOM 6498 O O . ARG B 1 81 ? -10.859 -5.914 7.074 1 75.25 81 ARG B O 1
ATOM 6505 N N . GLN B 1 82 ? -12.359 -7.418 7.582 1 69.56 82 GLN B N 1
ATOM 6506 C CA . GLN B 1 82 ? -13.109 -6.473 8.398 1 69.56 82 GLN B CA 1
ATOM 6507 C C . GLN B 1 82 ? -12.617 -6.48 9.844 1 69.56 82 GLN B C 1
ATOM 6509 O O . GLN B 1 82 ? -12.562 -7.539 10.477 1 69.56 82 GLN B O 1
ATOM 6514 N N . LEU B 1 83 ? -11.992 -5.34 10.234 1 65.94 83 LEU B N 1
ATOM 6515 C CA . LEU B 1 83 ? -11.508 -5.191 11.602 1 65.94 83 LEU B CA 1
ATOM 6516 C C . LEU B 1 83 ? -12.523 -4.449 12.461 1 65.94 83 LEU B C 1
ATOM 6518 O O . LEU B 1 83 ? -13.023 -3.395 12.062 1 65.94 83 LEU B O 1
ATOM 6522 N N . THR B 1 84 ? -12.969 -5.152 13.492 1 63.66 84 THR B N 1
ATOM 6523 C CA . THR B 1 84 ? -13.766 -4.453 14.492 1 63.66 84 THR B CA 1
ATOM 6524 C C . THR B 1 84 ? -12.93 -4.164 15.742 1 63.66 84 THR B C 1
ATOM 6526 O O . THR B 1 84 ? -12.391 -5.082 16.359 1 63.66 84 THR B O 1
ATOM 6529 N N . CYS B 1 85 ? -12.516 -2.928 15.883 1 66.19 85 CYS B N 1
ATOM 6530 C CA . CYS B 1 85 ? -11.711 -2.52 17.016 1 66.19 85 CYS B CA 1
ATOM 6531 C C . CYS B 1 85 ? -12.453 -1.513 17.891 1 66.19 85 CYS B C 1
ATOM 6533 O O . CYS B 1 85 ? -13.375 -0.845 17.422 1 66.19 85 CYS B O 1
ATOM 6535 N N . ALA B 1 86 ? -12.188 -1.71 19.188 1 69.62 86 ALA B N 1
ATOM 6536 C CA . ALA B 1 86 ? -12.719 -0.726 20.125 1 69.62 86 ALA B CA 1
ATOM 6537 C C . ALA B 1 86 ? -11.594 -0.008 20.875 1 69.62 86 ALA B C 1
ATOM 6539 O O . ALA B 1 86 ? -10.586 -0.621 21.219 1 69.62 86 ALA B O 1
ATOM 6540 N N . SER B 1 87 ? -11.766 1.226 20.953 1 71.75 87 SER B N 1
ATOM 6541 C CA . SER B 1 87 ? -10.852 2.027 21.75 1 71.75 87 SER B CA 1
ATOM 6542 C C . SER B 1 87 ? -11.461 2.381 23.109 1 71.75 87 SER B C 1
ATOM 6544 O O . SER B 1 87 ? -12.68 2.506 23.219 1 71.75 87 SER B O 1
ATOM 6546 N N . GLN B 1 88 ? -10.617 2.369 24.062 1 69.06 88 GLN B N 1
ATOM 6547 C CA . GLN B 1 88 ? -11.039 2.818 25.391 1 69.06 88 GLN B CA 1
ATOM 6548 C C . GLN B 1 88 ? -10.328 4.109 25.781 1 69.06 88 GLN B C 1
ATOM 6550 O O . GLN B 1 88 ? -9.102 4.18 25.75 1 69.06 88 GLN B O 1
ATOM 6555 N N . THR B 1 89 ? -11.242 5.047 25.984 1 70.12 89 THR B N 1
ATOM 6556 C CA . THR B 1 89 ? -10.734 6.324 26.484 1 70.12 89 THR B CA 1
ATOM 6557 C C . THR B 1 89 ? -11.133 6.543 27.938 1 70.12 89 THR B C 1
ATOM 6559 O O . THR B 1 89 ? -12.312 6.426 28.281 1 70.12 89 THR B O 1
ATOM 6562 N N . VAL B 1 90 ? -10.188 6.723 28.766 1 64.75 90 VAL B N 1
ATOM 6563 C CA . VAL B 1 90 ? -10.453 7.02 30.172 1 64.75 90 VAL B CA 1
ATOM 6564 C C . VAL B 1 90 ? -10.508 8.531 30.375 1 64.75 90 VAL B C 1
ATOM 6566 O O . VAL B 1 90 ? -9.562 9.25 30.031 1 64.75 90 VAL B O 1
ATOM 6569 N N . LEU B 1 91 ? -11.758 8.875 30.906 1 65.94 91 LEU B N 1
ATOM 6570 C CA . LEU B 1 91 ? -11.969 10.305 31.125 1 65.94 91 LEU B CA 1
ATOM 6571 C C . LEU B 1 91 ? -11.117 10.805 32.281 1 65.94 91 LEU B C 1
ATOM 6573 O O . LEU B 1 91 ? -10.938 10.094 33.281 1 65.94 91 LEU B O 1
ATOM 6577 N N . GLY B 1 92 ? -10.922 12.008 32.281 1 54.91 92 GLY B N 1
ATOM 6578 C CA . GLY B 1 92 ? -10.281 12.695 33.375 1 54.91 92 GLY B CA 1
ATOM 6579 C C . GLY B 1 92 ? -8.797 12.406 33.5 1 54.91 92 GLY B C 1
ATOM 6580 O O . GLY B 1 92 ? -8.125 12.867 34.406 1 54.91 92 GLY B O 1
ATOM 6581 N N . VAL B 1 93 ? -8.617 11.328 32.688 1 49.34 93 VAL B N 1
ATOM 6582 C CA . VAL B 1 93 ? -7.188 11.047 32.719 1 49.34 93 VAL B CA 1
ATOM 6583 C C . VAL B 1 93 ? -6.473 11.844 31.625 1 49.34 93 VAL B C 1
ATOM 6585 O O . VAL B 1 93 ? -6.941 11.906 30.484 1 49.34 93 VAL B O 1
ATOM 6588 N N . THR B 1 94 ? -5.883 12.75 32.125 1 42.94 94 THR B N 1
ATOM 6589 C CA . THR B 1 94 ? -5.18 13.664 31.234 1 42.94 94 THR B CA 1
ATOM 6590 C C . THR B 1 94 ? -4.629 12.914 30.016 1 42.94 94 THR B C 1
ATOM 6592 O O . THR B 1 94 ? -4.562 13.469 28.922 1 42.94 94 THR B O 1
ATOM 6595 N N . ASP B 1 95 ? -4.125 11.508 30.281 1 42.88 95 ASP B N 1
ATOM 6596 C CA . ASP B 1 95 ? -3.402 10.781 29.234 1 42.88 95 ASP B CA 1
ATOM 6597 C C . ASP B 1 95 ? -4.285 9.711 28.609 1 42.88 95 ASP B C 1
ATOM 6599 O O . ASP B 1 95 ? -3.865 8.562 28.453 1 42.88 95 ASP B O 1
ATOM 6603 N N . SER B 1 96 ? -5.527 10.141 28.484 1 44.25 96 SER B N 1
ATOM 6604 C CA . SER B 1 96 ? -6.48 9.086 28.156 1 44.25 96 SER B CA 1
ATOM 6605 C C . SER B 1 96 ? -6.148 8.445 26.812 1 44.25 96 SER B C 1
ATOM 6607 O O . SER B 1 96 ? -6.367 7.246 26.625 1 44.25 96 SER B O 1
ATOM 6609 N N . ASP B 1 97 ? -5.75 9.195 25.875 1 45.06 97 ASP B N 1
ATOM 6610 C CA . ASP B 1 97 ? -5.547 8.641 24.547 1 45.06 97 ASP B CA 1
ATOM 6611 C C . ASP B 1 97 ? -4.383 7.648 24.531 1 45.06 97 ASP B C 1
ATOM 6613 O O . ASP B 1 97 ? -4.43 6.637 23.828 1 45.06 97 ASP B O 1
ATOM 6617 N N . ALA B 1 98 ? -3.242 8.133 25.328 1 40.75 98 ALA B N 1
ATOM 6618 C CA . ALA B 1 98 ? -2.105 7.223 25.438 1 40.75 98 ALA B CA 1
ATOM 6619 C C . ALA B 1 98 ? -2.527 5.887 26.047 1 40.75 98 ALA B C 1
ATOM 6621 O O . ALA B 1 98 ? -1.873 4.867 25.828 1 40.75 98 ALA B O 1
ATOM 6622 N N . THR B 1 99 ? -3.57 6.145 26.812 1 44.22 99 THR B N 1
ATOM 6623 C CA . THR B 1 99 ? -4.016 4.945 27.5 1 44.22 99 THR B CA 1
ATOM 6624 C C . THR B 1 99 ? -5.137 4.254 26.734 1 44.22 99 THR B C 1
ATOM 6626 O O . THR B 1 99 ? -5.82 3.383 27.266 1 44.22 99 THR B O 1
ATOM 6629 N N . ALA B 1 100 ? -5.262 5.016 25.625 1 50.38 100 ALA B N 1
ATOM 6630 C CA . ALA B 1 100 ? -6.344 4.309 24.938 1 50.38 100 ALA B CA 1
ATOM 6631 C C . ALA B 1 100 ? -5.926 2.887 24.578 1 50.38 100 ALA B C 1
ATOM 6633 O O . ALA B 1 100 ? -4.848 2.672 24.016 1 50.38 100 ALA B O 1
ATOM 6634 N N . THR B 1 101 ? -6.281 2.072 25.344 1 57.53 101 THR B N 1
ATOM 6635 C CA . THR B 1 101 ? -6.129 0.658 25.016 1 57.53 101 THR B CA 1
ATOM 6636 C C . THR B 1 101 ? -7.152 0.23 23.969 1 57.53 101 THR B C 1
ATOM 6638 O O . THR B 1 101 ? -8.203 0.853 23.828 1 57.53 101 THR B O 1
ATOM 6641 N N . PHE B 1 102 ? -6.57 -0.134 22.953 1 59.41 102 PHE B N 1
ATOM 6642 C CA . PHE B 1 102 ? -7.531 -0.667 21.984 1 59.41 102 PHE B CA 1
ATOM 6643 C C . PHE B 1 102 ? -7.477 -2.189 21.953 1 59.41 102 PHE B C 1
ATOM 6645 O O . PHE B 1 102 ? -6.453 -2.785 22.297 1 59.41 102 PHE B O 1
ATOM 6652 N N . SER B 1 103 ? -8.555 -2.797 22.141 1 57.94 103 SER B N 1
ATOM 6653 C CA . SER B 1 103 ? -8.672 -4.242 21.984 1 57.94 103 SER B CA 1
ATOM 6654 C C . SER B 1 103 ? -9.453 -4.59 20.719 1 57.94 103 SER B C 1
ATOM 6656 O O . SER B 1 103 ? -10.602 -4.168 20.562 1 57.94 103 SER B O 1
ATOM 6658 N N . CYS B 1 104 ? -8.781 -4.887 19.734 1 56 104 CYS B N 1
ATOM 6659 C CA . CYS B 1 104 ? -9.453 -5.297 18.5 1 56 104 CYS B CA 1
ATOM 6660 C C . CYS B 1 104 ? -10.102 -6.668 18.672 1 56 104 CYS B C 1
ATOM 6662 O O . CYS B 1 104 ? -10.82 -7.125 17.781 1 56 104 CYS B O 1
ATOM 6664 N N . SER B 1 105 ? -9.812 -7.461 19.656 1 46.81 105 SER B N 1
ATOM 6665 C CA . SER B 1 105 ? -10.5 -8.734 19.844 1 46.81 105 SER B CA 1
ATOM 6666 C C . SER B 1 105 ? -11.969 -8.523 20.219 1 46.81 105 SER B C 1
ATOM 6668 O O . SER B 1 105 ? -12.727 -9.484 20.328 1 46.81 105 SER B O 1
ATOM 6670 N N . GLN B 1 106 ? -12.234 -7.43 20.766 1 44.97 106 GLN B N 1
ATOM 6671 C CA . GLN B 1 106 ? -13.242 -7.383 21.828 1 44.97 106 GLN B CA 1
ATOM 6672 C C . GLN B 1 106 ? -14.641 -7.602 21.266 1 44.97 106 GLN B C 1
ATOM 6674 O O . GLN B 1 106 ? -15.375 -8.477 21.734 1 44.97 106 GLN B O 1
ATOM 6679 N N . ARG B 1 107 ? -15.484 -6.348 21.047 1 47.53 107 ARG B N 1
ATOM 6680 C CA . ARG B 1 107 ? -16.859 -6.598 21.5 1 47.53 107 ARG B CA 1
ATOM 6681 C C . ARG B 1 107 ? -17.5 -7.699 20.656 1 47.53 107 ARG B C 1
ATOM 6683 O O . ARG B 1 107 ? -18.484 -8.312 21.094 1 47.53 107 ARG B O 1
ATOM 6690 N N . GLU B 1 108 ? -17.219 -7.555 19.406 1 48.22 108 GLU B N 1
ATOM 6691 C CA . GLU B 1 108 ? -17.859 -8.734 18.828 1 48.22 108 GLU B CA 1
ATOM 6692 C C . GLU B 1 108 ? -16.953 -9.961 18.938 1 48.22 108 GLU B C 1
ATOM 6694 O O . GLU B 1 108 ? -15.969 -10.07 18.203 1 48.22 108 GLU B O 1
ATOM 6699 N N . ALA B 1 109 ? -16.891 -10.586 20.062 1 45.47 109 ALA B N 1
ATOM 6700 C CA . ALA B 1 109 ? -16.297 -11.82 20.562 1 45.47 109 ALA B CA 1
ATOM 6701 C C . ALA B 1 109 ? -16.094 -12.82 19.438 1 45.47 109 ALA B C 1
ATOM 6703 O O . ALA B 1 109 ? -15.25 -13.711 19.547 1 45.47 109 ALA B O 1
ATOM 6704 N N . THR B 1 110 ? -16.766 -12.727 18.359 1 52.41 110 THR B N 1
ATOM 6705 C CA . THR B 1 110 ? -16.812 -13.984 17.625 1 52.41 110 THR B CA 1
ATOM 6706 C C . THR B 1 110 ? -15.828 -13.961 16.453 1 52.41 110 THR B C 1
ATOM 6708 O O . THR B 1 110 ? -15.602 -14.984 15.812 1 52.41 110 THR B O 1
ATOM 6711 N N . LYS B 1 111 ? -15.266 -12.719 16.141 1 59.28 111 LYS B N 1
ATOM 6712 C CA . LYS B 1 111 ? -14.375 -12.797 14.992 1 59.28 111 LYS B CA 1
ATOM 6713 C C . LYS B 1 111 ? -12.953 -13.156 15.414 1 59.28 111 LYS B C 1
ATOM 6715 O O . LYS B 1 111 ? -12.406 -12.547 16.328 1 59.28 111 LYS B O 1
ATOM 6720 N N . VAL B 1 112 ? -12.555 -14.32 14.93 1 60.03 112 VAL B N 1
ATOM 6721 C CA . VAL B 1 112 ? -11.18 -14.727 15.203 1 60.03 112 VAL B CA 1
ATOM 6722 C C . VAL B 1 112 ? -10.25 -14.18 14.117 1 60.03 112 VAL B C 1
ATOM 6724 O O . VAL B 1 112 ? -10.453 -14.445 12.93 1 60.03 112 VAL B O 1
ATOM 6727 N N . THR B 1 113 ? -9.391 -13.234 14.43 1 70.12 113 THR B N 1
ATOM 6728 C CA . THR B 1 113 ? -8.344 -12.703 13.562 1 70.12 113 THR B CA 1
ATOM 6729 C C . THR B 1 113 ? -7.355 -13.797 13.172 1 70.12 113 THR B C 1
ATOM 6731 O O . THR B 1 113 ? -7.098 -14.719 13.961 1 70.12 113 THR B O 1
ATOM 6734 N N . LEU B 1 114 ? -6.953 -13.703 11.906 1 79.38 114 LEU B N 1
ATOM 6735 C CA . LEU B 1 114 ? -6.012 -14.695 11.398 1 79.38 114 LEU B CA 1
ATOM 6736 C C . LEU B 1 114 ? -4.656 -14.57 12.086 1 79.38 114 LEU B C 1
ATOM 6738 O O . LEU B 1 114 ? -4.137 -13.461 12.242 1 79.38 114 LEU B O 1
ATOM 6742 N N . THR B 1 115 ? -4.191 -15.633 12.539 1 81.88 115 THR B N 1
ATOM 6743 C CA . THR B 1 115 ? -2.871 -15.648 13.156 1 81.88 115 THR B CA 1
ATOM 6744 C C . THR B 1 115 ? -1.78 -15.797 12.102 1 81.88 115 THR B C 1
ATOM 6746 O O . THR B 1 115 ? -2.059 -16.172 10.961 1 81.88 115 THR B O 1
ATOM 6749 N N . ALA B 1 116 ? -0.561 -15.445 12.508 1 83.44 116 ALA B N 1
ATOM 6750 C CA . ALA B 1 116 ? 0.59 -15.609 11.625 1 83.44 116 ALA B CA 1
ATOM 6751 C C . ALA B 1 116 ? 0.741 -17.062 11.195 1 83.44 116 ALA B C 1
ATOM 6753 O O . ALA B 1 116 ? 1.173 -17.344 10.07 1 83.44 116 ALA B O 1
ATOM 6754 N N . ALA B 1 117 ? 0.308 -17.953 11.984 1 84.75 117 ALA B N 1
ATOM 6755 C CA . ALA B 1 117 ? 0.407 -19.391 11.688 1 84.75 117 ALA B CA 1
ATOM 6756 C C . ALA B 1 117 ? -0.564 -19.781 10.586 1 84.75 117 ALA B C 1
ATOM 6758 O O . ALA B 1 117 ? -0.228 -20.594 9.719 1 84.75 117 ALA B O 1
ATOM 6759 N N . VAL B 1 118 ? -1.723 -19.219 10.625 1 87.31 118 VAL B N 1
ATOM 6760 C CA . VAL B 1 118 ? -2.723 -19.531 9.609 1 87.31 118 VAL B CA 1
ATOM 6761 C C . VAL B 1 118 ? -2.283 -18.984 8.258 1 87.31 118 VAL B C 1
ATOM 6763 O O . VAL B 1 118 ? -2.486 -19.609 7.219 1 87.31 118 VAL B O 1
ATOM 6766 N N . ILE B 1 119 ? -1.671 -17.891 8.25 1 88.38 119 ILE B N 1
ATOM 6767 C CA . ILE B 1 119 ? -1.186 -17.281 7.016 1 88.38 119 ILE B CA 1
ATOM 6768 C C . ILE B 1 119 ? -0.039 -18.109 6.445 1 88.38 119 ILE B C 1
ATOM 6770 O O . ILE B 1 119 ? 0.01 -18.359 5.242 1 88.38 119 ILE B O 1
ATOM 6774 N N . ALA B 1 120 ? 0.833 -18.516 7.359 1 90 120 ALA B N 1
ATOM 6775 C CA . ALA B 1 120 ? 1.925 -19.375 6.914 1 90 120 ALA B CA 1
ATOM 6776 C C . ALA B 1 120 ? 1.395 -20.719 6.391 1 90 120 ALA B C 1
ATOM 6778 O O . ALA B 1 120 ? 1.913 -21.25 5.41 1 90 120 ALA B O 1
ATOM 6779 N N . ALA B 1 121 ? 0.395 -21.203 7.008 1 91.31 121 ALA B N 1
ATOM 6780 C CA . ALA B 1 121 ? -0.218 -22.453 6.566 1 91.31 121 ALA B CA 1
ATOM 6781 C C . ALA B 1 121 ? -0.851 -22.297 5.188 1 91.31 121 ALA B C 1
ATOM 6783 O O . ALA B 1 121 ? -0.802 -23.219 4.363 1 91.31 121 ALA B O 1
ATOM 6784 N N . THR B 1 122 ? -1.507 -21.219 5.008 1 91.31 122 THR B N 1
ATOM 6785 C CA . THR B 1 122 ? -2.098 -20.953 3.701 1 91.31 122 THR B CA 1
ATOM 6786 C C . THR B 1 122 ? -1.027 -20.953 2.613 1 91.31 122 THR B C 1
ATOM 6788 O O . THR B 1 122 ? -1.239 -21.5 1.528 1 91.31 122 THR B O 1
ATOM 6791 N N . ARG B 1 123 ? 0.103 -20.438 2.887 1 91.19 123 ARG B N 1
ATOM 6792 C CA . ARG B 1 123 ? 1.21 -20.422 1.937 1 91.19 123 ARG B CA 1
ATOM 6793 C C . ARG B 1 123 ? 1.714 -21.844 1.674 1 91.19 123 ARG B C 1
ATOM 6795 O O . ARG B 1 123 ? 1.978 -22.203 0.528 1 91.19 123 ARG B O 1
ATOM 6802 N N . ARG B 1 124 ? 1.793 -22.641 2.674 1 93.31 124 ARG B N 1
ATOM 6803 C CA . ARG B 1 124 ? 2.268 -24.016 2.539 1 93.31 124 ARG B CA 1
ATOM 6804 C C . ARG B 1 124 ? 1.275 -24.859 1.747 1 93.31 124 ARG B C 1
ATOM 6806 O O . ARG B 1 124 ? 1.673 -25.656 0.896 1 93.31 124 ARG B O 1
ATOM 6813 N N . TRP B 1 125 ? 0.046 -24.672 2.029 1 93.44 125 TRP B N 1
ATOM 6814 C CA . TRP B 1 125 ? -0.975 -25.453 1.335 1 93.44 125 TRP B CA 1
ATOM 6815 C C . TRP B 1 125 ? -1.066 -25.031 -0.132 1 93.44 125 TRP B C 1
ATOM 6817 O O . TRP B 1 125 ? -1.336 -25.875 -1 1 93.44 125 TRP B O 1
ATOM 6827 N N . ARG B 1 126 ? -0.896 -23.797 -0.4 1 93.38 126 ARG B N 1
ATOM 6828 C CA . ARG B 1 126 ? -0.864 -23.359 -1.793 1 93.38 126 ARG B CA 1
ATOM 6829 C C . ARG B 1 126 ? 0.307 -24 -2.537 1 93.38 126 ARG B C 1
ATOM 6831 O O . ARG B 1 126 ? 0.15 -24.469 -3.662 1 93.38 126 ARG B O 1
ATOM 6838 N N . LEU B 1 127 ? 1.435 -24.031 -1.871 1 93.75 127 LEU B N 1
ATOM 6839 C CA . LEU B 1 127 ? 2.609 -24.672 -2.463 1 93.75 127 LEU B CA 1
ATOM 6840 C C . LEU B 1 127 ? 2.387 -26.172 -2.652 1 93.75 127 LEU B C 1
ATOM 6842 O O . LEU B 1 127 ? 2.727 -26.719 -3.699 1 93.75 127 LEU B O 1
ATOM 6846 N N . ALA B 1 128 ? 1.822 -26.734 -1.644 1 94.81 128 ALA B N 1
ATOM 6847 C CA . ALA B 1 128 ? 1.542 -28.156 -1.733 1 94.81 128 ALA B CA 1
ATOM 6848 C C . ALA B 1 128 ? 0.595 -28.469 -2.891 1 94.81 128 ALA B C 1
ATOM 6850 O O . ALA B 1 128 ? 0.812 -29.406 -3.646 1 94.81 128 ALA B O 1
ATOM 6851 N N . ALA B 1 129 ? -0.407 -27.672 -3.018 1 94.31 129 ALA B N 1
ATOM 6852 C CA . ALA B 1 129 ? -1.354 -27.875 -4.109 1 94.31 129 ALA B CA 1
ATOM 6853 C C . ALA B 1 129 ? -0.672 -27.719 -5.465 1 94.31 129 ALA B C 1
ATOM 6855 O O . ALA B 1 129 ? -0.913 -28.5 -6.387 1 94.31 129 ALA B O 1
ATOM 6856 N N . ARG B 1 130 ? 0.195 -26.797 -5.605 1 92.88 130 ARG B N 1
ATOM 6857 C CA . ARG B 1 130 ? 0.9 -26.562 -6.863 1 92.88 130 ARG B CA 1
ATOM 6858 C C . ARG B 1 130 ? 1.85 -27.719 -7.176 1 92.88 130 ARG B C 1
ATOM 6860 O O . ARG B 1 130 ? 1.939 -28.156 -8.328 1 92.88 130 ARG B O 1
ATOM 6867 N N . VAL B 1 131 ? 2.508 -28.203 -6.215 1 95.19 131 VAL B N 1
ATOM 6868 C CA . VAL B 1 131 ? 3.447 -29.297 -6.41 1 95.19 131 VAL B CA 1
ATOM 6869 C C . VAL B 1 131 ? 2.689 -30.562 -6.789 1 95.19 131 VAL B C 1
ATOM 6871 O O . VAL B 1 131 ? 3.057 -31.266 -7.742 1 95.19 131 VAL B O 1
ATOM 6874 N N . VAL B 1 132 ? 1.627 -30.844 -6.078 1 96.31 132 VAL B N 1
ATOM 6875 C CA . VAL B 1 132 ? 0.833 -32.031 -6.383 1 96.31 132 VAL B CA 1
ATOM 6876 C C . VAL B 1 132 ? 0.241 -31.906 -7.785 1 96.31 132 VAL B C 1
ATOM 6878 O O . VAL B 1 132 ? 0.219 -32.875 -8.539 1 96.31 132 VAL B O 1
ATOM 6881 N N . ASN B 1 133 ? -0.2 -30.719 -8.141 1 95.31 133 ASN B N 1
ATOM 6882 C CA . ASN B 1 133 ? -0.724 -30.5 -9.484 1 95.31 133 ASN B CA 1
ATOM 6883 C C . ASN B 1 133 ? 0.335 -30.766 -10.555 1 95.31 133 ASN B C 1
ATOM 6885 O O . ASN B 1 133 ? 0.037 -31.344 -11.594 1 95.31 133 ASN B O 1
ATOM 6889 N N . SER B 1 134 ? 1.523 -30.344 -10.273 1 95.25 134 SER B N 1
ATOM 6890 C CA . SER B 1 134 ? 2.584 -30.562 -11.25 1 95.25 134 SER B CA 1
ATOM 6891 C C . SER B 1 134 ? 2.912 -32.031 -11.391 1 95.25 134 SER B C 1
ATOM 6893 O O . SER B 1 134 ? 3.16 -32.531 -12.492 1 95.25 134 SER B O 1
ATOM 6895 N N . VAL B 1 135 ? 2.865 -32.781 -10.328 1 95.44 135 VAL B N 1
ATOM 6896 C CA . VAL B 1 135 ? 3.102 -34.219 -10.367 1 95.44 135 VAL B CA 1
ATOM 6897 C C . VAL B 1 135 ? 1.967 -34.906 -11.117 1 95.44 135 VAL B C 1
ATOM 6899 O O . VAL B 1 135 ? 2.209 -35.781 -11.961 1 95.44 135 VAL B O 1
ATOM 6902 N N . MET B 1 136 ? 0.802 -34.469 -10.82 1 96 136 MET B N 1
ATOM 6903 C CA . MET B 1 136 ? -0.354 -35.062 -11.492 1 96 136 MET B CA 1
ATOM 6904 C C . MET B 1 136 ? -0.34 -34.719 -12.984 1 96 136 MET B C 1
ATOM 6906 O O . MET B 1 136 ? -0.741 -35.562 -13.805 1 96 136 MET B O 1
ATOM 6910 N N . ALA B 1 137 ? 0.086 -33.562 -13.32 1 95.88 137 ALA B N 1
ATOM 6911 C CA . ALA B 1 137 ? 0.168 -33.188 -14.727 1 95.88 137 ALA B CA 1
ATOM 6912 C C . ALA B 1 137 ? 1.142 -34.094 -15.484 1 95.88 137 ALA B C 1
ATOM 6914 O O . ALA B 1 137 ? 0.835 -34.562 -16.578 1 95.88 137 ALA B O 1
ATOM 6915 N N . VAL B 1 138 ? 2.236 -34.406 -14.898 1 95.5 138 VAL B N 1
ATOM 6916 C CA . VAL B 1 138 ? 3.26 -35.25 -15.523 1 95.5 138 VAL B CA 1
ATOM 6917 C C . VAL B 1 138 ? 2.75 -36.688 -15.656 1 95.5 138 VAL B C 1
ATOM 6919 O O . VAL B 1 138 ? 3.014 -37.344 -16.656 1 95.5 138 VAL B O 1
ATOM 6922 N N . LEU B 1 139 ? 1.879 -37.094 -14.719 1 94.75 139 LEU B N 1
ATOM 6923 C CA . LEU B 1 139 ? 1.49 -38.5 -14.648 1 94.75 139 LEU B CA 1
ATOM 6924 C C . LEU B 1 139 ? 0.151 -38.719 -15.344 1 94.75 139 LEU B C 1
ATOM 6926 O O . LEU B 1 139 ? -0.258 -39.875 -15.555 1 94.75 139 LEU B O 1
ATOM 6930 N N . THR B 1 140 ? -0.517 -37.719 -15.75 1 95.12 140 THR B N 1
ATOM 6931 C CA . THR B 1 140 ? -1.894 -37.844 -16.219 1 95.12 140 THR B CA 1
ATOM 6932 C C . THR B 1 140 ? -1.976 -38.75 -17.438 1 95.12 140 THR B C 1
ATOM 6934 O O . THR B 1 140 ? -2.77 -39.688 -17.453 1 95.12 140 THR B O 1
ATOM 6937 N N . ILE B 1 141 ? -1.132 -38.562 -18.406 1 94 141 ILE B N 1
ATOM 6938 C CA . ILE B 1 141 ? -1.226 -39.344 -19.641 1 94 141 ILE B CA 1
ATOM 6939 C C . ILE B 1 141 ? -0.666 -40.75 -19.406 1 94 141 ILE B C 1
ATOM 6941 O O . ILE B 1 141 ? -1.316 -41.75 -19.719 1 94 141 ILE B O 1
ATOM 6945 N N . PRO B 1 142 ? 0.489 -40.906 -18.781 1 93.06 142 PRO B N 1
ATOM 6946 C CA . PRO B 1 142 ? 0.987 -42.25 -18.516 1 93.06 142 PRO B CA 1
ATOM 6947 C C . PRO B 1 142 ? 0.033 -43.094 -17.656 1 93.06 142 PRO B C 1
ATOM 6949 O O . PRO B 1 142 ? -0.142 -44.281 -17.906 1 93.06 142 PRO B O 1
ATOM 6952 N N . PHE B 1 143 ? -0.578 -42.5 -16.734 1 94.5 143 PHE B N 1
ATOM 6953 C CA . PHE B 1 143 ? -1.472 -43.219 -15.844 1 94.5 143 PHE B CA 1
ATOM 6954 C C . PHE B 1 143 ? -2.752 -43.625 -16.578 1 94.5 143 PHE B C 1
ATOM 6956 O O . PHE B 1 143 ? -3.199 -44.781 -16.469 1 94.5 143 PHE B O 1
ATOM 6963 N N . SER B 1 144 ? -3.342 -42.719 -17.266 1 95.56 144 SER B N 1
ATOM 6964 C CA . SER B 1 144 ? -4.555 -43.031 -18.016 1 95.56 144 SER B CA 1
ATOM 6965 C C . SER B 1 144 ? -4.289 -44.062 -19.078 1 95.56 144 SER B C 1
ATOM 6967 O O . SER B 1 144 ? -5.117 -44.938 -19.312 1 95.56 144 SER B O 1
ATOM 6969 N N . SER B 1 145 ? -3.148 -43.938 -19.703 1 94.12 145 SER B N 1
ATOM 6970 C CA . SER B 1 145 ? -2.783 -44.906 -20.734 1 94.12 145 SER B CA 1
ATOM 6971 C C . SER B 1 145 ? -2.566 -46.281 -20.141 1 94.12 145 SER B C 1
ATOM 6973 O O . SER B 1 145 ? -2.875 -47.281 -20.766 1 94.12 145 SER B O 1
ATOM 6975 N N . PHE B 1 146 ? -2.092 -46.375 -19.016 1 93 146 PHE B N 1
ATOM 6976 C CA . PHE B 1 146 ? -1.886 -47.625 -18.312 1 93 146 PHE B CA 1
ATOM 6977 C C . PHE B 1 146 ? -3.213 -48.344 -18.078 1 93 146 PHE B C 1
ATOM 6979 O O . PHE B 1 146 ? -3.334 -49.531 -18.312 1 93 146 PHE B O 1
ATOM 6986 N N . ILE B 1 147 ? -4.148 -47.656 -17.578 1 94.88 147 ILE B N 1
ATOM 6987 C CA . ILE B 1 147 ? -5.453 -48.25 -17.312 1 94.88 147 ILE B CA 1
ATOM 6988 C C . ILE B 1 147 ? -6.137 -48.625 -18.609 1 94.88 147 ILE B C 1
ATOM 6990 O O . ILE B 1 147 ? -6.762 -49.688 -18.703 1 94.88 147 ILE B O 1
ATOM 6994 N N . ALA B 1 148 ? -5.977 -47.812 -19.609 1 95.94 148 ALA B N 1
ATOM 6995 C CA . ALA B 1 148 ? -6.562 -48.125 -20.906 1 95.94 148 ALA B CA 1
ATOM 6996 C C . ALA B 1 148 ? -5.949 -49.375 -21.5 1 95.94 148 ALA B C 1
ATOM 6998 O O . ALA B 1 148 ? -6.645 -50.156 -22.141 1 95.94 148 ALA B O 1
ATOM 6999 N N . ALA B 1 149 ? -4.699 -49.594 -21.297 1 94.69 149 ALA B N 1
ATOM 7000 C CA . ALA B 1 149 ? -4.023 -50.781 -21.812 1 94.69 149 ALA B CA 1
ATOM 7001 C C . ALA B 1 149 ? -4.57 -52.031 -21.141 1 94.69 149 ALA B C 1
ATOM 7003 O O . ALA B 1 149 ? -4.664 -53.094 -21.781 1 94.69 149 ALA B O 1
ATOM 7004 N N . ARG B 1 150 ? -4.938 -51.906 -19.969 1 94 150 ARG B N 1
ATOM 7005 C CA . ARG B 1 150 ? -5.523 -53.062 -19.281 1 94 150 ARG B CA 1
ATOM 7006 C C . ARG B 1 150 ? -6.941 -53.344 -19.766 1 94 150 ARG B C 1
ATOM 7008 O O . ARG B 1 150 ? -7.371 -54.5 -19.844 1 94 150 ARG B O 1
ATOM 7015 N N . ALA B 1 151 ? -7.617 -52.312 -20.047 1 94.88 151 ALA B N 1
ATOM 7016 C CA . ALA B 1 151 ? -8.977 -52.469 -20.578 1 94.88 151 ALA B CA 1
ATOM 7017 C C . ALA B 1 151 ? -8.953 -53.031 -21.984 1 94.88 151 ALA B C 1
ATOM 7019 O O . ALA B 1 151 ? -9.906 -53.688 -22.406 1 94.88 151 ALA B O 1
ATOM 7020 N N . ALA B 1 152 ? -7.91 -52.781 -22.672 1 95.38 152 ALA B N 1
ATOM 7021 C CA . ALA B 1 152 ? -7.793 -53.25 -24.062 1 95.38 152 ALA B CA 1
ATOM 7022 C C . ALA B 1 152 ? -7.785 -54.781 -24.125 1 95.38 152 ALA B C 1
ATOM 7024 O O . ALA B 1 152 ? -8.297 -55.375 -25.078 1 95.38 152 ALA B O 1
ATOM 7025 N N . ILE B 1 153 ? -7.25 -55.469 -23.172 1 93.81 153 ILE B N 1
ATOM 7026 C CA . ILE B 1 153 ? -7.207 -56.938 -23.156 1 93.81 153 ILE B CA 1
ATOM 7027 C C . ILE B 1 153 ? -8.625 -57.5 -23.016 1 93.81 153 ILE B C 1
ATOM 7029 O O . ILE B 1 153 ? -8.977 -58.469 -23.688 1 93.81 153 ILE B O 1
ATOM 7033 N N . VAL B 1 154 ? -9.336 -56.906 -22.172 1 92 154 VAL B N 1
ATOM 7034 C CA . VAL B 1 154 ? -10.711 -57.344 -21.984 1 92 154 VAL B CA 1
ATOM 7035 C C . VAL B 1 154 ? -11.516 -57.125 -23.266 1 92 154 VAL B C 1
ATOM 7037 O O . VAL B 1 154 ? -12.305 -58 -23.672 1 92 154 VAL B O 1
ATOM 7040 N N . TYR B 1 155 ? -11.273 -56.062 -23.875 1 93.19 155 TYR B N 1
ATOM 7041 C CA . TYR B 1 155 ? -11.992 -55.719 -25.109 1 93.19 155 TYR B CA 1
ATOM 7042 C C . TYR B 1 155 ? -11.602 -56.688 -26.234 1 93.19 155 TYR B C 1
ATOM 7044 O O . TYR B 1 155 ? -12.422 -57 -27.094 1 93.19 155 TYR B O 1
ATOM 7052 N N . GLY B 1 156 ? -10.367 -57.188 -26.266 1 92.12 156 GLY B N 1
ATOM 7053 C CA . GLY B 1 156 ? -9.867 -58.094 -27.297 1 92.12 156 GLY B CA 1
ATOM 7054 C C . GLY B 1 156 ? -10.227 -59.531 -27.047 1 92.12 156 GLY B C 1
ATOM 7055 O O . GLY B 1 156 ? -9.969 -60.406 -27.906 1 92.12 156 GLY B O 1
ATOM 7056 N N . GLN B 1 157 ? -10.773 -59.781 -25.969 1 90.69 157 GLN B N 1
ATOM 7057 C CA . GLN B 1 157 ? -11.188 -61.156 -25.656 1 90.69 157 GLN B CA 1
ATOM 7058 C C . GLN B 1 157 ? -12.633 -61.406 -26.094 1 90.69 157 GLN B C 1
ATOM 7060 O O . GLN B 1 157 ? -13.438 -60.469 -26.156 1 90.69 157 GLN B O 1
ATOM 7065 N N . ALA B 1 158 ? -12.914 -62.75 -26.391 1 87.38 158 ALA B N 1
ATOM 7066 C CA . ALA B 1 158 ? -14.234 -63.125 -26.875 1 87.38 158 ALA B CA 1
ATOM 7067 C C . ALA B 1 158 ? -15.281 -63 -25.781 1 87.38 158 ALA B C 1
ATOM 7069 O O . ALA B 1 158 ? -15.062 -63.438 -24.656 1 87.38 158 ALA B O 1
ATOM 7070 N N . ALA B 1 159 ? -16.172 -62.156 -26.109 1 77.19 159 ALA B N 1
ATOM 7071 C CA . ALA B 1 159 ? -17.328 -62 -25.219 1 77.19 159 ALA B CA 1
ATOM 7072 C C . ALA B 1 159 ? -18.609 -62.469 -25.906 1 77.19 159 ALA B C 1
ATOM 7074 O O . ALA B 1 159 ? -18.578 -62.938 -27.047 1 77.19 159 ALA B O 1
ATOM 7075 N N . GLY B 1 160 ? -19.703 -62.656 -25.219 1 66.75 160 GLY B N 1
ATOM 7076 C CA . GLY B 1 160 ? -20.969 -63.188 -25.719 1 66.75 160 GLY B CA 1
ATOM 7077 C C . GLY B 1 160 ? -21.422 -62.531 -27 1 66.75 160 GLY B C 1
ATOM 7078 O O . GLY B 1 160 ? -21.984 -63.188 -27.875 1 66.75 160 GLY B O 1
ATOM 7079 N N . ASN B 1 161 ? -21.031 -61.281 -27.188 1 65.56 161 ASN B N 1
ATOM 7080 C CA . ASN B 1 161 ? -21.516 -60.594 -28.375 1 65.56 161 ASN B CA 1
ATOM 7081 C C . ASN B 1 161 ? -20.453 -60.594 -29.484 1 65.56 161 ASN B C 1
ATOM 7083 O O . ASN B 1 161 ? -19.281 -60.281 -29.219 1 65.56 161 ASN B O 1
ATOM 7087 N N . LYS B 1 162 ? -20.844 -61 -30.625 1 73 162 LYS B N 1
ATOM 7088 C CA . LYS B 1 162 ? -19.953 -61.062 -31.781 1 73 162 LYS B CA 1
ATOM 7089 C C . LYS B 1 162 ? -19.547 -59.656 -32.25 1 73 162 LYS B C 1
ATOM 7091 O O . LYS B 1 162 ? -20.406 -58.812 -32.531 1 73 162 LYS B O 1
ATOM 7096 N N . ARG B 1 163 ? -18.406 -59.219 -31.906 1 79.44 163 ARG B N 1
ATOM 7097 C CA . ARG B 1 163 ? -17.875 -57.938 -32.344 1 79.44 163 ARG B CA 1
ATOM 7098 C C . ARG B 1 163 ? -16.859 -58.125 -33.469 1 79.44 163 ARG B C 1
ATOM 7100 O O . ARG B 1 163 ? -16.156 -59.125 -33.5 1 79.44 163 ARG B O 1
ATOM 7107 N N . ALA B 1 164 ? -17.031 -57.188 -34.438 1 80.88 164 ALA B N 1
ATOM 7108 C CA . ALA B 1 164 ? -16.016 -57.219 -35.5 1 80.88 164 ALA B CA 1
ATOM 7109 C C . ALA B 1 164 ? -14.719 -56.562 -35.031 1 80.88 164 ALA B C 1
ATOM 7111 O O . ALA B 1 164 ? -14.656 -55.375 -34.812 1 80.88 164 ALA B O 1
ATOM 7112 N N . PHE B 1 165 ? -13.781 -57.406 -34.688 1 91.62 165 PHE B N 1
ATOM 7113 C CA . PHE B 1 165 ? -12.484 -56.938 -34.188 1 91.62 165 PHE B CA 1
ATOM 7114 C C . PHE B 1 165 ? -11.352 -57.625 -34.938 1 91.62 165 PHE B C 1
ATOM 7116 O O . PHE B 1 165 ? -10.969 -58.75 -34.625 1 91.62 165 PHE B O 1
ATOM 7123 N N . SER B 1 166 ? -10.891 -56.906 -35.938 1 93.06 166 SER B N 1
ATOM 7124 C CA . SER B 1 166 ? -9.844 -57.438 -36.781 1 93.06 166 SER B CA 1
ATOM 7125 C C . SER B 1 166 ? -8.484 -57.406 -36.094 1 93.06 166 SER B C 1
ATOM 7127 O O . SER B 1 166 ? -8.336 -56.75 -35.031 1 93.06 166 SER B O 1
ATOM 7129 N N . LEU B 1 167 ? -7.574 -58.156 -36.625 1 94.62 167 LEU B N 1
ATOM 7130 C CA . LEU B 1 167 ? -6.215 -58.156 -36.094 1 94.62 167 LEU B CA 1
ATOM 7131 C C . LEU B 1 167 ? -5.598 -56.75 -36.188 1 94.62 167 LEU B C 1
ATOM 7133 O O . LEU B 1 167 ? -4.812 -56.375 -35.312 1 94.62 167 LEU B O 1
ATOM 7137 N N . ARG B 1 168 ? -5.93 -55.969 -37.125 1 94 168 ARG B N 1
ATOM 7138 C CA . ARG B 1 168 ? -5.449 -54.594 -37.25 1 94 168 ARG B CA 1
ATOM 7139 C C . ARG B 1 168 ? -5.945 -53.719 -36.125 1 94 168 ARG B C 1
ATOM 7141 O O . ARG B 1 168 ? -5.199 -52.906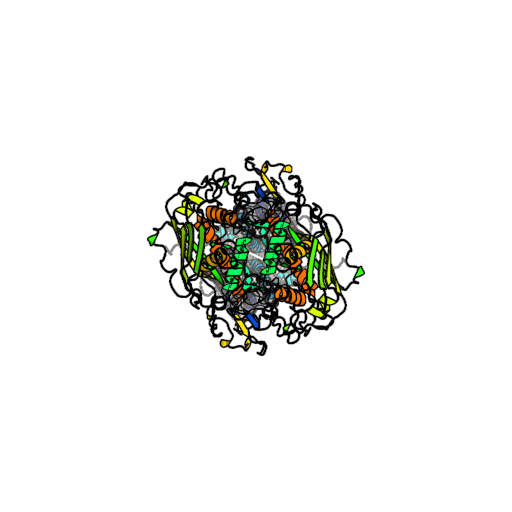 -35.594 1 94 168 ARG B O 1
ATOM 7148 N N . LYS B 1 169 ? -7.168 -53.844 -35.781 1 94.06 169 LYS B N 1
ATOM 7149 C CA . LYS B 1 169 ? -7.734 -53.094 -34.656 1 94.06 169 LYS B CA 1
ATOM 7150 C C . LYS B 1 169 ? -7.074 -53.531 -33.344 1 94.06 169 LYS B C 1
ATOM 7152 O O . LYS B 1 169 ? -6.867 -52.688 -32.469 1 94.06 169 LYS B O 1
ATOM 7157 N N . LEU B 1 170 ? -6.73 -54.781 -33.219 1 95.19 170 LEU B N 1
ATOM 7158 C CA . LEU B 1 170 ? -6.027 -55.25 -32.031 1 95.19 170 LEU B CA 1
ATOM 7159 C C . LEU B 1 170 ? -4.648 -54.625 -31.922 1 95.19 170 LEU B C 1
ATOM 7161 O O . LEU B 1 170 ? -4.219 -54.25 -30.828 1 95.19 170 LEU B O 1
ATOM 7165 N N . LEU B 1 171 ? -3.996 -54.5 -33.031 1 94.94 171 LEU B N 1
ATOM 7166 C CA . LEU B 1 171 ? -2.674 -53.875 -33.031 1 94.94 171 LEU B CA 1
ATOM 7167 C C . LEU B 1 171 ? -2.76 -52.406 -32.656 1 94.94 171 LEU B C 1
ATOM 7169 O O . LEU B 1 171 ? -1.884 -51.906 -31.953 1 94.94 171 LEU B O 1
ATOM 7173 N N . ALA B 1 172 ? -3.793 -51.75 -33.094 1 94.44 172 ALA B N 1
ATOM 7174 C CA . ALA B 1 172 ? -3.975 -50.344 -32.781 1 94.44 172 ALA B CA 1
ATOM 7175 C C . ALA B 1 172 ? -4.164 -50.156 -31.266 1 94.44 172 ALA B C 1
ATOM 7177 O O . ALA B 1 172 ? -3.6 -49.219 -30.672 1 94.44 172 ALA B O 1
ATOM 7178 N N . VAL B 1 173 ? -4.93 -50.969 -30.641 1 94.75 173 VAL B N 1
ATOM 7179 C CA . VAL B 1 173 ? -5.184 -50.844 -29.203 1 94.75 173 VAL B CA 1
ATOM 7180 C C . VAL B 1 173 ? -3.963 -51.344 -28.438 1 94.75 173 VAL B C 1
ATOM 7182 O O . VAL B 1 173 ? -3.65 -50.812 -27.359 1 94.75 173 VAL B O 1
ATOM 7185 N N . ALA B 1 174 ? -3.275 -52.344 -28.969 1 94.81 174 ALA B N 1
ATOM 7186 C CA . ALA B 1 174 ? -2.072 -52.844 -28.312 1 94.81 174 ALA B CA 1
ATOM 7187 C C . ALA B 1 174 ? -0.971 -51.781 -28.297 1 94.81 174 ALA B C 1
ATOM 7189 O O . ALA B 1 174 ? -0.164 -51.75 -27.359 1 94.81 174 ALA B O 1
ATOM 7190 N N . ASP B 1 175 ? -0.911 -50.938 -29.312 1 93 175 ASP B N 1
ATOM 7191 C CA . ASP B 1 175 ? 0.085 -49.875 -29.406 1 93 175 ASP B CA 1
ATOM 7192 C C . ASP B 1 175 ? -0.394 -48.594 -28.703 1 93 175 ASP B C 1
ATOM 7194 O O . ASP B 1 175 ? 0.151 -47.531 -28.938 1 93 175 ASP B O 1
ATOM 7198 N N . ARG B 1 176 ? -1.357 -48.75 -27.969 1 93.75 176 ARG B N 1
ATOM 7199 C CA . ARG B 1 176 ? -1.904 -47.594 -27.25 1 93.75 176 ARG B CA 1
ATOM 7200 C C . ARG B 1 176 ? -2.232 -46.438 -28.203 1 93.75 176 ARG B C 1
ATOM 7202 O O . ARG B 1 176 ? -1.838 -45.312 -27.984 1 93.75 176 ARG B O 1
ATOM 7209 N N . GLY B 1 177 ? -2.957 -46.75 -29.203 1 92.44 177 GLY B N 1
ATOM 7210 C CA . GLY B 1 177 ? -3.326 -45.812 -30.25 1 92.44 177 GLY B CA 1
ATOM 7211 C C . GLY B 1 177 ? -4.066 -44.594 -29.734 1 92.44 177 GLY B C 1
ATOM 7212 O O . GLY B 1 177 ? -4.172 -43.594 -30.438 1 92.44 177 GLY B O 1
ATOM 7213 N N . TRP B 1 178 ? -4.535 -44.656 -28.484 1 93.38 178 TRP B N 1
ATOM 7214 C CA . TRP B 1 178 ? -5.293 -43.531 -27.906 1 93.38 178 TRP B CA 1
ATOM 7215 C C . TRP B 1 178 ? -4.375 -42.344 -27.594 1 93.38 178 TRP B C 1
ATOM 7217 O O . TRP B 1 178 ? -4.848 -41.25 -27.359 1 93.38 178 TRP B O 1
ATOM 7227 N N . TRP B 1 179 ? -3.074 -42.562 -27.609 1 88.19 179 TRP B N 1
ATOM 7228 C CA . TRP B 1 179 ? -2.189 -41.438 -27.344 1 88.19 179 TRP B CA 1
ATOM 7229 C C . TRP B 1 179 ? -1.034 -41.375 -28.328 1 88.19 179 TRP B C 1
ATOM 7231 O O . TRP B 1 179 ? -0.091 -40.625 -28.156 1 88.19 179 TRP B O 1
ATOM 7241 N N . ASN B 1 180 ? -1.047 -42.219 -29.297 1 88 180 ASN B N 1
ATOM 7242 C CA . ASN B 1 180 ? -0.087 -42.156 -30.391 1 88 180 ASN B CA 1
ATOM 7243 C C . ASN B 1 180 ? -0.549 -41.219 -31.5 1 88 180 ASN B C 1
ATOM 7245 O O . ASN B 1 180 ? -1.563 -41.469 -32.156 1 88 180 ASN B O 1
ATOM 7249 N N . PRO B 1 181 ? 0.2 -40.188 -31.734 1 84.94 181 PRO B N 1
ATOM 7250 C CA . PRO B 1 181 ? -0.262 -39.188 -32.688 1 84.94 181 PRO B CA 1
ATOM 7251 C C . PRO B 1 181 ? -0.371 -39.719 -34.094 1 84.94 181 PRO B C 1
ATOM 7253 O O . PRO B 1 181 ? -1.23 -39.281 -34.875 1 84.94 181 PRO B O 1
ATOM 7256 N N . PHE B 1 182 ? 0.381 -40.75 -34.469 1 84.81 182 PHE B N 1
ATOM 7257 C CA . PHE B 1 182 ? 0.35 -41.312 -35.812 1 84.81 182 PHE B CA 1
ATOM 7258 C C . PHE B 1 182 ? -0.889 -42.156 -36.031 1 84.81 182 PHE B C 1
ATOM 7260 O O . PHE B 1 182 ? -1.521 -42.125 -37.094 1 84.81 182 PHE B O 1
ATOM 7267 N N . ILE B 1 183 ? -1.161 -42.938 -35 1 89.5 183 ILE B N 1
ATOM 7268 C CA . ILE B 1 183 ? -2.357 -43.75 -35.094 1 89.5 183 ILE B CA 1
ATOM 7269 C C . ILE B 1 183 ? -3.604 -42.875 -35.062 1 89.5 183 ILE B C 1
ATOM 7271 O O . ILE B 1 183 ? -4.57 -43.125 -35.781 1 89.5 183 ILE B O 1
ATOM 7275 N N . LEU B 1 184 ? -3.506 -41.812 -34.281 1 90.38 184 LEU B N 1
ATOM 7276 C CA . LEU B 1 184 ? -4.641 -40.906 -34.188 1 90.38 184 LEU B CA 1
ATOM 7277 C C . LEU B 1 184 ? -4.855 -40.156 -35.5 1 90.38 184 LEU B C 1
ATOM 7279 O O . LEU B 1 184 ? -5.996 -39.938 -35.906 1 90.38 184 LEU B O 1
ATOM 7283 N N . ALA B 1 185 ? -3.76 -39.75 -36.125 1 89.12 185 ALA B N 1
ATOM 7284 C CA . ALA B 1 185 ? -3.877 -39.062 -37.406 1 89.12 185 ALA B CA 1
ATOM 7285 C C . ALA B 1 185 ? -4.531 -39.969 -38.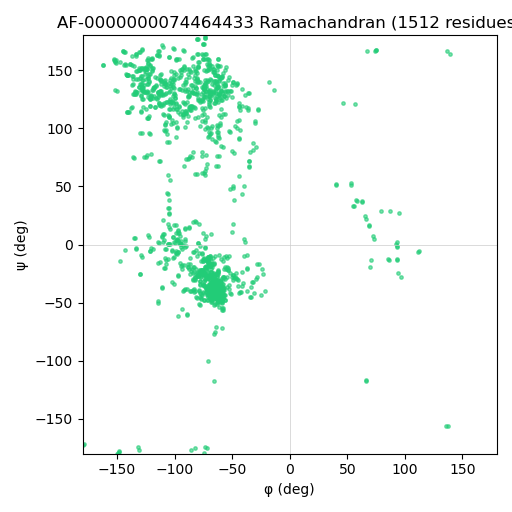469 1 89.12 185 ALA B C 1
ATOM 7287 O O . ALA B 1 185 ? -5.344 -39.5 -39.281 1 89.12 185 ALA B O 1
ATOM 7288 N N . ARG B 1 186 ? -4.215 -41.25 -38.438 1 88.69 186 ARG B N 1
ATOM 7289 C CA . ARG B 1 186 ? -4.801 -42.219 -39.344 1 88.69 186 ARG B CA 1
ATOM 7290 C C . ARG B 1 186 ? -6.254 -42.5 -39 1 88.69 186 ARG B C 1
ATOM 7292 O O . ARG B 1 186 ? -7.082 -42.719 -39.875 1 88.69 186 ARG B O 1
ATOM 7299 N N . LEU B 1 187 ? -6.453 -42.531 -37.75 1 90.31 187 LEU B N 1
ATOM 7300 C CA . LEU B 1 187 ? -7.809 -42.781 -37.25 1 90.31 187 LEU B CA 1
ATOM 7301 C C . LEU B 1 187 ? -8.773 -41.688 -37.75 1 90.31 187 LEU B C 1
ATOM 7303 O O . LEU B 1 187 ? -9.906 -42 -38.125 1 90.31 187 LEU B O 1
ATOM 7307 N N . PHE B 1 188 ? -8.297 -40.469 -37.781 1 88.5 188 PHE B N 1
ATOM 7308 C CA . PHE B 1 188 ? -9.188 -39.375 -38.094 1 88.5 188 PHE B CA 1
ATOM 7309 C C . PHE B 1 188 ? -9.109 -39.031 -39.594 1 88.5 188 PHE B C 1
ATOM 7311 O O . PHE B 1 188 ? -9.789 -38.125 -40.062 1 88.5 188 PHE B O 1
ATOM 7318 N N . SER B 1 189 ? -8.25 -39.812 -40.312 1 88.62 189 SER B N 1
ATOM 7319 C CA . SER B 1 189 ? -8.203 -39.656 -41.75 1 88.62 189 SER B CA 1
ATOM 7320 C C . SER B 1 189 ? -9.344 -40.406 -42.438 1 88.62 189 SER B C 1
ATOM 7322 O O . SER B 1 189 ? -10.094 -41.125 -41.781 1 88.62 189 SER B O 1
ATOM 7324 N N . ALA B 1 190 ? -9.438 -40.281 -43.812 1 85.75 190 ALA B N 1
ATOM 7325 C CA . ALA B 1 190 ? -10.516 -40.906 -44.594 1 85.75 190 ALA B CA 1
ATOM 7326 C C . ALA B 1 190 ? -10.414 -42.438 -44.531 1 85.75 190 ALA B C 1
ATOM 7328 O O . ALA B 1 190 ? -9.359 -43 -44.812 1 85.75 190 ALA B O 1
ATOM 7329 N N . GLY B 1 191 ? -11.445 -43.156 -44.062 1 84.25 191 GLY B N 1
ATOM 7330 C CA . GLY B 1 191 ? -11.5 -44.625 -44 1 84.25 191 GLY B CA 1
ATOM 7331 C C . GLY B 1 191 ? -10.859 -45.188 -42.75 1 84.25 191 GLY B C 1
ATOM 7332 O O . GLY B 1 191 ? -10.945 -46.406 -42.5 1 84.25 191 GLY B O 1
ATOM 7333 N N . GLY B 1 192 ? -10.156 -44.344 -42.062 1 86.56 192 GLY B N 1
ATOM 7334 C CA . GLY B 1 192 ? -9.43 -44.812 -40.875 1 86.56 192 GLY B CA 1
ATOM 7335 C C . GLY B 1 192 ? -10.336 -45.312 -39.781 1 86.56 192 GLY B C 1
ATOM 7336 O O . GLY B 1 192 ? -10 -46.25 -39.062 1 86.56 192 GLY B O 1
ATOM 7337 N N . ARG B 1 193 ? -11.523 -44.781 -39.656 1 88.75 193 ARG B N 1
ATOM 7338 C CA . ARG B 1 193 ? -12.461 -45.156 -38.594 1 88.75 193 ARG B CA 1
ATOM 7339 C C . ARG B 1 193 ? -12.914 -46.594 -38.75 1 88.75 193 ARG B C 1
ATOM 7341 O O . ARG B 1 193 ? -13.062 -47.312 -37.781 1 88.75 193 ARG B O 1
ATOM 7348 N N . ARG B 1 194 ? -13 -47.156 -39.969 1 85.75 194 ARG B N 1
ATOM 7349 C CA . ARG B 1 194 ? -13.469 -48.5 -40.219 1 85.75 194 ARG B CA 1
ATOM 7350 C C . ARG B 1 194 ? -12.336 -49.5 -40.031 1 85.75 194 ARG B C 1
ATOM 7352 O O . ARG B 1 194 ? -12.547 -50.625 -39.531 1 85.75 194 ARG B O 1
ATOM 7359 N N . ARG B 1 195 ? -11.195 -49.031 -40.312 1 87.75 195 ARG B N 1
ATOM 7360 C CA . ARG B 1 195 ? -10.07 -49.969 -40.281 1 87.75 195 ARG B CA 1
ATOM 7361 C C . ARG B 1 195 ? -9.445 -50.031 -38.875 1 87.75 195 ARG B C 1
ATOM 7363 O O . ARG B 1 195 ? -9.047 -51.125 -38.438 1 87.75 195 ARG B O 1
ATOM 7370 N N . LEU B 1 196 ? -9.391 -48.812 -38.25 1 91.12 196 LEU B N 1
ATOM 7371 C CA . LEU B 1 196 ? -8.656 -48.75 -37 1 91.12 196 LEU B CA 1
ATOM 7372 C C . LEU B 1 196 ? -9.594 -48.469 -35.812 1 91.12 196 LEU B C 1
ATOM 7374 O O . LEU B 1 196 ? -9.25 -48.719 -34.656 1 91.12 196 LEU B O 1
ATOM 7378 N N . GLY B 1 197 ? -10.797 -48.031 -36.125 1 90.75 197 GLY B N 1
ATOM 7379 C CA . GLY B 1 197 ? -11.656 -47.469 -35.062 1 90.75 197 GLY B CA 1
ATOM 7380 C C . GLY B 1 197 ? -12.344 -48.531 -34.25 1 90.75 197 GLY B C 1
ATOM 7381 O O . GLY B 1 197 ? -12.789 -49.562 -34.781 1 90.75 197 GLY B O 1
ATOM 7382 N N . SER B 1 198 ? -12.242 -48.375 -32.938 1 92.5 198 SER B N 1
ATOM 7383 C CA . SER B 1 198 ? -12.977 -49.156 -31.953 1 92.5 198 SER B CA 1
ATOM 7384 C C . SER B 1 198 ? -13.523 -48.281 -30.828 1 92.5 198 SER B C 1
ATOM 7386 O O . SER B 1 198 ? -12.977 -47.219 -30.547 1 92.5 198 SER B O 1
ATOM 7388 N N . PRO B 1 199 ? -14.703 -48.594 -30.281 1 93.06 199 PRO B N 1
ATOM 7389 C CA . PRO B 1 199 ? -15.266 -47.812 -29.203 1 93.06 199 PRO B CA 1
ATOM 7390 C C . PRO B 1 199 ? -14.305 -47.625 -28.031 1 93.06 199 PRO B C 1
ATOM 7392 O O . PRO B 1 199 ? -14.266 -46.562 -27.406 1 93.06 199 PRO B O 1
ATOM 7395 N N . LEU B 1 200 ? -13.57 -48.594 -27.719 1 94.31 200 LEU B N 1
ATOM 7396 C CA . LEU B 1 200 ? -12.609 -48.5 -26.625 1 94.31 200 LEU B CA 1
ATOM 7397 C C . LEU B 1 200 ? -11.531 -47.469 -26.953 1 94.31 200 LEU B C 1
ATOM 7399 O O . LEU B 1 200 ? -11.109 -46.719 -26.078 1 94.31 200 LEU B O 1
ATOM 7403 N N . LEU B 1 201 ? -11.055 -47.5 -28.188 1 95.5 201 LEU B N 1
ATOM 7404 C CA . LEU B 1 201 ? -10.023 -46.562 -28.609 1 95.5 201 LEU B CA 1
ATOM 7405 C C . LEU B 1 201 ? -10.523 -45.125 -28.484 1 95.5 201 LEU B C 1
ATOM 7407 O O . LEU B 1 201 ? -9.805 -44.25 -27.984 1 95.5 201 LEU B O 1
ATOM 7411 N N . TYR B 1 202 ? -11.75 -44.844 -28.859 1 95.25 202 TYR B N 1
ATOM 7412 C CA . TYR B 1 202 ? -12.328 -43.5 -28.75 1 95.25 202 TYR B CA 1
ATOM 7413 C C . TYR B 1 202 ? -12.531 -43.125 -27.281 1 95.25 202 TYR B C 1
ATOM 7415 O O . TYR B 1 202 ? -12.273 -41.969 -26.891 1 95.25 202 TYR B O 1
ATOM 7423 N N . TYR B 1 203 ? -13.016 -44.031 -26.531 1 96.25 203 TYR B N 1
ATOM 7424 C CA . TYR B 1 203 ? -13.242 -43.781 -25.109 1 96.25 203 TYR B CA 1
ATOM 7425 C C . TYR B 1 203 ? -11.93 -43.469 -24.391 1 96.25 203 TYR B C 1
ATOM 7427 O O . TYR B 1 203 ? -11.852 -42.531 -23.625 1 96.25 203 TYR B O 1
ATOM 7435 N N . ALA B 1 204 ? -10.922 -44.281 -24.656 1 96.75 204 ALA B N 1
ATOM 7436 C CA . ALA B 1 204 ? -9.617 -44.062 -24.031 1 96.75 204 ALA B CA 1
ATOM 7437 C C . ALA B 1 204 ? -9.008 -42.719 -24.469 1 96.75 204 ALA B C 1
ATOM 7439 O O . ALA B 1 204 ? -8.367 -42.031 -23.688 1 96.75 204 ALA B O 1
ATOM 7440 N N . PHE B 1 205 ? -9.172 -42.406 -25.703 1 96.12 205 PHE B N 1
ATOM 7441 C CA . PHE B 1 205 ? -8.695 -41.094 -26.203 1 96.12 205 PHE B CA 1
ATOM 7442 C C . PHE B 1 205 ? -9.367 -39.969 -25.469 1 96.12 205 PHE B C 1
ATOM 7444 O O . PHE B 1 205 ? -8.711 -39 -25.062 1 96.12 205 PHE B O 1
ATOM 7451 N N . LEU B 1 206 ? -10.648 -40.031 -25.312 1 96.56 206 LEU B N 1
ATOM 7452 C CA . LEU B 1 206 ? -11.398 -38.969 -24.656 1 96.56 206 LEU B CA 1
ATOM 7453 C C . LEU B 1 206 ? -10.953 -38.812 -23.203 1 96.56 206 LEU B C 1
ATOM 7455 O O . LEU B 1 206 ? -10.797 -37.688 -22.719 1 96.56 206 LEU B O 1
ATOM 7459 N N . VAL B 1 207 ? -10.719 -39.875 -22.484 1 96.81 207 VAL B N 1
ATOM 7460 C CA . VAL B 1 207 ? -10.297 -39.844 -21.094 1 96.81 207 VAL B CA 1
ATOM 7461 C C . VAL B 1 207 ? -8.898 -39.219 -21 1 96.81 207 VAL B C 1
ATOM 7463 O O . VAL B 1 207 ? -8.648 -38.375 -20.141 1 96.81 207 VAL B O 1
ATOM 7466 N N . CYS B 1 208 ? -7.992 -39.562 -21.891 1 95.62 208 CYS B N 1
ATOM 7467 C CA . CYS B 1 208 ? -6.641 -39.031 -21.906 1 95.62 208 CYS B CA 1
ATOM 7468 C C . CYS B 1 208 ? -6.66 -37.531 -22.266 1 95.62 208 CYS B C 1
ATOM 7470 O O . CYS B 1 208 ? -5.938 -36.75 -21.672 1 95.62 208 CYS B O 1
ATOM 7472 N N . ALA B 1 209 ? -7.484 -37.219 -23.25 1 95.5 209 ALA B N 1
ATOM 7473 C CA . ALA B 1 209 ? -7.574 -35.812 -23.703 1 95.5 209 ALA B CA 1
ATOM 7474 C C . ALA B 1 209 ? -8.125 -34.906 -22.594 1 95.5 209 ALA B C 1
ATOM 7476 O O . ALA B 1 209 ? -7.621 -33.812 -22.391 1 95.5 209 ALA B O 1
ATOM 7477 N N . LEU B 1 210 ? -9.125 -35.375 -21.906 1 96.75 210 LEU B N 1
ATOM 7478 C CA . LEU B 1 210 ? -9.703 -34.594 -20.812 1 96.75 210 LEU B CA 1
ATOM 7479 C C . LEU B 1 210 ? -8.695 -34.438 -19.688 1 96.75 210 LEU B C 1
ATOM 7481 O O . LEU B 1 210 ? -8.578 -33.344 -19.109 1 96.75 210 LEU B O 1
ATOM 7485 N N . GLY B 1 211 ? -7.988 -35.438 -19.391 1 95.69 211 GLY B N 1
ATOM 7486 C CA . GLY B 1 211 ? -6.965 -35.344 -18.359 1 95.69 211 GLY B CA 1
ATOM 7487 C C . GLY B 1 211 ? -5.82 -34.438 -18.734 1 95.69 211 GLY B C 1
ATOM 7488 O O . GLY B 1 211 ? -5.328 -33.688 -17.891 1 95.69 211 GLY B O 1
ATOM 7489 N N . GLY B 1 212 ? -5.367 -34.438 -19.969 1 95.19 212 GLY B N 1
ATOM 7490 C CA . GLY B 1 212 ? -4.27 -33.594 -20.422 1 95.19 212 GLY B CA 1
ATOM 7491 C C . GLY B 1 212 ? -4.66 -32.156 -20.562 1 95.19 212 GLY B C 1
ATOM 7492 O O . GLY B 1 212 ? -3.865 -31.25 -20.266 1 95.19 212 GLY B O 1
ATOM 7493 N N . LEU B 1 213 ? -5.832 -31.844 -20.969 1 95.81 213 LEU B N 1
ATOM 7494 C CA . LEU B 1 213 ? -6.305 -30.484 -21.219 1 95.81 213 LEU B CA 1
ATOM 7495 C C . LEU B 1 213 ? -6.594 -29.75 -19.922 1 95.81 213 LEU B C 1
ATOM 7497 O O . LEU B 1 213 ? -6.609 -28.516 -19.891 1 95.81 213 LEU B O 1
ATOM 7501 N N . ASN B 1 214 ? -6.82 -30.469 -18.906 1 96.31 214 ASN B N 1
ATOM 7502 C CA . ASN B 1 214 ? -7.137 -29.891 -17.594 1 96.31 214 ASN B CA 1
ATOM 7503 C C . ASN B 1 214 ? -6.023 -28.969 -17.109 1 96.31 214 ASN B C 1
ATOM 7505 O O . ASN B 1 214 ? -6.297 -27.906 -16.547 1 96.31 214 ASN B O 1
ATOM 7509 N N . TRP B 1 215 ? -4.82 -29.266 -17.406 1 96.5 215 TRP B N 1
ATOM 7510 C CA . TRP B 1 215 ? -3.689 -28.578 -16.781 1 96.5 215 TRP B CA 1
ATOM 7511 C C . TRP B 1 215 ? -3.42 -27.234 -17.453 1 96.5 215 TRP B C 1
ATOM 7513 O O . TRP B 1 215 ? -3.312 -26.219 -16.781 1 96.5 215 TRP B O 1
ATOM 7523 N N . PRO B 1 216 ? -3.383 -27.109 -18.781 1 95.44 216 PRO B N 1
ATOM 7524 C CA . PRO B 1 216 ? -3.285 -25.766 -19.375 1 95.44 216 PRO B CA 1
ATOM 7525 C C . PRO B 1 216 ? -4.512 -24.906 -19.094 1 95.44 216 PRO B C 1
ATOM 7527 O O . PRO B 1 216 ? -4.398 -23.688 -18.969 1 95.44 216 PRO B O 1
ATOM 7530 N N . LEU B 1 217 ? -5.641 -25.5 -18.953 1 96.94 217 LEU B N 1
ATOM 7531 C CA . LEU B 1 217 ? -6.848 -24.734 -18.641 1 96.94 217 LEU B CA 1
ATOM 7532 C C . LEU B 1 217 ? -6.781 -24.172 -17.234 1 96.94 217 LEU B C 1
ATOM 7534 O O . LEU B 1 217 ? -7.234 -23.047 -16.984 1 96.94 217 LEU B O 1
ATOM 7538 N N . GLN B 1 218 ? -6.27 -24.922 -16.344 1 95.88 218 GLN B N 1
ATOM 7539 C CA . GLN B 1 218 ? -6.113 -24.422 -14.977 1 95.88 218 GLN B CA 1
ATOM 7540 C C . GLN B 1 218 ? -5.152 -23.234 -14.922 1 95.88 218 GLN B C 1
ATOM 7542 O O . GLN B 1 218 ? -5.375 -22.281 -14.18 1 95.88 218 GLN B O 1
ATOM 7547 N N . GLN B 1 219 ? -4.117 -23.312 -15.766 1 94.06 219 GLN B N 1
ATOM 7548 C CA . GLN B 1 219 ? -3.162 -22.219 -15.789 1 94.06 219 GLN B CA 1
ATOM 7549 C C . GLN B 1 219 ? -3.797 -20.953 -16.359 1 94.06 219 GLN B C 1
ATOM 7551 O O . GLN B 1 219 ? -3.449 -19.844 -15.961 1 94.06 219 GLN B O 1
ATOM 7556 N N . LEU B 1 220 ? -4.742 -21.125 -17.172 1 94.81 220 LEU B N 1
ATOM 7557 C CA . LEU B 1 220 ? -5.406 -19.984 -17.812 1 94.81 220 LEU B CA 1
ATOM 7558 C C . LEU B 1 220 ? -6.457 -19.391 -16.891 1 94.81 220 LEU B C 1
ATOM 7560 O O . LEU B 1 220 ? -6.656 -18.172 -16.891 1 94.81 220 LEU B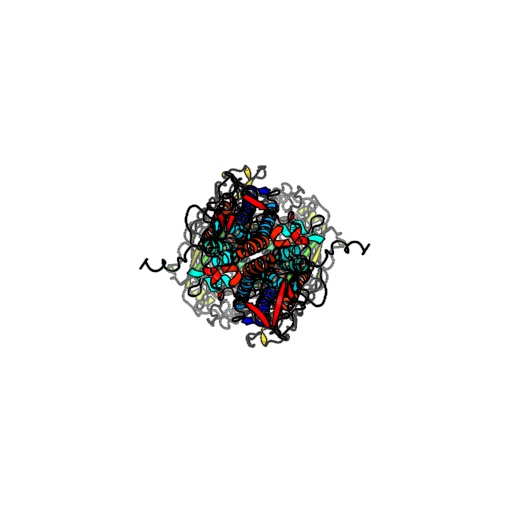 O 1
ATOM 7564 N N . LEU B 1 221 ? -7.047 -20.188 -16.047 1 95.81 221 LEU B N 1
ATOM 7565 C CA . LEU B 1 221 ? -8.234 -19.734 -15.336 1 95.81 221 LEU B CA 1
ATOM 7566 C C . LEU B 1 221 ? -7.93 -19.5 -13.859 1 95.81 221 LEU B C 1
ATOM 7568 O O . LEU B 1 221 ? -8.695 -18.828 -13.164 1 95.81 221 LEU B O 1
ATOM 7572 N N . VAL B 1 222 ? -6.898 -20.078 -13.375 1 93.44 222 VAL B N 1
ATOM 7573 C CA . VAL B 1 222 ? -6.523 -19.891 -11.977 1 93.44 222 VAL B CA 1
ATOM 7574 C C . VAL B 1 222 ? -5.426 -18.828 -11.875 1 93.44 222 VAL B C 1
ATOM 7576 O O . VAL B 1 222 ? -4.34 -19 -12.438 1 93.44 222 VAL B O 1
ATOM 7579 N N . SER B 1 223 ? -5.77 -17.766 -11.227 1 89.56 223 SER B N 1
ATOM 7580 C CA . SER B 1 223 ? -4.797 -16.703 -11.016 1 89.56 223 SER B CA 1
ATOM 7581 C C . SER B 1 223 ? -4.473 -16.531 -9.539 1 89.56 223 SER B C 1
ATOM 7583 O O . SER B 1 223 ? -5.098 -17.156 -8.688 1 89.56 223 SER B O 1
ATOM 7585 N N . GLU B 1 224 ? -3.367 -15.859 -9.305 1 88.56 224 GLU B N 1
ATOM 7586 C CA . GLU B 1 224 ? -2.984 -15.531 -7.934 1 88.56 224 GLU B CA 1
ATOM 7587 C C . GLU B 1 224 ? -3.051 -14.031 -7.684 1 88.56 224 GLU B C 1
ATOM 7589 O O . GLU B 1 224 ? -2.641 -13.234 -8.531 1 88.56 224 GLU B O 1
ATOM 7594 N N . VAL B 1 225 ? -3.74 -13.734 -6.578 1 88.5 225 VAL B N 1
ATOM 7595 C CA . VAL B 1 225 ? -3.869 -12.32 -6.223 1 88.5 225 VAL B CA 1
ATOM 7596 C C . VAL B 1 225 ? -3.441 -12.109 -4.773 1 88.5 225 VAL B C 1
ATOM 7598 O O . VAL B 1 225 ? -3.543 -13.023 -3.951 1 88.5 225 VAL B O 1
ATOM 7601 N N . THR B 1 226 ? -2.965 -10.922 -4.523 1 88.56 226 THR B N 1
ATOM 7602 C CA . THR B 1 226 ? -2.596 -10.555 -3.16 1 88.56 226 THR B CA 1
ATOM 7603 C C . THR B 1 226 ? -3.695 -9.727 -2.504 1 88.56 226 THR B C 1
ATOM 7605 O O . THR B 1 226 ? -4.164 -8.742 -3.078 1 88.56 226 THR B O 1
ATOM 7608 N N . ILE B 1 227 ? -4.156 -10.141 -1.358 1 89.06 227 ILE B N 1
ATOM 7609 C CA . ILE B 1 227 ? -5.164 -9.398 -0.612 1 89.06 227 ILE B CA 1
ATOM 7610 C C . ILE B 1 227 ? -4.609 -8.992 0.751 1 89.06 227 ILE B C 1
ATOM 7612 O O . ILE B 1 227 ? -3.623 -9.57 1.221 1 89.06 227 ILE B O 1
ATOM 7616 N N . LEU B 1 228 ? -5.227 -8.016 1.312 1 88.62 228 LEU B N 1
ATOM 7617 C CA . LEU B 1 228 ? -4.844 -7.574 2.648 1 88.62 228 LEU B CA 1
ATOM 7618 C C . LEU B 1 228 ? -5.852 -8.055 3.689 1 88.62 228 LEU B C 1
ATOM 7620 O O . LEU B 1 228 ? -7.062 -7.969 3.473 1 88.62 228 LEU B O 1
ATOM 7624 N N . VAL B 1 229 ? -5.273 -8.641 4.781 1 87 229 VAL B N 1
ATOM 7625 C CA . VAL B 1 229 ? -6.133 -9.172 5.832 1 87 229 VAL B CA 1
ATOM 7626 C C . VAL B 1 229 ? -5.621 -8.719 7.199 1 87 229 VAL B C 1
ATOM 7628 O O . VAL B 1 229 ? -4.48 -8.266 7.32 1 87 229 VAL B O 1
ATOM 7631 N N . GLU B 1 230 ? -6.57 -8.891 8.172 1 82.56 230 GLU B N 1
ATOM 7632 C CA . GLU B 1 230 ? -6.172 -8.633 9.555 1 82.56 230 GLU B CA 1
ATOM 7633 C C . GLU B 1 230 ? -5.438 -9.828 10.148 1 82.56 230 GLU B C 1
ATOM 7635 O O . GLU B 1 230 ? -5.824 -10.977 9.922 1 82.56 230 GLU B O 1
ATOM 7640 N N . SER B 1 231 ? -4.301 -9.531 10.727 1 79.31 231 SER B N 1
ATOM 7641 C CA . SER B 1 231 ? -3.543 -10.625 11.328 1 79.31 231 SER B CA 1
ATOM 7642 C C . SER B 1 231 ? -3.127 -10.281 12.75 1 79.31 231 SER B C 1
ATOM 7644 O O . SER B 1 231 ? -3.1 -9.109 13.133 1 79.31 231 SER B O 1
ATOM 7646 N N . LEU B 1 232 ? -3.037 -11.422 13.516 1 74.88 232 LEU B N 1
ATOM 7647 C CA . LEU B 1 232 ? -2.455 -11.281 14.852 1 74.88 232 LEU B CA 1
ATOM 7648 C C . LEU B 1 232 ? -0.947 -11.5 14.812 1 74.88 232 LEU B C 1
ATOM 7650 O O . LEU B 1 232 ? -0.465 -12.406 14.117 1 74.88 232 LEU B O 1
ATOM 7654 N N . PRO B 1 233 ? -0.137 -10.734 15.531 1 68.5 233 PRO B N 1
ATOM 7655 C CA . PRO B 1 233 ? -0.585 -9.609 16.359 1 68.5 233 PRO B CA 1
ATOM 7656 C C . PRO B 1 233 ? -1.037 -8.414 15.531 1 68.5 233 PRO B C 1
ATOM 7658 O O . PRO B 1 233 ? -0.479 -8.148 14.461 1 68.5 233 PRO B O 1
ATOM 7661 N N . SER B 1 234 ? -2.139 -7.852 16.156 1 66.06 234 SER B N 1
ATOM 7662 C CA . SER B 1 234 ? -2.688 -6.691 15.453 1 66.06 234 SER B CA 1
ATOM 7663 C C . SER B 1 234 ? -1.667 -5.559 15.383 1 66.06 234 SER B C 1
ATOM 7665 O O . SER B 1 234 ? -0.916 -5.328 16.328 1 66.06 234 SER B O 1
ATOM 7667 N N . LYS B 1 235 ? -1.603 -5.008 14.211 1 70.62 235 LYS B N 1
ATOM 7668 C CA . LYS B 1 235 ? -0.724 -3.859 14.008 1 70.62 235 LYS B CA 1
ATOM 7669 C C . LYS B 1 235 ? -1.524 -2.562 13.922 1 70.62 235 LYS B C 1
ATOM 7671 O O . LYS B 1 235 ? -1.148 -1.645 13.188 1 70.62 235 LYS B O 1
ATOM 7676 N N . VAL B 1 236 ? -2.695 -2.645 14.719 1 73.75 236 VAL B N 1
ATOM 7677 C CA . VAL B 1 236 ? -3.566 -1.475 14.711 1 73.75 236 VAL B CA 1
ATOM 7678 C C . VAL B 1 236 ? -2.889 -0.324 15.453 1 73.75 236 VAL B C 1
ATOM 7680 O O . VAL B 1 236 ? -2.336 -0.518 16.547 1 73.75 236 VAL B O 1
ATOM 7683 N N . THR B 1 237 ? -2.877 0.812 14.867 1 73.12 237 THR B N 1
ATOM 7684 C CA . THR B 1 237 ? -2.312 2.008 15.484 1 73.12 237 THR B CA 1
ATOM 7685 C C . THR B 1 237 ? -3.307 3.164 15.43 1 73.12 237 THR B C 1
ATOM 7687 O O . THR B 1 237 ? -4.031 3.324 14.445 1 73.12 237 THR B O 1
ATOM 7690 N N . PRO B 1 238 ? -3.428 3.865 16.562 1 74.19 238 PRO B N 1
ATOM 7691 C CA . PRO B 1 238 ? -4.246 5.078 16.469 1 74.19 238 PRO B CA 1
ATOM 7692 C C . PRO B 1 238 ? -3.715 6.078 15.453 1 74.19 238 PRO B C 1
ATOM 7694 O O . PRO B 1 238 ? -2.506 6.309 15.375 1 74.19 238 PRO B O 1
ATOM 7697 N N . LEU B 1 239 ? -4.566 6.535 14.656 1 77.62 239 LEU B N 1
ATOM 7698 C CA . LEU B 1 239 ? -4.203 7.496 13.617 1 77.62 239 LEU B CA 1
ATOM 7699 C C . LEU B 1 239 ? -4.309 8.922 14.141 1 77.62 239 LEU B C 1
ATOM 7701 O O . LEU B 1 239 ? -3.328 9.672 14.133 1 77.62 239 LEU B O 1
ATOM 7705 N N . VAL B 1 240 ? -5.523 9.305 14.562 1 80.25 240 VAL B N 1
ATOM 7706 C CA . VAL B 1 240 ? -5.789 10.664 15.031 1 80.25 240 VAL B CA 1
ATOM 7707 C C . VAL B 1 240 ? -7.086 10.688 15.844 1 80.25 240 VAL B C 1
ATOM 7709 O O . VAL B 1 240 ? -7.926 9.789 15.703 1 80.25 240 VAL B O 1
ATOM 7712 N N . SER B 1 241 ? -7.148 11.648 16.703 1 82 241 SER B N 1
ATOM 7713 C CA . SER B 1 241 ? -8.422 11.945 17.344 1 82 241 SER B CA 1
ATOM 7714 C C . SER B 1 241 ? -9.273 12.867 16.484 1 82 241 SER B C 1
ATOM 7716 O O . SER B 1 241 ? -8.883 14.008 16.203 1 82 241 SER B O 1
ATOM 7718 N N . ASP B 1 242 ? -10.367 12.352 16.141 1 88.88 242 ASP B N 1
ATOM 7719 C CA . ASP B 1 242 ? -11.266 13.109 15.273 1 88.88 242 ASP B CA 1
ATOM 7720 C C . ASP B 1 242 ? -12.367 13.789 16.094 1 88.88 242 ASP B C 1
ATOM 7722 O O . ASP B 1 242 ? -12.586 13.445 17.25 1 88.88 242 ASP B O 1
ATOM 7726 N N . ALA B 1 243 ? -12.906 14.82 15.422 1 92.88 243 ALA B N 1
ATOM 7727 C CA . ALA B 1 243 ? -14.023 15.555 16.016 1 92.88 243 ALA B CA 1
ATOM 7728 C C . ALA B 1 243 ? -15.336 14.797 15.828 1 92.88 243 ALA B C 1
ATOM 7730 O O . ALA B 1 243 ? -15.453 13.953 14.938 1 92.88 243 ALA B O 1
ATOM 7731 N N . ASP B 1 244 ? -16.281 15.008 16.719 1 93.12 244 ASP B N 1
ATOM 7732 C CA . ASP B 1 244 ? -17.672 14.555 16.641 1 93.12 244 ASP B CA 1
ATOM 7733 C C . ASP B 1 244 ? -18.641 15.695 16.938 1 93.12 244 ASP B C 1
ATOM 7735 O O . ASP B 1 244 ? -18.297 16.641 17.656 1 93.12 244 ASP B O 1
ATOM 7739 N N . ILE B 1 245 ? -19.812 15.602 16.328 1 94.19 245 ILE B N 1
ATOM 7740 C CA . ILE B 1 245 ? -20.797 16.656 16.5 1 94.19 245 ILE B CA 1
ATOM 7741 C C . ILE B 1 245 ? -21.125 16.828 17.984 1 94.19 245 ILE B C 1
ATOM 7743 O O . ILE B 1 245 ? -21.391 17.938 18.453 1 94.19 245 ILE B O 1
ATOM 7747 N N . THR B 1 246 ? -21.156 15.773 18.703 1 92 246 THR B N 1
ATOM 7748 C CA . THR B 1 246 ? -21.422 15.844 20.125 1 92 246 THR B CA 1
ATOM 7749 C C . THR B 1 246 ? -20.281 16.578 20.859 1 92 246 THR B C 1
ATOM 7751 O O . THR B 1 246 ? -20.531 17.359 21.766 1 92 246 THR B O 1
ATOM 7754 N N . GLY B 1 247 ? -19.047 16.266 20.453 1 91 247 GLY B N 1
ATOM 7755 C CA . GLY B 1 247 ? -17.922 16.984 21.016 1 91 247 GLY B CA 1
ATOM 7756 C C . GLY B 1 247 ? -17.953 18.469 20.703 1 91 247 GLY B C 1
ATOM 7757 O O . GLY B 1 247 ? -17.578 19.297 21.547 1 91 247 GLY B O 1
ATOM 7758 N N . LEU B 1 248 ? -18.359 18.812 19.531 1 94.81 248 LEU B N 1
ATOM 7759 C CA . LEU B 1 248 ? -18.438 20.203 19.109 1 94.81 248 LEU B CA 1
ATOM 7760 C C . LEU B 1 248 ? -19.422 20.984 20 1 94.81 248 LEU B C 1
ATOM 7762 O O . LEU B 1 248 ? -19.203 22.156 20.281 1 94.81 248 LEU B O 1
ATOM 7766 N N . SER B 1 249 ? -20.469 20.391 20.438 1 93.5 249 SER B N 1
ATOM 7767 C CA . SER B 1 249 ? -21.484 21.031 21.266 1 93.5 249 SER B CA 1
ATOM 7768 C C . SER B 1 249 ? -20.922 21.406 22.641 1 93.5 249 SER B C 1
ATOM 7770 O O . SER B 1 249 ? -21.5 22.234 23.344 1 93.5 249 SER B O 1
ATOM 7772 N N . GLN B 1 250 ? -19.812 20.797 22.922 1 89.75 250 GLN B N 1
ATOM 7773 C CA . GLN B 1 250 ? -19.219 21.031 24.234 1 89.75 250 GLN B CA 1
ATOM 7774 C C . GLN B 1 250 ? -18.141 22.109 24.156 1 89.75 250 GLN B C 1
ATOM 7776 O O . GLN B 1 250 ? -17.625 22.547 25.188 1 89.75 250 GLN B O 1
ATOM 7781 N N . VAL B 1 251 ? -17.859 22.516 22.969 1 90.19 251 VAL B N 1
ATOM 7782 C CA . VAL B 1 251 ? -16.812 23.516 22.781 1 90.19 251 VAL B CA 1
ATOM 7783 C C . VAL B 1 251 ? -17.359 24.906 23.078 1 90.19 251 VAL B C 1
ATOM 7785 O O . VAL B 1 251 ? -18.484 25.234 22.719 1 90.19 251 VAL B O 1
ATOM 7788 N N . LYS B 1 252 ? -16.547 25.672 23.719 1 85.19 252 LYS B N 1
ATOM 7789 C CA . LYS B 1 252 ? -16.922 27.047 24 1 85.19 252 LYS B CA 1
ATOM 7790 C C . LYS B 1 252 ? -16.531 27.984 22.859 1 85.19 252 LYS B C 1
ATOM 7792 O O . LYS B 1 252 ? -15.453 27.828 22.266 1 85.19 252 LYS B O 1
ATOM 7797 N N . SER B 1 253 ? -17.359 28.953 22.625 1 88.88 253 SER B N 1
ATOM 7798 C CA . SER B 1 253 ? -17.141 29.859 21.5 1 88.88 253 SER B CA 1
ATOM 7799 C C . SER B 1 253 ? -15.875 30.688 21.672 1 88.88 253 SER B C 1
ATOM 7801 O O . SER B 1 253 ? -15.203 31.016 20.688 1 88.88 253 SER B O 1
ATOM 7803 N N . ILE B 1 254 ? -15.562 31.031 22.844 1 79.75 254 ILE B N 1
ATOM 7804 C CA . ILE B 1 254 ? -14.406 31.891 23.109 1 79.75 254 ILE B CA 1
ATOM 7805 C C . ILE B 1 254 ? -13.141 31.203 22.609 1 79.75 254 ILE B C 1
ATOM 7807 O O . ILE B 1 254 ? -12.211 31.875 22.141 1 79.75 254 ILE B O 1
ATOM 7811 N N . GLU B 1 255 ? -13.102 29.906 22.75 1 79.62 255 GLU B N 1
ATOM 7812 C CA . GLU B 1 255 ? -11.93 29.156 22.312 1 79.62 255 GLU B CA 1
ATOM 7813 C C . GLU B 1 255 ? -11.812 29.156 20.781 1 79.62 255 GLU B C 1
ATOM 7815 O O . GLU B 1 255 ? -10.734 29.375 20.234 1 79.62 255 GLU B O 1
ATOM 7820 N N . THR B 1 256 ? -12.93 28.906 20.156 1 89.06 256 THR B N 1
ATOM 7821 C CA . THR B 1 256 ? -12.898 28.812 18.703 1 89.06 256 THR B CA 1
ATOM 7822 C C . THR B 1 256 ? -12.664 30.188 18.078 1 89.06 256 THR B C 1
ATOM 7824 O O . THR B 1 256 ? -11.992 30.312 17.062 1 89.06 256 THR B O 1
ATOM 7827 N N . VAL B 1 257 ? -13.242 31.219 18.656 1 88.62 257 VAL B N 1
ATOM 7828 C CA . VAL B 1 257 ? -13.023 32.562 18.172 1 88.62 257 VAL B CA 1
ATOM 7829 C C . VAL B 1 257 ? -11.547 32.938 18.344 1 88.62 257 VAL B C 1
ATOM 7831 O O . VAL B 1 257 ? -10.945 33.531 17.438 1 88.62 257 VAL B O 1
ATOM 7834 N N . GLY B 1 258 ? -10.984 32.625 19.484 1 80.31 258 GLY B N 1
ATOM 7835 C CA . GLY B 1 258 ? -9.578 32.875 19.719 1 80.31 258 GLY B CA 1
ATOM 7836 C C . GLY B 1 258 ? -8.672 32.156 18.719 1 80.31 258 GLY B C 1
ATOM 7837 O O . GLY B 1 258 ? -7.73 32.75 18.203 1 80.31 258 GLY B O 1
ATOM 7838 N N . ASP B 1 259 ? -8.977 30.875 18.5 1 82.31 259 ASP B N 1
ATOM 7839 C CA . ASP B 1 259 ? -8.195 30.094 17.531 1 82.31 259 ASP B CA 1
ATOM 7840 C C . ASP B 1 259 ? -8.297 30.703 16.141 1 82.31 259 ASP B C 1
ATOM 7842 O O . ASP B 1 259 ? -7.297 30.781 15.414 1 82.31 259 ASP B O 1
ATOM 7846 N N . THR B 1 260 ? -9.477 31.016 15.773 1 88.19 260 THR B N 1
ATOM 7847 C CA . THR B 1 260 ? -9.711 31.594 14.453 1 88.19 260 THR B CA 1
ATOM 7848 C C . THR B 1 260 ? -8.945 32.906 14.312 1 88.19 260 THR B C 1
ATOM 7850 O O . THR B 1 260 ? -8.352 33.188 13.266 1 88.19 260 THR B O 1
ATOM 7853 N N . ARG B 1 261 ? -8.953 33.719 15.289 1 86.06 261 ARG B N 1
ATOM 7854 C CA . ARG B 1 261 ? -8.234 35 15.273 1 86.06 261 ARG B CA 1
ATOM 7855 C C . ARG B 1 261 ? -6.738 34.781 15.078 1 86.06 261 ARG B C 1
ATOM 7857 O O . ARG B 1 261 ? -6.098 35.5 14.305 1 86.06 261 ARG B O 1
ATOM 7864 N N . SER B 1 262 ? -6.262 33.844 15.789 1 76 262 SER B N 1
ATOM 7865 C CA . SER B 1 262 ? -4.844 33.531 15.664 1 76 262 SER B CA 1
ATOM 7866 C C . SER B 1 262 ? -4.492 33.125 14.234 1 76 262 SER B C 1
ATOM 7868 O O . SER B 1 262 ? -3.48 33.562 13.688 1 76 262 SER B O 1
ATOM 7870 N N . LEU B 1 263 ? -5.289 32.344 13.688 1 78.56 263 LEU B N 1
ATOM 7871 C CA . LEU B 1 263 ? -5.043 31.891 12.32 1 78.56 263 LEU B CA 1
ATOM 7872 C C . LEU B 1 263 ? -5.164 33.031 11.336 1 78.56 263 LEU B C 1
ATOM 7874 O O . LEU B 1 263 ? -4.375 33.125 10.391 1 78.56 263 LEU B O 1
ATOM 7878 N N . ILE B 1 264 ? -6.137 33.844 11.547 1 82.75 264 ILE B N 1
ATOM 7879 C CA . ILE B 1 264 ? -6.336 35 10.68 1 82.75 264 ILE B CA 1
ATOM 7880 C C . ILE B 1 264 ? -5.117 35.906 10.758 1 82.75 264 ILE B C 1
ATOM 7882 O O . ILE B 1 264 ? -4.699 36.469 9.75 1 82.75 264 ILE B O 1
ATOM 7886 N N . ASN B 1 265 ? -4.547 36 11.852 1 76.88 265 ASN B N 1
ATOM 7887 C CA . ASN B 1 265 ? -3.447 36.938 12.078 1 76.88 265 ASN B CA 1
ATOM 7888 C C . ASN B 1 265 ? -2.131 36.406 11.523 1 76.88 265 ASN B C 1
ATOM 7890 O O . ASN B 1 265 ? -1.267 37.156 11.102 1 76.88 265 ASN B O 1
ATOM 7894 N N . TYR B 1 266 ? -2.066 35.062 11.477 1 65.75 266 TYR B N 1
ATOM 7895 C CA . TYR B 1 266 ? -0.706 34.594 11.258 1 65.75 266 TYR B CA 1
ATOM 7896 C C . TYR B 1 266 ? -0.653 33.625 10.094 1 65.75 266 TYR B C 1
ATOM 7898 O O . TYR B 1 266 ? 0.43 33.25 9.641 1 65.75 266 TYR B O 1
ATOM 7906 N N . ALA B 1 267 ? -1.763 33.219 9.656 1 68.94 267 ALA B N 1
ATOM 7907 C CA . ALA B 1 267 ? -1.745 32.281 8.531 1 68.94 267 ALA B CA 1
ATOM 7908 C C . ALA B 1 267 ? -1.136 32.938 7.289 1 68.94 267 ALA B C 1
ATOM 7910 O O . ALA B 1 267 ? -1.339 34.125 7.043 1 68.94 267 ALA B O 1
ATOM 7911 N N . THR B 1 268 ? -0.343 32.156 6.637 1 61.66 268 THR B N 1
ATOM 7912 C CA . THR B 1 268 ? 0.247 32.625 5.391 1 61.66 268 THR B CA 1
ATOM 7913 C C . THR B 1 268 ? -0.27 31.828 4.203 1 61.66 268 THR B C 1
ATOM 7915 O O . THR B 1 268 ? -0.836 30.75 4.375 1 61.66 268 THR B O 1
ATOM 7918 N N . GLN B 1 269 ? -0.129 32.312 3.045 1 59.03 269 GLN B N 1
ATOM 7919 C CA . GLN B 1 269 ? -0.592 31.656 1.834 1 59.03 269 GLN B CA 1
ATOM 7920 C C . GLN B 1 269 ? 0.23 30.406 1.548 1 59.03 269 GLN B C 1
ATOM 7922 O O . GLN B 1 269 ? -0.216 29.516 0.819 1 59.03 269 GLN B O 1
ATOM 7927 N N . TYR B 1 270 ? 1.348 30.297 2.121 1 53.94 270 TYR B N 1
ATOM 7928 C CA . TYR B 1 270 ? 2.254 29.203 1.824 1 53.94 270 TYR B CA 1
ATOM 7929 C C . TYR B 1 270 ? 2.178 28.125 2.902 1 53.94 270 TYR B C 1
ATOM 7931 O O . TYR B 1 270 ? 2.852 27.094 2.812 1 53.94 270 TYR B O 1
ATOM 7939 N N . ASP B 1 271 ? 1.239 28.406 3.879 1 59.38 271 ASP B N 1
ATOM 7940 C CA . ASP B 1 271 ? 1.087 27.422 4.938 1 59.38 271 ASP B CA 1
ATOM 7941 C C . ASP B 1 271 ? 0.562 26.094 4.383 1 59.38 271 ASP B C 1
ATOM 7943 O O . ASP B 1 271 ? -0.301 26.094 3.5 1 59.38 271 ASP B O 1
ATOM 7947 N N . SER B 1 272 ? 1.182 24.984 4.812 1 58.97 272 SER B N 1
ATOM 7948 C CA . SER B 1 272 ? 0.633 23.672 4.496 1 58.97 272 SER B CA 1
ATOM 7949 C C . SER B 1 272 ? -0.738 23.469 5.133 1 58.97 272 SER B C 1
ATOM 7951 O O . SER B 1 272 ? -0.949 23.859 6.289 1 58.97 272 SER B O 1
ATOM 7953 N N . GLN B 1 273 ? -1.706 23.156 4.266 1 69.62 273 GLN B N 1
ATOM 7954 C CA . GLN B 1 273 ? -3.049 22.859 4.758 1 69.62 273 GLN B CA 1
ATOM 7955 C C . GLN B 1 273 ? -3.414 21.406 4.535 1 69.62 273 GLN B C 1
ATOM 7957 O O . GLN B 1 273 ? -4.301 21.094 3.736 1 69.62 273 GLN B O 1
ATOM 7962 N N . PRO B 1 274 ? -2.799 20.5 5.312 1 71.06 274 PRO B N 1
ATOM 7963 C CA . PRO B 1 274 ? -3.025 19.062 5.078 1 71.06 274 PRO B CA 1
ATOM 7964 C C . PRO B 1 274 ? -4.441 18.625 5.445 1 71.06 274 PRO B C 1
ATOM 7966 O O . PRO B 1 274 ? -4.859 17.516 5.09 1 71.06 274 PRO B O 1
ATOM 7969 N N . ASN B 1 275 ? -5.23 19.516 6.105 1 79.56 275 ASN B N 1
ATOM 7970 C CA . ASN B 1 275 ? -6.562 19.125 6.559 1 79.56 275 ASN B CA 1
ATOM 7971 C C . ASN B 1 275 ? -7.625 19.422 5.504 1 79.56 275 ASN B C 1
ATOM 7973 O O . ASN B 1 275 ? -8.805 19.141 5.699 1 79.56 275 ASN B O 1
ATOM 7977 N N . ILE B 1 276 ? -7.176 20 4.434 1 78.69 276 ILE B N 1
ATOM 7978 C CA . ILE B 1 276 ? -8.109 20.281 3.352 1 78.69 276 ILE B CA 1
ATOM 7979 C C . ILE B 1 276 ? -8.234 19.062 2.447 1 78.69 276 ILE B C 1
ATOM 7981 O O . ILE B 1 276 ? -7.23 18.531 1.953 1 78.69 276 ILE B O 1
ATOM 7985 N N . TRP B 1 277 ? -9.492 18.578 2.396 1 81.06 277 TRP B N 1
ATOM 7986 C CA . TRP B 1 277 ? -9.789 17.438 1.53 1 81.06 277 TRP B CA 1
ATOM 7987 C C . TRP B 1 277 ? -10.445 17.906 0.233 1 81.06 277 TRP B C 1
ATOM 7989 O O . TRP B 1 277 ? -11.18 18.891 0.22 1 81.06 277 TRP B O 1
ATOM 7999 N N . ARG B 1 278 ? -10.008 17.203 -0.786 1 65.81 278 ARG B N 1
ATOM 8000 C CA . ARG B 1 278 ? -10.594 17.562 -2.074 1 65.81 278 ARG B CA 1
ATOM 8001 C C . ARG B 1 278 ? -11.539 16.484 -2.572 1 65.81 278 ARG B C 1
ATOM 8003 O O . ARG B 1 278 ? -11.32 15.289 -2.314 1 65.81 278 ARG B O 1
ATOM 8010 N N . THR B 1 279 ? -12.688 16.984 -3.072 1 56.75 279 THR B N 1
ATOM 8011 C CA . THR B 1 279 ? -13.547 16 -3.719 1 56.75 279 THR B CA 1
ATOM 8012 C C . THR B 1 279 ? -12.859 15.414 -4.949 1 56.75 279 THR B C 1
ATOM 8014 O O . THR B 1 279 ? -12.109 16.109 -5.637 1 56.75 279 THR B O 1
ATOM 8017 N N . PRO B 1 280 ? -12.664 14.086 -5.09 1 48.12 280 PRO B N 1
ATOM 8018 C CA . PRO B 1 280 ? -11.977 13.391 -6.188 1 48.12 280 PRO B CA 1
ATOM 8019 C C . PRO B 1 280 ? -12.141 14.102 -7.527 1 48.12 280 PRO B C 1
ATOM 8021 O O . PRO B 1 280 ? -11.242 14.055 -8.375 1 48.12 280 PRO B O 1
ATOM 8024 N N . ASP B 1 281 ? -13.195 14.773 -7.855 1 42.84 281 ASP B N 1
ATOM 8025 C CA . ASP B 1 281 ? -13.484 15.281 -9.188 1 42.84 281 ASP B CA 1
ATOM 8026 C C . ASP B 1 281 ? -12.734 16.594 -9.453 1 42.84 281 ASP B C 1
ATOM 8028 O O . ASP B 1 281 ? -12.82 17.141 -10.555 1 42.84 281 ASP B O 1
ATOM 8032 N N . THR B 1 282 ? -12.078 17.094 -8.508 1 42.09 282 THR B N 1
ATOM 8033 C CA . THR B 1 282 ? -11.586 18.422 -8.812 1 42.09 282 THR B CA 1
ATOM 8034 C C . THR B 1 282 ? -10.141 18.375 -9.289 1 42.09 282 THR B C 1
ATOM 8036 O O . THR B 1 282 ? -9.32 17.641 -8.742 1 42.09 282 THR B O 1
ATOM 8039 N N . VAL B 1 283 ? -9.914 18.688 -10.414 1 40.25 283 VAL B N 1
ATOM 8040 C CA . VAL B 1 283 ? -8.664 18.75 -11.164 1 40.25 283 VAL B CA 1
ATOM 8041 C C . VAL B 1 283 ? -7.57 19.359 -10.281 1 40.25 283 VAL B C 1
ATOM 8043 O O . VAL B 1 283 ? -6.379 19.156 -10.531 1 40.25 283 VAL B O 1
ATOM 8046 N N . CYS B 1 284 ? -7.891 20.328 -9.57 1 41.28 284 CYS B N 1
ATOM 8047 C CA . CYS B 1 284 ? -6.871 21.094 -8.859 1 41.28 284 CYS B CA 1
ATOM 8048 C C . CYS B 1 284 ? -6.312 20.297 -7.688 1 41.28 284 CYS B C 1
ATOM 8050 O O . CYS B 1 284 ? -5.672 20.875 -6.801 1 41.28 284 CYS B O 1
ATOM 8052 N N . ASN B 1 285 ? -6.57 19.141 -7.473 1 41.19 285 ASN B N 1
ATOM 8053 C CA . ASN B 1 285 ? -6.516 18.219 -6.348 1 41.19 285 ASN B CA 1
ATOM 8054 C C . ASN B 1 285 ? -5.125 18.172 -5.719 1 41.19 285 ASN B C 1
ATOM 8056 O O . ASN B 1 285 ? -4.914 17.484 -4.715 1 41.19 285 ASN B O 1
ATOM 8060 N N . SER B 1 286 ? -4.09 18.406 -6.371 1 38.44 286 SER B N 1
ATOM 8061 C CA . SER B 1 286 ? -2.891 17.812 -5.785 1 38.44 286 SER B CA 1
ATOM 8062 C C . SER B 1 286 ? -2.271 18.734 -4.742 1 38.44 286 SER B C 1
ATOM 8064 O O . SER B 1 286 ? -1.271 18.391 -4.109 1 38.44 286 SER B O 1
ATOM 8066 N N . SER B 1 287 ? -2.666 20.219 -4.691 1 39.88 287 SER B N 1
ATOM 8067 C CA . SER B 1 287 ? -1.637 21 -4.02 1 39.88 287 SER B CA 1
ATOM 8068 C C . SER B 1 287 ? -1.942 21.156 -2.533 1 39.88 287 SER B C 1
ATOM 8070 O O . SER B 1 287 ? -3.088 21.391 -2.15 1 39.88 287 SER B O 1
ATOM 8072 N N . MET B 1 288 ? -1.181 20.641 -1.702 1 44.5 288 MET B N 1
ATOM 8073 C CA . MET B 1 288 ? -1.124 20.609 -0.243 1 44.5 288 MET B CA 1
ATOM 8074 C C . MET B 1 288 ? -1.07 22.031 0.32 1 44.5 288 MET B C 1
ATOM 8076 O O . MET B 1 288 ? -1.056 22.219 1.538 1 44.5 288 MET B O 1
ATOM 8080 N N . SER B 1 289 ? -0.676 23.047 -0.396 1 43.59 289 SER B N 1
ATOM 8081 C CA . SER B 1 289 ? -0.616 24.375 0.2 1 43.59 289 SER B CA 1
ATOM 8082 C C . SER B 1 289 ? -1.791 25.234 -0.25 1 43.59 289 SER B C 1
ATOM 8084 O O . SER B 1 289 ? -2.455 24.922 -1.241 1 43.59 289 SER B O 1
ATOM 8086 N N . TRP B 1 290 ? -2.352 26.125 0.712 1 43.41 290 TRP B N 1
ATOM 8087 C CA . TRP B 1 290 ? -3.385 27.094 0.333 1 43.41 290 TRP B CA 1
ATOM 8088 C C . TRP B 1 290 ? -3.156 27.609 -1.085 1 43.41 290 TRP B C 1
ATOM 8090 O O . TRP B 1 290 ? -4.113 27.859 -1.82 1 43.41 290 TRP B O 1
ATOM 8100 N N . ALA B 1 291 ? -2.01 27.906 -1.327 1 37.72 291 ALA B N 1
ATOM 8101 C CA . ALA B 1 291 ? -1.645 28.656 -2.529 1 37.72 291 ALA B CA 1
ATOM 8102 C C . ALA B 1 291 ? -1.978 27.859 -3.789 1 37.72 291 ALA B C 1
ATOM 8104 O O . ALA B 1 291 ? -1.974 28.422 -4.895 1 37.72 291 ALA B O 1
ATOM 8105 N N . TYR B 1 292 ? -1.972 26.625 -3.639 1 41.22 292 TYR B N 1
ATOM 8106 C CA . TYR B 1 292 ? -2.082 25.891 -4.891 1 41.22 292 TYR B CA 1
ATOM 8107 C C . TYR B 1 292 ? -3.537 25.75 -5.32 1 41.22 292 TYR B C 1
ATOM 8109 O O . TYR B 1 292 ? -4.102 24.656 -5.281 1 41.22 292 TYR B O 1
ATOM 8117 N N . SER B 1 293 ? -4.328 26.578 -4.789 1 38.69 293 SER B N 1
ATOM 8118 C CA . SER B 1 293 ? -5.691 26.609 -5.305 1 38.69 293 SER B CA 1
ATOM 8119 C C . SER B 1 293 ? -5.699 26.734 -6.824 1 38.69 293 SER B C 1
ATOM 8121 O O . SER B 1 293 ? -4.82 27.375 -7.406 1 38.69 293 SER B O 1
ATOM 8123 N N . CYS B 1 294 ? -6.398 26.016 -7.516 1 38.34 294 CYS B N 1
ATOM 8124 C CA . CYS B 1 294 ? -6.586 26.125 -8.961 1 38.34 294 CYS B CA 1
ATOM 8125 C C . CYS B 1 294 ? -6.648 27.594 -9.391 1 38.34 294 CYS B C 1
ATOM 8127 O O . CYS B 1 294 ? -7.262 28.422 -8.711 1 38.34 294 CYS B O 1
ATOM 8129 N N . VAL B 1 295 ? -5.66 27.906 -10.219 1 34.84 295 VAL B N 1
ATOM 8130 C CA . VAL B 1 295 ? -5.426 29.188 -10.883 1 34.84 295 VAL B CA 1
ATOM 8131 C C . VAL B 1 295 ? -6.762 29.828 -11.25 1 34.84 295 VAL B C 1
ATOM 8133 O O . VAL B 1 295 ? -7.523 29.297 -12.055 1 34.84 295 VAL B O 1
ATOM 8136 N N . SER B 1 296 ? -7.531 30.219 -10.328 1 36.94 296 SER B N 1
ATOM 8137 C CA . SER B 1 296 ? -8.375 31.203 -11.016 1 36.94 296 SER B CA 1
ATOM 8138 C C . SER B 1 296 ? -7.535 32.219 -11.797 1 36.94 296 SER B C 1
ATOM 8140 O O . SER B 1 296 ? -6.383 32.469 -11.438 1 36.94 296 SER B O 1
ATOM 8142 N N . ASN B 1 297 ? -7.848 32.344 -13.039 1 32.44 297 ASN B N 1
ATOM 8143 C CA . ASN B 1 297 ? -7.371 33.438 -13.898 1 32.44 297 ASN B CA 1
ATOM 8144 C C . ASN B 1 297 ? -7.098 34.719 -13.102 1 32.44 297 ASN B C 1
ATOM 8146 O O . ASN B 1 297 ? -8.008 35.25 -12.484 1 32.44 297 ASN B O 1
ATOM 8150 N N . SER B 1 298 ? -5.98 34.781 -12.562 1 35.06 298 SER B N 1
ATOM 8151 C CA . SER B 1 298 ? -5.5 36.062 -12.078 1 35.06 298 SER B CA 1
ATOM 8152 C C . SER B 1 298 ? -5.891 37.188 -13.039 1 35.06 298 SER B C 1
ATOM 8154 O O . SER B 1 298 ? -5.297 38.281 -13.016 1 35.06 298 SER B O 1
ATOM 8156 N N . ASN B 1 299 ? -6.598 36.969 -14.094 1 30.33 299 ASN B N 1
ATOM 8157 C CA . ASN B 1 299 ? -6.676 38.125 -14.969 1 30.33 299 ASN B CA 1
ATOM 8158 C C . ASN B 1 299 ? -7.02 39.406 -14.188 1 30.33 299 ASN B C 1
ATOM 8160 O O . ASN B 1 299 ? -7.328 40.438 -14.781 1 30.33 299 ASN B O 1
ATOM 8164 N N . GLN B 1 300 ? -7.727 39.281 -13.086 1 30.12 300 GLN B N 1
ATOM 8165 C CA . GLN B 1 300 ? -8.211 40.656 -12.922 1 30.12 300 GLN B CA 1
ATOM 8166 C C . GLN B 1 300 ? -7.102 41.594 -12.445 1 30.12 300 GLN B C 1
ATOM 8168 O O . GLN B 1 300 ? -6.359 41.25 -11.516 1 30.12 300 GLN B O 1
ATOM 8173 N N . GLY B 1 301 ? -6.555 42.406 -13.172 1 28.3 301 GLY B N 1
ATOM 8174 C CA . GLY B 1 301 ? -5.613 43.5 -13.172 1 28.3 301 GLY B CA 1
ATOM 8175 C C . GLY B 1 301 ? -5.457 44.156 -11.812 1 28.3 301 GLY B C 1
ATOM 8176 O O . GLY B 1 301 ? -4.656 45.094 -11.648 1 28.3 301 GLY B O 1
ATOM 8177 N N . GLY B 1 302 ? -6.586 44.375 -10.953 1 28.12 302 GLY B N 1
ATOM 8178 C CA . GLY B 1 302 ? -6.477 45.375 -9.914 1 28.12 302 GLY B CA 1
ATOM 8179 C C . GLY B 1 302 ? -5.719 44.906 -8.688 1 28.12 302 GLY B C 1
ATOM 8180 O O . GLY B 1 302 ? -5.461 43.719 -8.539 1 28.12 302 GLY B O 1
ATOM 8181 N N . ILE B 1 303 ? -5.102 45.906 -7.801 1 31.03 303 ILE B N 1
ATOM 8182 C CA . ILE B 1 303 ? -4.273 46.062 -6.609 1 31.03 303 ILE B CA 1
ATOM 8183 C C . ILE B 1 303 ? -4.875 45.25 -5.457 1 31.03 303 ILE B C 1
ATOM 8185 O O . ILE B 1 303 ? -4.449 45.375 -4.309 1 31.03 303 ILE B O 1
ATOM 8189 N N . ALA B 1 304 ? -6.109 44.688 -5.574 1 32.09 304 ALA B N 1
ATOM 8190 C CA . ALA B 1 304 ? -6.797 44.188 -4.395 1 32.09 304 ALA B CA 1
ATOM 8191 C C . ALA B 1 304 ? -6.145 42.875 -3.91 1 32.09 304 ALA B C 1
ATOM 8193 O O . ALA B 1 304 ? -5.523 42.156 -4.691 1 32.09 304 ALA B O 1
ATOM 8194 N N . THR B 1 305 ? -5.816 43 -2.559 1 39.12 305 THR B N 1
ATOM 8195 C CA . THR B 1 305 ? -5.406 41.812 -1.801 1 39.12 305 THR B CA 1
ATOM 8196 C C . THR B 1 305 ? -6.117 40.562 -2.318 1 39.12 305 THR B C 1
ATOM 8198 O O . THR B 1 305 ? -7.348 40.5 -2.279 1 39.12 305 THR B O 1
ATOM 8201 N N . GLN B 1 306 ? -5.582 40.031 -3.4 1 40.59 306 GLN B N 1
ATOM 8202 C CA . GLN B 1 306 ? -6.215 38.844 -3.934 1 40.59 306 GLN B CA 1
ATOM 8203 C C . GLN B 1 306 ? -6.094 37.688 -2.957 1 40.59 306 GLN B C 1
ATOM 8205 O O . GLN B 1 306 ? -4.996 37.375 -2.488 1 40.59 306 GLN B O 1
ATOM 8210 N N . PHE B 1 307 ? -7.102 37.656 -2.123 1 45.06 307 PHE B N 1
ATOM 8211 C CA . PHE B 1 307 ? -7.184 36.438 -1.336 1 45.06 307 PHE B CA 1
ATOM 8212 C C . PHE B 1 307 ? -7.352 35.219 -2.24 1 45.06 307 PHE B C 1
ATOM 8214 O O . PHE B 1 307 ? -8.172 35.25 -3.158 1 45.06 307 PHE B O 1
ATOM 8221 N N . TYR B 1 308 ? -6.363 34.562 -2.355 1 45.31 308 TYR B N 1
ATOM 8222 C CA . TYR B 1 308 ? -6.535 33.312 -3.119 1 45.31 308 TYR B CA 1
ATOM 8223 C C . TYR B 1 308 ? -7.691 32.5 -2.572 1 45.31 308 TYR B C 1
ATOM 8225 O O . TYR B 1 308 ? -7.758 32.219 -1.371 1 45.31 308 TYR B O 1
ATOM 8233 N N . PRO B 1 309 ? -8.867 32.688 -3.256 1 45.88 309 PRO B N 1
ATOM 8234 C CA . PRO B 1 309 ? -9.984 31.891 -2.744 1 45.88 309 PRO B CA 1
ATOM 8235 C C . PRO B 1 309 ? -9.539 30.516 -2.275 1 45.88 309 PRO B C 1
ATOM 8237 O O . PRO B 1 309 ? -8.602 29.938 -2.836 1 45.88 309 PRO B O 1
ATOM 8240 N N . LEU B 1 310 ? -9.742 30.359 -0.914 1 45.03 310 LEU B N 1
ATOM 8241 C CA . LEU B 1 310 ? -9.617 28.969 -0.509 1 45.03 310 LEU B CA 1
ATOM 8242 C C . LEU B 1 310 ? -9.977 28.031 -1.659 1 45.03 310 LEU B C 1
ATOM 8244 O O . LEU B 1 310 ? -10.914 28.297 -2.416 1 45.03 310 LEU B O 1
ATOM 8248 N N . ARG B 1 311 ? -9.164 27.281 -2.137 1 40.5 311 ARG B N 1
ATOM 8249 C CA . ARG B 1 311 ? -9.234 26.375 -3.287 1 40.5 311 ARG B CA 1
ATOM 8250 C C . ARG B 1 311 ? -10.547 25.609 -3.303 1 40.5 311 ARG B C 1
ATOM 8252 O O . ARG B 1 311 ? -10.844 24.859 -2.373 1 40.5 311 ARG B O 1
ATOM 8259 N N . GLY B 1 312 ? -11.383 25.828 -4.438 1 41.12 312 GLY B N 1
ATOM 8260 C CA . GLY B 1 312 ? -12.602 25.281 -5.027 1 41.12 312 GLY B CA 1
ATOM 8261 C C . GLY B 1 312 ? -13.711 25.078 -4.02 1 41.12 312 GLY B C 1
ATOM 8262 O O . GLY B 1 312 ? -13.461 24.938 -2.824 1 41.12 312 GLY B O 1
ATOM 8263 N N . ASN B 1 313 ? -14.766 25.672 -4.258 1 44.19 313 ASN B N 1
ATOM 8264 C CA . ASN B 1 313 ? -16.062 25.391 -3.664 1 44.19 313 ASN B CA 1
ATOM 8265 C C . ASN B 1 313 ? -16.172 23.922 -3.23 1 44.19 313 ASN B C 1
ATOM 8267 O O . ASN B 1 313 ? -17.031 23.578 -2.424 1 44.19 313 ASN B O 1
ATOM 8271 N N . SER B 1 314 ? -15.219 23.078 -3.793 1 53.78 314 SER B N 1
ATOM 8272 C CA . SER B 1 314 ? -15.508 21.672 -3.553 1 53.78 314 SER B CA 1
ATOM 8273 C C . SER B 1 314 ? -14.578 21.094 -2.498 1 53.78 314 SER B C 1
ATOM 8275 O O . SER B 1 314 ? -14.531 19.875 -2.305 1 53.78 314 SER B O 1
ATOM 8277 N N . SER B 1 315 ? -13.891 21.938 -1.679 1 75.06 315 SER B N 1
ATOM 8278 C CA . SER B 1 315 ? -12.992 21.422 -0.648 1 75.06 315 SER B CA 1
ATOM 8279 C C . SER B 1 315 ? -13.633 21.516 0.733 1 75.06 315 SER B C 1
ATOM 8281 O O . SER B 1 315 ? -14.539 22.312 0.958 1 75.06 315 SER B O 1
ATOM 8283 N N . PHE B 1 316 ? -13.43 20.469 1.441 1 86.12 316 PHE B N 1
ATOM 8284 C CA . PHE B 1 316 ? -13.883 20.453 2.828 1 86.12 316 PHE B CA 1
ATOM 8285 C C . PHE B 1 316 ? -12.711 20.234 3.777 1 86.12 316 PHE B C 1
ATOM 8287 O O . PHE B 1 316 ? -11.609 19.922 3.342 1 86.12 316 PHE B O 1
ATOM 8294 N N . VAL B 1 317 ? -12.992 20.625 4.996 1 88 317 VAL B N 1
ATOM 8295 C CA . VAL B 1 317 ? -11.953 20.531 6.016 1 88 317 VAL B CA 1
ATOM 8296 C C . VAL B 1 317 ? -12.297 19.406 6.996 1 88 317 VAL B C 1
ATOM 8298 O O . VAL B 1 317 ? -13.469 19.219 7.348 1 88 317 VAL B O 1
ATOM 8301 N N . SER B 1 318 ? -11.258 18.672 7.34 1 90.75 318 SER B N 1
ATOM 8302 C CA . SER B 1 318 ? -11.344 17.625 8.352 1 90.75 318 SER B CA 1
ATOM 8303 C C . SER B 1 318 ? -10.055 17.531 9.164 1 90.75 318 SER B C 1
ATOM 8305 O O . SER B 1 318 ? -9.047 18.141 8.805 1 90.75 318 SER B O 1
ATOM 8307 N N . ILE B 1 319 ? -10.148 16.828 10.227 1 88.75 319 ILE B N 1
ATOM 8308 C CA . ILE B 1 319 ? -9 16.75 11.125 1 88.75 319 ILE B CA 1
ATOM 8309 C C . ILE B 1 319 ? -7.934 15.836 10.516 1 88.75 319 ILE B C 1
ATOM 8311 O O . ILE B 1 319 ? -6.75 16.188 10.492 1 88.75 319 ILE B O 1
ATOM 8315 N N . PRO B 1 320 ? -8.367 14.625 10.039 1 86.94 320 PRO B N 1
ATOM 8316 C CA . PRO B 1 320 ? -7.336 13.812 9.391 1 86.94 320 PRO B CA 1
ATOM 8317 C C . PRO B 1 320 ? -6.742 14.477 8.156 1 86.94 320 PRO B C 1
ATOM 8319 O O . PRO B 1 320 ? -7.465 15.141 7.398 1 86.94 320 PRO B O 1
ATOM 8322 N N . VAL B 1 321 ? -5.492 14.234 7.984 1 80.25 321 VAL B N 1
ATOM 8323 C CA . VAL B 1 321 ? -4.809 14.844 6.848 1 80.25 321 VAL B CA 1
ATOM 8324 C C . VAL B 1 321 ? -5.277 14.195 5.551 1 80.25 321 VAL B C 1
ATOM 8326 O O . VAL B 1 321 ? -5.703 13.039 5.547 1 80.25 321 VAL B O 1
ATOM 8329 N N . ASN B 1 322 ? -5.211 14.859 4.488 1 79.06 322 ASN B N 1
ATOM 8330 C CA . ASN B 1 322 ? -5.777 14.414 3.221 1 79.06 322 ASN B CA 1
ATOM 8331 C C . ASN B 1 322 ? -4.992 13.25 2.633 1 79.06 322 ASN B C 1
ATOM 8333 O O . ASN B 1 322 ? -5.461 12.578 1.715 1 79.06 322 ASN B O 1
ATOM 8337 N N . SER B 1 323 ? -3.844 12.945 3.141 1 73.94 323 SER B N 1
ATOM 8338 C CA . SER B 1 323 ? -3.059 11.805 2.676 1 73.94 323 SER B CA 1
ATOM 8339 C C . SER B 1 323 ? -3.256 10.594 3.58 1 73.94 323 SER B C 1
ATOM 8341 O O . SER B 1 323 ? -2.697 9.523 3.322 1 73.94 323 SER B O 1
ATOM 8343 N N . ALA B 1 324 ? -4.129 10.805 4.508 1 81.19 324 ALA B N 1
ATOM 8344 C CA . ALA B 1 324 ? -4.312 9.734 5.488 1 81.19 324 ALA B CA 1
ATOM 8345 C C . ALA B 1 324 ? -5.086 8.57 4.891 1 81.19 324 ALA B C 1
ATOM 8347 O O . ALA B 1 324 ? -6.039 8.773 4.129 1 81.19 324 ALA B O 1
ATOM 8348 N N . THR B 1 325 ? -4.613 7.457 5.117 1 86.75 325 THR B N 1
ATOM 8349 C CA . THR B 1 325 ? -5.309 6.207 4.82 1 86.75 325 THR B CA 1
ATOM 8350 C C . THR B 1 325 ? -5.426 5.344 6.074 1 86.75 325 THR B C 1
ATOM 8352 O O . THR B 1 325 ? -4.582 5.422 6.969 1 86.75 325 THR B O 1
ATOM 8355 N N . THR B 1 326 ? -6.453 4.559 6.117 1 89.31 326 THR B N 1
ATOM 8356 C CA . THR B 1 326 ? -6.66 3.768 7.324 1 89.31 326 THR B CA 1
ATOM 8357 C C . THR B 1 326 ? -6.398 2.289 7.051 1 89.31 326 THR B C 1
ATOM 8359 O O . THR B 1 326 ? -6.676 1.438 7.898 1 89.31 326 THR B O 1
ATOM 8362 N N . GLY B 1 327 ? -5.871 1.984 5.879 1 87.62 327 GLY B N 1
ATOM 8363 C CA . GLY B 1 327 ? -5.562 0.604 5.543 1 87.62 327 GLY B CA 1
ATOM 8364 C C . GLY B 1 327 ? -6.797 -0.268 5.41 1 87.62 327 GLY B C 1
ATOM 8365 O O . GLY B 1 327 ? -7.711 0.051 4.648 1 87.62 327 GLY B O 1
ATOM 8366 N N . ILE B 1 328 ? -6.926 -1.276 6.258 1 86.75 328 ILE B N 1
ATOM 8367 C CA . ILE B 1 328 ? -8.031 -2.225 6.133 1 86.75 328 ILE B CA 1
ATOM 8368 C C . ILE B 1 328 ? -9.172 -1.807 7.051 1 86.75 328 ILE B C 1
ATOM 8370 O O . ILE B 1 328 ? -10.227 -2.455 7.078 1 86.75 328 ILE B O 1
ATOM 8374 N N . ILE B 1 329 ? -9.039 -0.708 7.77 1 86.44 329 ILE B N 1
ATOM 8375 C CA . ILE B 1 329 ? -10.07 -0.247 8.695 1 86.44 329 ILE B CA 1
ATOM 8376 C C . ILE B 1 329 ? -10.961 0.785 8 1 86.44 329 ILE B C 1
ATOM 8378 O O . ILE B 1 329 ? -10.461 1.669 7.301 1 86.44 329 ILE B O 1
ATOM 8382 N N . SER B 1 330 ? -12.25 0.58 8.188 1 87.75 330 SER B N 1
ATOM 8383 C CA . SER B 1 330 ? -13.188 1.587 7.719 1 87.75 330 SER B CA 1
ATOM 8384 C C . SER B 1 330 ? -13.477 2.627 8.797 1 87.75 330 SER B C 1
ATOM 8386 O O . SER B 1 330 ? -13.961 2.293 9.875 1 87.75 330 SER B O 1
ATOM 8388 N N . ASP B 1 331 ? -13.055 3.807 8.539 1 91.25 331 ASP B N 1
ATOM 8389 C CA . ASP B 1 331 ? -13.281 4.91 9.469 1 91.25 331 ASP B CA 1
ATOM 8390 C C . ASP B 1 331 ? -13.93 6.102 8.766 1 91.25 331 ASP B C 1
ATOM 8392 O O . ASP B 1 331 ? -13.641 6.367 7.594 1 91.25 331 ASP B O 1
ATOM 8396 N N . HIS B 1 332 ? -14.805 6.668 9.516 1 94.62 332 HIS B N 1
ATOM 8397 C CA . HIS B 1 332 ? -15.43 7.898 9.047 1 94.62 332 HIS B CA 1
ATOM 8398 C C . HIS B 1 332 ? -14.938 9.109 9.836 1 94.62 332 HIS B C 1
ATOM 8400 O O . HIS B 1 332 ? -14.664 9 11.031 1 94.62 332 HIS B O 1
ATOM 8406 N N . ALA B 1 333 ? -14.742 10.188 9.195 1 95.88 333 ALA B N 1
ATOM 8407 C CA . ALA B 1 333 ? -14.281 11.414 9.836 1 95.88 333 ALA B CA 1
ATOM 8408 C C . ALA B 1 333 ? -15.297 12.539 9.664 1 95.88 333 ALA B C 1
ATOM 8410 O O . ALA B 1 333 ? -16.094 12.531 8.727 1 95.88 333 ALA B O 1
ATOM 8411 N N . PHE B 1 334 ? -15.289 13.414 10.609 1 96.5 334 PHE B N 1
ATOM 8412 C CA . PHE B 1 334 ? -16.141 14.586 10.617 1 96.5 334 PHE B CA 1
ATOM 8413 C C . PHE B 1 334 ? -15.594 15.664 9.688 1 96.5 334 PHE B C 1
ATOM 8415 O O . PHE B 1 334 ? -14.383 15.883 9.641 1 96.5 334 PHE B O 1
ATOM 8422 N N . ARG B 1 335 ? -16.5 16.391 8.898 1 94.5 335 ARG B N 1
ATOM 8423 C CA . ARG B 1 335 ? -16.031 17.406 7.957 1 94.5 335 ARG B CA 1
ATOM 8424 C C . ARG B 1 335 ? -16.969 18.609 7.91 1 94.5 335 ARG B C 1
ATOM 8426 O O . ARG B 1 335 ? -18.141 18.484 8.25 1 94.5 335 ARG B O 1
ATOM 8433 N N . PHE B 1 336 ? -16.406 19.766 7.527 1 93.69 336 PHE B N 1
ATOM 8434 C CA . PHE B 1 336 ? -17.141 20.984 7.227 1 93.69 336 PHE B CA 1
ATOM 8435 C C . PHE B 1 336 ? -16.828 21.469 5.816 1 93.69 336 PHE B C 1
ATOM 8437 O O . PHE B 1 336 ? -15.695 21.344 5.348 1 93.69 336 PHE B O 1
ATOM 8444 N N . ASN B 1 337 ? -17.812 21.984 5.184 1 89.56 337 ASN B N 1
ATOM 8445 C CA . ASN B 1 337 ? -17.641 22.766 3.967 1 89.56 337 ASN B CA 1
ATOM 8446 C C . ASN B 1 337 ? -18.469 24.047 4.004 1 89.56 337 ASN B C 1
ATOM 8448 O O . ASN B 1 337 ? -19.625 24.016 4.422 1 89.56 337 ASN B O 1
ATOM 8452 N N . THR B 1 338 ? -17.812 25.172 3.717 1 91.56 338 THR B N 1
ATOM 8453 C CA . THR B 1 338 ? -18.5 26.453 3.758 1 91.56 338 THR B CA 1
ATOM 8454 C C . THR B 1 338 ? -18.359 27.188 2.422 1 91.56 338 THR B C 1
ATOM 8456 O O . THR B 1 338 ? -17.281 27.25 1.846 1 91.56 338 THR B O 1
ATOM 8459 N N . SER B 1 339 ? -19.5 27.656 1.947 1 88.44 339 SER B N 1
ATOM 8460 C CA . SER B 1 339 ? -19.531 28.547 0.796 1 88.44 339 SER B CA 1
ATOM 8461 C C . SER B 1 339 ? -19.984 29.953 1.194 1 88.44 339 SER B C 1
ATOM 8463 O O . SER B 1 339 ? -20.984 30.094 1.906 1 88.44 339 SER B O 1
ATOM 8465 N N . VAL B 1 340 ? -19.156 30.938 0.765 1 91.19 340 VAL B N 1
ATOM 8466 C CA . VAL B 1 340 ? -19.469 32.312 1.141 1 91.19 340 VAL B CA 1
ATOM 8467 C C . VAL B 1 340 ? -19.781 33.125 -0.108 1 91.19 340 VAL B C 1
ATOM 8469 O O . VAL B 1 340 ? -19.141 32.969 -1.149 1 91.19 340 VAL B O 1
ATOM 8472 N N . ALA B 1 341 ? -20.844 33.969 0.002 1 91.31 341 ALA B N 1
ATOM 8473 C CA . ALA B 1 341 ? -21.219 34.906 -1.048 1 91.31 341 ALA B CA 1
ATOM 8474 C C . ALA B 1 341 ? -21.516 36.281 -0.466 1 91.31 341 ALA B C 1
ATOM 8476 O O . ALA B 1 341 ? -22.109 36.406 0.606 1 91.31 341 ALA B O 1
ATOM 8477 N N . SER B 1 342 ? -20.938 37.281 -1.07 1 93.38 342 SER B N 1
ATOM 8478 C CA . SER B 1 342 ? -21.219 38.656 -0.678 1 93.38 342 SER B CA 1
ATOM 8479 C C . SER B 1 342 ? -21.953 39.406 -1.783 1 93.38 342 SER B C 1
ATOM 8481 O O . SER B 1 342 ? -21.703 39.188 -2.969 1 93.38 342 SER B O 1
ATOM 8483 N N . GLU B 1 343 ? -22.938 40.281 -1.389 1 94.12 343 GLU B N 1
ATOM 8484 C CA . GLU B 1 343 ? -23.703 41.094 -2.336 1 94.12 343 GLU B CA 1
ATOM 8485 C C . GLU B 1 343 ? -23.969 42.5 -1.781 1 94.12 343 GLU B C 1
ATOM 8487 O O . GLU B 1 343 ? -24.047 42.688 -0.565 1 94.12 343 GLU B O 1
ATOM 8492 N N . GLU B 1 344 ? -23.969 43.375 -2.697 1 94.56 344 GLU B N 1
ATOM 8493 C CA . GLU B 1 344 ? -24.375 44.719 -2.32 1 94.56 344 GLU B CA 1
ATOM 8494 C C . GLU B 1 344 ? -25.891 44.812 -2.09 1 94.56 344 GLU B C 1
ATOM 8496 O O . GLU B 1 344 ? -26.656 44.25 -2.885 1 94.56 344 GLU B O 1
ATOM 8501 N N . VAL B 1 345 ? -26.234 45.406 -1.009 1 95.56 345 VAL B N 1
ATOM 8502 C CA . VAL B 1 345 ? -27.641 45.562 -0.694 1 95.56 345 VAL B CA 1
ATOM 8503 C C . VAL B 1 345 ? -27.938 47.031 -0.367 1 95.56 345 VAL B C 1
ATOM 8505 O O . VAL B 1 345 ? -27.016 47.844 -0.206 1 95.56 345 VAL B O 1
ATOM 8508 N N . SER B 1 346 ? -29.188 47.344 -0.313 1 93.12 346 SER B N 1
ATOM 8509 C CA . SER B 1 346 ? -29.562 48.688 0.014 1 93.12 346 SER B CA 1
ATOM 8510 C C . SER B 1 346 ? -29.281 49.031 1.479 1 93.12 346 SER B C 1
ATOM 8512 O O . SER B 1 346 ? -29.188 48.125 2.309 1 93.12 346 SER B O 1
ATOM 8514 N N . ASP B 1 347 ? -29.125 50.25 1.76 1 91.81 347 ASP B N 1
ATOM 8515 C CA . ASP B 1 347 ? -28.859 50.719 3.123 1 91.81 347 ASP B CA 1
ATOM 8516 C C . ASP B 1 347 ? -29.984 50.281 4.066 1 91.81 347 ASP B C 1
ATOM 8518 O O . ASP B 1 347 ? -29.734 50.031 5.25 1 91.81 347 ASP B O 1
ATOM 8522 N N . GLU B 1 348 ? -31.094 50.156 3.545 1 88.69 348 GLU B N 1
ATOM 8523 C CA . GLU B 1 348 ? -32.25 49.781 4.344 1 88.69 348 GLU B CA 1
ATOM 8524 C C . GLU B 1 348 ? -32.219 48.312 4.742 1 88.69 348 GLU B C 1
ATOM 8526 O O . GLU B 1 348 ? -32.875 47.906 5.707 1 88.69 348 GLU B O 1
ATOM 8531 N N . SER B 1 349 ? -31.484 47.594 4.055 1 89.44 349 SER B N 1
ATOM 8532 C CA . SER B 1 349 ? -31.391 46.156 4.332 1 89.44 349 SER B CA 1
ATOM 8533 C C . SER B 1 349 ? -30.578 45.906 5.586 1 89.44 349 SER B C 1
ATOM 8535 O O . SER B 1 349 ? -30.641 44.812 6.156 1 89.44 349 SER B O 1
ATOM 8537 N N . TYR B 1 350 ? -29.688 46.875 5.941 1 92.25 350 TYR B N 1
ATOM 8538 C CA . TYR B 1 350 ? -28.969 46.719 7.199 1 92.25 350 TYR B CA 1
ATOM 8539 C C . TYR B 1 350 ? -29.938 46.625 8.375 1 92.25 350 TYR B C 1
ATOM 8541 O O . TYR B 1 350 ? -30.812 47.5 8.531 1 92.25 350 TYR B O 1
ATOM 8549 N N . PRO B 1 351 ? -29.875 45.625 9.148 1 88 351 PRO B N 1
ATOM 8550 C CA . PRO B 1 351 ? -30.844 45.469 10.227 1 88 351 PRO B CA 1
ATOM 8551 C C . PRO B 1 351 ? -30.812 46.594 11.234 1 88 351 PRO B C 1
ATOM 8553 O O . PRO B 1 351 ? -29.734 47.062 11.617 1 88 351 PRO B O 1
ATOM 8556 N N . ASP B 1 352 ? -31.938 47.219 11.562 1 75.88 352 ASP B N 1
ATOM 8557 C CA . ASP B 1 352 ? -32.031 48.312 12.516 1 75.88 352 ASP B CA 1
ATOM 8558 C C . ASP B 1 352 ? -31.5 47.906 13.891 1 75.88 352 ASP B C 1
ATOM 8560 O O . ASP B 1 352 ? -30.828 48.688 14.547 1 75.88 352 ASP B O 1
ATOM 8564 N N . SER B 1 353 ? -31.875 46.688 14.305 1 75.62 353 SER B N 1
ATOM 8565 C CA . SER B 1 353 ? -31.328 46.125 15.531 1 75.62 353 SER B CA 1
ATOM 8566 C C . SER B 1 353 ? -30.625 44.812 15.242 1 75.62 353 SER B C 1
ATOM 8568 O O . SER B 1 353 ? -31.219 43.906 14.656 1 75.62 353 SER B O 1
ATOM 8570 N N . CYS B 1 354 ? -29.203 44.969 15.039 1 79.5 354 CYS B N 1
ATOM 8571 C CA . CYS B 1 354 ? -28.5 43.719 14.844 1 79.5 354 CYS B CA 1
ATOM 8572 C C . CYS B 1 354 ? -29.109 42.625 15.695 1 79.5 354 CYS B C 1
ATOM 8574 O O . CYS B 1 354 ? -29.078 42.688 16.922 1 79.5 354 CYS B O 1
ATOM 8576 N N . GLY B 1 355 ? -30.328 42.156 15.305 1 57.91 355 GLY B N 1
ATOM 8577 C CA . GLY B 1 355 ? -31.375 41.188 15.633 1 57.91 355 GLY B CA 1
ATOM 8578 C C . GLY B 1 355 ? -30.938 40.156 16.625 1 57.91 355 GLY B C 1
ATOM 8579 O O . GLY B 1 355 ? -29.75 39.812 16.719 1 57.91 355 GLY B O 1
ATOM 8580 N N . GLY B 1 356 ? -31.703 39.781 17.766 1 59.94 356 GLY B N 1
ATOM 8581 C CA . GLY B 1 356 ? -32.062 38.781 18.75 1 59.94 356 GLY B CA 1
ATOM 8582 C C . GLY B 1 356 ? -30.984 38.562 19.797 1 59.94 356 GLY B C 1
ATOM 8583 O O . GLY B 1 356 ? -29.891 39.125 19.688 1 59.94 356 GLY B O 1
ATOM 8584 N N . PRO B 1 357 ? -31.359 37.969 20.703 1 62.66 357 PRO B N 1
ATOM 8585 C CA . PRO B 1 357 ? -30.438 37.625 21.781 1 62.66 357 PRO B CA 1
ATOM 8586 C C . PRO B 1 357 ? -29.219 36.844 21.281 1 62.66 357 PRO B C 1
ATOM 8588 O O . PRO B 1 357 ? -29.344 35.906 20.484 1 62.66 357 PRO B O 1
ATOM 8591 N N . GLY B 1 358 ? -28 37.5 21.359 1 70.38 358 GLY B N 1
ATOM 8592 C CA . GLY B 1 358 ? -26.766 36.812 21.047 1 70.38 358 GLY B CA 1
ATOM 8593 C C . GLY B 1 358 ? -26.109 37.312 19.766 1 70.38 358 GLY B C 1
ATOM 8594 O O . GLY B 1 358 ? -25.047 36.812 19.375 1 70.38 358 GLY B O 1
ATOM 8595 N N . SER B 1 359 ? -26.891 38.25 19.031 1 80.75 359 SER B N 1
ATOM 8596 C CA . SER B 1 359 ? -26.266 38.844 17.844 1 80.75 359 SER B CA 1
ATOM 8597 C C . SER B 1 359 ? -25.031 39.656 18.203 1 80.75 359 SER B C 1
ATOM 8599 O O . SER B 1 359 ? -24.859 40.031 19.375 1 80.75 359 SER B O 1
ATOM 8601 N N . PHE B 1 360 ? -24.141 39.719 17.172 1 90.31 360 PHE B N 1
ATOM 8602 C CA . PHE B 1 360 ? -22.891 40.438 17.391 1 90.31 360 PHE B CA 1
ATOM 8603 C C . PHE B 1 360 ? -22.844 41.719 16.562 1 90.31 360 PHE B C 1
ATOM 8605 O O . PHE B 1 360 ? -23.219 41.719 15.398 1 90.31 360 PHE B O 1
ATOM 8612 N N . SER B 1 361 ? -22.516 42.781 17.234 1 91.56 361 SER B N 1
ATOM 8613 C CA . SER B 1 361 ? -22.375 44.031 16.531 1 91.56 361 SER B CA 1
ATOM 8614 C C . SER B 1 361 ? -21.078 44.75 16.938 1 91.56 361 SER B C 1
ATOM 8616 O O . SER B 1 361 ? -20.609 44.625 18.078 1 91.56 361 SER B O 1
ATOM 8618 N N . ALA B 1 362 ? -20.5 45.344 16 1 92.75 362 ALA B N 1
ATOM 8619 C CA . ALA B 1 362 ? -19.312 46.188 16.203 1 92.75 362 ALA B CA 1
ATOM 8620 C C . ALA B 1 362 ? -19.375 47.438 15.305 1 92.75 362 ALA B C 1
ATOM 8622 O O . ALA B 1 362 ? -19.969 47.406 14.234 1 92.75 362 ALA B O 1
ATOM 8623 N N . SER B 1 363 ? -18.859 48.531 15.812 1 93.75 363 SER B N 1
ATOM 8624 C CA . SER B 1 363 ? -18.859 49.75 15.016 1 93.75 363 SER B CA 1
ATOM 8625 C C . SER B 1 363 ? -17.688 50.656 15.391 1 93.75 363 SER B C 1
ATOM 8627 O O . SER B 1 363 ? -17.062 50.469 16.438 1 93.75 363 SER B O 1
ATOM 8629 N N . THR B 1 364 ? -17.328 51.5 14.531 1 95.69 364 THR B N 1
ATOM 8630 C CA . THR B 1 364 ? -16.359 52.562 14.773 1 95.69 364 THR B CA 1
ATOM 8631 C C . THR B 1 364 ? -16.891 53.906 14.25 1 95.69 364 THR B C 1
ATOM 8633 O O . THR B 1 364 ? -17.562 53.969 13.219 1 95.69 364 THR B O 1
ATOM 8636 N N . LEU B 1 365 ? -16.812 54.938 15.086 1 94.56 365 LEU B N 1
ATOM 8637 C CA . LEU B 1 365 ? -17.219 56.312 14.766 1 94.56 365 LEU B CA 1
ATOM 8638 C C . LEU B 1 365 ? -16.047 57.281 14.922 1 94.56 365 LEU B C 1
ATOM 8640 O O . LEU B 1 365 ? -15.438 57.344 15.992 1 94.56 365 LEU B O 1
ATOM 8644 N N . THR B 1 366 ? -15.734 57.906 13.797 1 92.88 366 THR B N 1
ATOM 8645 C CA . THR B 1 366 ? -14.625 58.875 13.836 1 92.88 366 THR B CA 1
ATOM 8646 C C . THR B 1 366 ? -15.031 60.188 13.188 1 92.88 366 THR B C 1
ATOM 8648 O O . THR B 1 366 ? -15.617 60.188 12.109 1 92.88 366 THR B O 1
ATOM 8651 N N . ASN B 1 367 ? -14.695 61.25 13.836 1 89.88 367 ASN B N 1
ATOM 8652 C CA . ASN B 1 367 ? -14.969 62.562 13.305 1 89.88 367 ASN B CA 1
ATOM 8653 C C . ASN B 1 367 ? -13.844 63.062 12.383 1 89.88 367 ASN B C 1
ATOM 8655 O O . ASN B 1 367 ? -12.711 63.25 12.828 1 89.88 367 ASN B O 1
ATOM 8659 N N . LEU B 1 368 ? -14.234 63.281 11.164 1 90.12 368 LEU B N 1
ATOM 8660 C CA . LEU B 1 368 ? -13.242 63.688 10.18 1 90.12 368 LEU B CA 1
ATOM 8661 C C . LEU B 1 368 ? -13.359 65.188 9.875 1 90.12 368 LEU B C 1
ATOM 8663 O O . LEU B 1 368 ? -12.719 65.688 8.945 1 90.12 368 LEU B O 1
ATOM 8667 N N . SER B 1 369 ? -14.133 65.688 10.828 1 83.44 369 SER B N 1
ATOM 8668 C CA . SER B 1 369 ? -14.289 67.125 10.625 1 83.44 369 SER B CA 1
ATOM 8669 C C . SER B 1 369 ? -13.023 67.875 11.031 1 83.44 369 SER B C 1
ATOM 8671 O O . SER B 1 369 ? -12.469 67.625 12.109 1 83.44 369 SER B O 1
ATOM 8673 N N . SER B 1 370 ? -12.406 68.625 10.234 1 75.44 370 SER B N 1
ATOM 8674 C CA . SER B 1 370 ? -11.297 69.5 10.5 1 75.44 370 SER B CA 1
ATOM 8675 C C . SER B 1 370 ? -9.969 68.75 10.578 1 75.44 370 SER B C 1
ATOM 8677 O O . SER B 1 370 ? -9.148 69.062 11.453 1 75.44 370 SER B O 1
ATOM 8679 N N . LEU B 1 371 ? -10.023 67.688 9.828 1 77.94 371 LEU B N 1
ATOM 8680 C CA . LEU B 1 371 ? -8.758 67 9.742 1 77.94 371 LEU B CA 1
ATOM 8681 C C . LEU B 1 371 ? -7.66 67.875 9.18 1 77.94 371 LEU B C 1
ATOM 8683 O O . LEU B 1 371 ? -7.941 68.812 8.414 1 77.94 371 LEU B O 1
ATOM 8687 N N . ASP B 1 372 ? -6.523 67.625 9.727 1 73.75 372 ASP B N 1
ATOM 8688 C CA . ASP B 1 372 ? -5.367 68.312 9.195 1 73.75 372 ASP B CA 1
ATOM 8689 C C . ASP B 1 372 ? -5.348 68.25 7.664 1 73.75 372 ASP B C 1
ATOM 8691 O O . ASP B 1 372 ? -5.668 67.25 7.07 1 73.75 372 ASP B O 1
ATOM 8695 N N . ALA B 1 373 ? -5.023 69.375 7.086 1 72.38 373 ALA B N 1
ATOM 8696 C CA . ALA B 1 373 ? -5.004 69.5 5.629 1 72.38 373 ALA B CA 1
ATOM 8697 C C . ALA B 1 373 ? -4.09 68.438 4.992 1 72.38 373 ALA B C 1
ATOM 8699 O O . ALA B 1 373 ? -4.273 68.062 3.83 1 72.38 373 ALA B O 1
ATOM 8700 N N . SER B 1 374 ? -3.199 67.938 5.824 1 71.06 374 SER B N 1
ATOM 8701 C CA . SER B 1 374 ? -2.236 67 5.301 1 71.06 374 SER B CA 1
ATOM 8702 C C . SER B 1 374 ? -2.914 65.688 4.918 1 71.06 374 SER B C 1
ATOM 8704 O O . SER B 1 374 ? -2.387 64.875 4.113 1 71.06 374 SER B O 1
ATOM 8706 N N . TYR B 1 375 ? -4.105 65.438 5.434 1 73.12 375 TYR B N 1
ATOM 8707 C CA . TYR B 1 375 ? -4.844 64.25 5.09 1 73.12 375 TYR B CA 1
ATOM 8708 C C . TYR B 1 375 ? -5.461 64.375 3.701 1 73.12 375 TYR B C 1
ATOM 8710 O O . TYR B 1 375 ? -5.832 63.375 3.098 1 73.12 375 TYR B O 1
ATOM 8718 N N . ASN B 1 376 ? -5.371 65.5 3.154 1 76.12 376 ASN B N 1
ATOM 8719 C CA . ASN B 1 376 ? -5.945 65.75 1.835 1 76.12 376 ASN B CA 1
ATOM 8720 C C . ASN B 1 376 ? -7.305 65.062 1.684 1 76.12 376 ASN B C 1
ATOM 8722 O O . ASN B 1 376 ? -7.523 64.312 0.736 1 76.12 376 ASN B O 1
ATOM 8726 N N . VAL B 1 377 ? -8.219 65.312 2.676 1 80.25 377 VAL B N 1
ATOM 8727 C CA . VAL B 1 377 ? -9.531 64.688 2.732 1 80.25 377 VAL B CA 1
ATOM 8728 C C . VAL B 1 377 ? -10.492 65.375 1.783 1 80.25 377 VAL B C 1
ATOM 8730 O O . VAL B 1 377 ? -10.586 66.625 1.783 1 80.25 377 VAL B O 1
ATOM 8733 N N . PRO B 1 378 ? -11.055 64.562 0.904 1 86.5 378 PRO B N 1
ATOM 8734 C CA . PRO B 1 378 ? -12.062 65.188 0.04 1 86.5 378 PRO B CA 1
ATOM 8735 C C . PRO B 1 378 ? -13.172 65.875 0.83 1 86.5 378 PRO B C 1
ATOM 8737 O O . PRO B 1 378 ? -13.5 65.438 1.942 1 86.5 378 PRO B O 1
ATOM 8740 N N . SER B 1 379 ? -13.75 66.875 0.232 1 87.31 379 SER B N 1
ATOM 8741 C CA . SER B 1 379 ? -14.797 67.688 0.898 1 87.31 379 SER B CA 1
ATOM 8742 C C . SER B 1 379 ? -16 66.812 1.232 1 87.31 379 SER B C 1
ATOM 8744 O O . SER B 1 379 ? -16.672 67 2.236 1 87.31 379 SER B O 1
ATOM 8746 N N . SER B 1 380 ? -16.234 65.812 0.42 1 89.31 380 SER B N 1
ATOM 8747 C CA . SER B 1 380 ? -17.359 64.875 0.625 1 89.31 380 SER B CA 1
ATOM 8748 C C . SER B 1 380 ? -17.109 63.969 1.825 1 89.31 380 SER B C 1
ATOM 8750 O O . SER B 1 380 ? -18.047 63.312 2.32 1 89.31 380 SER B O 1
ATOM 8752 N N . ALA B 1 381 ? -15.922 63.938 2.264 1 90.12 381 ALA B N 1
ATOM 8753 C CA . ALA B 1 381 ? -15.57 63.094 3.406 1 90.12 381 ALA B CA 1
ATOM 8754 C C . ALA B 1 381 ? -15.57 63.906 4.703 1 90.12 381 ALA B C 1
ATOM 8756 O O . ALA B 1 381 ? -15.172 63.406 5.754 1 90.12 381 ALA B O 1
ATOM 8757 N N . ASP B 1 382 ? -16.094 65.062 4.613 1 89.94 382 ASP B N 1
ATOM 8758 C CA . ASP B 1 382 ? -16.203 65.875 5.812 1 89.94 382 ASP B CA 1
ATOM 8759 C C . ASP B 1 382 ? -17.391 65.438 6.676 1 89.94 382 ASP B C 1
ATOM 8761 O O . ASP B 1 382 ? -18.516 65.312 6.184 1 89.94 382 ASP B O 1
ATOM 8765 N N . GLY B 1 383 ? -17.172 65.125 7.863 1 91.5 383 GLY B N 1
ATOM 8766 C CA . GLY B 1 383 ? -18.234 64.688 8.766 1 91.5 383 GLY B CA 1
ATOM 8767 C C . GLY B 1 383 ? -17.859 63.469 9.609 1 91.5 383 GLY B C 1
ATOM 8768 O O . GLY B 1 383 ? -16.703 63.281 9.93 1 91.5 383 GLY B O 1
ATOM 8769 N N . MET B 1 384 ? -18.938 62.781 10.016 1 93.88 384 MET B N 1
ATOM 8770 C CA . MET B 1 384 ? -18.75 61.625 10.883 1 93.88 384 MET B CA 1
ATOM 8771 C C . MET B 1 384 ? -18.641 60.344 10.062 1 93.88 384 MET B C 1
ATOM 8773 O O . MET B 1 384 ? -19.609 59.938 9.422 1 93.88 384 MET B O 1
ATOM 8777 N N . MET B 1 385 ? -17.438 59.75 10.047 1 94.62 385 MET B N 1
ATOM 8778 C CA . MET B 1 385 ? -17.219 58.438 9.406 1 94.62 385 MET B CA 1
ATOM 8779 C C . MET B 1 385 ? -17.766 57.312 10.281 1 94.62 385 MET B C 1
ATOM 8781 O O . MET B 1 385 ? -17.391 57.219 11.453 1 94.62 385 MET B O 1
ATOM 8785 N N . GLU B 1 386 ? -18.641 56.5 9.75 1 95.56 386 GLU B N 1
ATOM 8786 C CA . GLU B 1 386 ? -19.219 55.375 10.484 1 95.56 386 GLU B CA 1
ATOM 8787 C C . GLU B 1 386 ? -19.094 54.062 9.703 1 95.56 386 GLU B C 1
ATOM 8789 O O . GLU B 1 386 ? -19.453 54 8.523 1 95.56 386 GLU B O 1
ATOM 8794 N N . VAL B 1 387 ? -18.531 53.125 10.297 1 96.25 387 VAL B N 1
ATOM 8795 C CA . VAL B 1 387 ? -18.5 51.75 9.797 1 96.25 387 VAL B CA 1
ATOM 8796 C C . VAL B 1 387 ? -19.141 50.812 10.82 1 96.25 387 VAL B C 1
ATOM 8798 O O . VAL B 1 387 ? -18.781 50.812 12 1 96.25 387 VAL B O 1
ATOM 8801 N N . LYS B 1 388 ? -20.125 50.031 10.43 1 95 388 LYS B N 1
ATOM 8802 C CA . LYS B 1 388 ? -20.828 49.125 11.328 1 95 388 LYS B CA 1
ATOM 8803 C C . LYS B 1 388 ? -20.875 47.719 10.75 1 95 388 LYS B C 1
ATOM 8805 O O . LYS B 1 388 ? -20.938 47.531 9.531 1 95 388 LYS B O 1
ATOM 8810 N N . VAL B 1 389 ? -20.797 46.75 11.609 1 96.06 389 VAL B N 1
ATOM 8811 C CA . VAL B 1 389 ? -20.891 45.344 11.273 1 96.06 389 VAL B CA 1
ATOM 8812 C C . VAL B 1 389 ? -21.969 44.688 12.125 1 96.06 389 VAL B C 1
ATOM 8814 O O . VAL B 1 389 ? -22.094 44.969 13.32 1 96.06 389 VAL B O 1
ATOM 8817 N N . CYS B 1 390 ? -22.812 43.969 11.508 1 95.69 390 CYS B N 1
ATOM 8818 C CA . CYS B 1 390 ? -23.859 43.219 12.203 1 95.69 390 CYS B CA 1
ATOM 8819 C C . CYS B 1 390 ? -23.875 41.75 11.758 1 95.69 390 CYS B C 1
ATOM 8821 O O . CYS B 1 390 ? -24.078 41.469 10.578 1 95.69 390 CYS B O 1
ATOM 8823 N N . ALA B 1 391 ? -23.578 40.875 12.625 1 94.44 391 ALA B N 1
ATOM 8824 C CA . ALA B 1 391 ? -23.719 39.438 12.367 1 94.44 391 ALA B CA 1
ATOM 8825 C C . ALA B 1 391 ? -24.969 38.906 13.016 1 94.44 391 ALA B C 1
ATOM 8827 O O . ALA B 1 391 ? -25.109 38.938 14.242 1 94.44 391 ALA B O 1
ATOM 8828 N N . LEU B 1 392 ? -25.766 38.344 12.195 1 89.44 392 LEU B N 1
ATOM 8829 C CA . LEU B 1 392 ? -27.016 37.781 12.703 1 89.44 392 LEU B CA 1
ATOM 8830 C C . LEU B 1 392 ? -26.781 36.406 13.281 1 89.44 392 LEU B C 1
ATOM 8832 O O . LEU B 1 392 ? -25.812 35.719 12.93 1 89.44 392 LEU B O 1
ATOM 8836 N N . GLY B 1 393 ? -27.422 35.969 14.172 1 78.69 393 GLY B N 1
ATOM 8837 C CA . GLY B 1 393 ? -27.328 34.656 14.781 1 78.69 393 GLY B CA 1
ATOM 8838 C C . GLY B 1 393 ? -27.406 34.688 16.297 1 78.69 393 GLY B C 1
ATOM 8839 O O . GLY B 1 393 ? -27.406 35.75 16.891 1 78.69 393 GLY B O 1
ATOM 8840 N N . ASP B 1 394 ? -27.609 33.531 16.875 1 80.19 394 ASP B N 1
ATOM 8841 C CA . ASP B 1 394 ? -27.688 33.406 18.328 1 80.19 394 ASP B CA 1
ATOM 8842 C C . ASP B 1 394 ? -26.375 32.844 18.906 1 80.19 394 ASP B C 1
ATOM 8844 O O . ASP B 1 394 ? -26.047 31.688 18.719 1 80.19 394 ASP B O 1
ATOM 8848 N N . SER B 1 395 ? -25.594 33.719 19.578 1 82.94 395 SER B N 1
ATOM 8849 C CA . SER B 1 395 ? -24.312 33.344 20.125 1 82.94 395 SER B CA 1
ATOM 8850 C C . SER B 1 395 ? -24.484 32.469 21.375 1 82.94 395 SER B C 1
ATOM 8852 O O . SER B 1 395 ? -23.5 31.922 21.891 1 82.94 395 SER B O 1
ATOM 8854 N N . GLN B 1 396 ? -25.688 32.219 21.797 1 83.69 396 GLN B N 1
ATOM 8855 C CA . GLN B 1 396 ? -25.922 31.469 23.031 1 83.69 396 GLN B CA 1
ATOM 8856 C C . GLN B 1 396 ? -26.453 30.078 22.719 1 83.69 396 GLN B C 1
ATOM 8858 O O . GLN B 1 396 ? -26.641 29.266 23.625 1 83.69 396 GLN B O 1
ATOM 8863 N N . THR B 1 397 ? -26.641 29.906 21.516 1 86.94 397 THR B N 1
ATOM 8864 C CA . THR B 1 397 ? -27.203 28.609 21.156 1 86.94 397 THR B CA 1
ATOM 8865 C C . THR B 1 397 ? -26.281 27.891 20.172 1 86.94 397 THR B C 1
ATOM 8867 O O . THR B 1 397 ? -25.719 28.5 19.266 1 86.94 397 THR B O 1
ATOM 8870 N N . PHE B 1 398 ? -26.219 26.609 20.438 1 92.94 398 PHE B N 1
ATOM 8871 C CA . PHE B 1 398 ? -25.5 25.75 19.5 1 92.94 398 PHE B CA 1
ATOM 8872 C C . PHE B 1 398 ? -26.25 25.609 18.188 1 92.94 398 PHE B C 1
ATOM 8874 O O . PHE B 1 398 ? -27.406 25.203 18.172 1 92.94 398 PHE B O 1
ATOM 8881 N N . PRO B 1 399 ? -25.641 26 17.062 1 93.81 399 PRO B N 1
ATOM 8882 C CA . PRO B 1 399 ? -26.375 26.125 15.812 1 93.81 399 PRO B CA 1
ATOM 8883 C C . PRO B 1 399 ? -26.688 24.781 15.164 1 93.81 399 PRO B C 1
ATOM 8885 O O . PRO B 1 399 ? -27.531 24.703 14.266 1 93.81 399 PRO B O 1
ATOM 8888 N N . TRP B 1 400 ? -26.078 23.75 15.586 1 95 400 TRP B N 1
ATOM 8889 C CA . TRP B 1 400 ? -26.266 22.438 14.961 1 95 400 TRP B CA 1
ATOM 8890 C C . TRP B 1 400 ? -27.141 21.547 15.828 1 95 400 TRP B C 1
ATOM 8892 O O . TRP B 1 400 ? -27.312 21.797 17.016 1 95 400 TRP B O 1
ATOM 8902 N N . ASN B 1 401 ? -27.703 20.484 15.18 1 92.88 401 ASN B N 1
ATOM 8903 C CA . ASN B 1 401 ? -28.391 19.422 15.898 1 92.88 401 ASN B CA 1
ATOM 8904 C C . ASN B 1 401 ? -27.422 18.328 16.328 1 92.88 401 ASN B C 1
ATOM 8906 O O . ASN B 1 401 ? -26.391 18.109 15.672 1 92.88 401 ASN B O 1
ATOM 8910 N N . LEU B 1 402 ? -27.781 17.703 17.406 1 91.62 402 LEU B N 1
ATOM 8911 C CA . LEU B 1 402 ? -26.922 16.625 17.891 1 91.62 402 LEU B CA 1
ATOM 8912 C C . LEU B 1 402 ? -27.203 15.328 17.141 1 91.62 402 LEU B C 1
ATOM 8914 O O . LEU B 1 402 ? -27.641 14.344 17.734 1 91.62 402 LEU B O 1
ATOM 8918 N N . THR B 1 403 ? -27 15.398 15.914 1 91.94 403 THR B N 1
ATOM 8919 C CA . THR B 1 403 ? -27.109 14.25 15.023 1 91.94 403 THR B CA 1
ATOM 8920 C C . THR B 1 403 ? -25.891 14.172 14.094 1 91.94 403 THR B C 1
ATOM 8922 O O . THR B 1 403 ? -25.266 15.195 13.812 1 91.94 403 THR B O 1
ATOM 8925 N N . ARG B 1 404 ? -25.562 13 13.75 1 94.25 404 ARG B N 1
ATOM 8926 C CA . ARG B 1 404 ? -24.406 12.805 12.875 1 94.25 404 ARG B CA 1
ATOM 8927 C C . ARG B 1 404 ? -24.828 12.812 11.406 1 94.25 404 ARG B C 1
ATOM 8929 O O . ARG B 1 404 ? -23.984 12.656 10.523 1 94.25 404 ARG B O 1
ATOM 8936 N N . ASN B 1 405 ? -26.078 13.078 11.188 1 95.94 405 ASN B N 1
ATOM 8937 C CA . ASN B 1 405 ? -26.562 13.234 9.82 1 95.94 405 ASN B CA 1
ATOM 8938 C C . ASN B 1 405 ? -26.094 14.555 9.211 1 95.94 405 ASN B C 1
ATOM 8940 O O . ASN B 1 405 ? -25.688 15.461 9.93 1 95.94 405 ASN B O 1
ATOM 8944 N N . ARG B 1 406 ? -26.125 14.555 7.938 1 96.88 406 ARG B N 1
ATOM 8945 C CA . ARG B 1 406 ? -25.781 15.789 7.238 1 96.88 406 ARG B CA 1
ATOM 8946 C C . ARG B 1 406 ? -26.656 16.953 7.691 1 96.88 406 ARG B C 1
ATOM 8948 O O . ARG B 1 406 ? -27.875 16.781 7.867 1 96.88 406 ARG B O 1
ATOM 8955 N N . GLN B 1 407 ? -26.031 18.109 7.887 1 96.44 407 GLN B N 1
ATOM 8956 C CA . GLN B 1 407 ? -26.75 19.312 8.289 1 96.44 407 GLN B CA 1
ATOM 8957 C C . GLN B 1 407 ? -26.203 20.547 7.586 1 96.44 407 GLN B C 1
ATOM 8959 O O . GLN B 1 407 ? -25.016 20.609 7.273 1 96.44 407 GLN B O 1
ATOM 8964 N N . ASP B 1 408 ? -27.094 21.406 7.332 1 96.44 408 ASP B N 1
ATOM 8965 C CA . ASP B 1 408 ? -26.719 22.672 6.73 1 96.44 408 ASP B CA 1
ATOM 8966 C C . ASP B 1 408 ? -27.188 23.859 7.59 1 96.44 408 ASP B C 1
ATOM 8968 O O . ASP B 1 408 ? -28.281 23.812 8.164 1 96.44 408 ASP B O 1
ATOM 8972 N N . ILE B 1 409 ? -26.359 24.812 7.719 1 96.44 409 ILE B N 1
ATOM 8973 C CA . ILE B 1 409 ? -26.766 26.047 8.367 1 96.44 409 ILE B CA 1
ATOM 8974 C C . ILE B 1 409 ? -26.453 27.234 7.457 1 96.44 409 ILE B C 1
ATOM 8976 O O . ILE B 1 409 ? -25.562 27.156 6.609 1 96.44 409 ILE B O 1
ATOM 8980 N N . SER B 1 410 ? -27.25 28.266 7.59 1 95.62 410 SER B N 1
ATOM 8981 C CA . SER B 1 410 ? -27.047 29.516 6.863 1 95.62 410 SER B CA 1
ATOM 8982 C C . SER B 1 410 ? -26.859 30.688 7.824 1 95.62 410 SER B C 1
ATOM 8984 O O . SER B 1 410 ? -27.609 30.828 8.797 1 95.62 410 SER B O 1
ATOM 8986 N N . GLU B 1 411 ? -25.797 31.422 7.605 1 95.56 411 GLU B N 1
ATOM 8987 C CA . GLU B 1 411 ? -25.484 32.594 8.414 1 95.56 411 GLU B CA 1
ATOM 8988 C C . GLU B 1 411 ? -25.391 33.844 7.543 1 95.56 411 GLU B C 1
ATOM 8990 O O . GLU B 1 411 ? -25.125 33.75 6.344 1 95.56 411 GLU B O 1
ATOM 8995 N N . GLU B 1 412 ? -25.672 35 8.242 1 94.75 412 GLU B N 1
ATOM 8996 C CA . GLU B 1 412 ? -25.625 36.25 7.516 1 94.75 412 GLU B CA 1
ATOM 8997 C C . GLU B 1 412 ? -24.906 37.344 8.328 1 94.75 412 GLU B C 1
ATOM 8999 O O . GLU B 1 412 ? -25.078 37.406 9.547 1 94.75 412 GLU B O 1
ATOM 9004 N N . VAL B 1 413 ? -24.094 38.094 7.652 1 96.25 413 VAL B N 1
ATOM 9005 C CA . VAL B 1 413 ? -23.391 39.219 8.234 1 96.25 413 VAL B CA 1
ATOM 9006 C C . VAL B 1 413 ? -23.547 40.438 7.332 1 96.25 413 VAL B C 1
ATOM 9008 O O . VAL B 1 413 ? -23.594 40.312 6.105 1 96.25 413 VAL B O 1
ATOM 9011 N N . TYR B 1 414 ? -23.703 41.656 7.938 1 96.19 414 TYR B N 1
ATOM 9012 C CA . TYR B 1 414 ? -23.797 42.906 7.215 1 96.19 414 TYR B CA 1
ATOM 9013 C C . TYR B 1 414 ? -22.656 43.844 7.586 1 96.19 414 TYR B C 1
ATOM 9015 O O . TYR B 1 414 ? -22.266 43.938 8.758 1 96.19 414 TYR B O 1
ATOM 9023 N N . ILE B 1 415 ? -22.047 44.406 6.629 1 96.81 415 ILE B N 1
ATOM 9024 C CA . ILE B 1 415 ? -21.078 45.469 6.828 1 96.81 415 ILE B CA 1
ATOM 9025 C C . ILE B 1 415 ? -21.578 46.75 6.145 1 96.81 415 ILE B C 1
ATOM 9027 O O . ILE B 1 415 ? -21.938 46.719 4.961 1 96.81 415 ILE B O 1
ATOM 9031 N N . HIS B 1 416 ? -21.609 47.844 6.875 1 96.19 416 HIS B N 1
ATOM 9032 C CA . HIS B 1 416 ? -22.125 49.094 6.355 1 96.19 416 HIS B CA 1
ATOM 9033 C C . HIS B 1 416 ? -21.094 50.219 6.477 1 96.19 416 HIS B C 1
ATOM 9035 O O . HIS B 1 416 ? -20.516 50.406 7.543 1 96.19 416 HIS B O 1
ATOM 9041 N N . PHE B 1 417 ? -20.891 50.906 5.402 1 96.69 417 PHE B N 1
ATOM 9042 C CA . PHE B 1 417 ? -20.094 52.125 5.328 1 96.69 417 PHE B CA 1
ATOM 9043 C C . PHE B 1 417 ? -20.984 53.312 4.992 1 96.69 417 PHE B C 1
ATOM 9045 O O . PHE B 1 417 ? -21.641 53.312 3.957 1 96.69 417 PHE B O 1
ATOM 9052 N N . ASN B 1 418 ? -21 54.281 5.801 1 95.81 418 ASN B N 1
ATOM 9053 C CA . ASN B 1 418 ? -21.781 55.469 5.438 1 95.81 418 ASN B CA 1
ATOM 9054 C C . ASN B 1 418 ? -21.094 56.281 4.34 1 95.81 418 ASN B C 1
ATOM 9056 O O . ASN B 1 418 ? -20 55.938 3.908 1 95.81 418 ASN B O 1
ATOM 9060 N N . SER B 1 419 ? -21.766 57.344 3.924 1 95.12 419 SER B N 1
ATOM 9061 C CA . SER B 1 419 ? -21.281 58.125 2.793 1 95.12 419 SER B CA 1
ATOM 9062 C C . SER B 1 419 ? -19.922 58.75 3.098 1 95.12 419 SER B C 1
ATOM 9064 O O . SER B 1 419 ? -19.031 58.781 2.244 1 95.12 419 SER B O 1
ATOM 9066 N N . VAL B 1 420 ? -19.719 59.188 4.277 1 94.88 420 VAL B N 1
ATOM 9067 C CA . VAL B 1 420 ? -18.469 59.812 4.688 1 94.88 420 VAL B CA 1
ATOM 9068 C C . VAL B 1 420 ? -17.344 58.781 4.68 1 94.88 420 VAL B C 1
ATOM 9070 O O . VAL B 1 420 ? -16.234 59.062 4.203 1 94.88 420 VAL B O 1
ATOM 9073 N N . ALA B 1 421 ? -17.656 57.625 5.199 1 94.75 421 ALA B N 1
ATOM 9074 C CA . ALA B 1 421 ? -16.656 56.531 5.25 1 94.75 421 ALA B CA 1
ATOM 9075 C C . ALA B 1 421 ? -16.219 56.125 3.846 1 94.75 421 ALA B C 1
ATOM 9077 O O . ALA B 1 421 ? -15.031 56 3.576 1 94.75 421 ALA B O 1
ATOM 9078 N N . MET B 1 422 ? -17.172 56 2.941 1 93.81 422 MET B N 1
ATOM 9079 C CA . MET B 1 422 ? -16.859 55.594 1.578 1 93.81 422 MET B CA 1
ATOM 9080 C C . MET B 1 422 ? -16.047 56.656 0.86 1 93.81 422 MET B C 1
ATOM 9082 O O . MET B 1 422 ? -15.094 56.344 0.141 1 93.81 422 MET B O 1
ATOM 9086 N N . SER B 1 423 ? -16.406 57.875 1.09 1 91.69 423 SER B N 1
ATOM 9087 C CA . SER B 1 423 ? -15.656 58.938 0.469 1 91.69 423 SER B CA 1
ATOM 9088 C C . SER B 1 423 ? -14.219 59 0.979 1 91.69 423 SER B C 1
ATOM 9090 O O . SER B 1 423 ? -13.281 59.156 0.193 1 91.69 423 SER B O 1
ATOM 9092 N N . PHE B 1 424 ? -14.086 58.844 2.244 1 90.31 424 PHE B N 1
ATOM 9093 C CA . PHE B 1 424 ? -12.766 58.906 2.857 1 90.31 424 PHE B CA 1
ATOM 9094 C C . PHE B 1 424 ? -11.906 57.75 2.43 1 90.31 424 PHE B C 1
ATOM 9096 O O . PHE B 1 424 ? -10.773 57.906 1.983 1 90.31 424 PHE B O 1
ATOM 9103 N N . LEU B 1 425 ? -12.469 56.531 2.541 1 89.06 425 LEU B N 1
ATOM 9104 C CA . LEU B 1 425 ? -11.711 55.281 2.332 1 89.06 425 LEU B CA 1
ATOM 9105 C C . LEU B 1 425 ? -11.398 55.094 0.854 1 89.06 425 LEU B C 1
ATOM 9107 O O . LEU B 1 425 ? -10.43 54.406 0.507 1 89.06 425 LEU B O 1
ATOM 9111 N N . THR B 1 426 ? -12.148 55.781 -0.047 1 87.06 426 THR B N 1
ATOM 9112 C CA . THR B 1 426 ? -11.914 55.625 -1.479 1 87.06 426 THR B CA 1
ATOM 9113 C C . THR B 1 426 ? -11.32 56.906 -2.062 1 87.06 426 THR B C 1
ATOM 9115 O O . THR B 1 426 ? -11.242 57.062 -3.283 1 87.06 426 THR B O 1
ATOM 9118 N N . ASN B 1 427 ? -11.039 57.75 -1.189 1 84.12 427 ASN B N 1
ATOM 9119 C CA . ASN B 1 427 ? -10.477 59.031 -1.589 1 84.12 427 ASN B CA 1
ATOM 9120 C C . ASN B 1 427 ? -11.391 59.781 -2.564 1 84.12 427 ASN B C 1
ATOM 9122 O O . ASN B 1 427 ? -10.938 60.25 -3.611 1 84.12 427 ASN B O 1
ATOM 9126 N N . GLY B 1 428 ? -12.617 59.656 -2.285 1 86.25 428 GLY B N 1
ATOM 9127 C CA . GLY B 1 428 ? -13.586 60.469 -3.037 1 86.25 428 GLY B CA 1
ATOM 9128 C C . GLY B 1 428 ? -14.133 59.719 -4.25 1 86.25 428 GLY B C 1
ATOM 9129 O O . GLY B 1 428 ? -15.023 60.219 -4.93 1 86.25 428 GLY B O 1
ATOM 9130 N N . SER B 1 429 ? -13.711 58.562 -4.523 1 86.25 429 SER B N 1
ATOM 9131 C CA . SER B 1 429 ? -14.172 57.844 -5.699 1 86.25 429 SER B CA 1
ATOM 9132 C C . SER B 1 429 ? -15.617 57.375 -5.523 1 86.25 429 SER B C 1
ATOM 9134 O O . SER B 1 429 ? -16.344 57.188 -6.504 1 86.25 429 SER B O 1
ATOM 9136 N N . ARG B 1 430 ? -15.969 57.156 -4.312 1 90.25 430 ARG B N 1
ATOM 9137 C CA . ARG B 1 430 ? -17.328 56.781 -3.975 1 90.25 430 ARG B CA 1
ATOM 9138 C C . ARG B 1 430 ? -17.891 57.656 -2.861 1 90.25 430 ARG B C 1
ATOM 9140 O O . ARG B 1 430 ? -17.266 57.812 -1.811 1 90.25 430 ARG B O 1
ATOM 9147 N N . ILE B 1 431 ? -19.016 58.219 -3.078 1 92.06 431 ILE B N 1
ATOM 9148 C CA . ILE B 1 431 ? -19.547 59.156 -2.1 1 92.06 431 ILE B CA 1
ATOM 9149 C C . ILE B 1 431 ? -20.875 58.656 -1.555 1 92.06 431 ILE B C 1
ATOM 9151 O O . ILE B 1 431 ? -21.484 59.281 -0.69 1 92.06 431 ILE B O 1
ATOM 9155 N N . ALA B 1 432 ? -21.375 57.562 -2.074 1 93.12 432 ALA B N 1
ATOM 9156 C CA . ALA B 1 432 ? -22.594 56.969 -1.554 1 93.12 432 ALA B CA 1
ATOM 9157 C C . ALA B 1 432 ? -22.281 55.906 -0.515 1 93.12 432 ALA B C 1
ATOM 9159 O O . ALA B 1 432 ? -21.219 55.281 -0.55 1 93.12 432 ALA B O 1
ATOM 9160 N N . SER B 1 433 ? -23.234 55.75 0.409 1 95.19 433 SER B N 1
ATOM 9161 C CA . SER B 1 433 ? -23.094 54.688 1.388 1 95.19 433 SER B CA 1
ATOM 9162 C C . SER B 1 433 ? -23.078 53.312 0.709 1 95.19 433 SER B C 1
ATOM 9164 O O . SER B 1 433 ? -23.547 53.188 -0.42 1 95.19 433 SER B O 1
ATOM 9166 N N . TRP B 1 434 ? -22.469 52.375 1.313 1 95.62 434 TRP B N 1
ATOM 9167 C CA . TRP B 1 434 ? -22.328 51.031 0.755 1 95.62 434 TRP B CA 1
ATOM 9168 C C . TRP B 1 434 ? -22.562 49.969 1.824 1 95.62 434 TRP B C 1
ATOM 9170 O O . TRP B 1 434 ? -21.906 49.969 2.867 1 95.62 434 TRP B O 1
ATOM 9180 N N . THR B 1 435 ? -23.547 49.188 1.636 1 96 435 THR B N 1
ATOM 9181 C CA . THR B 1 435 ? -23.859 48.062 2.531 1 96 435 THR B CA 1
ATOM 9182 C C . THR B 1 435 ? -23.672 46.719 1.825 1 96 435 THR B C 1
ATOM 9184 O O . THR B 1 435 ? -24.156 46.531 0.707 1 96 435 THR B O 1
ATOM 9187 N N . GLN B 1 436 ? -22.922 45.844 2.457 1 96.5 436 GLN B N 1
ATOM 9188 C CA . GLN B 1 436 ? -22.672 44.531 1.929 1 96.5 436 GLN B CA 1
ATOM 9189 C C . GLN B 1 436 ? -23.328 43.438 2.812 1 96.5 436 GLN B C 1
ATOM 9191 O O . GLN B 1 436 ? -23.266 43.531 4.043 1 96.5 436 GLN B O 1
ATOM 9196 N N . ARG B 1 437 ? -23.984 42.594 2.193 1 96.5 437 ARG B N 1
ATOM 9197 C CA . ARG B 1 437 ? -24.5 41.406 2.869 1 96.5 437 ARG B CA 1
ATOM 9198 C C . ARG B 1 437 ? -23.672 40.156 2.527 1 96.5 437 ARG B C 1
ATOM 9200 O O . ARG B 1 437 ? -23.484 39.844 1.354 1 96.5 437 ARG B O 1
ATOM 9207 N N . ILE B 1 438 ? -23.141 39.562 3.523 1 96.5 438 ILE B N 1
ATOM 9208 C CA . ILE B 1 438 ? -22.344 38.344 3.371 1 96.5 438 ILE B CA 1
ATOM 9209 C C . ILE B 1 438 ? -23.141 37.125 3.869 1 96.5 438 ILE B C 1
ATOM 9211 O O . ILE B 1 438 ? -23.609 37.125 5.008 1 96.5 438 ILE B O 1
ATOM 9215 N N . ARG B 1 439 ? -23.344 36.125 3.012 1 96.62 439 ARG B N 1
ATOM 9216 C CA . ARG B 1 439 ? -24.016 34.875 3.359 1 96.62 439 ARG B CA 1
ATOM 9217 C C . ARG B 1 439 ? -23.078 33.688 3.273 1 96.62 439 ARG B C 1
ATOM 9219 O O . ARG B 1 439 ? -22.266 33.594 2.35 1 96.62 439 ARG B O 1
ATOM 9226 N N . ALA B 1 440 ? -23.078 32.906 4.324 1 95 440 ALA B N 1
ATOM 9227 C CA . ALA B 1 440 ? -22.281 31.688 4.344 1 95 440 ALA B CA 1
ATOM 9228 C C . ALA B 1 440 ? -23.172 30.453 4.562 1 95 440 ALA B C 1
ATOM 9230 O O . ALA B 1 440 ? -24.047 30.469 5.43 1 95 440 ALA B O 1
ATOM 9231 N N . ASN B 1 441 ? -23.062 29.516 3.697 1 95 441 ASN B N 1
ATOM 9232 C CA . ASN B 1 441 ? -23.703 28.203 3.857 1 95 441 ASN B CA 1
ATOM 9233 C C . ASN B 1 441 ? -22.688 27.141 4.246 1 95 441 ASN B C 1
ATOM 9235 O O . ASN B 1 441 ? -21.734 26.875 3.504 1 95 441 ASN B O 1
ATOM 9239 N N . THR B 1 442 ? -22.875 26.609 5.414 1 95.38 442 THR B N 1
ATOM 9240 C CA . THR B 1 442 ? -21.953 25.594 5.914 1 95.38 442 THR B CA 1
ATOM 9241 C C . THR B 1 442 ? -22.641 24.234 6.039 1 95.38 442 THR B C 1
ATOM 9243 O O . THR B 1 442 ? -23.766 24.156 6.57 1 95.38 442 THR B O 1
ATOM 9246 N N . THR B 1 443 ? -22.016 23.234 5.512 1 95.38 443 THR B N 1
ATOM 9247 C CA . THR B 1 443 ? -22.5 21.859 5.609 1 95.38 443 THR B CA 1
ATOM 9248 C C . THR B 1 443 ? -21.594 21.031 6.527 1 95.38 443 THR B C 1
ATOM 9250 O O . THR B 1 443 ? -20.375 21.078 6.406 1 95.38 443 THR B O 1
ATOM 9253 N N . ALA B 1 444 ? -22.203 20.359 7.477 1 96.75 444 ALA B N 1
ATOM 9254 C CA . ALA B 1 444 ? -21.5 19.422 8.359 1 96.75 444 ALA B CA 1
ATOM 9255 C C . ALA B 1 444 ? -21.938 17.984 8.086 1 96.75 444 ALA B C 1
ATOM 9257 O O . ALA B 1 444 ? -23.109 17.734 7.809 1 96.75 444 ALA B O 1
ATOM 9258 N N . GLY B 1 445 ? -21 17.141 8.148 1 96.44 445 GLY B N 1
ATOM 9259 C CA . GLY B 1 445 ? -21.281 15.727 7.953 1 96.44 445 GLY B CA 1
ATOM 9260 C C . GLY B 1 445 ? -20.062 14.844 8.078 1 96.44 445 GLY B C 1
ATOM 9261 O O . GLY B 1 445 ? -19.016 15.289 8.57 1 96.44 445 GLY B O 1
ATOM 9262 N N . TYR B 1 446 ? -20.281 13.57 7.734 1 96.56 446 TYR B N 1
ATOM 9263 C CA . TYR B 1 446 ? -19.219 12.578 7.844 1 96.56 446 TYR B CA 1
ATOM 9264 C C . TYR B 1 446 ? -18.906 11.961 6.484 1 96.56 446 TYR B C 1
ATOM 9266 O O . TYR B 1 446 ? -19.766 11.945 5.594 1 96.56 446 TYR B O 1
ATOM 9274 N N . PHE B 1 447 ? -17.672 11.57 6.301 1 94.12 447 PHE B N 1
ATOM 9275 C CA . PHE B 1 447 ? -17.234 10.875 5.098 1 94.12 447 PHE B CA 1
ATOM 9276 C C . PHE B 1 447 ? -16.281 9.734 5.449 1 94.12 447 PHE B C 1
ATOM 9278 O O . PHE B 1 447 ? -15.656 9.742 6.508 1 94.12 447 PHE B O 1
ATOM 9285 N N . MET B 1 448 ? -16.234 8.828 4.625 1 94.25 448 MET B N 1
ATOM 9286 C CA . MET B 1 448 ? -15.352 7.691 4.852 1 94.25 448 MET B CA 1
ATOM 9287 C C . MET B 1 448 ? -13.93 8.008 4.383 1 94.25 448 MET B C 1
ATOM 9289 O O . MET B 1 448 ? -13.742 8.555 3.293 1 94.25 448 MET B O 1
ATOM 9293 N N . LEU B 1 449 ? -12.938 7.762 5.215 1 93.44 449 LEU B N 1
ATOM 9294 C CA . LEU B 1 449 ? -11.539 7.941 4.859 1 93.44 449 LEU B CA 1
ATOM 9295 C C . LEU B 1 449 ? -11.094 6.895 3.844 1 93.44 449 LEU B C 1
ATOM 9297 O O . LEU B 1 449 ? -11.664 5.805 3.781 1 93.44 449 LEU B O 1
ATOM 9301 N N . PRO B 1 450 ? -10.102 7.238 3.004 1 90.19 450 PRO B N 1
ATOM 9302 C CA . PRO B 1 450 ? -9.562 6.246 2.068 1 90.19 450 PRO B CA 1
ATOM 9303 C C . PRO B 1 450 ? -9.039 5 2.771 1 90.19 450 PRO B C 1
ATOM 9305 O O . PRO B 1 450 ? -8.273 5.105 3.732 1 90.19 450 PRO B O 1
ATOM 9308 N N . ASN B 1 451 ? -9.484 3.867 2.357 1 90.75 451 ASN B N 1
ATOM 9309 C CA . ASN B 1 451 ? -9.07 2.58 2.902 1 90.75 451 ASN B CA 1
ATOM 9310 C C . ASN B 1 451 ? -9.102 1.485 1.841 1 90.75 451 ASN B C 1
ATOM 9312 O O . ASN B 1 451 ? -9.414 1.75 0.679 1 90.75 451 ASN B O 1
ATOM 9316 N N . TYR B 1 452 ? -8.773 0.292 2.26 1 89 452 TYR B N 1
ATOM 9317 C CA . TYR B 1 452 ? -8.656 -0.828 1.333 1 89 452 TYR B CA 1
ATOM 9318 C C . TYR B 1 452 ? -10.016 -1.184 0.736 1 89 452 TYR B C 1
ATOM 9320 O O . TYR B 1 452 ? -10.102 -1.576 -0.43 1 89 452 TYR B O 1
ATOM 9328 N N . MET B 1 453 ? -11.078 -0.962 1.396 1 85.25 453 MET B N 1
ATOM 9329 C CA . MET B 1 453 ? -12.414 -1.358 0.961 1 85.25 453 MET B CA 1
ATOM 9330 C C . MET B 1 453 ? -12.953 -0.401 -0.099 1 85.25 453 MET B C 1
ATOM 9332 O O . MET B 1 453 ? -13.773 -0.786 -0.931 1 85.25 453 MET B O 1
ATOM 9336 N N . ASN B 1 454 ? -12.57 0.865 -0.028 1 88.69 454 ASN B N 1
ATOM 9337 C CA . ASN B 1 454 ? -13.023 1.821 -1.031 1 88.69 454 ASN B CA 1
ATOM 9338 C C . ASN B 1 454 ? -11.914 2.16 -2.025 1 88.69 454 ASN B C 1
ATOM 9340 O O . ASN B 1 454 ? -11.867 3.273 -2.555 1 88.69 454 ASN B O 1
ATOM 9344 N N . ASN B 1 455 ? -10.984 1.229 -2.211 1 86.5 455 ASN B N 1
ATOM 9345 C CA . ASN B 1 455 ? -9.875 1.352 -3.158 1 86.5 455 ASN B CA 1
ATOM 9346 C C . ASN B 1 455 ? -9.062 2.621 -2.91 1 86.5 455 ASN B C 1
ATOM 9348 O O . ASN B 1 455 ? -8.656 3.293 -3.857 1 86.5 455 ASN B O 1
ATOM 9352 N N . TYR B 1 456 ? -8.969 3.016 -1.616 1 85.19 456 TYR B N 1
ATOM 9353 C CA . TYR B 1 456 ? -8.141 4.129 -1.165 1 85.19 456 TYR B CA 1
ATOM 9354 C C . TYR B 1 456 ? -8.609 5.441 -1.791 1 85.19 456 TYR B C 1
ATOM 9356 O O . TYR B 1 456 ? -7.785 6.293 -2.145 1 85.19 456 TYR B O 1
ATOM 9364 N N . GLN B 1 457 ? -9.93 5.535 -1.919 1 84.25 457 GLN B N 1
ATOM 9365 C CA . GLN B 1 457 ? -10.555 6.766 -2.4 1 84.25 457 GLN B CA 1
ATOM 9366 C C . GLN B 1 457 ? -11.359 7.441 -1.296 1 84.25 457 GLN B C 1
ATOM 9368 O O . GLN B 1 457 ? -11.883 6.77 -0.404 1 84.25 457 GLN B O 1
ATOM 9373 N N . THR B 1 458 ? -11.359 8.758 -1.377 1 87.62 458 THR B N 1
ATOM 9374 C CA . THR B 1 458 ? -12.156 9.508 -0.416 1 87.62 458 THR B CA 1
ATOM 9375 C C . THR B 1 458 ? -13.641 9.25 -0.622 1 87.62 458 THR B C 1
ATOM 9377 O O . THR B 1 458 ? -14.141 9.312 -1.748 1 87.62 458 THR B O 1
ATOM 9380 N N . GLY B 1 459 ? -14.406 8.938 0.468 1 90.31 459 GLY B N 1
ATOM 9381 C CA . GLY B 1 459 ? -15.836 8.703 0.386 1 90.31 459 GLY B CA 1
ATOM 9382 C C . GLY B 1 459 ? -16.641 9.977 0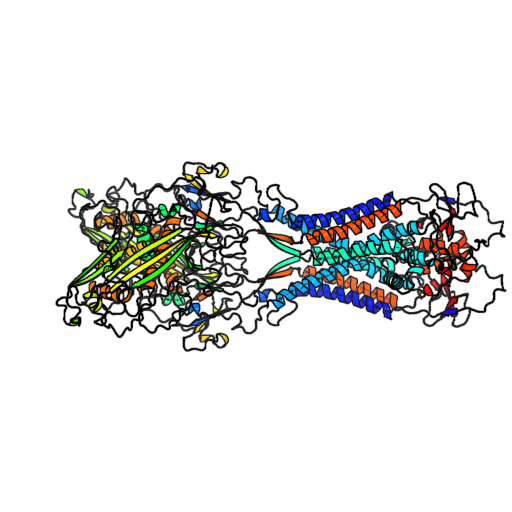.231 1 90.31 459 GLY B C 1
ATOM 9383 O O . GLY B 1 459 ? -16.156 11.062 0.562 1 90.31 459 GLY B O 1
ATOM 9384 N N . PRO B 1 460 ? -17.812 9.867 -0.232 1 90.75 460 PRO B N 1
ATOM 9385 C CA . PRO B 1 460 ? -18.703 11.031 -0.342 1 90.75 460 PRO B CA 1
ATOM 9386 C C . PRO B 1 460 ? -19.25 11.484 1.01 1 90.75 460 PRO B C 1
ATOM 9388 O O . PRO B 1 460 ? -19.062 10.797 2.018 1 90.75 460 PRO B O 1
ATOM 9391 N N . LEU B 1 461 ? -19.766 12.734 0.965 1 93.38 461 LEU B N 1
ATOM 9392 C CA . LEU B 1 461 ? -20.516 13.211 2.129 1 93.38 461 LEU B CA 1
ATOM 9393 C C . LEU B 1 461 ? -21.75 12.344 2.381 1 93.38 461 LEU B C 1
ATOM 9395 O O . LEU B 1 461 ? -22.562 12.141 1.479 1 93.38 461 LEU B O 1
ATOM 9399 N N . LEU B 1 462 ? -21.875 11.844 3.613 1 95.62 462 LEU B N 1
ATOM 9400 C CA . LEU B 1 462 ? -22.969 10.945 3.938 1 95.62 462 LEU B CA 1
ATOM 9401 C C . LEU B 1 462 ? -24.219 11.727 4.316 1 95.62 462 LEU B C 1
ATOM 9403 O O . LEU B 1 462 ? -24.141 12.695 5.078 1 95.62 462 LEU B O 1
ATOM 9407 N N . GLU B 1 463 ? -25.312 11.242 3.795 1 96.25 463 GLU B N 1
ATOM 9408 C CA . GLU B 1 463 ? -26.594 11.852 4.168 1 96.25 463 GLU B CA 1
ATOM 9409 C C . GLU B 1 463 ? -27.016 11.438 5.574 1 96.25 463 GLU B C 1
ATOM 9411 O O . GLU B 1 463 ? -27.547 12.25 6.336 1 96.25 463 GLU B O 1
ATOM 9416 N N . THR B 1 464 ? -26.797 10.219 5.805 1 96 464 THR B N 1
ATOM 9417 C CA . THR B 1 464 ? -27.062 9.672 7.129 1 96 464 THR B CA 1
ATOM 9418 C C . THR B 1 464 ? -25.859 8.891 7.645 1 96 464 THR B C 1
ATOM 9420 O O . THR B 1 464 ? -25.172 8.211 6.871 1 96 464 THR B O 1
ATOM 9423 N N . PHE B 1 465 ? -25.578 9.086 8.867 1 94.69 465 PHE B N 1
ATOM 9424 C CA . PHE B 1 465 ? -24.484 8.344 9.469 1 94.69 465 PHE B CA 1
ATOM 9425 C C . PHE B 1 465 ? -24.828 7.926 10.891 1 94.69 465 PHE B C 1
ATOM 9427 O O . PHE B 1 465 ? -25.062 8.773 11.75 1 94.69 465 PHE B O 1
ATOM 9434 N N . ASP B 1 466 ? -24.922 6.613 10.984 1 89.69 466 ASP B N 1
ATOM 9435 C CA . ASP B 1 466 ? -25.125 6.035 12.312 1 89.69 466 ASP B CA 1
ATOM 9436 C C . ASP B 1 466 ? -23.891 5.289 12.789 1 89.69 466 ASP B C 1
ATOM 9438 O O . ASP B 1 466 ? -23.547 4.238 12.25 1 89.69 466 ASP B O 1
ATOM 9442 N N . LEU B 1 467 ? -23.312 5.867 13.805 1 87.06 467 LEU B N 1
ATOM 9443 C CA . LEU B 1 467 ? -22.062 5.305 14.328 1 87.06 467 LEU B CA 1
ATOM 9444 C C . LEU B 1 467 ? -22.297 3.896 14.867 1 87.06 467 LEU B C 1
ATOM 9446 O O . LEU B 1 467 ? -21.406 3.045 14.789 1 87.06 467 LEU B O 1
ATOM 9450 N N . ALA B 1 468 ? -23.422 3.607 15.367 1 78.94 468 ALA B N 1
ATOM 9451 C CA . ALA B 1 468 ? -23.734 2.316 15.977 1 78.94 468 ALA B CA 1
ATOM 9452 C C . ALA B 1 468 ? -23.828 1.22 14.914 1 78.94 468 ALA B C 1
ATOM 9454 O O . ALA B 1 468 ? -23.531 0.055 15.195 1 78.94 468 ALA B O 1
ATOM 9455 N N . THR B 1 469 ? -24.188 1.583 13.75 1 79.5 469 THR B N 1
ATOM 9456 C CA . THR B 1 469 ? -24.359 0.585 12.703 1 79.5 469 THR B CA 1
ATOM 9457 C C . THR B 1 469 ? -23.156 0.583 11.758 1 79.5 469 THR B C 1
ATOM 9459 O O . THR B 1 469 ? -23.078 -0.248 10.852 1 79.5 469 THR B O 1
ATOM 9462 N N . SER B 1 470 ? -22.312 1.496 12.008 1 83.25 470 SER B N 1
ATOM 9463 C CA . SER B 1 470 ? -21.141 1.577 11.148 1 83.25 470 SER B CA 1
ATOM 9464 C C . SER B 1 470 ? -20.094 0.553 11.555 1 83.25 470 SER B C 1
ATOM 9466 O O . SER B 1 470 ? -20.172 -0.033 12.633 1 83.25 470 SER B O 1
ATOM 9468 N N . PHE B 1 471 ? -19.156 0.284 10.727 1 78.69 471 PHE B N 1
ATOM 9469 C CA . PHE B 1 471 ? -18.062 -0.639 11.016 1 78.69 471 PHE B CA 1
ATOM 9470 C C . PHE B 1 471 ? -16.875 0.101 11.617 1 78.69 471 PHE B C 1
ATOM 9472 O O . PHE B 1 471 ? -15.773 -0.446 11.695 1 78.69 471 PHE B O 1
ATOM 9479 N N . ASP B 1 472 ? -17.156 1.345 12.023 1 86.06 472 ASP B N 1
ATOM 9480 C CA . ASP B 1 472 ? -16.109 2.107 12.688 1 86.06 472 ASP B CA 1
ATOM 9481 C C . ASP B 1 472 ? -15.719 1.463 14.016 1 86.06 472 ASP B C 1
ATOM 9483 O O . ASP B 1 472 ? -16.562 0.878 14.703 1 86.06 472 ASP B O 1
ATOM 9487 N N . PRO B 1 473 ? -14.391 1.612 14.289 1 81 473 PRO B N 1
ATOM 9488 C CA . PRO B 1 473 ? -14.008 1.161 15.633 1 81 473 PRO B CA 1
ATOM 9489 C C . PRO B 1 473 ? -14.805 1.853 16.734 1 81 473 PRO B C 1
ATOM 9491 O O . PRO B 1 473 ? -15.055 3.059 16.656 1 81 473 PRO B O 1
ATOM 9494 N N . GLU B 1 474 ? -15.219 1.054 17.688 1 81.38 474 GLU B N 1
ATOM 9495 C CA . GLU B 1 474 ? -16 1.603 18.797 1 81.38 474 GLU B CA 1
ATOM 9496 C C . GLU B 1 474 ? -15.117 2.408 19.734 1 81.38 474 GLU B C 1
ATOM 9498 O O . GLU B 1 474 ? -13.984 2.021 20.016 1 81.38 474 GLU B O 1
ATOM 9503 N N . ASN B 1 475 ? -15.656 3.523 20.109 1 81.69 475 ASN B N 1
ATOM 9504 C CA . ASN B 1 475 ? -14.984 4.359 21.094 1 81.69 475 ASN B CA 1
ATOM 9505 C C . ASN B 1 475 ? -15.664 4.266 22.453 1 81.69 475 ASN B C 1
ATOM 9507 O O . ASN B 1 475 ? -16.781 4.77 22.641 1 81.69 475 ASN B O 1
ATOM 9511 N N . VAL B 1 476 ? -14.961 3.637 23.344 1 78.38 476 VAL B N 1
ATOM 9512 C CA . VAL B 1 476 ? -15.484 3.43 24.688 1 78.38 476 VAL B CA 1
ATOM 9513 C C . VAL B 1 476 ? -14.883 4.461 25.641 1 78.38 476 VAL B C 1
ATOM 9515 O O . VAL B 1 476 ? -13.664 4.652 25.672 1 78.38 476 VAL B O 1
ATOM 9518 N N . ILE B 1 477 ? -15.781 5.059 26.344 1 77.38 477 ILE B N 1
ATOM 9519 C CA . ILE B 1 477 ? -15.367 6.105 27.266 1 77.38 477 ILE B CA 1
ATOM 9520 C C . ILE B 1 477 ? -15.695 5.684 28.703 1 77.38 477 ILE B C 1
ATOM 9522 O O . ILE B 1 477 ? -16.844 5.355 29.016 1 77.38 477 ILE B O 1
ATOM 9526 N N . VAL B 1 478 ? -14.609 5.59 29.453 1 74.06 478 VAL B N 1
ATOM 9527 C CA . VAL B 1 478 ? -14.812 5.148 30.828 1 74.06 478 VAL B CA 1
ATOM 9528 C C . VAL B 1 478 ? -14.188 6.156 31.797 1 74.06 478 VAL B C 1
ATOM 9530 O O . VAL B 1 478 ? -13.266 6.887 31.422 1 74.06 478 VAL B O 1
ATOM 9533 N N . ASP B 1 479 ? -14.828 6.148 32.938 1 70.12 479 ASP B N 1
ATOM 9534 C CA . ASP B 1 479 ? -14.242 6.969 34 1 70.12 479 ASP B CA 1
ATOM 9535 C C . ASP B 1 479 ? -13.07 6.254 34.656 1 70.12 479 ASP B C 1
ATOM 9537 O O . ASP B 1 479 ? -12.945 5.031 34.562 1 70.12 479 ASP B O 1
ATOM 9541 N N . GLN B 1 480 ? -12.125 6.914 35.219 1 61.16 480 GLN B N 1
ATOM 9542 C CA . GLN B 1 480 ? -10.922 6.379 35.844 1 61.16 480 GLN B CA 1
ATOM 9543 C C . GLN B 1 480 ? -11.266 5.242 36.812 1 61.16 480 GLN B C 1
ATOM 9545 O O . GLN B 1 480 ? -10.492 4.285 36.938 1 61.16 480 GLN B O 1
ATOM 9550 N N . GLU B 1 481 ? -12.375 5.262 37.406 1 59.53 481 GLU B N 1
ATOM 9551 C CA . GLU B 1 481 ? -12.711 4.285 38.438 1 59.53 481 GLU B CA 1
ATOM 9552 C C . GLU B 1 481 ? -13.305 3.018 37.844 1 59.53 481 GLU B C 1
ATOM 9554 O O . GLU B 1 481 ? -13.461 2.006 38.531 1 59.53 481 GLU B O 1
ATOM 9559 N N . GLU B 1 482 ? -13.609 3.111 36.656 1 59.91 482 GLU B N 1
ATOM 9560 C CA . GLU B 1 482 ? -14.352 1.984 36.094 1 59.91 482 GLU B CA 1
ATOM 9561 C C . GLU B 1 482 ? -13.406 0.952 35.469 1 59.91 482 GLU B C 1
ATOM 9563 O O . GLU B 1 482 ? -12.281 1.283 35.094 1 59.91 482 GLU B O 1
ATOM 9568 N N . SER B 1 483 ? -13.906 -0.329 35.531 1 57 483 SER B N 1
ATOM 9569 C CA . SER B 1 483 ? -13.156 -1.474 35.031 1 57 483 SER B CA 1
ATOM 9570 C C . SER B 1 483 ? -12.68 -1.237 33.594 1 57 483 SER B C 1
ATOM 9572 O O . SER B 1 483 ? -13.414 -0.679 32.781 1 57 483 SER B O 1
ATOM 9574 N N . MET B 1 484 ? -11.43 -1.509 33.344 1 57.81 484 MET B N 1
ATOM 9575 C CA . MET B 1 484 ? -10.641 -1.268 32.156 1 57.81 484 MET B CA 1
ATOM 9576 C C . MET B 1 484 ? -10.914 -2.33 31.094 1 57.81 484 MET B C 1
ATOM 9578 O O . MET B 1 484 ? -10.383 -2.266 29.984 1 57.81 484 MET B O 1
ATOM 9582 N N . ASP B 1 485 ? -11.852 -3.307 31.375 1 58.38 485 ASP B N 1
ATOM 9583 C CA . ASP B 1 485 ? -12.039 -4.324 30.344 1 58.38 485 ASP B CA 1
ATOM 9584 C C . ASP B 1 485 ? -13.133 -3.916 29.359 1 58.38 485 ASP B C 1
ATOM 9586 O O . ASP B 1 485 ? -14.32 -3.979 29.672 1 58.38 485 ASP B O 1
ATOM 9590 N N . VAL B 1 486 ? -12.789 -3.451 28.266 1 61.53 486 VAL B N 1
ATOM 9591 C CA . VAL B 1 486 ? -13.68 -2.957 27.219 1 61.53 486 VAL B CA 1
ATOM 9592 C C . VAL B 1 486 ? -14.719 -4.02 26.875 1 61.53 486 VAL B C 1
ATOM 9594 O O . VAL B 1 486 ? -15.852 -3.693 26.5 1 61.53 486 VAL B O 1
ATOM 9597 N N . ARG B 1 487 ? -14.492 -5.297 27.156 1 62.66 487 ARG B N 1
ATOM 9598 C CA . ARG B 1 487 ? -15.391 -6.391 26.797 1 62.66 487 ARG B CA 1
ATOM 9599 C C . ARG B 1 487 ? -16.594 -6.438 27.734 1 62.66 487 ARG B C 1
ATOM 9601 O O . ARG B 1 487 ? -17.641 -6.957 27.375 1 62.66 487 ARG B O 1
ATOM 9608 N N . ALA B 1 488 ? -16.344 -5.938 28.781 1 62.28 488 ALA B N 1
ATOM 9609 C CA . ALA B 1 488 ? -17.359 -6.031 29.828 1 62.28 488 ALA B CA 1
ATOM 9610 C C . ALA B 1 488 ? -18.25 -4.793 29.828 1 62.28 488 ALA B C 1
ATOM 9612 O O . ALA B 1 488 ? -19.281 -4.762 30.516 1 62.28 488 ALA B O 1
ATOM 9613 N N . LEU B 1 489 ? -17.781 -3.949 28.922 1 65.88 489 LEU B N 1
ATOM 9614 C CA . LEU B 1 489 ? -18.516 -2.695 29.016 1 65.88 489 LEU B CA 1
ATOM 9615 C C . LEU B 1 489 ? -19.734 -2.721 28.078 1 65.88 489 LEU B C 1
ATOM 9617 O O . LEU B 1 489 ? -19.656 -3.266 26.969 1 65.88 489 LEU B O 1
ATOM 9621 N N . ASP B 1 490 ? -20.906 -2.285 28.609 1 68.88 490 ASP B N 1
ATOM 9622 C CA . ASP B 1 490 ? -22.156 -2.252 27.859 1 68.88 490 ASP B CA 1
ATOM 9623 C C . ASP B 1 490 ? -22.203 -1.022 26.953 1 68.88 490 ASP B C 1
ATOM 9625 O O . ASP B 1 490 ? -21.266 -0.226 26.922 1 68.88 490 ASP B O 1
ATOM 9629 N N . ASN B 1 491 ? -23.281 -0.931 26.172 1 74.75 491 ASN B N 1
ATOM 9630 C CA . ASN B 1 491 ? -23.484 0.101 25.156 1 74.75 491 ASN B CA 1
ATOM 9631 C C . ASN B 1 491 ? -23.594 1.486 25.797 1 74.75 491 ASN B C 1
ATOM 9633 O O . ASN B 1 491 ? -23.484 2.498 25.094 1 74.75 491 ASN B O 1
ATOM 9637 N N . SER B 1 492 ? -23.703 1.495 27.141 1 76.88 492 SER B N 1
ATOM 9638 C CA . SER B 1 492 ? -23.891 2.779 27.797 1 76.88 492 SER B CA 1
ATOM 9639 C C . SER B 1 492 ? -22.594 3.592 27.812 1 76.88 492 SER B C 1
ATOM 9641 O O . SER B 1 492 ? -22.625 4.805 28.047 1 76.88 492 SER B O 1
ATOM 9643 N N . HIS B 1 493 ? -21.5 2.924 27.469 1 79.19 493 HIS B N 1
ATOM 9644 C CA . HIS B 1 493 ? -20.219 3.619 27.5 1 79.19 493 HIS B CA 1
ATOM 9645 C C . HIS B 1 493 ? -19.672 3.852 26.094 1 79.19 493 HIS B C 1
ATOM 9647 O O . HIS B 1 493 ? -18.594 4.418 25.922 1 79.19 493 HIS B O 1
ATOM 9653 N N . VAL B 1 494 ? -20.484 3.416 25.141 1 80.06 494 VAL B N 1
ATOM 9654 C CA . VAL B 1 494 ? -19.969 3.453 23.781 1 80.06 494 VAL B CA 1
ATOM 9655 C C . VAL B 1 494 ? -20.594 4.633 23.031 1 80.06 494 VAL B C 1
ATOM 9657 O O . VAL B 1 494 ? -21.812 4.758 22.953 1 80.06 494 VAL B O 1
ATOM 9660 N N . LEU B 1 495 ? -19.703 5.469 22.547 1 83.31 495 LEU B N 1
ATOM 9661 C CA . LEU B 1 495 ? -20.156 6.625 21.781 1 83.31 495 LEU B CA 1
ATOM 9662 C C . LEU B 1 495 ? -21.016 6.188 20.594 1 83.31 495 LEU B C 1
ATOM 9664 O O . LEU B 1 495 ? -20.625 5.293 19.844 1 83.31 495 LEU B O 1
ATOM 9668 N N . GLY B 1 496 ? -22.234 6.871 20.422 1 77.62 496 GLY B N 1
ATOM 9669 C CA . GLY B 1 496 ? -23.125 6.562 19.328 1 77.62 496 GLY B CA 1
ATOM 9670 C C . GLY B 1 496 ? -24.203 5.547 19.688 1 77.62 496 GLY B C 1
ATOM 9671 O O . GLY B 1 496 ? -25.188 5.398 18.969 1 77.62 496 GLY B O 1
ATOM 9672 N N . TYR B 1 497 ? -23.906 4.723 20.719 1 77.31 497 TYR B N 1
ATOM 9673 C CA . TYR B 1 497 ? -24.906 3.75 21.172 1 77.31 497 TYR B CA 1
ATOM 9674 C C . TYR B 1 497 ? -25.688 4.281 22.375 1 77.31 497 TYR B C 1
ATOM 9676 O O . TYR B 1 497 ? -26.906 4.43 22.312 1 77.31 497 TYR B O 1
ATOM 9684 N N . GLY B 1 498 ? -25.031 4.555 23.469 1 73 498 GLY B N 1
ATOM 9685 C CA . GLY B 1 498 ? -25.734 4.961 24.672 1 73 498 GLY B CA 1
ATOM 9686 C C . GLY B 1 498 ? -25 6.023 25.469 1 73 498 GLY B C 1
ATOM 9687 O O . GLY B 1 498 ? -25.438 6.418 26.547 1 73 498 GLY B O 1
ATOM 9688 N N . TYR B 1 499 ? -23.875 6.289 25 1 71.12 499 TYR B N 1
ATOM 9689 C CA . TYR B 1 499 ? -23.078 7.227 25.781 1 71.12 499 TYR B CA 1
ATOM 9690 C C . TYR B 1 499 ? -23.859 8.508 26.047 1 71.12 499 TYR B C 1
ATOM 9692 O O . TYR B 1 499 ? -24.609 8.969 25.188 1 71.12 499 TYR B O 1
ATOM 9700 N N . PRO B 1 500 ? -23.719 9.094 27.297 1 68.44 500 PRO B N 1
ATOM 9701 C CA . PRO B 1 500 ? -24.609 10.172 27.734 1 68.44 500 PRO B CA 1
ATOM 9702 C C . PRO B 1 500 ? -24.562 11.375 26.781 1 68.44 500 PRO B C 1
ATOM 9704 O O . PRO B 1 500 ? -23.531 11.648 26.172 1 68.44 500 PRO B O 1
ATOM 9707 N N . ASP B 1 501 ? -25.734 11.977 26.719 1 74.62 501 ASP B N 1
ATOM 9708 C CA . ASP B 1 501 ? -25.922 13.203 25.953 1 74.62 501 ASP B CA 1
ATOM 9709 C C . ASP B 1 501 ? -25.125 14.359 26.547 1 74.62 501 ASP B C 1
ATOM 9711 O O . ASP B 1 501 ? -24.953 14.445 27.766 1 74.62 501 ASP B O 1
ATOM 9715 N N . PRO B 1 502 ? -24.578 15.133 25.719 1 83.5 502 PRO B N 1
ATOM 9716 C CA . PRO B 1 502 ? -23.781 16.266 26.188 1 83.5 502 PRO B CA 1
ATOM 9717 C C . PRO B 1 502 ? -24.609 17.281 26.984 1 83.5 502 PRO B C 1
ATOM 9719 O O . PRO B 1 502 ? -25.828 17.344 26.828 1 83.5 502 PRO B O 1
ATOM 9722 N N . THR B 1 503 ? -23.969 17.891 27.984 1 82.88 503 THR B N 1
ATOM 9723 C CA . THR B 1 503 ? -24.578 18.984 28.734 1 82.88 503 THR B CA 1
ATOM 9724 C C . THR B 1 503 ? -24.484 20.297 27.969 1 82.88 503 THR B C 1
ATOM 9726 O O . THR B 1 503 ? -23.5 20.547 27.281 1 82.88 503 THR B O 1
ATOM 9729 N N . PRO B 1 504 ? -25.609 21.062 28.062 1 82.56 504 PRO B N 1
ATOM 9730 C CA . PRO B 1 504 ? -25.547 22.344 27.359 1 82.56 504 PRO B CA 1
ATOM 9731 C C . PRO B 1 504 ? -24.469 23.266 27.906 1 82.56 504 PRO B C 1
ATOM 9733 O O . PRO B 1 504 ? -24.266 23.359 29.109 1 82.56 504 PRO B O 1
ATOM 9736 N N . VAL B 1 505 ? -23.812 23.812 27 1 85.31 505 VAL B N 1
ATOM 9737 C CA . VAL B 1 505 ? -22.766 24.75 27.328 1 85.31 505 VAL B CA 1
ATOM 9738 C C . VAL B 1 505 ? -23.266 26.188 27.125 1 85.31 505 VAL B C 1
ATOM 9740 O O . VAL B 1 505 ? -24.031 26.453 26.188 1 85.31 505 VAL B O 1
ATOM 9743 N N . SER B 1 506 ? -23.031 27.094 28 1 78.5 506 SER B N 1
ATOM 9744 C CA . SER B 1 506 ? -23.531 28.469 27.969 1 78.5 506 SER B CA 1
ATOM 9745 C C . SER B 1 506 ? -23.047 29.203 26.719 1 78.5 506 SER B C 1
ATOM 9747 O O . SER B 1 506 ? -23.781 29.984 26.109 1 78.5 506 SER B O 1
ATOM 9749 N N . SER B 1 507 ? -21.891 29.141 26.25 1 85.62 507 SER B N 1
ATOM 9750 C CA . SER B 1 507 ? -21.344 29.766 25.062 1 85.62 507 SER B CA 1
ATOM 9751 C C . SER B 1 507 ? -20.719 28.734 24.125 1 85.62 507 SER B C 1
ATOM 9753 O O . SER B 1 507 ? -19.5 28.688 23.969 1 85.62 507 SER B O 1
ATOM 9755 N N . PRO B 1 508 ? -21.75 28.094 23.516 1 90.75 508 PRO B N 1
ATOM 9756 C CA . PRO B 1 508 ? -21.25 26.969 22.688 1 90.75 508 PRO B CA 1
ATOM 9757 C C . PRO B 1 508 ? -20.594 27.438 21.406 1 90.75 508 PRO B C 1
ATOM 9759 O O . PRO B 1 508 ? -20.609 28.641 21.094 1 90.75 508 PRO B O 1
ATOM 9762 N N . ALA B 1 509 ? -20 26.484 20.703 1 93.62 509 ALA B N 1
ATOM 9763 C CA . ALA B 1 509 ? -19.375 26.766 19.422 1 93.62 509 ALA B CA 1
ATOM 9764 C C . ALA B 1 509 ? -20.391 27.375 18.438 1 93.62 509 ALA B C 1
ATOM 9766 O O . ALA B 1 509 ? -21.547 26.969 18.406 1 93.62 509 ALA B O 1
ATOM 9767 N N . LEU B 1 510 ? -19.953 28.344 17.719 1 95.19 510 LEU B N 1
ATOM 9768 C CA . LEU B 1 510 ? -20.797 29.094 16.797 1 95.19 510 LEU B CA 1
ATOM 9769 C C . LEU B 1 510 ? -20.594 28.609 15.367 1 95.19 510 LEU B C 1
ATOM 9771 O O . LEU B 1 510 ? -19.703 27.797 15.102 1 95.19 510 LEU B O 1
ATOM 9775 N N . GLY B 1 511 ? -21.5 29.078 14.516 1 95.69 511 GLY B N 1
ATOM 9776 C CA . GLY B 1 511 ? -21.25 28.844 13.102 1 95.69 511 GLY B CA 1
ATOM 9777 C C . GLY B 1 511 ? -19.969 29.516 12.609 1 95.69 511 GLY B C 1
ATOM 9778 O O . GLY B 1 511 ? -19.453 30.422 13.25 1 95.69 511 GLY B O 1
ATOM 9779 N N . PRO B 1 512 ? -19.453 29.016 11.484 1 95.5 512 PRO B N 1
ATOM 9780 C CA . PRO B 1 512 ? -18.156 29.5 11.008 1 95.5 512 PRO B CA 1
ATOM 9781 C C . PRO B 1 512 ? -18.172 30.984 10.656 1 95.5 512 PRO B C 1
ATOM 9783 O O . PRO B 1 512 ? -17.203 31.703 10.922 1 95.5 512 PRO B O 1
ATOM 9786 N N . LEU B 1 513 ? -19.219 31.5 10.055 1 96.5 513 LEU B N 1
ATOM 9787 C CA . LEU B 1 513 ? -19.25 32.906 9.672 1 96.5 513 LEU B CA 1
ATOM 9788 C C . LEU B 1 513 ? -19.297 33.812 10.906 1 96.5 513 LEU B C 1
ATOM 9790 O O . LEU B 1 513 ? -18.594 34.812 10.969 1 96.5 513 LEU B O 1
ATOM 9794 N N . LEU B 1 514 ? -20.188 33.469 11.805 1 95.94 514 LEU B N 1
ATOM 9795 C CA . LEU B 1 514 ? -20.266 34.219 13.039 1 95.94 514 LEU B CA 1
ATOM 9796 C C . LEU B 1 514 ? -18.938 34.188 13.797 1 95.94 514 LEU B C 1
ATOM 9798 O O . LEU B 1 514 ? -18.5 35.188 14.344 1 95.94 514 LEU B O 1
ATOM 9802 N N . THR B 1 515 ? -18.328 33.031 13.867 1 94.81 515 THR B N 1
ATOM 9803 C CA . THR B 1 515 ? -17.031 32.875 14.516 1 94.81 515 THR B CA 1
ATOM 9804 C C . THR B 1 515 ? -15.984 33.75 13.836 1 94.81 515 THR B C 1
ATOM 9806 O O . THR B 1 515 ? -15.219 34.469 14.516 1 94.81 515 THR B O 1
ATOM 9809 N N . ALA B 1 516 ? -15.953 33.719 12.562 1 94.69 516 ALA B N 1
ATOM 9810 C CA . ALA B 1 516 ? -15.008 34.562 11.812 1 94.69 516 ALA B CA 1
ATOM 9811 C C . ALA B 1 516 ? -15.266 36.031 12.055 1 94.69 516 ALA B C 1
ATOM 9813 O O . ALA B 1 516 ? -14.32 36.812 12.195 1 94.69 516 ALA B O 1
ATOM 9814 N N . THR B 1 517 ? -16.484 36.438 12.07 1 96.19 517 THR B N 1
ATOM 9815 C CA . THR B 1 517 ? -16.844 37.844 12.281 1 96.19 517 THR B CA 1
ATOM 9816 C C . THR B 1 517 ? -16.391 38.281 13.672 1 96.19 517 THR B C 1
ATOM 9818 O O . THR B 1 517 ? -15.82 39.375 13.812 1 96.19 517 THR B O 1
ATOM 9821 N N . LYS B 1 518 ? -16.641 37.469 14.633 1 92.81 518 LYS B N 1
ATOM 9822 C CA . LYS B 1 518 ? -16.219 37.812 15.984 1 92.81 518 LYS B CA 1
ATOM 9823 C C . LYS B 1 518 ? -14.703 37.844 16.094 1 92.81 518 LYS B C 1
ATOM 9825 O O . LYS B 1 518 ? -14.148 38.625 16.875 1 92.81 518 LYS B O 1
ATOM 9830 N N . ALA B 1 519 ? -14.078 37.031 15.367 1 92.25 519 ALA B N 1
ATOM 9831 C CA . ALA B 1 519 ? -12.617 37 15.375 1 92.25 519 ALA B CA 1
ATOM 9832 C C . ALA B 1 519 ? -12.039 38.25 14.703 1 92.25 519 ALA B C 1
ATOM 9834 O O . ALA B 1 519 ? -10.922 38.656 15 1 92.25 519 ALA B O 1
ATOM 9835 N N . LEU B 1 520 ? -12.758 38.812 13.844 1 94.12 520 LEU B N 1
ATOM 9836 C CA . LEU B 1 520 ? -12.289 39.969 13.094 1 94.12 520 LEU B CA 1
ATOM 9837 C C . LEU B 1 520 ? -12.68 41.281 13.797 1 94.12 520 LEU B C 1
ATOM 9839 O O . LEU B 1 520 ? -11.914 42.25 13.789 1 94.12 520 LEU B O 1
ATOM 9843 N N . PHE B 1 521 ? -13.859 41.312 14.344 1 94.25 521 PHE B N 1
ATOM 9844 C CA . PHE B 1 521 ? -14.406 42.594 14.781 1 94.25 521 PHE B CA 1
ATOM 9845 C C . PHE B 1 521 ? -14.727 42.562 16.266 1 94.25 521 PHE B C 1
ATOM 9847 O O . PHE B 1 521 ? -15.125 43.562 16.844 1 94.25 521 PHE B O 1
ATOM 9854 N N . GLY B 1 522 ? -14.586 41.406 16.875 1 88.75 522 GLY B N 1
ATOM 9855 C CA . GLY B 1 522 ? -14.922 41.25 18.281 1 88.75 522 GLY B CA 1
ATOM 9856 C C . GLY B 1 522 ? -13.922 41.938 19.203 1 88.75 522 GLY B C 1
ATOM 9857 O O . GLY B 1 522 ? -13.016 42.625 18.734 1 88.75 522 GLY B O 1
ATOM 9858 N N . PRO B 1 523 ? -14.117 41.75 20.422 1 78.44 523 PRO B N 1
ATOM 9859 C CA . PRO B 1 523 ? -13.203 42.344 21.391 1 78.44 523 PRO B CA 1
ATOM 9860 C C . PRO B 1 523 ? -11.766 41.875 21.219 1 78.44 523 PRO B C 1
ATOM 9862 O O . PRO B 1 523 ? -11.539 40.688 20.906 1 78.44 523 PRO B O 1
ATOM 9865 N N . SER B 1 524 ? -10.82 42.75 21.453 1 73.19 524 SER B N 1
ATOM 9866 C CA . SER B 1 524 ? -9.391 42.469 21.453 1 73.19 524 SER B CA 1
ATOM 9867 C C . SER B 1 524 ? -8.891 42.156 20.047 1 73.19 524 SER B C 1
ATOM 9869 O O . SER B 1 524 ? -7.91 41.406 19.875 1 73.19 524 SER B O 1
ATOM 9871 N N . THR B 1 525 ? -9.758 42.531 19.141 1 87.75 525 THR B N 1
ATOM 9872 C CA . THR B 1 525 ? -9.32 42.375 17.766 1 87.75 525 THR B CA 1
ATOM 9873 C C . THR B 1 525 ? -8.641 43.656 17.266 1 87.75 525 THR B C 1
ATOM 9875 O O . THR B 1 525 ? -8.695 44.688 17.922 1 87.75 525 THR B O 1
ATOM 9878 N N . PHE B 1 526 ? -7.961 43.5 16.109 1 87 526 PHE B N 1
ATOM 9879 C CA . PHE B 1 526 ? -7.336 44.625 15.453 1 87 526 PHE B CA 1
ATOM 9880 C C . PHE B 1 526 ? -8.344 45.781 15.281 1 87 526 PHE B C 1
ATOM 9882 O O . PHE B 1 526 ? -8.016 46.938 15.523 1 87 526 PHE B O 1
ATOM 9889 N N . PHE B 1 527 ? -9.555 45.438 14.883 1 92.75 527 PHE B N 1
ATOM 9890 C CA . PHE B 1 527 ? -10.617 46.438 14.688 1 92.75 527 PHE B CA 1
ATOM 9891 C C . PHE B 1 527 ? -11 47.094 16 1 92.75 527 PHE B C 1
ATOM 9893 O O . PHE B 1 527 ? -11.039 48.312 16.094 1 92.75 527 PHE B O 1
ATOM 9900 N N . ALA B 1 528 ? -11.273 46.25 16.984 1 88.62 528 ALA B N 1
ATOM 9901 C CA . ALA B 1 528 ? -11.758 46.75 18.266 1 88.62 528 ALA B CA 1
ATOM 9902 C C . ALA B 1 528 ? -10.695 47.625 18.938 1 88.62 528 ALA B C 1
ATOM 9904 O O . ALA B 1 528 ? -11.023 48.625 19.562 1 88.62 528 ALA B O 1
ATOM 9905 N N . ASN B 1 529 ? -9.477 47.281 18.844 1 83.75 529 ASN B N 1
ATOM 9906 C CA . ASN B 1 529 ? -8.391 48.031 19.5 1 83.75 529 ASN B CA 1
ATOM 9907 C C . ASN B 1 529 ? -8.195 49.406 18.875 1 83.75 529 ASN B C 1
ATOM 9909 O O . ASN B 1 529 ? -7.688 50.312 19.531 1 83.75 529 ASN B O 1
ATOM 9913 N N . ARG B 1 530 ? -8.602 49.5 17.703 1 89.88 530 ARG B N 1
ATOM 9914 C CA . ARG B 1 530 ? -8.328 50.75 16.969 1 89.88 530 ARG B CA 1
ATOM 9915 C C . ARG B 1 530 ? -9.625 51.5 16.672 1 89.88 530 ARG B C 1
ATOM 9917 O O . ARG B 1 530 ? -9.602 52.562 16.062 1 89.88 530 ARG B O 1
ATOM 9924 N N . ALA B 1 531 ? -10.68 50.906 17.141 1 91.38 531 ALA B N 1
ATOM 9925 C CA . ALA B 1 531 ? -11.977 51.531 16.906 1 91.38 531 ALA B CA 1
ATOM 9926 C C . ALA B 1 531 ? -12.07 52.875 17.625 1 91.38 531 ALA B C 1
ATOM 9928 O O . ALA B 1 531 ? -11.57 53.031 18.734 1 91.38 531 ALA B O 1
ATOM 9929 N N . ASN B 1 532 ? -12.703 53.875 16.938 1 89.81 532 ASN B N 1
ATOM 9930 C CA . ASN B 1 532 ? -13.008 55.188 17.484 1 89.81 532 ASN B CA 1
ATOM 9931 C C . ASN B 1 532 ? -11.742 55.969 17.781 1 89.81 532 ASN B C 1
ATOM 9933 O O . ASN B 1 532 ? -11.719 56.812 18.672 1 89.81 532 ASN B O 1
ATOM 9937 N N . SER B 1 533 ? -10.68 55.625 17.094 1 88.38 533 SER B N 1
ATOM 9938 C CA . SER B 1 533 ? -9.422 56.344 17.266 1 88.38 533 SER B CA 1
ATOM 9939 C C . SER B 1 533 ? -9.492 57.719 16.594 1 88.38 533 SER B C 1
ATOM 9941 O O . SER B 1 533 ? -10.133 57.875 15.555 1 88.38 533 SER B O 1
ATOM 9943 N N . THR B 1 534 ? -8.742 58.625 17.188 1 85.62 534 THR B N 1
ATOM 9944 C CA . THR B 1 534 ? -8.68 59.969 16.641 1 85.62 534 THR B CA 1
ATOM 9945 C C . THR B 1 534 ? -7.625 60.062 15.531 1 85.62 534 THR B C 1
ATOM 9947 O O . THR B 1 534 ? -6.523 59.5 15.68 1 85.62 534 THR B O 1
ATOM 9950 N N . PRO B 1 535 ? -8.125 60.656 14.43 1 84.75 535 PRO B N 1
ATOM 9951 C CA . PRO B 1 535 ? -7.133 60.812 13.367 1 84.75 535 PRO B CA 1
ATOM 9952 C C . PRO B 1 535 ? -5.957 61.688 13.789 1 84.75 535 PRO B C 1
ATOM 9954 O O . PRO B 1 535 ? -6.156 62.844 14.18 1 84.75 535 PRO B O 1
ATOM 9957 N N . THR B 1 536 ? -4.836 61.094 13.922 1 79.75 536 THR B N 1
ATOM 9958 C CA . THR B 1 536 ? -3.619 61.812 14.25 1 79.75 536 THR B CA 1
ATOM 9959 C C . THR B 1 536 ? -2.531 61.531 13.211 1 79.75 536 THR B C 1
ATOM 9961 O O . THR B 1 536 ? -2.525 60.5 12.57 1 79.75 536 THR B O 1
ATOM 9964 N N . LEU B 1 537 ? -1.694 62.594 12.844 1 73.38 537 LEU B N 1
ATOM 9965 C CA . LEU B 1 537 ? -0.57 62.406 11.938 1 73.38 537 LEU B CA 1
ATOM 9966 C C . LEU B 1 537 ? 0.521 61.562 12.594 1 73.38 537 LEU B C 1
ATOM 9968 O O . LEU B 1 537 ? 0.808 61.719 13.781 1 73.38 537 LEU B O 1
ATOM 9972 N N . PRO B 1 538 ? 0.889 60.469 11.773 1 66.31 538 PRO B N 1
ATOM 9973 C CA . PRO B 1 538 ? 1.975 59.656 12.344 1 66.31 538 PRO B CA 1
ATOM 9974 C C . PRO B 1 538 ? 3.225 60.5 12.633 1 66.31 538 PRO B C 1
ATOM 9976 O O . PRO B 1 538 ? 3.557 61.406 11.875 1 66.31 538 PRO B O 1
ATOM 9979 N N . ASN B 1 539 ? 3.73 60.406 13.898 1 60.38 539 ASN B N 1
ATOM 9980 C CA . ASN B 1 539 ? 5.066 60.906 14.18 1 60.38 539 ASN B CA 1
ATOM 9981 C C . ASN B 1 539 ? 6.141 59.844 13.953 1 60.38 539 ASN B C 1
ATOM 9983 O O . ASN B 1 539 ? 6.461 59.094 14.867 1 60.38 539 ASN B O 1
ATOM 9987 N N . ILE B 1 540 ? 6.422 59.562 12.625 1 54.22 540 ILE B N 1
ATOM 9988 C CA . ILE B 1 540 ? 7.359 58.531 12.258 1 54.22 540 ILE B CA 1
ATOM 9989 C C . ILE B 1 540 ? 8.727 58.812 12.875 1 54.22 540 ILE B C 1
ATOM 9991 O O . ILE B 1 540 ? 9.406 59.75 12.469 1 54.22 540 ILE B O 1
ATOM 9995 N N . THR B 1 541 ? 8.938 58.438 14.078 1 51.38 541 THR B N 1
ATOM 9996 C CA . THR B 1 541 ? 10.242 58.719 14.672 1 51.38 541 THR B CA 1
ATOM 9997 C C . THR B 1 541 ? 11.219 57.594 14.32 1 51.38 541 THR B C 1
ATOM 9999 O O . THR B 1 541 ? 12.438 57.781 14.414 1 51.38 541 THR B O 1
ATOM 10002 N N . SER B 1 542 ? 10.883 56.344 14.312 1 48.03 542 SER B N 1
ATOM 10003 C CA . SER B 1 542 ? 11.875 55.281 14.055 1 48.03 542 SER B CA 1
ATOM 10004 C C . SER B 1 542 ? 11.469 54.406 12.875 1 48.03 542 SER B C 1
ATOM 10006 O O . SER B 1 542 ? 10.305 54.031 12.742 1 48.03 542 SER B O 1
ATOM 10008 N N . LEU B 1 543 ? 12.164 54.562 11.844 1 42.88 543 LEU B N 1
ATOM 10009 C CA . LEU B 1 543 ? 12.039 53.719 10.664 1 42.88 543 LEU B CA 1
ATOM 10010 C C . LEU B 1 543 ? 12.227 52.25 11.031 1 42.88 543 LEU B C 1
ATOM 10012 O O . LEU B 1 543 ? 12.312 51.406 10.148 1 42.88 543 LEU B O 1
ATOM 10016 N N . SER B 1 544 ? 12.641 52 12.18 1 44.31 544 SER B N 1
ATOM 10017 C CA . SER B 1 544 ? 13.039 50.594 12.375 1 44.31 544 SER B CA 1
ATOM 10018 C C . SER B 1 544 ? 11.867 49.656 12.156 1 44.31 544 SER B C 1
ATOM 10020 O O . SER B 1 544 ? 10.82 49.781 12.797 1 44.31 544 SER B O 1
ATOM 10022 N N . LEU B 1 545 ? 11.734 49.219 10.953 1 45.72 545 LEU B N 1
ATOM 10023 C CA . LEU B 1 545 ? 10.828 48.219 10.406 1 45.72 545 LEU B CA 1
ATOM 10024 C C . LEU B 1 545 ? 10.625 47.062 11.391 1 45.72 545 LEU B C 1
ATOM 10026 O O . LEU B 1 545 ? 9.758 46.219 11.188 1 45.72 545 LEU B O 1
ATOM 10030 N N . ASP B 1 546 ? 11.438 47.031 12.516 1 52.03 546 ASP B N 1
ATOM 10031 C CA . ASP B 1 546 ? 11.531 45.75 13.211 1 52.03 546 ASP B CA 1
ATOM 10032 C C . ASP B 1 546 ? 10.555 45.656 14.375 1 52.03 546 ASP B C 1
ATOM 10034 O O . ASP B 1 546 ? 10.648 44.781 15.219 1 52.03 546 ASP B O 1
ATOM 10038 N N . GLU B 1 547 ? 9.648 46.688 14.508 1 57.38 547 GLU B N 1
ATOM 10039 C CA . GLU B 1 547 ? 8.781 46.562 15.672 1 57.38 547 GLU B CA 1
ATOM 10040 C C . GLU B 1 547 ? 7.371 46.156 15.273 1 57.38 547 GLU B C 1
ATOM 10042 O O . GLU B 1 547 ? 6.746 46.781 14.422 1 57.38 547 GLU B O 1
ATOM 10047 N N . CYS B 1 548 ? 6.949 44.969 15.594 1 61.31 548 CYS B N 1
ATOM 10048 C CA . CYS B 1 548 ? 5.578 44.5 15.406 1 61.31 548 CYS B CA 1
ATOM 10049 C C . CYS B 1 548 ? 4.785 44.625 16.703 1 61.31 548 CYS B C 1
ATOM 10051 O O . CYS B 1 548 ? 5.051 43.906 17.656 1 61.31 548 CYS B O 1
ATOM 10053 N N . SER B 1 549 ? 3.953 45.719 16.781 1 65.38 549 SER B N 1
ATOM 10054 C CA . SER B 1 549 ? 3.109 45.844 17.953 1 65.38 549 SER B CA 1
ATOM 10055 C C . SER B 1 549 ? 1.883 44.938 17.875 1 65.38 549 SER B C 1
ATOM 10057 O O . SER B 1 549 ? 1.429 44.406 18.891 1 65.38 549 SER B O 1
ATOM 10059 N N . GLU B 1 550 ? 1.287 44.812 16.719 1 72.94 550 GLU B N 1
ATOM 10060 C CA . GLU B 1 550 ? 0.091 44 16.516 1 72.94 550 GLU B CA 1
ATOM 10061 C C . GLU B 1 550 ? 0.023 43.469 15.078 1 72.94 550 GLU B C 1
ATOM 10063 O O . GLU B 1 550 ? 0.245 44.219 14.125 1 72.94 550 GLU B O 1
ATOM 10068 N N . PRO B 1 551 ? -0.265 42.188 15.047 1 75.31 551 PRO B N 1
ATOM 10069 C CA . PRO B 1 551 ? -0.429 41.688 13.68 1 75.31 551 PRO B CA 1
ATOM 10070 C C . PRO B 1 551 ? -1.686 42.219 13 1 75.31 551 PRO B C 1
ATOM 10072 O O . PRO B 1 551 ? -2.723 42.375 13.648 1 75.31 551 PRO B O 1
ATOM 10075 N N . ILE B 1 552 ? -1.521 42.469 11.797 1 80.69 552 ILE B N 1
ATOM 10076 C CA . ILE B 1 552 ? -2.668 42.906 11.008 1 80.69 552 ILE B CA 1
ATOM 10077 C C . ILE B 1 552 ? -3.365 41.719 10.375 1 80.69 552 ILE B C 1
ATOM 10079 O O . ILE B 1 552 ? -2.744 40.938 9.641 1 80.69 552 ILE B O 1
ATOM 10083 N N . PRO B 1 553 ? -4.613 41.531 10.672 1 85.62 553 PRO B N 1
ATOM 10084 C CA . PRO B 1 553 ? -5.324 40.375 10.18 1 85.62 553 PRO B CA 1
ATOM 10085 C C . PRO B 1 553 ? -5.234 40.219 8.664 1 85.62 553 PRO B C 1
ATOM 10087 O O . PRO B 1 553 ? -5.43 41.188 7.93 1 85.62 553 PRO B O 1
ATOM 10090 N N . PHE B 1 554 ? -4.898 38.969 8.117 1 78 554 PHE B N 1
ATOM 10091 C CA . PHE B 1 554 ? -4.895 38.5 6.746 1 78 554 PHE B CA 1
ATOM 10092 C C . PHE B 1 554 ? -3.746 39.094 5.957 1 78 554 PHE B C 1
ATOM 10094 O O . PHE B 1 554 ? -3.689 38.969 4.734 1 78 554 PHE B O 1
ATOM 10101 N N . THR B 1 555 ? -2.895 39.812 6.559 1 68.38 555 THR B N 1
ATOM 10102 C CA . THR B 1 555 ? -1.841 40.469 5.781 1 68.38 555 THR B CA 1
ATOM 10103 C C . THR B 1 555 ? -0.757 39.469 5.398 1 68.38 555 THR B C 1
ATOM 10105 O O . THR B 1 555 ? -0.061 39.625 4.398 1 68.38 555 THR B O 1
ATOM 10108 N N . TYR B 1 556 ? -0.611 38.438 6.195 1 57.41 556 TYR B N 1
ATOM 10109 C CA . TYR B 1 556 ? 0.388 37.438 5.816 1 57.41 556 TYR B CA 1
ATOM 10110 C C . TYR B 1 556 ? -0.108 36.594 4.66 1 57.41 556 TYR B C 1
ATOM 10112 O O . TYR B 1 556 ? 0.687 35.938 3.971 1 57.41 556 TYR B O 1
ATOM 10120 N N . LEU B 1 557 ? -1.307 36.469 4.527 1 54.97 557 LEU B N 1
ATOM 10121 C CA . LEU B 1 557 ? 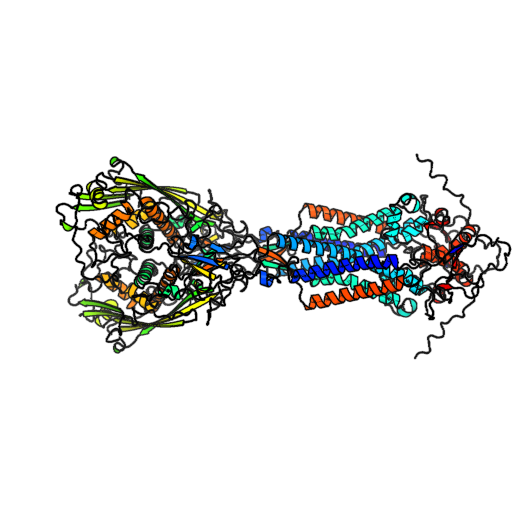-1.903 35.719 3.436 1 54.97 557 LEU B CA 1
ATOM 10122 C C . LEU B 1 557 ? -1.921 36.531 2.15 1 54.97 557 LEU B C 1
ATOM 10124 O O . LEU B 1 557 ? -1.913 35.969 1.051 1 54.97 557 LEU B O 1
ATOM 10128 N N . SER B 1 558 ? -1.89 37.938 2.289 1 49.69 558 SER B N 1
ATOM 10129 C CA . SER B 1 558 ? -2.125 38.812 1.136 1 49.69 558 SER B CA 1
ATOM 10130 C C . SER B 1 558 ? -0.837 39.469 0.676 1 49.69 558 SER B C 1
ATOM 10132 O O . SER B 1 558 ? -0.115 40.062 1.484 1 49.69 558 SER B O 1
ATOM 10134 N N . ASN B 1 559 ? 0.027 38.875 -0.258 1 44.62 559 ASN B N 1
ATOM 10135 C CA . ASN B 1 559 ? 1.16 39.625 -0.81 1 44.62 559 ASN B CA 1
ATOM 10136 C C . ASN B 1 559 ? 0.74 41 -1.327 1 44.62 559 ASN B C 1
ATOM 10138 O O . ASN B 1 559 ? 0.347 41.125 -2.486 1 44.62 559 ASN B O 1
ATOM 10142 N N . THR B 1 560 ? 0.088 41.781 -0.761 1 37.44 560 THR B N 1
ATOM 10143 C CA . THR B 1 560 ? -0.281 43.031 -1.444 1 37.44 560 THR B CA 1
ATOM 10144 C C . THR B 1 560 ? 0.961 43.844 -1.808 1 37.44 560 THR B C 1
ATOM 10146 O O . THR B 1 560 ? 1.721 44.25 -0.928 1 37.44 560 THR B O 1
ATOM 10149 N N . ASN B 1 561 ? 1.676 43.469 -2.82 1 34.16 561 ASN B N 1
ATOM 10150 C CA . ASN B 1 561 ? 2.383 44.594 -3.457 1 34.16 561 ASN B CA 1
ATOM 10151 C C . ASN B 1 561 ? 1.518 45.844 -3.525 1 34.16 561 ASN B C 1
ATOM 10153 O O . ASN B 1 561 ? 0.772 46.031 -4.488 1 34.16 561 ASN B O 1
ATOM 10157 N N . THR B 1 562 ? 0.963 46.25 -2.604 1 32.28 562 THR B N 1
ATOM 10158 C CA . THR B 1 562 ? 0.233 47.531 -2.725 1 32.28 562 THR B CA 1
ATOM 10159 C C . THR B 1 562 ? 1.104 48.594 -3.375 1 32.28 562 THR B C 1
ATOM 10161 O O . THR B 1 562 ? 1.748 49.375 -2.682 1 32.28 562 THR B O 1
ATOM 10164 N N . GLU B 1 563 ? 1.896 48.344 -4.309 1 32.81 563 GLU B N 1
ATOM 10165 C CA . GLU B 1 563 ? 2.23 49.562 -5.023 1 32.81 563 GLU B CA 1
ATOM 10166 C C . GLU B 1 563 ? 0.975 50.344 -5.402 1 32.81 563 GLU B C 1
ATOM 10168 O O . GLU B 1 563 ? 0.625 50.438 -6.582 1 32.81 563 GLU B O 1
ATOM 10173 N N . ASP B 1 564 ? -0.112 50.062 -4.965 1 31.88 564 ASP B N 1
ATOM 10174 C CA . ASP B 1 564 ? -1.19 50.938 -5.414 1 31.88 564 ASP B CA 1
ATOM 10175 C C . ASP B 1 564 ? -0.766 52.406 -5.363 1 31.88 564 ASP B C 1
ATOM 10177 O O . ASP B 1 564 ? -0.504 52.938 -4.285 1 31.88 564 ASP B O 1
ATOM 10181 N N . THR B 1 565 ? -0.278 52.844 -6.348 1 32.41 565 THR B N 1
ATOM 10182 C CA . THR B 1 565 ? -0.219 54.25 -6.68 1 32.41 565 THR B CA 1
ATOM 10183 C C . THR B 1 565 ? -1.53 54.969 -6.324 1 32.41 565 THR B C 1
ATOM 10185 O O . THR B 1 565 ? -1.647 56.188 -6.453 1 32.41 565 THR B O 1
ATOM 10188 N N . THR B 1 566 ? -2.627 54.281 -6.438 1 31.31 566 THR B N 1
ATOM 10189 C CA . THR B 1 566 ? -3.756 55.188 -6.266 1 31.31 566 THR B CA 1
ATOM 10190 C C . THR B 1 566 ? -3.791 55.75 -4.844 1 31.31 566 THR B C 1
ATOM 10192 O O . THR B 1 566 ? -4.184 56.906 -4.629 1 31.31 566 THR B O 1
ATOM 10195 N N . SER B 1 567 ? -4.242 55 -3.797 1 34.19 567 SER B N 1
ATOM 10196 C CA . SER B 1 567 ? -4.34 55.719 -2.527 1 34.19 567 SER B CA 1
ATOM 10197 C C . SER B 1 567 ? -3.014 55.688 -1.775 1 34.19 567 SER B C 1
ATOM 10199 O O . SER B 1 567 ? -2.572 54.625 -1.322 1 34.19 567 SER B O 1
ATOM 10201 N N . TRP B 1 568 ? -2.102 56.438 -2.172 1 36.91 568 TRP B N 1
ATOM 10202 C CA . TRP B 1 568 ? -0.838 56.875 -1.595 1 36.91 568 TRP B CA 1
ATOM 10203 C C . TRP B 1 568 ? -0.922 56.906 -0.073 1 36.91 568 TRP B C 1
ATOM 10205 O O . TRP B 1 568 ? 0.091 57.094 0.606 1 36.91 568 TRP B O 1
ATOM 10215 N N . ARG B 1 569 ? -2.135 57.156 0.455 1 37.44 569 ARG B N 1
ATOM 10216 C CA . ARG B 1 569 ? -2.211 57.594 1.852 1 37.44 569 ARG B CA 1
ATOM 10217 C C . ARG B 1 569 ? -1.778 56.438 2.781 1 37.44 569 ARG B C 1
ATOM 10219 O O . ARG B 1 569 ? -1.402 56.688 3.93 1 37.44 569 ARG B O 1
ATOM 10226 N N . TYR B 1 570 ? -2.16 55.312 2.354 1 38.59 570 TYR B N 1
ATOM 10227 C CA . TYR B 1 570 ? -1.854 54.281 3.342 1 38.59 570 TYR B CA 1
ATOM 10228 C C . TYR B 1 570 ? -0.695 53.406 2.877 1 38.59 570 TYR B C 1
ATOM 10230 O O . TYR B 1 570 ? -0.614 53.062 1.701 1 38.59 570 TYR B O 1
ATOM 10238 N N . ALA B 1 571 ? 0.375 53.594 3.434 1 44.09 571 ALA B N 1
ATOM 10239 C CA . ALA B 1 571 ? 1.507 52.688 3.305 1 44.09 571 ALA B CA 1
ATOM 10240 C C . ALA B 1 571 ? 1.035 51.25 3.23 1 44.09 571 ALA B C 1
ATOM 10242 O O . ALA B 1 571 ? -0.041 50.906 3.73 1 44.09 571 ALA B O 1
ATOM 10243 N N . THR B 1 572 ? 1.475 50.531 2.322 1 50.31 572 THR B N 1
ATOM 10244 C CA . THR B 1 572 ? 1.313 49.062 2.24 1 50.31 572 THR B CA 1
ATOM 10245 C C . THR B 1 572 ? 1.243 48.469 3.637 1 50.31 572 THR B C 1
ATOM 10247 O O . THR B 1 572 ? 2.102 48.719 4.48 1 50.31 572 THR B O 1
ATOM 10250 N N . LEU B 1 573 ? -0.053 48.062 3.99 1 57.59 573 LEU B N 1
ATOM 10251 C CA . LEU B 1 573 ? -0.191 47.406 5.289 1 57.59 573 LEU B CA 1
ATOM 10252 C C . LEU B 1 573 ? 0.902 46.344 5.496 1 57.59 573 LEU B C 1
ATOM 10254 O O . LEU B 1 573 ? 1.079 45.469 4.66 1 57.59 573 LEU B O 1
ATOM 10258 N N . LYS B 1 574 ? 1.753 46.688 6.277 1 63.41 574 LYS B N 1
ATOM 10259 C CA . LYS B 1 574 ? 2.764 45.719 6.715 1 63.41 574 LYS B CA 1
ATOM 10260 C C . LYS B 1 574 ? 2.139 44.594 7.539 1 63.41 574 LYS B C 1
ATOM 10262 O O . LYS B 1 574 ? 1.004 44.719 8 1 63.41 574 LYS B O 1
ATOM 10267 N N . PRO B 1 575 ? 2.682 43.531 7.492 1 66.31 575 PRO B N 1
ATOM 10268 C CA . PRO B 1 575 ? 2.152 42.406 8.266 1 66.31 575 PRO B CA 1
ATOM 10269 C C . PRO B 1 575 ? 1.988 42.75 9.75 1 66.31 575 PRO B C 1
ATOM 10271 O O . PRO B 1 575 ? 1.179 42.125 10.438 1 66.31 575 PRO B O 1
ATOM 10274 N N . CYS B 1 576 ? 2.695 43.75 10.133 1 70.38 576 CYS B N 1
ATOM 10275 C CA . CYS B 1 576 ? 2.637 44.125 11.531 1 70.38 576 CYS B CA 1
ATOM 10276 C C . CYS B 1 576 ? 2.508 45.625 11.68 1 70.38 576 CYS B C 1
ATOM 10278 O O . CYS B 1 576 ? 3.16 46.406 10.953 1 70.38 576 CYS B O 1
ATOM 10280 N N . ALA B 1 577 ? 1.488 46 12.5 1 75.31 577 ALA B N 1
ATOM 10281 C CA . ALA B 1 577 ? 1.35 47.438 12.828 1 75.31 577 ALA B CA 1
ATOM 10282 C C . ALA B 1 577 ? 2.428 47.875 13.812 1 75.31 577 ALA B C 1
ATOM 10284 O O . ALA B 1 577 ? 2.916 47.062 14.609 1 75.31 577 ALA B O 1
ATOM 10285 N N . SER B 1 578 ? 2.953 49.062 13.555 1 70.19 578 SER B N 1
ATOM 10286 C CA . SER B 1 578 ? 3.947 49.656 14.445 1 70.19 578 SER B CA 1
ATOM 10287 C C . SER B 1 578 ? 3.424 50.938 15.078 1 70.19 578 SER B C 1
ATOM 10289 O O . SER B 1 578 ? 2.908 51.812 14.391 1 70.19 578 SER B O 1
ATOM 10291 N N . ASP B 1 579 ? 3.455 51.031 16.406 1 66.06 579 ASP B N 1
ATOM 10292 C CA . ASP B 1 579 ? 2.969 52.219 17.094 1 66.06 579 ASP B CA 1
ATOM 10293 C C . ASP B 1 579 ? 3.869 53.406 16.828 1 66.06 579 ASP B C 1
ATOM 10295 O O . ASP B 1 579 ? 3.449 54.562 16.984 1 66.06 579 ASP B O 1
ATOM 10299 N N . THR B 1 580 ? 5.066 53.062 16.438 1 64.62 580 THR B N 1
ATOM 10300 C CA . THR B 1 580 ? 6.004 54.156 16.203 1 64.62 580 THR B CA 1
ATOM 10301 C C . THR B 1 580 ? 5.867 54.688 14.773 1 64.62 580 THR B C 1
ATOM 10303 O O . THR B 1 580 ? 6.164 55.875 14.508 1 64.62 580 THR B O 1
ATOM 10306 N N . ASN B 1 581 ? 5.41 53.844 13.922 1 65.5 581 ASN B N 1
ATOM 10307 C CA . ASN B 1 581 ? 5.445 54.219 12.516 1 65.5 581 ASN B CA 1
ATOM 10308 C C . ASN B 1 581 ? 4.051 54.531 11.977 1 65.5 581 ASN B C 1
ATOM 10310 O O . ASN B 1 581 ? 3.908 55.094 10.898 1 65.5 581 ASN B O 1
ATOM 10314 N N . SER B 1 582 ? 3.072 54.188 12.68 1 73.56 582 SER B N 1
ATOM 10315 C CA . SER B 1 582 ? 1.7 54.406 12.242 1 73.56 582 SER B CA 1
ATOM 10316 C C . SER B 1 582 ? 0.781 54.688 13.422 1 73.56 582 SER B C 1
ATOM 10318 O O . SER B 1 582 ? 1.186 54.562 14.578 1 73.56 582 SER B O 1
ATOM 10320 N N . THR B 1 583 ? -0.319 55.344 13.062 1 78.38 583 THR B N 1
ATOM 10321 C CA . THR B 1 583 ? -1.315 55.625 14.094 1 78.38 583 THR B CA 1
ATOM 10322 C C . THR B 1 583 ? -2.447 54.594 14.047 1 78.38 583 THR B C 1
ATOM 10324 O O . THR B 1 583 ? -2.658 53.938 13.016 1 78.38 583 THR B O 1
ATOM 10327 N N . TYR B 1 584 ? -3.146 54.5 15.148 1 84.06 584 TYR B N 1
ATOM 10328 C CA . TYR B 1 584 ? -4.258 53.562 15.25 1 84.06 584 TYR B CA 1
ATOM 10329 C C . TYR B 1 584 ? -5.305 53.844 14.18 1 84.06 584 TYR B C 1
ATOM 10331 O O . TYR B 1 584 ? -5.789 52.906 13.516 1 84.06 584 TYR B O 1
ATOM 10339 N N . PHE B 1 585 ? -5.566 55.125 13.914 1 86.56 585 PHE B N 1
ATOM 10340 C CA . PHE B 1 585 ? -6.59 55.5 12.953 1 86.56 585 PHE B CA 1
ATOM 10341 C C . PHE B 1 585 ? -6.152 55.125 11.531 1 86.56 585 PHE B C 1
ATOM 10343 O O . PHE B 1 585 ? -6.93 54.562 10.766 1 86.56 585 PHE B O 1
ATOM 10350 N N . ASN B 1 586 ? -4.93 55.438 11.18 1 83.5 586 ASN B N 1
ATOM 10351 C CA . ASN B 1 586 ? -4.449 55.188 9.82 1 83.5 586 ASN B CA 1
ATOM 10352 C C . ASN B 1 586 ? -4.395 53.688 9.516 1 83.5 586 ASN B C 1
ATOM 10354 O O . ASN B 1 586 ? -4.688 53.281 8.391 1 83.5 586 ASN B O 1
ATOM 10358 N N . ASP B 1 587 ? -4 52.969 10.531 1 84.06 587 ASP B N 1
ATOM 10359 C CA . ASP B 1 587 ? -3.943 51.531 10.352 1 84.06 587 ASP B CA 1
ATOM 10360 C C . ASP B 1 587 ? -5.332 50.969 10.086 1 84.06 587 ASP B C 1
ATOM 10362 O O . ASP B 1 587 ? -5.504 50.125 9.195 1 84.06 587 ASP B O 1
ATOM 10366 N N . LEU B 1 588 ? -6.254 51.344 10.914 1 89.44 588 LEU B N 1
ATOM 10367 C CA . LEU B 1 588 ? -7.613 50.844 10.766 1 89.44 588 LEU B CA 1
ATOM 10368 C C . LEU B 1 588 ? -8.211 51.281 9.43 1 89.44 588 LEU B C 1
ATOM 10370 O O . LEU B 1 588 ? -8.852 50.469 8.75 1 89.44 588 LEU B O 1
ATOM 10374 N N . ALA B 1 589 ? -8 52.5 9.055 1 87.31 589 ALA B N 1
ATOM 10375 C CA . ALA B 1 589 ? -8.523 53.031 7.793 1 87.31 589 ALA B CA 1
ATOM 10376 C C . ALA B 1 589 ? -7.953 52.25 6.609 1 87.31 589 ALA B C 1
ATOM 10378 O O . ALA B 1 589 ? -8.688 51.875 5.684 1 87.31 589 ALA B O 1
ATOM 10379 N N . ALA B 1 590 ? -6.684 52 6.719 1 83.5 590 ALA B N 1
ATOM 10380 C CA . ALA B 1 590 ? -6.035 51.25 5.648 1 83.5 590 ALA B CA 1
ATOM 10381 C C . ALA B 1 590 ? -6.582 49.812 5.574 1 83.5 590 ALA B C 1
ATOM 10383 O O . ALA B 1 590 ? -6.793 49.281 4.484 1 83.5 590 ALA B O 1
ATOM 10384 N N . TRP B 1 591 ? -6.734 49.188 6.719 1 87.44 591 TRP B N 1
ATOM 10385 C CA . TRP B 1 591 ? -7.238 47.812 6.801 1 87.44 591 TRP B CA 1
ATOM 10386 C C . TRP B 1 591 ? -8.656 47.719 6.254 1 87.44 591 TRP B C 1
ATOM 10388 O O . TRP B 1 591 ? -8.977 46.812 5.473 1 87.44 591 TRP B O 1
ATOM 10398 N N . LEU B 1 592 ? -9.516 48.688 6.562 1 89.75 592 LEU B N 1
ATOM 10399 C CA . LEU B 1 592 ? -10.898 48.719 6.098 1 89.75 592 LEU B CA 1
ATOM 10400 C C . LEU B 1 592 ? -10.961 48.969 4.598 1 89.75 592 LEU B C 1
ATOM 10402 O O . LEU B 1 592 ? -11.758 48.375 3.887 1 89.75 592 LEU B O 1
ATOM 10406 N N . ALA B 1 593 ? -10.188 49.875 4.18 1 86.5 593 ALA B N 1
ATOM 10407 C CA . ALA B 1 593 ? -10.188 50.25 2.77 1 86.5 593 ALA B CA 1
ATOM 10408 C C . ALA B 1 593 ? -9.766 49.094 1.886 1 86.5 593 ALA B C 1
ATOM 10410 O O . ALA B 1 593 ? -10.344 48.875 0.822 1 86.5 593 ALA B O 1
ATOM 10411 N N . GLN B 1 594 ? -8.859 48.375 2.406 1 79.88 594 GLN B N 1
ATOM 10412 C CA . GLN B 1 594 ? -8.273 47.344 1.586 1 79.88 594 GLN B CA 1
ATOM 10413 C C . GLN B 1 594 ? -9.133 46.062 1.603 1 79.88 594 GLN B C 1
ATOM 10415 O O . GLN B 1 594 ? -9.305 45.406 0.571 1 79.88 594 GLN B O 1
ATOM 10420 N N . LEU B 1 595 ? -9.648 45.75 2.693 1 83.81 595 LEU B N 1
ATOM 10421 C CA . LEU B 1 595 ? -10.273 44.438 2.818 1 83.81 595 LEU B CA 1
ATOM 10422 C C . LEU B 1 595 ? -11.781 44.531 2.6 1 83.81 595 LEU B C 1
ATOM 10424 O O . LEU B 1 595 ? -12.406 43.562 2.145 1 83.81 595 LEU B O 1
ATOM 10428 N N . PHE B 1 596 ? -12.312 45.688 2.891 1 89.25 596 PHE B N 1
ATOM 10429 C CA . PHE B 1 596 ? -13.766 45.656 2.949 1 89.25 596 PHE B CA 1
ATOM 10430 C C . PHE B 1 596 ? -14.359 46.781 2.107 1 89.25 596 PHE B C 1
ATOM 10432 O O . PHE B 1 596 ? -15.5 46.719 1.651 1 89.25 596 PHE B O 1
ATOM 10439 N N . ALA B 1 597 ? -13.641 47.844 1.89 1 89.12 597 ALA B N 1
ATOM 10440 C CA . ALA B 1 597 ? -14.242 49 1.269 1 89.12 597 ALA B CA 1
ATOM 10441 C C . ALA B 1 597 ? -13.797 49.156 -0.183 1 89.12 597 ALA B C 1
ATOM 10443 O O . ALA B 1 597 ? -14.195 50.094 -0.87 1 89.12 597 ALA B O 1
ATOM 10444 N N . ASN B 1 598 ? -13.023 48.281 -0.591 1 79.75 598 ASN B N 1
ATOM 10445 C CA . ASN B 1 598 ? -12.656 48.312 -2.002 1 79.75 598 ASN B CA 1
ATOM 10446 C C . ASN B 1 598 ? -13.836 47.969 -2.904 1 79.75 598 ASN B C 1
ATOM 10448 O O . ASN B 1 598 ? -14.055 46.812 -3.232 1 79.75 598 ASN B O 1
ATOM 10452 N N . TYR B 1 599 ? -14.492 49 -3.387 1 80.06 599 TYR B N 1
ATOM 10453 C CA . TYR B 1 599 ? -15.75 48.844 -4.113 1 80.06 599 TYR B CA 1
ATOM 10454 C C . TYR B 1 599 ? -15.523 48.219 -5.473 1 80.06 599 TYR B C 1
ATOM 10456 O O . TYR B 1 599 ? -16.344 47.406 -5.938 1 80.06 599 TYR B O 1
ATOM 10464 N N . ASP B 1 600 ? -14.477 48.531 -6.086 1 75.5 600 ASP B N 1
ATOM 10465 C CA . ASP B 1 600 ? -14.203 48.062 -7.441 1 75.5 600 ASP B CA 1
ATOM 10466 C C . ASP B 1 600 ? -13.789 46.594 -7.445 1 75.5 600 ASP B C 1
ATOM 10468 O O . ASP B 1 600 ? -14.117 45.844 -8.375 1 75.5 600 ASP B O 1
ATOM 10472 N N . ASN B 1 601 ? -13.109 46.219 -6.449 1 74.31 601 ASN B N 1
ATOM 10473 C CA . ASN B 1 601 ? -12.68 44.844 -6.285 1 74.31 601 ASN B CA 1
ATOM 10474 C C . ASN B 1 601 ? -12.883 44.375 -4.855 1 74.31 601 ASN B C 1
ATOM 10476 O O . ASN B 1 601 ? -11.914 44.156 -4.117 1 74.31 601 ASN B O 1
ATOM 10480 N N . PRO B 1 602 ? -14.164 44.125 -4.594 1 76.69 602 PRO B N 1
ATOM 10481 C CA . PRO B 1 602 ? -14.43 43.75 -3.201 1 76.69 602 PRO B CA 1
ATOM 10482 C C . PRO B 1 602 ? -13.766 42.438 -2.812 1 76.69 602 PRO B C 1
ATOM 10484 O O . PRO B 1 602 ? -13.836 41.469 -3.561 1 76.69 602 PRO B O 1
ATOM 10487 N N . GLN B 1 603 ? -13.062 42.438 -1.692 1 78.81 603 GLN B N 1
ATOM 10488 C CA . GLN B 1 603 ? -12.375 41.281 -1.185 1 78.81 603 GLN B CA 1
ATOM 10489 C C . GLN B 1 603 ? -13.172 40.625 -0.06 1 78.81 603 GLN B C 1
ATOM 10491 O O . GLN B 1 603 ? -12.727 39.625 0.525 1 78.81 603 GLN B O 1
ATOM 10496 N N . THR B 1 604 ? -14.328 41.094 0.156 1 87.56 604 THR B N 1
ATOM 10497 C CA . THR B 1 604 ? -15.109 40.688 1.311 1 87.56 604 THR B CA 1
ATOM 10498 C C . THR B 1 604 ? -15.414 39.188 1.232 1 87.56 604 THR B C 1
ATOM 10500 O O . THR B 1 604 ? -15.336 38.469 2.238 1 87.56 604 THR B O 1
ATOM 10503 N N . THR B 1 605 ? -15.766 38.688 0.027 1 86.06 605 THR B N 1
ATOM 10504 C CA . THR B 1 605 ? -16.062 37.25 -0.142 1 86.06 605 THR B CA 1
ATOM 10505 C C . THR B 1 605 ? -14.836 36.406 0.194 1 86.06 605 THR B C 1
ATOM 10507 O O . THR B 1 605 ? -14.953 35.406 0.892 1 86.06 605 THR B O 1
ATOM 10510 N N . SER B 1 606 ? -13.672 36.812 -0.28 1 79.94 606 SER B N 1
ATOM 10511 C CA . SER B 1 606 ? -12.438 36.062 -0.047 1 79.94 606 SER B CA 1
ATOM 10512 C C . SER B 1 606 ? -12.047 36.094 1.425 1 79.94 606 SER B C 1
ATOM 10514 O O . SER B 1 606 ? -11.586 35.094 1.973 1 79.94 606 SER B O 1
ATOM 10516 N N . VAL B 1 607 ? -12.203 37.281 2.02 1 86 607 VAL B N 1
ATOM 10517 C CA . VAL B 1 607 ? -11.844 37.438 3.422 1 86 607 VAL B CA 1
ATOM 10518 C C . VAL B 1 607 ? -12.703 36.531 4.293 1 86 607 VAL B C 1
ATOM 10520 O O . VAL B 1 607 ? -12.18 35.812 5.141 1 86 607 VAL B O 1
ATOM 10523 N N . PHE B 1 608 ? -13.945 36.469 4.004 1 90.94 608 PHE B N 1
ATOM 10524 C CA . PHE B 1 608 ? -14.836 35.688 4.855 1 90.94 608 PHE B CA 1
ATOM 10525 C C . PHE B 1 608 ? -14.781 34.219 4.492 1 90.94 608 PHE B C 1
ATOM 10527 O O . PHE B 1 608 ? -15.078 33.375 5.324 1 90.94 608 PHE B O 1
ATOM 10534 N N . THR B 1 609 ? -14.484 33.938 3.271 1 85.5 609 THR B N 1
ATOM 10535 C CA . THR B 1 609 ? -14.25 32.531 2.926 1 85.5 609 THR B CA 1
ATOM 10536 C C . THR B 1 609 ? -13.07 31.969 3.709 1 85.5 609 THR B C 1
ATOM 10538 O O . THR B 1 609 ? -13.148 30.859 4.266 1 85.5 609 THR B O 1
ATOM 10541 N N . GLN B 1 610 ? -12 32.719 3.773 1 83.38 610 GLN B N 1
ATOM 10542 C CA . GLN B 1 610 ? -10.828 32.281 4.527 1 83.38 610 GLN B CA 1
ATOM 10543 C C . GLN B 1 610 ? -11.109 32.281 6.027 1 83.38 610 GLN B C 1
ATOM 10545 O O . GLN B 1 610 ? -10.664 31.391 6.742 1 83.38 610 GLN B O 1
ATOM 10550 N N . GLY B 1 611 ? -11.742 33.344 6.445 1 88.25 611 GLY B N 1
ATOM 10551 C CA . GLY B 1 611 ? -12.125 33.375 7.848 1 88.25 611 GLY B CA 1
ATOM 10552 C C . GLY B 1 611 ? -12.977 32.188 8.266 1 88.25 611 GLY B C 1
ATOM 10553 O O . GLY B 1 611 ? -12.758 31.609 9.328 1 88.25 611 GLY B O 1
ATOM 10554 N N . ALA B 1 612 ? -13.93 31.875 7.41 1 91.12 612 ALA B N 1
ATOM 10555 C CA . ALA B 1 612 ? -14.805 30.734 7.703 1 91.12 612 ALA B CA 1
ATOM 10556 C C . ALA B 1 612 ? -14.023 29.422 7.676 1 91.12 612 ALA B C 1
ATOM 10558 O O . ALA B 1 612 ? -14.312 28.516 8.445 1 91.12 612 ALA B O 1
ATOM 10559 N N . PHE B 1 613 ? -13.125 29.328 6.836 1 84.75 613 PHE B N 1
ATOM 10560 C CA . PHE B 1 613 ? -12.266 28.141 6.785 1 84.75 613 PHE B CA 1
ATOM 10561 C C . PHE B 1 613 ? -11.516 27.969 8.102 1 84.75 613 PHE B C 1
ATOM 10563 O O . PHE B 1 613 ? -11.477 26.859 8.656 1 84.75 613 PHE B O 1
ATOM 10570 N N . PHE B 1 614 ? -10.906 29.062 8.523 1 86.62 614 PHE B N 1
ATOM 10571 C CA . PHE B 1 614 ? -10.172 29.016 9.781 1 86.62 614 PHE B CA 1
ATOM 10572 C C . PHE B 1 614 ? -11.109 28.703 10.938 1 86.62 614 PHE B C 1
ATOM 10574 O O . PHE B 1 614 ? -10.727 28.016 11.891 1 86.62 614 PHE B O 1
ATOM 10581 N N . ALA B 1 615 ? -12.281 29.203 10.828 1 93.06 615 ALA B N 1
ATOM 10582 C CA . ALA B 1 615 ? -13.266 28.906 11.867 1 93.06 615 ALA B CA 1
ATOM 10583 C C . ALA B 1 615 ? -13.625 27.422 11.875 1 93.06 615 ALA B C 1
ATOM 10585 O O . ALA B 1 615 ? -13.773 26.812 12.938 1 93.06 615 ALA B O 1
ATOM 10586 N N . ASN B 1 616 ? -13.836 26.875 10.695 1 92.44 616 ASN B N 1
ATOM 10587 C CA . ASN B 1 616 ? -14.086 25.453 10.602 1 92.44 616 ASN B CA 1
ATOM 10588 C C . ASN B 1 616 ? -12.945 24.641 11.195 1 92.44 616 ASN B C 1
ATOM 10590 O O . ASN B 1 616 ? -13.18 23.656 11.922 1 92.44 616 ASN B O 1
ATOM 10594 N N . LYS B 1 617 ? -11.75 25.016 10.836 1 87.56 617 LYS B N 1
ATOM 10595 C CA . LYS B 1 617 ? -10.578 24.328 11.367 1 87.56 617 LYS B CA 1
ATOM 10596 C C . LYS B 1 617 ? -10.539 24.406 12.891 1 87.56 617 LYS B C 1
ATOM 10598 O O . LYS B 1 617 ? -10.219 23.422 13.562 1 87.56 617 LYS B O 1
ATOM 10603 N N . ALA B 1 618 ? -10.844 25.578 13.398 1 89.19 618 ALA B N 1
ATOM 10604 C CA . ALA B 1 618 ? -10.852 25.797 14.844 1 89.19 618 ALA B CA 1
ATOM 10605 C C . ALA B 1 618 ? -11.938 24.969 15.516 1 89.19 618 ALA B C 1
ATOM 10607 O O . ALA B 1 618 ? -11.711 24.344 16.562 1 89.19 618 ALA B O 1
ATOM 10608 N N . ASN B 1 619 ? -13.086 24.984 14.945 1 93.75 619 ASN B N 1
ATOM 10609 C CA . ASN B 1 619 ? -14.188 24.203 15.484 1 93.75 619 ASN B CA 1
ATOM 10610 C C . ASN B 1 619 ? -13.844 22.703 15.539 1 93.75 619 ASN B C 1
ATOM 10612 O O . ASN B 1 619 ? -14.039 22.062 16.562 1 93.75 619 ASN B O 1
ATOM 10616 N N . LEU B 1 620 ? -13.375 22.25 14.461 1 92.31 620 LEU B N 1
ATOM 10617 C CA . LEU B 1 620 ? -13.008 20.844 14.398 1 92.31 620 LEU B CA 1
ATOM 10618 C C . LEU B 1 620 ? -11.859 20.531 15.359 1 92.31 620 LEU B C 1
ATOM 10620 O O . LEU B 1 620 ? -11.875 19.5 16.047 1 92.31 620 LEU B O 1
ATOM 10624 N N . GLY B 1 621 ? -10.898 21.391 15.32 1 86.75 621 GLY B N 1
ATOM 10625 C CA . GLY B 1 621 ? -9.758 21.203 16.203 1 86.75 621 GLY B CA 1
ATOM 10626 C C . GLY B 1 621 ? -10.141 21.109 17.672 1 86.75 621 GLY B C 1
ATOM 10627 O O . GLY B 1 621 ? -9.711 20.188 18.375 1 86.75 621 GLY B O 1
ATOM 10628 N N . ARG B 1 622 ? -10.961 22.016 18.141 1 85.56 622 ARG B N 1
ATOM 10629 C CA . ARG B 1 622 ? -11.375 22.031 19.531 1 85.56 622 ARG B CA 1
ATOM 10630 C C . ARG B 1 622 ? -12.305 20.859 19.844 1 85.56 622 ARG B C 1
ATOM 10632 O O . ARG B 1 622 ? -12.25 20.281 20.922 1 85.56 622 ARG B O 1
ATOM 10639 N N . ALA B 1 623 ? -13.141 20.578 18.922 1 91.12 623 ALA B N 1
ATOM 10640 C CA . ALA B 1 623 ? -14.039 19.438 19.125 1 91.12 623 ALA B CA 1
ATOM 10641 C C . ALA B 1 623 ? -13.258 18.141 19.281 1 91.12 623 ALA B C 1
ATOM 10643 O O . ALA B 1 623 ? -13.672 17.25 20.031 1 91.12 623 ALA B O 1
ATOM 10644 N N . SER B 1 624 ? -12.211 17.984 18.594 1 86.69 624 SER B N 1
ATOM 10645 C CA . SER B 1 624 ? -11.414 16.766 18.625 1 86.69 624 SER B CA 1
ATOM 10646 C C . SER B 1 624 ? -10.664 16.625 19.953 1 86.69 624 SER B C 1
ATOM 10648 O O . SER B 1 624 ? -10.125 15.562 20.266 1 86.69 624 SER B O 1
ATOM 10650 N N . THR B 1 625 ? -10.68 17.703 20.734 1 77.31 625 THR B N 1
ATOM 10651 C CA . THR B 1 625 ? -9.969 17.672 22 1 77.31 625 THR B CA 1
ATOM 10652 C C . THR B 1 625 ? -10.93 17.375 23.156 1 77.31 625 THR B C 1
ATOM 10654 O O . THR B 1 625 ? -10.492 17.172 24.297 1 77.31 625 THR B O 1
ATOM 10657 N N . GLU B 1 626 ? -12.195 17.359 22.828 1 80.56 626 GLU B N 1
ATOM 10658 C CA . GLU B 1 626 ? -13.164 16.984 23.844 1 80.56 626 GLU B CA 1
ATOM 10659 C C . GLU B 1 626 ? -13.094 15.492 24.156 1 80.56 626 GLU B C 1
ATOM 10661 O O . GLU B 1 626 ? -13.75 14.688 23.484 1 80.56 626 GLU B O 1
ATOM 10666 N N . GLN B 1 627 ? -12.492 15.109 25.188 1 74.5 627 GLN B N 1
ATOM 10667 C CA . GLN B 1 627 ? -12.125 13.734 25.5 1 74.5 627 GLN B CA 1
ATOM 10668 C C . GLN B 1 627 ? -13.367 12.844 25.578 1 74.5 627 GLN B C 1
ATOM 10670 O O . GLN B 1 627 ? -13.336 11.688 25.156 1 74.5 627 GLN B O 1
ATOM 10675 N N . ALA B 1 628 ? -14.336 13.367 26.125 1 78.12 628 ALA B N 1
ATOM 10676 C CA . ALA B 1 628 ? -15.523 12.555 26.375 1 78.12 628 ALA B CA 1
ATOM 10677 C C . ALA B 1 628 ? -16.234 12.195 25.078 1 78.12 628 ALA B C 1
ATOM 10679 O O . ALA B 1 628 ? -17.016 11.25 25.031 1 78.12 628 ALA B O 1
ATOM 10680 N N . TYR B 1 629 ? -15.938 12.914 24.016 1 86.19 629 TYR B N 1
ATOM 10681 C CA . TYR B 1 629 ? -16.75 12.711 22.828 1 86.19 629 TYR B CA 1
ATOM 10682 C C . TYR B 1 629 ? -15.883 12.578 21.578 1 86.19 629 TYR B C 1
ATOM 10684 O O . TYR B 1 629 ? -16.391 12.383 20.469 1 86.19 629 TYR B O 1
ATOM 10692 N N . ARG B 1 630 ? -14.625 12.742 21.734 1 83.44 630 ARG B N 1
ATOM 10693 C CA . ARG B 1 630 ? -13.75 12.609 20.578 1 83.44 630 ARG B CA 1
ATOM 10694 C C . ARG B 1 630 ? -13.719 11.172 20.078 1 83.44 630 ARG B C 1
ATOM 10696 O O . ARG B 1 630 ? -13.969 10.234 20.844 1 83.44 630 ARG B O 1
ATOM 10703 N N . ARG B 1 631 ? -13.453 11.016 18.844 1 85.88 631 ARG B N 1
ATOM 10704 C CA . ARG B 1 631 ? -13.344 9.695 18.219 1 85.88 631 ARG B CA 1
ATOM 10705 C C . ARG B 1 631 ? -11.914 9.398 17.797 1 85.88 631 ARG B C 1
ATOM 10707 O O . ARG B 1 631 ? -11.336 10.133 16.984 1 85.88 631 ARG B O 1
ATOM 10714 N N . ILE B 1 632 ? -11.438 8.391 18.359 1 81.88 632 ILE B N 1
ATOM 10715 C CA . ILE B 1 632 ? -10.102 7.98 17.953 1 81.88 632 ILE B CA 1
ATOM 10716 C C . ILE B 1 632 ? -10.188 7.137 16.672 1 81.88 632 ILE B C 1
ATOM 10718 O O . ILE B 1 632 ? -10.867 6.105 16.656 1 81.88 632 ILE B O 1
ATOM 10722 N N . LEU B 1 633 ? -9.594 7.625 15.617 1 85.06 633 LEU B N 1
ATOM 10723 C CA . LEU B 1 633 ? -9.5 6.879 14.367 1 85.06 633 LEU B CA 1
ATOM 10724 C C . LEU B 1 633 ? -8.273 5.965 14.375 1 85.06 633 LEU B C 1
ATOM 10726 O O . LEU B 1 633 ? -7.246 6.305 14.961 1 85.06 633 LEU B O 1
ATOM 10730 N N . PHE B 1 634 ? -8.391 4.844 13.68 1 80.44 634 PHE B N 1
ATOM 10731 C CA . PHE B 1 634 ? -7.324 3.852 13.695 1 80.44 634 PHE B CA 1
ATOM 10732 C C . PHE B 1 634 ? -6.844 3.557 12.281 1 80.44 634 PHE B C 1
ATOM 10734 O O . PHE B 1 634 ? -7.547 3.834 11.305 1 80.44 634 PHE B O 1
ATOM 10741 N N . LYS B 1 635 ? -5.609 3.109 12.258 1 82.69 635 LYS B N 1
ATOM 10742 C CA . LYS B 1 635 ? -5 2.658 11.008 1 82.69 635 LYS B CA 1
ATOM 10743 C C . LYS B 1 635 ? -4.398 1.264 11.164 1 82.69 635 LYS B C 1
ATOM 10745 O O . LYS B 1 635 ? -3.814 0.945 12.195 1 82.69 635 LYS B O 1
ATOM 10750 N N . ASP B 1 636 ? -4.684 0.429 10.219 1 83 636 ASP B N 1
ATOM 10751 C CA . ASP B 1 636 ? -4.055 -0.881 10.07 1 83 636 ASP B CA 1
ATOM 10752 C C . ASP B 1 636 ? -3.781 -1.194 8.602 1 83 636 ASP B C 1
ATOM 10754 O O . ASP B 1 636 ? -4.715 -1.349 7.809 1 83 636 ASP B O 1
ATOM 10758 N N . ASP B 1 637 ? -2.512 -1.284 8.25 1 82.31 637 ASP B N 1
ATOM 10759 C CA . ASP B 1 637 ? -2.16 -1.512 6.852 1 82.31 637 ASP B CA 1
ATOM 10760 C C . ASP B 1 637 ? -2.51 -2.934 6.418 1 82.31 637 ASP B C 1
ATOM 10762 O O . ASP B 1 637 ? -2.586 -3.227 5.223 1 82.31 637 ASP B O 1
ATOM 10766 N N . GLY B 1 638 ? -2.799 -3.75 7.344 1 84.31 638 GLY B N 1
ATOM 10767 C CA . GLY B 1 638 ? -3.115 -5.133 7.02 1 84.31 638 GLY B CA 1
ATOM 10768 C C . GLY B 1 638 ? -1.895 -5.957 6.656 1 84.31 638 GLY B C 1
ATOM 10769 O O . GLY B 1 638 ? -0.791 -5.418 6.539 1 84.31 638 GLY B O 1
ATOM 10770 N N . THR B 1 639 ? -2.096 -7.262 6.617 1 86.62 639 THR B N 1
ATOM 10771 C CA . THR B 1 639 ? -1.059 -8.203 6.207 1 86.62 639 THR B CA 1
ATOM 10772 C C . THR B 1 639 ? -1.365 -8.781 4.828 1 86.62 639 THR B C 1
ATOM 10774 O O . THR B 1 639 ? -2.502 -9.172 4.555 1 86.62 639 THR B O 1
ATOM 10777 N N . SER B 1 640 ? -0.339 -8.719 3.967 1 87.19 640 SER B N 1
ATOM 10778 C CA . SER B 1 640 ? -0.527 -9.219 2.609 1 87.19 640 SER B CA 1
ATOM 10779 C C . SER B 1 640 ? -0.539 -10.742 2.582 1 87.19 640 SER B C 1
ATOM 10781 O O . SER B 1 640 ? 0.32 -11.391 3.188 1 87.19 640 SER B O 1
ATOM 10783 N N . VAL B 1 641 ? -1.556 -11.305 1.987 1 89.25 641 VAL B N 1
ATOM 10784 C CA . VAL B 1 641 ? -1.677 -12.742 1.796 1 89.25 641 VAL B CA 1
ATOM 10785 C C . VAL B 1 641 ? -1.96 -13.047 0.326 1 89.25 641 VAL B C 1
ATOM 10787 O O . VAL B 1 641 ? -2.816 -12.414 -0.292 1 89.25 641 VAL B O 1
ATOM 10790 N N . GLU B 1 642 ? -1.191 -14.016 -0.174 1 90.5 642 GLU B N 1
ATOM 10791 C CA . GLU B 1 642 ? -1.442 -14.461 -1.54 1 90.5 642 GLU B CA 1
ATOM 10792 C C . GLU B 1 642 ? -2.482 -15.578 -1.572 1 90.5 642 GLU B C 1
ATOM 10794 O O . GLU B 1 642 ? -2.361 -16.562 -0.847 1 90.5 642 GLU B O 1
ATOM 10799 N N . ILE B 1 643 ? -3.498 -15.375 -2.396 1 91.19 643 ILE B N 1
ATOM 10800 C CA . ILE B 1 643 ? -4.543 -16.391 -2.512 1 91.19 643 ILE B CA 1
ATOM 10801 C C . ILE B 1 643 ? -4.805 -16.688 -3.984 1 91.19 643 ILE B C 1
ATOM 10803 O O . ILE B 1 643 ? -4.344 -15.961 -4.867 1 91.19 643 ILE B O 1
ATOM 10807 N N . PHE B 1 644 ? -5.516 -17.797 -4.219 1 93.31 644 PHE B N 1
ATOM 10808 C CA . PHE B 1 644 ? -5.98 -18.109 -5.562 1 93.31 644 PHE B CA 1
ATOM 10809 C C . PHE B 1 644 ? -7.238 -17.312 -5.898 1 93.31 644 PHE B C 1
ATOM 10811 O O . PHE B 1 644 ? -8.031 -16.984 -5.012 1 93.31 644 PHE B O 1
ATOM 10818 N N . ALA B 1 645 ? -7.297 -16.922 -7.098 1 92.94 645 ALA B N 1
ATOM 10819 C CA . ALA B 1 645 ? -8.492 -16.25 -7.594 1 92.94 645 ALA B CA 1
ATOM 10820 C C . ALA B 1 645 ? -9.07 -16.969 -8.805 1 92.94 645 ALA B C 1
ATOM 10822 O O . ALA B 1 645 ? -8.445 -17 -9.875 1 92.94 645 ALA B O 1
ATOM 10823 N N . ILE B 1 646 ? -10.219 -17.609 -8.57 1 96.25 646 ILE B N 1
ATOM 10824 C CA . ILE B 1 646 ? -10.914 -18.344 -9.617 1 96.25 646 ILE B CA 1
ATOM 10825 C C . ILE B 1 646 ? -12.367 -17.875 -9.688 1 96.25 646 ILE B C 1
ATOM 10827 O O . ILE B 1 646 ? -13.047 -17.797 -8.664 1 96.25 646 ILE B O 1
ATOM 10831 N N . ARG B 1 647 ? -12.891 -17.625 -10.844 1 95.75 647 ARG B N 1
ATOM 10832 C CA . ARG B 1 647 ? -14.289 -17.266 -11.016 1 95.75 647 ARG B CA 1
ATOM 10833 C C . ARG B 1 647 ? -15.195 -18.484 -10.773 1 95.75 647 ARG B C 1
ATOM 10835 O O . ARG B 1 647 ? -14.805 -19.609 -11.047 1 95.75 647 ARG B O 1
ATOM 10842 N N . PRO B 1 648 ? -16.375 -18.25 -10.305 1 95.25 648 PRO B N 1
ATOM 10843 C CA . PRO B 1 648 ? -17.25 -19.375 -10 1 95.25 648 PRO B CA 1
ATOM 10844 C C . PRO B 1 648 ? -17.578 -20.234 -11.227 1 95.25 648 PRO B C 1
ATOM 10846 O O . PRO B 1 648 ? -17.641 -21.453 -11.125 1 95.25 648 PRO B O 1
ATOM 10849 N N . TRP B 1 649 ? -17.781 -19.641 -12.367 1 96 649 TRP B N 1
ATOM 10850 C CA . TRP B 1 649 ? -18.078 -20.438 -13.562 1 96 649 TRP B CA 1
ATOM 10851 C C . TRP B 1 649 ? -16.875 -21.297 -13.945 1 96 649 TRP B C 1
ATOM 10853 O O . TRP B 1 649 ? -17.031 -22.406 -14.453 1 96 649 TRP B O 1
ATOM 10863 N N . ALA B 1 650 ? -15.656 -20.766 -13.672 1 97.06 650 ALA B N 1
ATOM 10864 C CA . ALA B 1 650 ? -14.438 -21.516 -13.984 1 97.06 650 ALA B CA 1
ATOM 10865 C C . ALA B 1 650 ? -14.289 -22.719 -13.047 1 97.06 650 ALA B C 1
ATOM 10867 O O . ALA B 1 650 ? -13.797 -23.766 -13.453 1 97.06 650 ALA B O 1
ATOM 10868 N N . ILE B 1 651 ? -14.719 -22.547 -11.789 1 96.62 651 ILE B N 1
ATOM 10869 C CA . ILE B 1 651 ? -14.68 -23.672 -10.844 1 96.62 651 ILE B CA 1
ATOM 10870 C C . ILE B 1 651 ? -15.617 -24.781 -11.32 1 96.62 651 ILE B C 1
ATOM 10872 O O . ILE B 1 651 ? -15.234 -25.953 -11.352 1 96.62 651 ILE B O 1
ATOM 10876 N N . ALA B 1 652 ? -16.844 -24.391 -11.719 1 97.19 652 ALA B N 1
ATOM 10877 C CA . ALA B 1 652 ? -17.812 -25.375 -12.219 1 97.19 652 ALA B CA 1
ATOM 10878 C C . ALA B 1 652 ? -17.297 -26.047 -13.484 1 97.19 652 ALA B C 1
ATOM 10880 O O . ALA B 1 652 ? -17.391 -27.266 -13.617 1 97.19 652 ALA B O 1
ATOM 10881 N N . PHE B 1 653 ? -16.797 -25.344 -14.352 1 97.5 653 PHE B N 1
ATOM 10882 C CA . PHE B 1 653 ? -16.281 -25.844 -15.625 1 97.5 653 PHE B CA 1
ATOM 10883 C C . PHE B 1 653 ? -15.141 -26.828 -15.414 1 97.5 653 PHE B C 1
ATOM 10885 O O . PHE B 1 653 ? -15.172 -27.938 -15.93 1 97.5 653 PHE B O 1
ATOM 10892 N N . LEU B 1 654 ? -14.102 -26.422 -14.648 1 97.44 654 LEU B N 1
ATOM 10893 C CA . LEU B 1 654 ? -12.945 -27.281 -14.391 1 97.44 654 LEU B CA 1
ATOM 10894 C C . LEU B 1 654 ? -13.352 -28.516 -13.586 1 97.44 654 LEU B C 1
ATOM 10896 O O . LEU B 1 654 ? -12.828 -29.609 -13.812 1 97.44 654 LEU B O 1
ATOM 10900 N N . SER B 1 655 ? -14.297 -28.328 -12.664 1 97.62 655 SER B N 1
ATOM 10901 C CA . SER B 1 655 ? -14.781 -29.469 -11.898 1 97.62 655 SER B CA 1
ATOM 10902 C C . SER B 1 655 ? -15.477 -30.484 -12.797 1 97.62 655 SER B C 1
ATOM 10904 O O . SER B 1 655 ? -15.359 -31.703 -12.586 1 97.62 655 SER B O 1
ATOM 10906 N N . THR B 1 656 ? -16.188 -30.016 -13.75 1 97.69 656 THR B N 1
ATOM 10907 C CA . THR B 1 656 ? -16.859 -30.906 -14.695 1 97.69 656 THR B CA 1
ATOM 10908 C C . THR B 1 656 ? -15.836 -31.672 -15.531 1 97.69 656 THR B C 1
ATOM 10910 O O . THR B 1 656 ? -15.969 -32.875 -15.734 1 97.69 656 THR B O 1
ATOM 10913 N N . ILE B 1 657 ? -14.82 -31 -15.984 1 97.56 657 ILE B N 1
ATOM 10914 C CA . ILE B 1 657 ? -13.781 -31.641 -16.797 1 97.56 657 ILE B CA 1
ATOM 10915 C C . ILE B 1 657 ? -13.055 -32.688 -15.953 1 97.56 657 ILE B C 1
ATOM 10917 O O . ILE B 1 657 ? -12.852 -33.812 -16.391 1 97.56 657 ILE B O 1
ATOM 10921 N N . ILE B 1 658 ? -12.703 -32.312 -14.75 1 97.44 658 ILE B N 1
ATOM 10922 C CA . ILE B 1 658 ? -12.016 -33.219 -13.844 1 97.44 658 ILE B CA 1
ATOM 10923 C C . ILE B 1 658 ? -12.93 -34.406 -13.492 1 97.44 658 ILE B C 1
ATOM 10925 O O . ILE B 1 658 ? -12.508 -35.562 -13.5 1 97.44 658 ILE B O 1
ATOM 10929 N N . GLY B 1 659 ? -14.219 -34.094 -13.227 1 97.38 659 GLY B N 1
ATOM 10930 C CA . GLY B 1 659 ? -15.18 -35.125 -12.922 1 97.38 659 GLY B CA 1
ATOM 10931 C C . GLY B 1 659 ? -15.367 -36.125 -14.047 1 97.38 659 GLY B C 1
ATOM 10932 O O . GLY B 1 659 ? -15.391 -37.344 -13.82 1 97.38 659 GLY B O 1
ATOM 10933 N N . LEU B 1 660 ? -15.453 -35.656 -15.234 1 97.69 660 LEU B N 1
ATOM 10934 C CA . LEU B 1 660 ? -15.609 -36.531 -16.391 1 97.69 660 LEU B CA 1
ATOM 10935 C C . LEU B 1 660 ? -14.367 -37.375 -16.609 1 97.69 660 LEU B C 1
ATOM 10937 O O . LEU B 1 660 ? -14.477 -38.562 -16.969 1 97.69 660 LEU B O 1
ATOM 10941 N N . HIS B 1 661 ? -13.227 -36.812 -16.406 1 97.94 661 HIS B N 1
ATOM 10942 C CA . HIS B 1 661 ? -11.984 -37.594 -16.5 1 97.94 661 HIS B CA 1
ATOM 10943 C C . HIS B 1 661 ? -11.938 -38.688 -15.453 1 97.94 661 HIS B C 1
ATOM 10945 O O . HIS B 1 661 ? -11.625 -39.844 -15.773 1 97.94 661 HIS B O 1
ATOM 10951 N N . LEU B 1 662 ? -12.297 -38.344 -14.234 1 97.56 662 LEU B N 1
ATOM 10952 C CA . LEU B 1 662 ? -12.219 -39.312 -13.148 1 97.56 662 LEU B CA 1
ATOM 10953 C C . LEU B 1 662 ? -13.266 -40.406 -13.312 1 97.56 662 LEU B C 1
ATOM 10955 O O . LEU B 1 662 ? -12.969 -41.594 -13.133 1 97.56 662 LEU B O 1
ATOM 10959 N N . VAL B 1 663 ? -14.492 -40.031 -13.688 1 97 663 VAL B N 1
ATOM 10960 C CA . VAL B 1 663 ? -15.539 -41.031 -13.914 1 97 663 VAL B CA 1
ATOM 10961 C C . VAL B 1 663 ? -15.148 -41.938 -15.07 1 97 663 VAL B C 1
ATOM 10963 O O . VAL B 1 663 ? -15.328 -43.156 -15 1 97 663 VAL B O 1
ATOM 10966 N N . GLY B 1 664 ? -14.609 -41.281 -16.125 1 96.88 664 GLY B N 1
ATOM 10967 C CA . GLY B 1 664 ? -14.125 -42.062 -17.234 1 96.88 664 GLY B CA 1
ATOM 10968 C C . GLY B 1 664 ? -13.039 -43.062 -16.844 1 96.88 664 GLY B C 1
ATOM 10969 O O . GLY B 1 664 ? -13.031 -44.219 -17.297 1 96.88 664 GLY B O 1
ATOM 10970 N N . LEU B 1 665 ? -12.156 -42.656 -16.016 1 96.56 665 LEU B N 1
ATOM 10971 C CA . LEU B 1 665 ? -11.062 -43.5 -15.562 1 96.56 665 LEU B CA 1
ATOM 10972 C C . LEU B 1 665 ? -11.586 -44.656 -14.688 1 96.56 665 LEU B C 1
ATOM 10974 O O . LEU B 1 665 ? -11.133 -45.781 -14.812 1 96.56 665 LEU B O 1
ATOM 10978 N N . VAL B 1 666 ? -12.492 -44.375 -13.82 1 95.81 666 VAL B N 1
ATOM 10979 C CA . VAL B 1 666 ? -13.039 -45.375 -12.906 1 95.81 666 VAL B CA 1
ATOM 10980 C C . VAL B 1 666 ? -13.828 -46.406 -13.703 1 95.81 666 VAL B C 1
ATOM 10982 O O . VAL B 1 666 ? -13.695 -47.625 -13.461 1 95.81 666 VAL B O 1
ATOM 10985 N N . ILE B 1 667 ? -14.609 -46 -14.656 1 95.88 667 ILE B N 1
ATOM 10986 C CA . ILE B 1 667 ? -15.367 -46.938 -15.5 1 95.88 667 ILE B CA 1
ATOM 10987 C C . ILE B 1 667 ? -14.398 -47.844 -16.25 1 95.88 667 ILE B C 1
ATOM 10989 O O . ILE B 1 667 ? -14.609 -49.062 -16.312 1 95.88 667 ILE B O 1
ATOM 10993 N N . MET B 1 668 ? -13.383 -47.219 -16.734 1 95.25 668 MET B N 1
ATOM 10994 C CA . MET B 1 668 ? -12.391 -48 -17.469 1 95.25 668 MET B CA 1
ATOM 10995 C C . MET B 1 668 ? -11.68 -48.969 -16.547 1 95.25 668 MET B C 1
ATOM 10997 O O . MET B 1 668 ? -11.398 -50.125 -16.938 1 95.25 668 MET B O 1
ATOM 11001 N N . ALA B 1 669 ? -11.383 -48.562 -15.398 1 95.12 669 ALA B N 1
ATOM 11002 C CA . ALA B 1 669 ? -10.711 -49.438 -14.438 1 95.12 669 ALA B CA 1
ATOM 11003 C C . ALA B 1 669 ? -11.602 -50.625 -14.023 1 95.12 669 ALA B C 1
ATOM 11005 O O . ALA B 1 669 ? -11.141 -51.75 -13.922 1 95.12 669 ALA B O 1
ATOM 11006 N N . PHE B 1 670 ? -12.859 -50.406 -13.852 1 94.5 670 PHE B N 1
ATOM 11007 C CA . PHE B 1 670 ? -13.797 -51.469 -13.508 1 94.5 670 PHE B CA 1
ATOM 11008 C C . PHE B 1 670 ? -13.977 -52.438 -14.672 1 94.5 670 PHE B C 1
ATOM 11010 O O . PHE B 1 670 ? -14.047 -53.656 -14.469 1 94.5 670 PHE B O 1
ATOM 11017 N N . TYR B 1 671 ? -14.055 -51.812 -15.805 1 92.81 671 TYR B N 1
ATOM 11018 C CA . TYR B 1 671 ? -14.148 -52.656 -17 1 92.81 671 TYR B CA 1
ATOM 11019 C C . TYR B 1 671 ? -12.93 -53.562 -17.109 1 92.81 671 TYR B C 1
ATOM 11021 O O . TYR B 1 671 ? -13.07 -54.75 -17.406 1 92.81 671 TYR B O 1
ATOM 11029 N N . ALA B 1 672 ? -11.805 -53.062 -16.844 1 93.25 672 ALA B N 1
ATOM 11030 C CA . ALA B 1 672 ? -10.555 -53.812 -16.953 1 93.25 672 ALA B CA 1
ATOM 11031 C C . ALA B 1 672 ? -10.422 -54.812 -15.836 1 93.25 672 ALA B C 1
ATOM 11033 O O . ALA B 1 672 ? -9.82 -55.875 -16.016 1 93.25 672 ALA B O 1
ATOM 11034 N N . GLY B 1 673 ? -10.969 -54.562 -14.711 1 90.44 673 GLY B N 1
ATOM 11035 C CA . GLY B 1 673 ? -10.727 -55.406 -13.539 1 90.44 673 GLY B CA 1
ATOM 11036 C C . GLY B 1 673 ? -11.781 -56.469 -13.344 1 90.44 673 GLY B C 1
ATOM 11037 O O . GLY B 1 673 ? -11.539 -57.469 -12.664 1 90.44 673 GLY B O 1
ATOM 11038 N N . LEU B 1 674 ? -12.914 -56.469 -13.898 1 89.31 674 LEU B N 1
ATOM 11039 C CA . LEU B 1 674 ? -14.031 -57.344 -13.609 1 89.31 674 LEU B CA 1
ATOM 11040 C C . LEU B 1 674 ? -13.914 -58.656 -14.406 1 89.31 674 LEU B C 1
ATOM 11042 O O . LEU B 1 674 ? -14.469 -59.656 -14.016 1 89.31 674 LEU B O 1
ATOM 11046 N N . HIS B 1 675 ? -13.195 -58.656 -15.492 1 87 675 HIS B N 1
ATOM 11047 C CA . HIS B 1 675 ? -13.117 -59.844 -16.359 1 87 675 HIS B CA 1
ATOM 11048 C C . HIS B 1 675 ? -11.766 -60.531 -16.234 1 87 675 HIS B C 1
ATOM 11050 O O . HIS B 1 675 ? -10.734 -59.844 -16.094 1 87 675 HIS B O 1
ATOM 11056 N N . PRO B 1 676 ? -11.844 -61.781 -16.141 1 89.31 676 PRO B N 1
ATOM 11057 C CA . PRO B 1 676 ? -10.562 -62.469 -16.156 1 89.31 676 PRO B CA 1
ATOM 11058 C C . PRO B 1 676 ? -9.82 -62.344 -17.484 1 89.31 676 PRO B C 1
ATOM 11060 O O . PRO B 1 676 ? -10.453 -62.375 -18.547 1 89.31 676 PRO B O 1
ATOM 11063 N N . THR B 1 677 ? -8.578 -62.125 -17.359 1 90.75 677 THR B N 1
ATOM 11064 C CA . THR B 1 677 ? -7.773 -61.938 -18.562 1 90.75 677 THR B CA 1
ATOM 11065 C C . THR B 1 677 ? -6.602 -62.906 -18.594 1 90.75 677 THR B C 1
ATOM 11067 O O . THR B 1 677 ? -6.125 -63.344 -17.547 1 90.75 677 THR B O 1
ATOM 11070 N N . TRP B 1 678 ? -6.191 -63.312 -19.781 1 90.06 678 TRP B N 1
ATOM 11071 C CA . TRP B 1 678 ? -5.086 -64.25 -19.938 1 90.06 678 TRP B CA 1
ATOM 11072 C C . TRP B 1 678 ? -3.744 -63.562 -19.766 1 90.06 678 TRP B C 1
ATOM 11074 O O . TRP B 1 678 ? -2.732 -64.188 -19.484 1 90.06 678 TRP B O 1
ATOM 11084 N N . THR B 1 679 ? -3.73 -62.188 -19.969 1 90.62 679 THR B N 1
ATOM 11085 C CA . THR B 1 679 ? -2.564 -61.344 -19.766 1 90.62 679 THR B CA 1
ATOM 11086 C C . THR B 1 679 ? -2.979 -60 -19.203 1 90.62 679 THR B C 1
ATOM 11088 O O . THR B 1 679 ? -4.164 -59.656 -19.203 1 90.62 679 THR B O 1
ATOM 11091 N N . GLU B 1 680 ? -2.055 -59.281 -18.719 1 88.44 680 GLU B N 1
ATOM 11092 C CA . GLU B 1 680 ? -2.371 -58 -18.094 1 88.44 680 GLU B CA 1
ATOM 11093 C C . GLU B 1 680 ? -2.504 -56.906 -19.156 1 88.44 680 GLU B C 1
ATOM 11095 O O . GLU B 1 680 ? -3.33 -56 -19 1 88.44 680 GLU B O 1
ATOM 11100 N N . SER B 1 681 ? -1.697 -56.906 -20.094 1 91.12 681 SER B N 1
ATOM 11101 C CA . SER B 1 681 ? -1.734 -55.969 -21.203 1 91.12 681 SER B CA 1
ATOM 11102 C C . SER B 1 681 ? -1.168 -56.562 -22.484 1 91.12 681 SER B C 1
ATOM 11104 O O . SER B 1 681 ? -0.511 -57.625 -22.438 1 91.12 681 SER B O 1
ATOM 11106 N N . PHE B 1 682 ? -1.615 -55.969 -23.562 1 93.75 682 PHE B N 1
ATOM 11107 C CA . PHE B 1 682 ? -1 -56.406 -24.812 1 93.75 682 PHE B CA 1
ATOM 11108 C C . PHE B 1 682 ? 0.435 -55.875 -24.906 1 93.75 682 PHE B C 1
ATOM 11110 O O . PHE B 1 682 ? 0.74 -55.031 -25.734 1 93.75 682 PHE B O 1
ATOM 11117 N N . ASP B 1 683 ? 1.185 -56.469 -24.031 1 93.25 683 ASP B N 1
ATOM 11118 C CA . ASP B 1 683 ? 2.59 -56.062 -24.016 1 93.25 683 ASP B CA 1
ATOM 11119 C C . ASP B 1 683 ? 3.387 -56.875 -25.047 1 93.25 683 ASP B C 1
ATOM 11121 O O . ASP B 1 683 ? 2.809 -57.594 -25.859 1 93.25 683 ASP B O 1
ATOM 11125 N N . ALA B 1 684 ? 4.637 -56.656 -25.094 1 95.12 684 ALA B N 1
ATOM 11126 C CA . ALA B 1 684 ? 5.492 -57.312 -26.094 1 95.12 684 ALA B CA 1
ATOM 11127 C C . ALA B 1 684 ? 5.469 -58.812 -25.969 1 95.12 684 ALA B C 1
ATOM 11129 O O . ALA B 1 684 ? 5.477 -59.531 -26.969 1 95.12 684 ALA B O 1
ATOM 11130 N N . PHE B 1 685 ? 5.453 -59.281 -24.781 1 94.12 685 PHE B N 1
ATOM 11131 C CA . PHE B 1 685 ? 5.406 -60.719 -24.547 1 94.12 685 PHE B CA 1
ATOM 11132 C C . PHE B 1 685 ? 4.098 -61.312 -25.062 1 94.12 685 PHE B C 1
ATOM 11134 O O . PHE B 1 685 ? 4.098 -62.375 -25.672 1 94.12 685 PHE B O 1
ATOM 11141 N N . ALA B 1 686 ? 3.092 -60.656 -24.797 1 95.06 686 ALA B N 1
ATOM 11142 C CA . ALA B 1 686 ? 1.789 -61.125 -25.281 1 95.06 686 ALA B CA 1
ATOM 11143 C C . ALA B 1 686 ? 1.736 -61.125 -26.797 1 95.06 686 ALA B C 1
ATOM 11145 O O . ALA B 1 686 ? 1.227 -62.062 -27.422 1 95.06 686 ALA B O 1
ATOM 11146 N N . MET B 1 687 ? 2.232 -60.125 -27.375 1 95.56 687 MET B N 1
ATOM 11147 C CA . MET B 1 687 ? 2.215 -60.031 -28.828 1 95.56 687 MET B CA 1
ATOM 11148 C C . MET B 1 687 ? 3.109 -61.094 -29.453 1 95.56 687 MET B C 1
ATOM 11150 O O . MET B 1 687 ? 2.799 -61.594 -30.531 1 95.56 687 MET B O 1
ATOM 11154 N N . LEU B 1 688 ? 4.148 -61.344 -28.797 1 94.75 688 LEU B N 1
ATOM 11155 C CA . LEU B 1 688 ? 5.039 -62.406 -29.25 1 94.75 688 LEU B CA 1
ATOM 11156 C C . LEU B 1 688 ? 4.316 -63.75 -29.266 1 94.75 688 LEU B C 1
ATOM 11158 O O . LEU B 1 688 ? 4.43 -64.5 -30.234 1 94.75 688 LEU B O 1
ATOM 11162 N N . ARG B 1 689 ? 3.635 -64.062 -28.266 1 94.31 689 ARG B N 1
ATOM 11163 C CA . ARG B 1 689 ? 2.9 -65.312 -28.156 1 94.31 689 ARG B CA 1
ATOM 11164 C C . ARG B 1 689 ? 1.796 -65.375 -29.203 1 94.31 689 ARG B C 1
ATOM 11166 O O . ARG B 1 689 ? 1.538 -66.438 -29.766 1 94.31 689 ARG B O 1
ATOM 11173 N N . ILE B 1 690 ? 1.192 -64.312 -29.422 1 95 690 ILE B N 1
ATOM 11174 C CA . ILE B 1 690 ? 0.165 -64.25 -30.453 1 95 690 ILE B CA 1
ATOM 11175 C C . ILE B 1 690 ? 0.791 -64.5 -31.812 1 95 690 ILE B C 1
ATOM 11177 O O . ILE B 1 690 ? 0.227 -65.25 -32.625 1 95 690 ILE B O 1
ATOM 11181 N N . GLY B 1 691 ? 1.908 -63.969 -32.062 1 94.44 691 GLY B N 1
ATOM 11182 C CA . GLY B 1 691 ? 2.613 -64.25 -33.312 1 94.44 691 GLY B CA 1
ATOM 11183 C C . GLY B 1 691 ? 2.979 -65.688 -33.5 1 94.44 691 GLY B C 1
ATOM 11184 O O . GLY B 1 691 ? 2.801 -66.25 -34.594 1 94.44 691 GLY B O 1
ATOM 11185 N N . VAL B 1 692 ? 3.402 -66.312 -32.469 1 92.94 692 VAL B N 1
ATOM 11186 C CA . VAL B 1 692 ? 3.785 -67.688 -32.5 1 92.94 692 VAL B CA 1
ATOM 11187 C C . VAL B 1 692 ? 2.562 -68.562 -32.844 1 92.94 692 VAL B C 1
ATOM 11189 O O . VAL B 1 692 ? 2.646 -69.5 -33.625 1 92.94 692 VAL B O 1
ATOM 11192 N N . GLN B 1 693 ? 1.515 -68.25 -32.281 1 92.19 693 GLN B N 1
ATOM 11193 C CA . GLN B 1 693 ? 0.289 -69 -32.5 1 92.19 693 GLN B CA 1
ATOM 11194 C C . GLN B 1 693 ? -0.227 -68.812 -33.938 1 92.19 693 GLN B C 1
ATOM 11196 O O . GLN B 1 693 ? -0.712 -69.75 -34.562 1 92.19 693 GLN B O 1
ATOM 11201 N N . LEU B 1 694 ? -0.16 -67.625 -34.406 1 92.25 694 LEU B N 1
ATOM 11202 C CA . LEU B 1 694 ? -0.635 -67.312 -35.75 1 92.25 694 LEU B CA 1
ATOM 11203 C C . LEU B 1 694 ? 0.207 -68 -36.781 1 92.25 694 LEU B C 1
ATOM 11205 O O . LEU B 1 694 ? -0.278 -68.312 -37.875 1 92.25 694 LEU B O 1
ATOM 11209 N N . ALA B 1 695 ? 1.405 -68.25 -36.406 1 91.06 695 ALA B N 1
ATOM 11210 C CA . ALA B 1 695 ? 2.311 -68.938 -37.344 1 91.06 695 ALA B CA 1
ATOM 11211 C C . ALA B 1 695 ? 1.879 -70.375 -37.562 1 91.06 695 ALA B C 1
ATOM 11213 O O . ALA B 1 695 ? 2.289 -71 -38.531 1 91.06 695 ALA B O 1
ATOM 11214 N N . GLU B 1 696 ? 1.032 -70.875 -36.75 1 85.12 696 GLU B N 1
ATOM 11215 C CA . GLU B 1 696 ? 0.513 -72.25 -36.906 1 85.12 696 GLU B CA 1
ATOM 11216 C C . GLU B 1 696 ? -0.475 -72.312 -38.062 1 85.12 696 GLU B C 1
ATOM 11218 O O . GLU B 1 696 ? -0.716 -73.375 -38.594 1 85.12 696 GLU B O 1
ATOM 11223 N N . ARG B 1 697 ? -0.914 -71.188 -38.344 1 84.12 697 ARG B N 1
ATOM 11224 C CA . ARG B 1 697 ? -1.815 -71.125 -39.5 1 84.12 697 ARG B CA 1
ATOM 11225 C C . ARG B 1 697 ? -1.04 -70.938 -40.781 1 84.12 697 ARG B C 1
ATOM 11227 O O . ARG B 1 697 ? -0.371 -69.875 -40.969 1 84.12 697 ARG B O 1
ATOM 11234 N N . LYS B 1 698 ? -1.275 -71.75 -41.75 1 79.88 698 LYS B N 1
ATOM 11235 C CA . LYS B 1 698 ? -0.503 -71.75 -42.969 1 79.88 698 LYS B CA 1
ATOM 11236 C C . LYS B 1 698 ? -0.812 -70.5 -43.781 1 79.88 698 LYS B C 1
ATOM 11238 O O . LYS B 1 698 ? 0.084 -69.938 -44.406 1 79.88 698 LYS B O 1
ATOM 11243 N N . ASP B 1 699 ? -2.078 -70.062 -43.812 1 81 699 ASP B N 1
ATOM 11244 C CA . ASP B 1 699 ? -2.49 -68.938 -44.594 1 81 699 ASP B CA 1
ATOM 11245 C C . ASP B 1 699 ? -1.854 -67.625 -44.062 1 81 699 ASP B C 1
ATOM 11247 O O . ASP B 1 699 ? -1.402 -66.812 -44.844 1 81 699 ASP B O 1
ATOM 11251 N N . VAL B 1 700 ? -1.762 -67.562 -42.75 1 86 700 VAL B N 1
ATOM 11252 C CA . VAL B 1 700 ? -1.215 -66.375 -42.094 1 86 700 VAL B CA 1
ATOM 11253 C C . VAL B 1 700 ? 0.307 -66.375 -42.219 1 86 700 VAL B C 1
ATOM 11255 O O . VAL B 1 700 ? 0.914 -65.312 -42.5 1 86 700 VAL B O 1
ATOM 11258 N N . ARG B 1 701 ? 0.865 -67.5 -42.031 1 84.19 701 ARG B N 1
ATOM 11259 C CA . ARG B 1 701 ? 2.316 -67.625 -42.125 1 84.19 701 ARG B CA 1
ATOM 11260 C C . ARG B 1 701 ? 2.832 -67.25 -43.5 1 84.19 701 ARG B C 1
ATOM 11262 O O . ARG B 1 701 ? 3.879 -66.562 -43.625 1 84.19 701 ARG B O 1
ATOM 11269 N N . ALA B 1 702 ? 2.043 -67.562 -44.469 1 82.06 702 ALA B N 1
ATOM 11270 C CA . ALA B 1 702 ? 2.463 -67.312 -45.844 1 82.06 702 ALA B CA 1
ATOM 11271 C C . ALA B 1 702 ? 2.316 -65.875 -46.219 1 82.06 702 ALA B C 1
ATOM 11273 O O . ALA B 1 702 ? 3.047 -65.312 -47.062 1 82.06 702 ALA B O 1
ATOM 11274 N N . GLN B 1 703 ? 1.446 -65.188 -45.531 1 85.81 703 GLN B N 1
ATOM 11275 C CA . GLN B 1 703 ? 1.12 -63.844 -45.969 1 85.81 703 GLN B CA 1
ATOM 11276 C C . GLN B 1 703 ? 1.723 -62.812 -45 1 85.81 703 GLN B C 1
ATOM 11278 O O . GLN B 1 703 ? 1.775 -61.625 -45.344 1 85.81 703 GLN B O 1
ATOM 11283 N N . MET B 1 704 ? 2.193 -63.219 -43.875 1 88.94 704 MET B N 1
ATOM 11284 C CA . MET B 1 704 ? 2.809 -62.281 -42.938 1 88.94 704 MET B CA 1
ATOM 11285 C C . MET B 1 704 ? 4.195 -61.875 -43.406 1 88.94 704 MET B C 1
ATOM 11287 O O . MET B 1 704 ? 5 -62.688 -43.812 1 88.94 704 MET B O 1
ATOM 11291 N N . PRO B 1 705 ? 4.352 -60.562 -43.375 1 89.06 705 PRO B N 1
ATOM 11292 C CA . PRO B 1 705 ? 5.66 -60.094 -43.844 1 89.06 705 PRO B CA 1
ATOM 11293 C C . PRO B 1 705 ? 6.801 -60.531 -42.938 1 89.06 705 PRO B C 1
ATOM 11295 O O . PRO B 1 705 ? 6.629 -60.625 -41.719 1 89.06 705 PRO B O 1
ATOM 11298 N N . LEU B 1 706 ? 7.945 -60.75 -43.438 1 88.75 706 LEU B N 1
ATOM 11299 C CA . LEU B 1 706 ? 9.172 -61.094 -42.719 1 88.75 706 LEU B CA 1
ATOM 11300 C C . LEU B 1 706 ? 9.719 -59.844 -42 1 88.75 706 LEU B C 1
ATOM 11302 O O . LEU B 1 706 ? 9.062 -58.812 -41.969 1 88.75 706 LEU B O 1
ATOM 11306 N N . LEU B 1 707 ? 10.844 -60.031 -41.281 1 89.81 707 LEU B N 1
ATOM 11307 C CA . LEU B 1 707 ? 11.422 -58.938 -40.531 1 89.81 707 LEU B CA 1
ATOM 11308 C C . LEU B 1 707 ? 12.117 -57.906 -41.438 1 89.81 707 LEU B C 1
ATOM 11310 O O . LEU B 1 707 ? 13.344 -57.844 -41.469 1 89.81 707 LEU B O 1
ATOM 11314 N N . GLY B 1 708 ? 11.414 -57.25 -42.281 1 86.44 708 GLY B N 1
ATOM 11315 C CA . GLY B 1 708 ? 11.852 -56.188 -43.188 1 86.44 708 GLY B CA 1
ATOM 11316 C C . GLY B 1 708 ? 10.945 -54.969 -43.156 1 86.44 708 GLY B C 1
ATOM 11317 O O . GLY B 1 708 ? 10.062 -54.875 -42.312 1 86.44 708 GLY B O 1
ATOM 11318 N N . ASN B 1 709 ? 11.25 -54.094 -44.031 1 85.81 709 ASN B N 1
ATOM 11319 C CA . ASN B 1 709 ? 10.5 -52.844 -44.062 1 85.81 709 ASN B CA 1
ATOM 11320 C C . ASN B 1 709 ? 9.078 -53.062 -44.562 1 85.81 709 ASN B C 1
ATOM 11322 O O . ASN B 1 709 ? 8.836 -53.062 -45.781 1 85.81 709 ASN B O 1
ATOM 11326 N N . ALA B 1 710 ? 8.156 -53.281 -43.656 1 86.19 710 ALA B N 1
ATOM 11327 C CA . ALA B 1 710 ? 6.75 -53.469 -44 1 86.19 710 ALA B CA 1
ATOM 11328 C C . ALA B 1 710 ? 5.855 -52.562 -43.188 1 86.19 710 ALA B C 1
ATOM 11330 O O . ALA B 1 710 ? 6.133 -52.312 -42 1 86.19 710 ALA B O 1
ATOM 11331 N N . GLU B 1 711 ? 4.887 -52 -43.844 1 83.31 711 GLU B N 1
ATOM 11332 C CA . GLU B 1 711 ? 3.914 -51.156 -43.156 1 83.31 711 GLU B CA 1
ATOM 11333 C C . GLU B 1 711 ? 2.615 -51.906 -42.875 1 83.31 711 GLU B C 1
ATOM 11335 O O . GLU B 1 711 ? 2.262 -52.844 -43.625 1 83.31 711 GLU B O 1
ATOM 11340 N N . THR B 1 712 ? 2.059 -51.531 -41.844 1 82.94 712 THR B N 1
ATOM 11341 C CA . THR B 1 712 ? 0.8 -52.188 -41.5 1 82.94 712 THR B CA 1
ATOM 11342 C C . THR B 1 712 ? -0.256 -51.938 -42.562 1 82.94 712 THR B C 1
ATOM 11344 O O . THR B 1 712 ? -1.136 -52.781 -42.781 1 82.94 712 THR B O 1
ATOM 11347 N N . GLU B 1 713 ? -0.13 -50.938 -43.312 1 81.06 713 GLU B N 1
ATOM 11348 C CA . GLU B 1 713 ? -1.135 -50.562 -44.312 1 81.06 713 GLU B CA 1
ATOM 11349 C C . GLU B 1 713 ? -1.063 -51.469 -45.531 1 81.06 713 GLU B C 1
ATOM 11351 O O . GLU B 1 713 ? -2.076 -51.719 -46.188 1 81.06 713 GLU B O 1
ATOM 11356 N N . ASP B 1 714 ? 0.038 -52.031 -45.656 1 80.31 714 ASP B N 1
ATOM 11357 C CA . ASP B 1 714 ? 0.238 -52.844 -46.844 1 80.31 714 ASP B CA 1
ATOM 11358 C C . ASP B 1 714 ? -0.015 -54.312 -46.562 1 80.31 714 ASP B C 1
ATOM 11360 O O . ASP B 1 714 ? 0.129 -55.156 -47.438 1 80.31 714 ASP B O 1
ATOM 11364 N N . THR B 1 715 ? -0.431 -54.562 -45.375 1 88.25 715 THR B N 1
ATOM 11365 C CA . THR B 1 715 ? -0.628 -55.938 -45 1 88.25 715 THR B CA 1
ATOM 11366 C C . THR B 1 715 ? -2.115 -56.25 -44.875 1 88.25 715 THR B C 1
ATOM 11368 O O . THR B 1 715 ? -2.699 -56.125 -43.781 1 88.25 715 THR B O 1
ATOM 11371 N N . ALA B 1 716 ? -2.672 -56.812 -45.844 1 86.06 716 ALA B N 1
ATOM 11372 C CA . ALA B 1 716 ? -4.109 -57.031 -45.969 1 86.06 716 ALA B CA 1
ATOM 11373 C C . ALA B 1 716 ? -4.566 -58.125 -45.031 1 86.06 716 ALA B C 1
ATOM 11375 O O . ALA B 1 716 ? -5.727 -58.156 -44.625 1 86.06 716 ALA B O 1
ATOM 11376 N N . ILE B 1 717 ? -3.684 -59.062 -44.719 1 89.12 717 ILE B N 1
ATOM 11377 C CA . ILE B 1 717 ? -4.043 -60.219 -43.906 1 89.12 717 ILE B CA 1
ATOM 11378 C C . ILE B 1 717 ? -4.477 -59.75 -42.531 1 89.12 717 ILE B C 1
ATOM 11380 O O . ILE B 1 717 ? -5.219 -60.438 -41.844 1 89.12 717 ILE B O 1
ATOM 11384 N N . LEU B 1 718 ? -4.02 -58.625 -42.188 1 92.5 718 LEU B N 1
ATOM 11385 C CA . LEU B 1 718 ? -4.355 -58.094 -40.844 1 92.5 718 LEU B CA 1
ATOM 11386 C C . LEU B 1 718 ? -5.832 -57.719 -40.781 1 92.5 718 LEU B C 1
ATOM 11388 O O . LEU B 1 718 ? -6.434 -57.75 -39.688 1 92.5 718 LEU B O 1
ATOM 11392 N N . ASP B 1 719 ? -6.453 -57.375 -41.875 1 90.31 719 ASP B N 1
ATOM 11393 C CA . ASP B 1 719 ? -7.867 -57.031 -41.906 1 90.31 719 ASP B CA 1
ATOM 11394 C C . ASP B 1 719 ? -8.75 -58.281 -42 1 90.31 719 ASP B C 1
ATOM 11396 O O . ASP B 1 719 ? -9.891 -58.281 -41.562 1 90.31 719 ASP B O 1
ATOM 11400 N N . ARG B 1 720 ? -8.164 -59.312 -42.5 1 87.94 720 ARG B N 1
ATOM 11401 C CA . ARG B 1 720 ? -8.953 -60.5 -42.812 1 87.94 720 ARG B CA 1
ATOM 11402 C C . ARG B 1 720 ? -8.914 -61.469 -41.625 1 87.94 720 ARG B C 1
ATOM 11404 O O . ARG B 1 720 ? -9.789 -62.344 -41.5 1 87.94 720 ARG B O 1
ATOM 11411 N N . THR B 1 721 ? -7.941 -61.281 -40.844 1 91.38 721 THR B N 1
ATOM 11412 C CA . THR B 1 721 ? -7.809 -62.156 -39.719 1 91.38 721 THR B CA 1
ATOM 11413 C C . THR B 1 721 ? -8.531 -61.594 -38.5 1 91.38 721 THR B C 1
ATOM 11415 O O . THR B 1 721 ? -8.406 -60.406 -38.188 1 91.38 721 THR B O 1
ATOM 11418 N N . ASP B 1 722 ? -9.312 -62.469 -37.875 1 91.12 722 ASP B N 1
ATOM 11419 C CA . ASP B 1 722 ? -9.992 -62.062 -36.625 1 91.12 722 ASP B CA 1
ATOM 11420 C C . ASP B 1 722 ? -9.008 -61.906 -35.469 1 91.12 722 ASP B C 1
ATOM 11422 O O . ASP B 1 722 ? -8.188 -62.812 -35.219 1 91.12 722 ASP B O 1
ATOM 11426 N N . GLY B 1 723 ? -9.07 -60.781 -34.844 1 91.81 723 GLY B N 1
ATOM 11427 C CA . GLY B 1 723 ? -8.125 -60.5 -33.781 1 91.81 723 GLY B CA 1
ATOM 11428 C C . GLY B 1 723 ? -8.68 -60.781 -32.406 1 91.81 723 GLY B C 1
ATOM 11429 O O . GLY B 1 723 ? -8.031 -60.5 -31.391 1 91.81 723 GLY B O 1
ATOM 11430 N N . ILE B 1 724 ? -9.852 -61.438 -32.312 1 93.12 724 ILE B N 1
ATOM 11431 C CA . ILE B 1 724 ? -10.469 -61.75 -31.031 1 93.12 724 ILE B CA 1
ATOM 11432 C C . ILE B 1 724 ? -9.812 -63 -30.453 1 93.12 724 ILE B C 1
ATOM 11434 O O . ILE B 1 724 ? -9.516 -63.969 -31.203 1 93.12 724 ILE B O 1
ATOM 11438 N N . ILE B 1 725 ? -9.516 -62.938 -29.234 1 93.12 725 ILE B N 1
ATOM 11439 C CA . ILE B 1 725 ? -8.922 -64.062 -28.562 1 93.12 725 ILE B CA 1
ATOM 11440 C C . ILE B 1 725 ? -9.992 -64.812 -27.734 1 93.12 725 ILE B C 1
ATOM 11442 O O . ILE B 1 725 ? -10.594 -64.188 -26.828 1 93.12 725 ILE B O 1
ATOM 11446 N N . GLY B 1 726 ? -10.234 -66 -28.078 1 90.62 726 GLY B N 1
ATOM 11447 C CA . GLY B 1 726 ? -11.242 -66.812 -27.375 1 90.62 726 GLY B CA 1
ATOM 11448 C C . GLY B 1 726 ? -10.945 -68.312 -27.359 1 90.62 726 GLY B C 1
ATOM 11449 O O . GLY B 1 726 ? -9.883 -68.75 -27.797 1 90.62 726 GLY B O 1
ATOM 11450 N N . GLU B 1 727 ? -11.805 -69 -26.781 1 89.38 727 GLU B N 1
ATOM 11451 C CA . GLU B 1 727 ? -11.656 -70.438 -26.656 1 89.38 727 GLU B CA 1
ATOM 11452 C C . GLU B 1 727 ? -11.93 -71.125 -27.984 1 89.38 727 GLU B C 1
ATOM 11454 O O . GLU B 1 727 ? -12.852 -70.75 -28.703 1 89.38 727 GLU B O 1
ATOM 11459 N N . ASP B 1 728 ? -10.984 -72.062 -28.203 1 85.06 728 ASP B N 1
ATOM 11460 C CA . ASP B 1 728 ? -11.18 -72.875 -29.375 1 85.06 728 ASP B CA 1
ATOM 11461 C C . ASP B 1 728 ? -12.273 -73.938 -29.141 1 85.06 728 ASP B C 1
ATOM 11463 O O . ASP B 1 728 ? -12.062 -74.875 -28.422 1 85.06 728 ASP B O 1
ATOM 11467 N N . ILE B 1 729 ? -13.375 -73.75 -29.688 1 77.12 729 ILE B N 1
ATOM 11468 C CA . ILE B 1 729 ? -14.539 -74.625 -29.453 1 77.12 729 ILE B CA 1
ATOM 11469 C C . ILE B 1 729 ? -14.281 -76 -30.016 1 77.12 729 ILE B C 1
ATOM 11471 O O . ILE B 1 729 ? -14.773 -77 -29.469 1 77.12 729 ILE B O 1
ATOM 11475 N N . ASP B 1 730 ? -13.531 -76.125 -31.031 1 70.12 730 ASP B N 1
ATOM 11476 C CA . ASP B 1 730 ? -13.32 -77.438 -31.703 1 70.12 730 ASP B CA 1
ATOM 11477 C C . ASP B 1 730 ? -12.242 -78.25 -30.984 1 70.12 730 ASP B C 1
ATOM 11479 O O . ASP B 1 730 ? -12.125 -79.438 -31.188 1 70.12 730 ASP B O 1
ATOM 11483 N N . ALA B 1 731 ? -11.414 -77.562 -30.188 1 64.62 731 ALA B N 1
ATOM 11484 C CA . ALA B 1 731 ? -10.297 -78.312 -29.578 1 64.62 731 ALA B CA 1
ATOM 11485 C C . ALA B 1 731 ? -10.562 -78.562 -28.094 1 64.62 731 ALA B C 1
ATOM 11487 O O . ALA B 1 731 ? -9.742 -78.188 -27.25 1 64.62 731 ALA B O 1
ATOM 11488 N N . VAL B 1 732 ? -11.742 -78.938 -27.719 1 58.72 732 VAL B N 1
ATOM 11489 C CA . VAL B 1 732 ? -12.039 -79.125 -26.312 1 58.72 732 VAL B CA 1
ATOM 11490 C C . VAL B 1 732 ? -11.297 -80.375 -25.812 1 58.72 732 VAL B C 1
ATOM 11492 O O . VAL B 1 732 ? -11.508 -81.5 -26.312 1 58.72 732 VAL B O 1
ATOM 11495 N N . GLU B 1 733 ? -10.102 -80.188 -25.188 1 59 733 GLU B N 1
ATOM 11496 C CA . GLU B 1 733 ? -9.289 -81.312 -24.703 1 59 733 GLU B CA 1
ATOM 11497 C C . GLU B 1 733 ? -10.008 -82.062 -23.609 1 59 733 GLU B C 1
ATOM 11499 O O . GLU B 1 733 ? -10.141 -83.312 -23.703 1 59 733 GLU B O 1
ATOM 11504 N N . THR B 1 734 ? -10.188 -81.562 -22.422 1 65.12 734 THR B N 1
ATOM 11505 C CA . THR B 1 734 ? -10.977 -82.125 -21.359 1 65.12 734 THR B CA 1
ATOM 11506 C C . THR B 1 734 ? -12.055 -81.188 -20.875 1 65.12 734 THR B C 1
ATOM 11508 O O . THR B 1 734 ? -12.031 -80 -21.203 1 65.12 734 THR B O 1
ATOM 11511 N N . GLU B 1 735 ? -13.133 -81.688 -20.219 1 64.25 735 GLU B N 1
ATOM 11512 C CA . GLU B 1 735 ? -14.32 -81 -19.766 1 64.25 735 GLU B CA 1
ATOM 11513 C C . GLU B 1 735 ? -13.953 -79.688 -19.062 1 64.25 735 GLU B C 1
ATOM 11515 O O . GLU B 1 735 ? -14.641 -78.688 -19.219 1 64.25 735 GLU B O 1
ATOM 11520 N N . ASN B 1 736 ? -12.773 -79.438 -18.359 1 81.25 736 ASN B N 1
ATOM 11521 C CA . ASN B 1 736 ? -12.508 -78.25 -17.578 1 81.25 736 ASN B CA 1
ATOM 11522 C C . ASN B 1 736 ? -11.242 -77.5 -18.062 1 81.25 736 ASN B C 1
ATOM 11524 O O . ASN B 1 736 ? -10.75 -76.625 -17.391 1 81.25 736 ASN B O 1
ATOM 11528 N N . VAL B 1 737 ? -10.711 -77.938 -19.125 1 86.12 737 VAL B N 1
ATOM 11529 C CA . VAL B 1 737 ? -9.5 -77.312 -19.641 1 86.12 737 VAL B CA 1
ATOM 11530 C C . VAL B 1 737 ? -9.703 -76.875 -21.094 1 86.12 737 VAL B C 1
ATOM 11532 O O . VAL B 1 737 ? -10.047 -77.75 -21.938 1 86.12 737 VAL B O 1
ATOM 11535 N N . GLY B 1 738 ? -9.633 -75.625 -21.344 1 85.69 738 GLY B N 1
ATOM 11536 C CA . GLY B 1 738 ? -9.773 -75.125 -22.703 1 85.69 738 GLY B CA 1
ATOM 11537 C C . GLY B 1 738 ? -8.477 -74.562 -23.266 1 85.69 738 GLY B C 1
ATOM 11538 O O . GLY B 1 738 ? -7.453 -74.5 -22.578 1 85.69 738 GLY B O 1
ATOM 11539 N N . ARG B 1 739 ? -8.5 -74.25 -24.578 1 88 739 ARG B N 1
ATOM 11540 C CA . ARG B 1 739 ? -7.367 -73.625 -25.266 1 88 739 ARG B CA 1
ATOM 11541 C C . ARG B 1 739 ? -7.773 -72.312 -25.922 1 88 739 ARG B C 1
ATOM 11543 O O . ARG B 1 739 ? -8.773 -72.25 -26.641 1 88 739 ARG B O 1
ATOM 11550 N N . LEU B 1 740 ? -6.973 -71.312 -25.562 1 90.94 740 LEU B N 1
ATOM 11551 C CA . LEU B 1 740 ? -7.25 -70 -26.156 1 90.94 740 LEU B CA 1
ATOM 11552 C C . LEU B 1 740 ? -6.5 -69.812 -27.469 1 90.94 740 LEU B C 1
ATOM 11554 O O . LEU B 1 740 ? -5.332 -70.188 -27.578 1 90.94 740 LEU B O 1
ATOM 11558 N N . VAL B 1 741 ? -7.191 -69.375 -28.453 1 90.88 741 VAL B N 1
ATOM 11559 C CA . VAL B 1 741 ? -6.574 -69.188 -29.766 1 90.88 741 VAL B CA 1
ATOM 11560 C C . VAL B 1 741 ? -7.02 -67.812 -30.344 1 90.88 741 VAL B C 1
ATOM 11562 O O . VAL B 1 741 ? -8.055 -67.25 -29.938 1 90.88 741 VAL B O 1
ATOM 11565 N N . VAL B 1 742 ? -6.25 -67.25 -31.172 1 92.12 742 VAL B N 1
ATOM 11566 C CA . VAL B 1 742 ? -6.613 -66.062 -31.891 1 92.12 742 VAL B CA 1
ATOM 11567 C C . VAL B 1 742 ? -7.707 -66.375 -32.906 1 92.12 742 VAL B C 1
ATOM 11569 O O . VAL B 1 742 ? -7.582 -67.312 -33.719 1 92.12 742 VAL B O 1
ATOM 11572 N N . GLY B 1 743 ? -8.758 -65.75 -32.875 1 87.44 743 GLY B N 1
ATOM 11573 C CA . GLY B 1 743 ? -9.891 -66 -33.75 1 87.44 743 GLY B CA 1
ATOM 11574 C C . GLY B 1 743 ? -10.906 -66.938 -33.156 1 87.44 743 GLY B C 1
ATOM 11575 O O . GLY B 1 743 ? -11.898 -67.312 -33.781 1 87.44 743 GLY B O 1
ATOM 11576 N N . GLY B 1 744 ? -10.562 -67.312 -31.906 1 87 744 GLY B N 1
ATOM 11577 C CA . GLY B 1 744 ? -11.516 -68.188 -31.234 1 87 744 GLY B CA 1
ATOM 11578 C C . GLY B 1 744 ? -12.758 -67.438 -30.766 1 87 744 GLY B C 1
ATOM 11579 O O . GLY B 1 744 ? -12.672 -66.312 -30.234 1 87 744 GLY B O 1
ATOM 11580 N N . HIS B 1 745 ? -13.93 -68 -30.953 1 83.69 745 HIS B N 1
ATOM 11581 C CA . HIS B 1 745 ? -15.172 -67.312 -30.656 1 83.69 745 HIS B CA 1
ATOM 11582 C C . HIS B 1 745 ? -15.797 -67.812 -29.359 1 83.69 745 HIS B C 1
ATOM 11584 O O . HIS B 1 745 ? -16.812 -67.312 -28.891 1 83.69 745 HIS B O 1
ATOM 11590 N N . GLY B 1 746 ? -15.094 -68.75 -28.781 1 85.56 746 GLY B N 1
ATOM 11591 C CA . GLY B 1 746 ? -15.602 -69.188 -27.5 1 85.56 746 GLY B CA 1
ATOM 11592 C C . GLY B 1 746 ? -15.375 -68.188 -26.375 1 85.56 746 GLY B C 1
ATOM 11593 O O . GLY B 1 746 ? -14.32 -67.562 -26.297 1 85.56 746 GLY B O 1
ATOM 11594 N N . GLN B 1 747 ? -16.359 -68.125 -25.578 1 86.19 747 GLN B N 1
ATOM 11595 C CA . GLN B 1 747 ? -16.281 -67.125 -24.484 1 86.19 747 GLN B CA 1
ATOM 11596 C C . GLN B 1 747 ? -15.328 -67.625 -23.391 1 86.19 747 GLN B C 1
ATOM 11598 O O . GLN B 1 747 ? -15.289 -68.812 -23.078 1 86.19 747 GLN B O 1
ATOM 11603 N N . VAL B 1 748 ? -14.531 -66.688 -22.984 1 85.38 748 VAL B N 1
ATOM 11604 C CA . VAL B 1 748 ? -13.641 -67 -21.875 1 85.38 748 VAL B CA 1
ATOM 11605 C C . VAL B 1 748 ? -14.438 -67 -20.562 1 85.38 748 VAL B C 1
ATOM 11607 O O . VAL B 1 748 ? -15.109 -66.062 -20.219 1 85.38 748 VAL B O 1
ATOM 11610 N N . GLU B 1 749 ? -14.562 -68.25 -20 1 77.94 749 GLU B N 1
ATOM 11611 C CA . GLU B 1 749 ? -15.43 -68.438 -18.844 1 77.94 749 GLU B CA 1
ATOM 11612 C C . GLU B 1 749 ? -14.648 -68.312 -17.547 1 77.94 749 GLU B C 1
ATOM 11614 O O . GLU B 1 749 ? -13.477 -68.75 -17.484 1 77.94 749 GLU B O 1
ATOM 11619 N N . LYS B 1 750 ? -15.406 -67.875 -16.578 1 77.94 750 LYS B N 1
ATOM 11620 C CA . LYS B 1 750 ? -14.867 -67.812 -15.227 1 77.94 750 LYS B CA 1
ATOM 11621 C C . LYS B 1 750 ? -14.664 -69.188 -14.633 1 77.94 750 LYS B C 1
ATOM 11623 O O . LYS B 1 750 ? -15.531 -70.062 -14.75 1 77.94 750 LYS B O 1
ATOM 11628 N N . GLY B 1 751 ? -13.469 -69.375 -14.102 1 76.75 751 GLY B N 1
ATOM 11629 C CA . GLY B 1 751 ? -13.242 -70.625 -13.367 1 76.75 751 GLY B CA 1
ATOM 11630 C C . GLY B 1 751 ? -12.656 -71.688 -14.219 1 76.75 751 GLY B C 1
ATOM 11631 O O . GLY B 1 751 ? -12.227 -72.75 -13.703 1 76.75 751 GLY B O 1
ATOM 11632 N N . LYS B 1 752 ? -12.641 -71.562 -15.469 1 83.88 752 LYS B N 1
ATOM 11633 C CA . LYS B 1 752 ? -12.055 -72.562 -16.359 1 83.88 752 LYS B CA 1
ATOM 11634 C C . LYS B 1 752 ? -10.547 -72.375 -16.453 1 83.88 752 LYS B C 1
ATOM 11636 O O . LYS B 1 752 ? -10.016 -71.312 -16.281 1 83.88 752 LYS B O 1
ATOM 11641 N N . ARG B 1 753 ? -9.883 -73.5 -16.578 1 88.69 753 ARG B N 1
ATOM 11642 C CA . ARG B 1 753 ? -8.43 -73.5 -16.75 1 88.69 753 ARG B CA 1
ATOM 11643 C C . ARG B 1 753 ? -8.055 -73.562 -18.219 1 88.69 753 ARG B C 1
ATOM 11645 O O . ARG B 1 753 ? -8.789 -74.125 -19.016 1 88.69 753 ARG B O 1
ATOM 11652 N N . TYR B 1 754 ? -7.039 -72.938 -18.531 1 89.62 754 TYR B N 1
ATOM 11653 C CA . TYR B 1 754 ? -6.602 -72.875 -19.922 1 89.62 754 TYR B CA 1
ATOM 11654 C C . TYR B 1 754 ? -5.172 -73.438 -20.047 1 89.62 754 TYR B C 1
ATOM 11656 O O . TYR B 1 754 ? -4.34 -73.188 -19.156 1 89.62 754 TYR B O 1
ATOM 11664 N N . LEU B 1 755 ? -4.863 -74.062 -21.141 1 88.06 755 LEU B N 1
ATOM 11665 C CA . LEU B 1 755 ? -3.555 -74.688 -21.391 1 88.06 755 LEU B CA 1
ATOM 11666 C C . LEU B 1 755 ? -2.498 -73.562 -21.609 1 88.06 755 LEU B C 1
ATOM 11668 O O . LEU B 1 755 ? -2.734 -72.625 -22.328 1 88.06 755 LEU B O 1
ATOM 11672 N N . VAL B 1 756 ? -1.335 -73.688 -20.953 1 87.06 756 VAL B N 1
ATOM 11673 C CA . VAL B 1 756 ? -0.264 -72.75 -21.062 1 87.06 756 VAL B CA 1
ATOM 11674 C C . VAL B 1 756 ? 0.959 -73.375 -21.719 1 87.06 756 VAL B C 1
ATOM 11676 O O . VAL B 1 756 ? 1.646 -72.75 -22.516 1 87.06 756 VAL B O 1
ATOM 11679 N N . PHE B 1 757 ? 1.378 -74.562 -21.25 1 77.56 757 PHE B N 1
ATOM 11680 C CA . PHE B 1 757 ? 2.527 -75.25 -21.844 1 77.56 757 PHE B CA 1
ATOM 11681 C C . PHE B 1 757 ? 2.133 -76.562 -22.391 1 77.56 757 PHE B C 1
ATOM 11683 O O . PHE B 1 757 ? 1.276 -77.25 -21.812 1 77.56 757 PHE B O 1
ATOM 11690 N N . GLN B 1 758 ? 2.629 -76.875 -23.672 1 67.06 758 GLN B N 1
ATOM 11691 C CA . GLN B 1 758 ? 2.377 -78.188 -24.234 1 67.06 758 GLN B CA 1
ATOM 11692 C C . GLN B 1 758 ? 3.488 -79.125 -23.859 1 67.06 758 GLN B C 1
ATOM 11694 O O . GLN B 1 758 ? 4.664 -78.75 -23.812 1 67.06 758 GLN B O 1
#

Solvent-accessible surface area (backbone atoms only — not comparable to full-atom values): 78601 Å² total; per-residue (Å²): 140,82,72,77,75,62,73,80,64,68,78,83,71,76,81,66,63,75,66,77,70,71,76,72,75,81,79,77,71,61,46,63,36,58,56,54,60,49,37,83,63,50,50,58,55,51,49,49,53,48,49,52,53,50,47,34,52,48,51,52,55,44,43,44,49,16,59,84,81,53,46,90,49,25,64,29,59,70,53,35,29,61,53,58,31,31,34,33,32,35,41,92,40,83,41,20,70,63,55,32,45,63,43,56,63,33,81,68,66,59,53,58,70,41,38,59,64,50,55,53,46,45,52,50,50,52,49,50,31,48,32,52,46,36,50,47,38,38,41,37,46,63,50,47,50,52,44,42,34,29,27,43,42,56,69,37,34,25,48,94,63,92,68,95,42,28,32,42,30,45,36,38,50,41,52,45,32,50,77,32,68,68,51,41,52,43,35,74,36,92,69,18,46,78,59,48,53,46,74,64,46,53,51,44,23,52,34,37,49,41,48,55,52,49,48,34,49,44,54,72,54,50,42,78,44,76,46,61,27,47,39,44,79,71,70,69,34,59,52,43,60,26,32,29,60,63,12,30,47,62,28,45,29,71,57,29,25,50,46,22,30,50,42,41,33,60,39,40,36,54,40,74,41,48,29,51,34,65,50,87,84,47,83,54,63,52,52,32,29,52,44,22,24,59,79,62,78,71,69,69,83,71,63,51,49,60,51,71,50,66,45,61,96,60,35,31,40,33,71,65,42,60,83,54,59,15,27,43,30,55,42,67,43,42,38,38,33,74,49,55,45,59,42,82,47,56,73,80,66,53,63,91,56,58,48,66,78,47,31,45,71,41,68,32,58,34,71,41,61,82,55,62,73,86,66,67,70,46,78,72,23,54,34,68,27,35,41,39,39,29,30,50,53,47,48,55,41,58,78,68,70,90,51,55,36,47,47,74,50,77,43,45,36,36,42,37,30,34,30,22,30,30,7,52,58,48,69,51,76,35,64,56,57,48,25,37,39,36,38,34,42,36,39,38,31,31,27,38,51,15,11,60,88,56,74,58,36,76,45,62,80,33,68,68,51,56,60,66,78,42,61,40,52,42,38,29,51,38,51,67,86,53,86,70,57,74,69,74,54,61,57,57,33,22,60,70,66,44,34,77,77,77,64,90,43,75,42,11,31,60,52,34,56,56,29,27,47,42,29,50,46,24,77,69,15,70,47,44,70,25,42,55,37,68,82,59,81,58,68,65,74,51,81,67,82,82,52,55,60,42,60,30,71,46,33,48,40,24,82,49,71,40,73,42,75,75,63,69,82,46,68,57,80,49,50,40,42,28,79,47,55,37,34,54,29,57,50,47,49,41,52,42,24,53,43,63,56,27,78,90,56,62,26,47,39,34,52,48,38,44,33,22,48,38,17,44,51,25,43,44,53,52,5,21,45,29,74,88,40,32,37,70,39,55,25,25,75,48,41,83,42,77,34,44,45,61,53,70,70,55,52,55,51,52,48,50,44,50,46,52,24,50,53,45,48,51,53,39,43,50,59,27,16,74,45,67,34,49,56,70,40,57,39,41,65,50,27,24,41,51,14,31,56,44,38,50,32,64,73,50,47,56,66,49,54,46,68,19,55,70,56,77,84,76,41,64,63,35,67,73,34,54,35,27,35,8,24,36,75,88,57,63,76,49,100,62,37,41,35,46,34,76,51,16,71,27,55,74,58,88,89,42,24,23,41,22,37,101,138,83,71,76,73,60,74,79,61,68,78,82,70,75,84,65,61,76,67,77,72,70,76,71,75,83,78,76,71,62,46,63,35,60,55,54,60,50,37,82,66,50,50,60,55,50,49,52,54,50,49,53,54,49,47,33,50,49,51,52,56,43,43,44,48,17,61,83,83,63,42,91,48,27,66,29,58,69,53,36,29,60,55,59,32,32,35,33,32,35,43,92,41,87,48,15,72,62,53,34,46,64,43,56,60,34,80,66,67,59,52,58,68,41,39,59,64,55,55,52,47,44,52,51,51,52,50,48,30,49,31,50,47,37,49,47,39,38,40,36,46,64,52,47,49,51,45,43,34,30,27,43,41,56,68,37,34,26,47,94,64,92,68,95,42,28,32,44,31,45,37,37,49,41,52,44,31,49,77,32,69,67,50,41,53,44,35,74,35,92,71,18,46,78,58,48,53,44,73,63,45,54,52,44,25,51,34,35,49,40,47,54,50,48,47,35,49,44,54,73,53,50,41,78,46,76,43,61,26,47,38,45,80,72,69,70,35,58,52,43,61,24,32,31,60,61,12,30,46,62,27,46,26,71,58,30,23,51,47,20,30,50,42,39,33,61,39,41,37,55,40,75,40,49,29,52,33,63,48,87,84,46,85,50,60,54,49,34,30,54,46,22,24,59,79,61,78,70,70,68,84,68,67,49,49,60,48,72,51,67,44,59,92,59,36,31,39,34,71,64,43,59,82,53,60,15,26,41,30,56,41,68,42,41,37,39,34,72,48,54,47,62,44,80,46,56,73,80,68,52,62,91,56,60,48,65,77,48,31,46,72,40,68,33,57,34,72,41,58,83,56,62,74,88,67,67,70,42,78,71,23,53,34,68,27,35,41,40,36,28,30,48,50,48,48,54,40,58,79,68,68,89,51,55,35,48,44,75,49,78,43,45,35,36,43,36,30,34,29,22,29,29,7,52,59,49,68,51,76,35,63,57,58,48,25,37,39,38,37,33,43,37,38,38,29,32,27,38,52,14,12,59,90,57,74,58,35,77,45,63,81,34,69,67,50,55,61,64,78,42,63,39,53,42,39,29,50,37,51,73,86,48,84,86,53,71,64,77,54,58,54,58,33,22,60,69,66,43,35,78,78,78,67,89,41,75,41,10,32,57,52,33,56,55,31,26,48,44,28,49,44,24,78,71,14,70,48,45,72,26,42,56,36,69,82,59,81,58,68,66,75,50,82,67,82,80,50,56,58,42,60,31,71,46,33,50,40,24,82,50,71,43,72,43,75,75,65,68,80,45,68,58,80,47,51,38,42,29,77,48,56,37,32,54,28,56,51,48,47,41,52,41,24,53,43,63,55,26,78,92,52,64,25,46,40,35,53,47,38,45,32,23,49,38,17,44,52,23,43,43,52,52,5,22,45,29,74,87,41,32,38,68,39,56,24,25,76,49,41,83,43,78,34,44,44,61,54,71,69,54,52,54,51,51,48,49,44,52,48,52,24,50,52,45,48,51,53,39,44,50,59,28,17,73,45,67,36,48,58,68,40,55,38,42,64,48,26,22,42,51,14,32,56,46,37,49,30,65,73,50,46,57,66,48,54,47,70,19,52,71,56,77,86,75,41,63,63,33,66,71,33,54,34,26,35,8,24,34,75,88,56,63,74,48,100,62,37,41,35,47,35,77,50,17,72,26,56,71,59,87,90,43,25,22,42,22,39,102

pLDDT: mean 79.54, std 18.68, range [21.8, 97.94]

Foldseek 3Di:
DPPPPPPLQPDPPDLPFPPPPPPPDDPPDFDWDAFDFPLVPLVVVLVVLLVLVCVLLVLQVCLQFDQPPDAPQPRGQVSQLFFAKAWEFAPPDDPRRVVTDIDSCFAVVRHDHAAPVSQVVSVVSNVVSVVSLVVLLVCLQVSLLQLLQLLLQLVQAFDPDDDFFFLQLNVCSQVSVLPDPVLVVQCPDPPNCVRHNDPSSVLSNLLSVLSNVLNVLCVVFKDKDKDFGAYPVGPKDFDAWFFAPLLQLAAFLVQLLVLLLVCLLDPFQQDFDQQKAFDVPDPLHDDRGQNSAPPPPPPPPDLFLPLPFRHDQGIKGTDDGRQDEFASYKDKHKIKGKAKDKDWDDPVPPDPPLDDAAKDKFKFKEAPAPPDCVLVQDPLLHGIWMKMKIWHDHQQDDQDDNFQAKDKDKTKMKIKTAQNLLCSLQVHPGRHIIMMMMMMMMMIHMWIAQYVVVVGHTGDGHRHDQPVPDSFHWYFYHYPPDPDPPNPDDLCRTARRNDDRDDRDRRGHDALLSSLCCSDRNPPHLNNVLGHPYDDDQPQPDPPPPDAPDFDGNLNHGPSPCPVPPCPQADNPDRGDDVNHDPSNSNNSNSCSRAASVPVDHNVSSSSSSSSNSSRVSSGVSSSVSSSHIDTGMHGNGDMHMGMHGDPVSSVVSCVSSVVSSVSSSVSSCSSRVDGGPDSGSDPVVVVVQVVQLCSRPVCVVQDDDPDDDDPVVRCVSSSFAQRWAWAPVCCPDPQETEIHGVHNHHDDRPGIYTDDD/DPPPPPVLQPDPPDLPFPPPPPPDDDPPDFDWDAFDFPLVPLVVVLVVLLVLVCVLLVLQVCLQFDQPPDDPQGRGQVSQLFFAKAWEAAPPPPCRRVVTDIDSCFAVVRHDHAAPVSQVVSVVSNVVSVVSLVVSLVCLQVSLLQLLQLLLQLVQAFDPDDDFFFLQLSVCSQVSVLPDPVLVVQCPDPPNCVRHNDPSSVLSNLLSVLSNVLNVLCVVFKDKDKDFGAYPVGPKDFDAWFFAPLLQLAAFLVQLLVLLLVCLLDPFQQDFDQQKAADVPDPLGPDRGQNSAPPPPPPPPDLFLPLSFRHDLGIKGTDDGRQDEFASYKDKHKIKGKAKDKDWDDPVPPDPPLDDAAKDKFKFKEAPAPPDCVLVQDPLLHGIWMKMKIWHDHQFDDQDDNFQAKDKDKTKMKIKTAQNLLCSLQVHPGRHIIMMMMMMMMMIHMWIAQYVVVVGDTGDGHRHDQPVPDSFHWYFYHYPPDDPDPNPDDQCRTARRNPDRDDRDRRGHDALLSSLCCSDRNPPHLNNVLGHPYDDDQPQPDPPPPDAPDFDGNLNHGPSPCPVPPPPQADRPDRGDDVNHDPSNSNNSNSCSRAASVPVDHNVSSSSSSSSNSSRVSSGVSSSVSSSHIDTGMHGNGDMHMGMHGDPVSSVVSCVSSVVSSVSSSVSSCSSRVDGGPDSGSDPVVVVVLVVQLCSRPVSVVQDDDPDDDDPVPRCVSSSFAQRWAWAPVCCPDPQETEIHGVHNHHDDRPGIYTDDD

Radius of gyration: 49.34 Å; Cα contacts (8 Å, |Δi|>4): 3206; chains: 2; bounding box: 69×159×113 Å